Protein AF-0000000071257273 (afdb_homodimer)

Structure (mmCIF, N/CA/C/O backbone):
data_AF-0000000071257273-model_v1
#
loop_
_entity.id
_entity.type
_entity.pdbx_description
1 polymer 'Uncharacterized protein'
#
loop_
_atom_site.group_PDB
_atom_site.id
_atom_site.type_symbol
_atom_site.label_atom_id
_atom_site.label_alt_id
_atom_site.label_comp_id
_atom_site.label_asym_id
_atom_site.label_entity_id
_atom_site.label_seq_id
_atom_site.pdbx_PDB_ins_code
_atom_site.Cartn_x
_atom_site.Cartn_y
_atom_site.Cartn_z
_atom_site.occupancy
_atom_site.B_iso_or_equiv
_atom_site.auth_seq_id
_atom_site.auth_comp_id
_atom_site.auth_asym_id
_atom_site.auth_atom_id
_atom_site.pdbx_PDB_model_num
ATOM 1 N N . MET A 1 1 ? 16.219 -11.18 -21.641 1 92.69 1 MET A N 1
ATOM 2 C CA . MET A 1 1 ? 17.141 -11.719 -22.625 1 92.69 1 MET A CA 1
ATOM 3 C C . MET A 1 1 ? 18.25 -10.719 -22.938 1 92.69 1 MET A C 1
ATOM 5 O O . MET A 1 1 ? 17.984 -9.539 -23.188 1 92.69 1 MET A O 1
ATOM 9 N N . PRO A 1 2 ? 19.453 -11.195 -22.953 1 95.25 2 PRO A N 1
ATOM 10 C CA . PRO A 1 2 ? 20.562 -10.297 -23.312 1 95.25 2 PRO A CA 1
ATOM 11 C C . PRO A 1 2 ? 20.734 -10.148 -24.812 1 95.25 2 PRO A C 1
ATOM 13 O O . PRO A 1 2 ? 20.578 -11.117 -25.562 1 95.25 2 PRO A O 1
ATOM 16 N N . VAL A 1 3 ? 21 -8.945 -25.234 1 94.69 3 VAL A N 1
ATOM 17 C CA . VAL A 1 3 ? 21.297 -8.633 -26.625 1 94.69 3 VAL A CA 1
ATOM 18 C C . VAL A 1 3 ? 22.578 -7.812 -26.703 1 94.69 3 VAL A C 1
ATOM 20 O O . VAL A 1 3 ? 22.781 -6.883 -25.922 1 94.69 3 VAL A O 1
ATOM 23 N N . TYR A 1 4 ? 23.453 -8.141 -27.547 1 94 4 TYR A N 1
ATOM 24 C CA . TYR A 1 4 ? 24.719 -7.418 -27.656 1 94 4 TYR A CA 1
ATOM 25 C C . TYR A 1 4 ? 25.188 -7.344 -29.109 1 94 4 TYR A C 1
ATOM 27 O O . TYR A 1 4 ? 24.719 -8.109 -29.953 1 94 4 TYR A O 1
ATOM 35 N N . VAL A 1 5 ? 26.062 -6.387 -29.344 1 91.44 5 VAL A N 1
ATOM 36 C CA . VAL A 1 5 ? 26.578 -6.152 -30.688 1 91.44 5 VAL A CA 1
ATOM 37 C C . VAL A 1 5 ? 27.828 -7.004 -30.922 1 91.44 5 VAL A C 1
ATOM 39 O O . VAL A 1 5 ? 28.672 -7.129 -30.031 1 91.44 5 VAL A O 1
ATOM 42 N N . MET A 1 6 ? 27.797 -7.699 -32.031 1 88.5 6 MET A N 1
ATOM 43 C CA . MET A 1 6 ? 28.953 -8.492 -32.438 1 88.5 6 MET A CA 1
ATOM 44 C C . MET A 1 6 ? 29.516 -7.98 -33.75 1 88.5 6 MET A C 1
ATOM 46 O O . MET A 1 6 ? 28.766 -7.562 -34.625 1 88.5 6 MET A O 1
ATOM 50 N N . GLY A 1 7 ?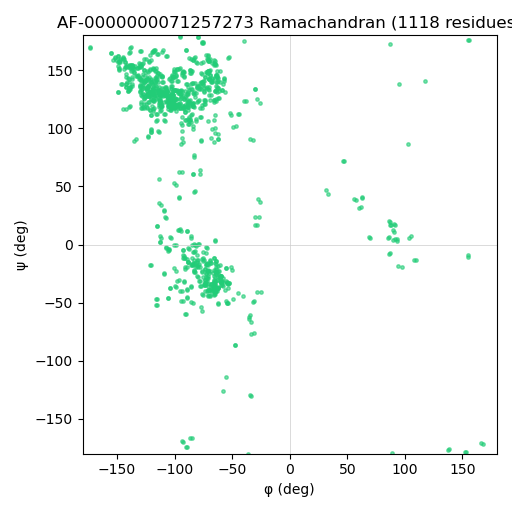 30.828 -7.977 -33.781 1 81.44 7 GLY A N 1
ATOM 51 C CA . GLY A 1 7 ? 31.453 -7.602 -35.062 1 81.44 7 GLY A CA 1
ATOM 52 C C . GLY A 1 7 ? 31.375 -8.695 -36.094 1 81.44 7 GLY A C 1
ATOM 53 O O . GLY A 1 7 ? 30.828 -9.766 -35.844 1 81.44 7 GLY A O 1
ATOM 54 N N . SER A 1 8 ? 31.812 -8.375 -37.281 1 76.31 8 SER A N 1
ATOM 55 C CA . SER A 1 8 ? 31.734 -9.289 -38.438 1 76.31 8 SER A CA 1
ATOM 56 C C . SER A 1 8 ? 32.594 -10.523 -38.219 1 76.31 8 SER A C 1
ATOM 58 O O . SER A 1 8 ? 32.281 -11.609 -38.688 1 76.31 8 SER A O 1
ATOM 60 N N . ASP A 1 9 ? 33.719 -10.328 -37.469 1 71.94 9 ASP A N 1
ATOM 61 C CA . ASP A 1 9 ? 34.594 -11.461 -37.188 1 71.94 9 ASP A CA 1
ATOM 62 C C . ASP A 1 9 ? 34.406 -11.961 -35.75 1 71.94 9 ASP A C 1
ATOM 64 O O . ASP A 1 9 ? 34.031 -11.188 -34.875 1 71.94 9 ASP A O 1
ATOM 68 N N . SER A 1 10 ? 34.344 -13.25 -35.594 1 66.38 10 SER A N 1
ATOM 69 C CA . SER A 1 10 ? 34.125 -13.883 -34.281 1 66.38 10 SER A CA 1
ATOM 70 C C . SER A 1 10 ? 35.094 -13.32 -33.219 1 66.38 10 SER A C 1
ATOM 72 O O . SER A 1 10 ? 34.781 -13.367 -32.031 1 66.38 10 SER A O 1
ATOM 74 N N . SER A 1 11 ? 36.156 -12.773 -33.688 1 69.62 11 SER A N 1
ATOM 75 C CA . SER A 1 11 ? 37.125 -12.227 -32.75 1 69.62 11 SER A CA 1
ATOM 76 C C . SER A 1 11 ? 36.688 -10.875 -32.219 1 69.62 11 SER A C 1
ATOM 78 O O . SER A 1 11 ? 37.125 -10.438 -31.156 1 69.62 11 SER A O 1
ATOM 80 N N . GLN A 1 12 ? 35.75 -10.266 -32.906 1 77.12 12 GLN A N 1
ATOM 81 C CA . GLN A 1 12 ? 35.281 -8.961 -32.469 1 77.12 12 GLN A CA 1
ATOM 82 C C . GLN A 1 12 ? 34 -9.102 -31.625 1 77.12 12 GLN A C 1
ATOM 84 O O . GLN A 1 12 ? 32.938 -8.688 -32.062 1 77.12 12 GLN A O 1
ATOM 89 N N . ASN A 1 13 ? 34.219 -9.797 -30.516 1 82.81 13 ASN A N 1
ATOM 90 C CA . ASN A 1 13 ? 33.125 -9.938 -29.562 1 82.81 13 ASN A CA 1
ATOM 91 C C . ASN A 1 13 ? 33.125 -8.812 -28.516 1 82.81 13 ASN A C 1
ATOM 93 O O . ASN A 1 13 ? 34.031 -7.98 -28.516 1 82.81 13 ASN A O 1
ATOM 97 N N . PRO A 1 14 ? 32.156 -8.664 -27.797 1 86.62 14 PRO A N 1
ATOM 98 C CA . PRO A 1 14 ? 32.062 -7.535 -26.875 1 86.62 14 PRO A CA 1
ATOM 99 C C . PRO A 1 14 ? 33.25 -7.445 -25.922 1 86.62 14 PRO A C 1
ATOM 101 O O . PRO A 1 14 ? 33.562 -6.367 -25.422 1 86.62 14 PRO A O 1
ATOM 104 N N . LEU A 1 15 ? 33.969 -8.523 -25.734 1 87.25 15 LEU A N 1
ATOM 105 C CA . LEU A 1 15 ? 35.188 -8.438 -24.922 1 87.25 15 LEU A CA 1
ATOM 106 C C . LEU A 1 15 ? 36.188 -7.5 -25.562 1 87.25 15 LEU A C 1
ATOM 108 O O . LEU A 1 15 ? 36.875 -6.734 -24.859 1 87.25 15 LEU A O 1
ATOM 112 N N . SER A 1 16 ? 36.219 -7.562 -26.828 1 82.56 16 SER A N 1
ATOM 113 C CA . SER A 1 16 ? 37.156 -6.727 -27.562 1 82.56 16 SER A CA 1
ATOM 114 C C . SER A 1 16 ? 36.656 -5.289 -27.656 1 82.56 16 SER A C 1
ATOM 116 O O . SER A 1 16 ? 37.438 -4.348 -27.688 1 82.56 16 SER A O 1
ATOM 118 N N . LEU A 1 17 ? 35.344 -5.109 -27.703 1 77.69 17 LEU A N 1
ATOM 119 C CA . LEU A 1 17 ? 34.781 -3.775 -27.797 1 77.69 17 LEU A CA 1
ATOM 120 C C . LEU A 1 17 ? 35 -2.986 -26.516 1 77.69 17 LEU A C 1
ATOM 122 O O . LEU A 1 17 ? 35.094 -1.756 -26.547 1 77.69 17 LEU A O 1
ATOM 126 N N . GLY A 1 18 ? 34.969 -3.695 -25.453 1 72.19 18 GLY A N 1
ATOM 127 C CA . GLY A 1 18 ? 35.219 -3.035 -24.172 1 72.19 18 GLY A CA 1
ATOM 128 C C . GLY A 1 18 ? 36.594 -2.406 -24.078 1 72.19 18 GLY A C 1
ATOM 129 O O . GLY A 1 18 ? 36.812 -1.516 -23.266 1 72.19 18 GLY A O 1
ATOM 130 N N . SER A 1 19 ? 37.5 -2.988 -24.859 1 68.19 19 SER A N 1
ATOM 131 C CA . SER A 1 19 ? 38.844 -2.479 -24.812 1 68.19 19 SER A CA 1
ATOM 132 C C . SER A 1 19 ? 39.031 -1.273 -25.719 1 68.19 19 SER A C 1
ATOM 134 O O . SER A 1 19 ? 40.062 -0.612 -25.688 1 68.19 19 SER A O 1
ATOM 136 N N . VAL A 1 20 ? 38.031 -1.205 -26.625 1 63.47 20 VAL A N 1
ATOM 137 C CA . VAL A 1 20 ? 38.156 -0.096 -27.562 1 63.47 20 VAL A CA 1
ATOM 138 C C . VAL A 1 20 ? 37.75 1.209 -26.891 1 63.47 20 VAL A C 1
ATOM 140 O O . VAL A 1 20 ? 36.688 1.297 -26.297 1 63.47 20 VAL A O 1
ATOM 143 N N . GLU A 1 21 ? 38.75 1.672 -26.375 1 58.28 21 GLU A N 1
ATOM 144 C CA . GLU A 1 21 ? 38.562 2.93 -25.656 1 58.28 21 GLU A CA 1
ATOM 145 C C . GLU A 1 21 ? 37.5 3.803 -26.344 1 58.28 21 GLU A C 1
ATOM 147 O O . GLU A 1 21 ? 36.969 3.428 -27.375 1 58.28 21 GLU A O 1
ATOM 152 N N . SER A 1 22 ? 37.625 5.16 -26.703 1 57.84 22 SER A N 1
ATOM 153 C CA . SER A 1 22 ? 36.969 6.441 -26.922 1 57.84 22 SER A CA 1
ATOM 154 C C . SER A 1 22 ? 36.469 6.566 -28.359 1 57.84 22 SER A C 1
ATOM 156 O O . SER A 1 22 ? 37.062 5.984 -29.281 1 57.84 22 SER A O 1
ATOM 158 N N . GLY A 1 23 ? 35.125 6.402 -28.578 1 73.56 23 GLY A N 1
ATOM 159 C CA . GLY A 1 23 ? 34.625 7.055 -29.781 1 73.56 23 GLY A CA 1
ATOM 160 C C . GLY A 1 23 ? 33.375 6.422 -30.344 1 73.56 23 GLY A C 1
ATOM 161 O O . GLY A 1 23 ? 32.844 6.859 -31.359 1 73.56 23 GLY A O 1
ATOM 162 N N . LEU A 1 24 ? 33 5.145 -29.719 1 83.19 24 LEU A N 1
ATOM 163 C CA . LEU A 1 24 ? 31.75 4.602 -30.25 1 83.19 24 LEU A CA 1
ATOM 164 C C . LEU A 1 24 ? 30.594 4.828 -29.266 1 83.19 24 LEU A C 1
ATOM 166 O O . LEU A 1 24 ? 30.797 4.781 -28.047 1 83.19 24 LEU A O 1
ATOM 170 N N . SER A 1 25 ? 29.531 5.137 -29.766 1 89.5 25 SER A N 1
ATOM 171 C CA . SER A 1 25 ? 28.312 5.238 -28.969 1 89.5 25 SER A CA 1
ATOM 172 C C . SER A 1 25 ? 27.203 4.344 -29.531 1 89.5 25 SER A C 1
ATOM 174 O O . SER A 1 25 ? 27.047 4.234 -30.75 1 89.5 25 SER A O 1
ATOM 176 N N . PHE A 1 26 ? 26.562 3.643 -28.703 1 91.94 26 PHE A N 1
ATOM 177 C CA . PHE A 1 26 ? 25.531 2.689 -29.109 1 91.94 26 PHE A CA 1
ATOM 178 C C . PHE A 1 26 ? 24.156 3.197 -28.719 1 91.94 26 PHE A C 1
ATOM 180 O O . PHE A 1 26 ? 23.922 3.549 -27.562 1 91.94 26 PHE A O 1
ATOM 187 N N . HIS A 1 27 ? 23.266 3.195 -29.656 1 94.12 27 HIS A N 1
ATOM 188 C CA . HIS A 1 27 ? 21.891 3.646 -29.422 1 94.12 27 HIS A CA 1
ATOM 189 C C . HIS A 1 27 ? 20.891 2.6 -29.875 1 94.12 27 HIS A C 1
ATOM 191 O O . HIS A 1 27 ? 20.859 2.23 -31.047 1 94.12 27 HIS A O 1
ATOM 197 N N . TRP A 1 28 ? 20.141 2.156 -28.906 1 95.19 28 TRP A N 1
ATOM 198 C CA . TRP A 1 28 ? 19.156 1.114 -29.172 1 95.19 28 TRP A CA 1
ATOM 199 C C . TRP A 1 28 ? 17.75 1.71 -29.297 1 95.19 28 TRP A C 1
ATOM 201 O O . TRP A 1 28 ? 17.406 2.656 -28.594 1 95.19 28 TRP A O 1
ATOM 211 N N . SER A 1 29 ? 16.938 1.16 -30.188 1 94.94 29 SER A N 1
ATOM 212 C CA . SER A 1 29 ? 15.562 1.611 -30.375 1 94.94 29 SER A CA 1
ATOM 213 C C . SER A 1 29 ? 14.656 0.461 -30.797 1 94.94 29 SER A C 1
ATOM 215 O O . SER A 1 29 ? 15.141 -0.591 -31.234 1 94.94 29 SER A O 1
ATOM 217 N N . LEU A 1 30 ? 13.375 0.618 -30.562 1 94.62 30 LEU A N 1
ATOM 218 C CA . LEU A 1 30 ? 12.359 -0.362 -30.938 1 94.62 30 LEU A CA 1
ATOM 219 C C . LEU A 1 30 ? 11.398 0.222 -31.953 1 94.62 30 LEU A C 1
ATOM 221 O O . LEU A 1 30 ? 11.078 1.413 -31.922 1 94.62 30 LEU A O 1
ATOM 225 N N . SER A 1 31 ? 10.977 -0.575 -32.875 1 92.38 31 SER A N 1
ATOM 226 C CA . SER A 1 31 ? 9.969 -0.134 -33.844 1 92.38 31 SER A CA 1
ATOM 227 C C . SER A 1 31 ? 8.609 0.048 -33.156 1 92.38 31 SER A C 1
ATOM 229 O O . SER A 1 31 ? 7.926 1.042 -33.406 1 92.38 31 SER A O 1
ATOM 231 N N . LYS A 1 32 ? 8.281 -0.934 -32.312 1 89.94 32 LYS A N 1
ATOM 232 C CA . LYS A 1 32 ? 7.047 -0.851 -31.547 1 89.94 32 LYS A CA 1
ATOM 233 C C . LYS A 1 32 ? 7.344 -0.873 -30.047 1 89.94 32 LYS A C 1
ATOM 235 O O . LYS A 1 32 ? 7.691 -1.917 -29.484 1 89.94 32 LYS A O 1
ATOM 240 N N . ALA A 1 33 ? 7.16 0.162 -29.266 1 83.94 33 ALA A N 1
ATOM 241 C CA . ALA A 1 33 ? 7.574 0.331 -27.875 1 83.94 33 ALA A CA 1
ATOM 242 C C . ALA A 1 33 ? 6.668 -0.456 -26.922 1 83.94 33 ALA A C 1
ATOM 244 O O . ALA A 1 33 ? 7.078 -0.821 -25.828 1 83.94 33 ALA A O 1
ATOM 245 N N . GLY A 1 34 ? 5.609 -0.937 -27.312 1 89 34 GLY A N 1
ATOM 246 C CA . GLY A 1 34 ? 4.684 -1.604 -26.406 1 89 34 GLY A CA 1
ATOM 247 C C . GLY A 1 34 ? 4.93 -3.098 -26.297 1 89 34 GLY A C 1
ATOM 248 O O . GLY A 1 34 ? 4.484 -3.738 -25.344 1 89 34 GLY A O 1
ATOM 249 N N . VAL A 1 35 ? 5.715 -3.662 -27.109 1 91.88 35 VAL A N 1
ATOM 250 C CA . VAL A 1 35 ? 5.898 -5.109 -27.172 1 91.88 35 VAL A CA 1
ATOM 251 C C . VAL A 1 35 ? 7.109 -5.512 -26.328 1 91.88 35 VAL A C 1
ATOM 253 O O . VAL A 1 35 ? 7.062 -6.508 -25.609 1 91.88 35 VAL A O 1
ATOM 256 N N . LEU A 1 36 ? 8.156 -4.68 -26.422 1 93.69 36 LEU A N 1
ATOM 257 C CA . LEU A 1 36 ? 9.391 -4.957 -25.703 1 93.69 36 LEU A CA 1
ATOM 258 C C . LEU A 1 36 ? 9.852 -3.732 -24.922 1 93.69 36 LEU A C 1
ATOM 260 O O . LEU A 1 36 ? 9.453 -2.607 -25.234 1 93.69 36 LEU A O 1
ATOM 264 N N . GLU A 1 37 ? 10.562 -4.055 -23.953 1 94.19 37 GLU A N 1
ATOM 265 C CA . GLU A 1 37 ? 11.219 -3.01 -23.172 1 94.19 37 GLU A CA 1
ATOM 266 C C . GLU A 1 37 ? 12.734 -3.221 -23.125 1 94.19 37 GLU A C 1
ATOM 268 O O . GLU A 1 37 ? 13.203 -4.324 -22.859 1 94.19 37 GLU A O 1
ATOM 273 N N . ILE A 1 38 ? 13.43 -2.139 -23.484 1 95.38 38 ILE A N 1
ATOM 274 C CA . ILE A 1 38 ? 14.883 -2.203 -23.406 1 95.38 38 ILE A CA 1
ATOM 275 C C . ILE A 1 38 ? 15.352 -1.748 -22.016 1 95.38 38 ILE A C 1
ATOM 277 O O . ILE A 1 38 ? 14.969 -0.669 -21.562 1 95.38 38 ILE A O 1
ATOM 281 N N . LYS A 1 39 ? 16.125 -2.602 -21.406 1 93.94 39 LYS A N 1
ATOM 282 C CA . LYS A 1 39 ? 16.672 -2.273 -20.109 1 93.94 39 LYS A CA 1
ATOM 283 C C . LYS A 1 39 ? 18.188 -2.229 -20.141 1 93.94 39 LYS A C 1
ATOM 285 O O . LYS A 1 39 ? 18.844 -3.205 -20.531 1 93.94 39 LYS A O 1
ATOM 290 N N . PRO A 1 40 ? 18.703 -1.068 -19.734 1 93.62 40 PRO A N 1
ATOM 291 C CA . PRO A 1 40 ? 20.172 -1.021 -19.641 1 93.62 40 PRO A CA 1
ATOM 292 C C . PRO A 1 40 ? 20.719 -1.982 -18.594 1 93.62 40 PRO A C 1
ATOM 294 O O . PRO A 1 40 ? 20.016 -2.381 -17.672 1 93.62 40 PRO A O 1
ATOM 297 N N . ARG A 1 41 ? 21.953 -2.354 -18.828 1 94.5 41 ARG A N 1
ATOM 298 C CA . ARG A 1 41 ? 22.609 -3.236 -17.859 1 94.5 41 ARG A CA 1
ATOM 299 C C . ARG A 1 41 ? 22.734 -2.566 -16.5 1 94.5 41 ARG A C 1
ATOM 301 O O . ARG A 1 41 ? 22.906 -1.35 -16.406 1 94.5 41 ARG A O 1
ATOM 308 N N . HIS A 1 42 ? 22.594 -3.291 -15.43 1 92 42 HIS A N 1
ATOM 309 C CA . HIS A 1 42 ? 22.812 -2.898 -14.047 1 92 42 HIS A CA 1
ATOM 310 C C . HIS A 1 42 ? 21.734 -1.916 -13.578 1 92 42 HIS A C 1
ATOM 312 O O . HIS A 1 42 ? 21.875 -1.304 -12.516 1 92 42 HIS A O 1
ATOM 318 N N . ALA A 1 43 ? 20.797 -1.688 -14.383 1 87 43 ALA A N 1
ATOM 319 C CA . ALA A 1 43 ? 19.734 -0.782 -13.961 1 87 43 ALA A CA 1
ATOM 320 C C . ALA A 1 43 ? 19.109 -1.23 -12.641 1 87 43 ALA A C 1
ATOM 322 O O . ALA A 1 43 ? 18.766 -0.401 -11.797 1 87 43 ALA A O 1
ATOM 323 N N . GLN A 1 44 ? 19.078 -2.475 -12.469 1 86.31 44 GLN A N 1
ATOM 324 C CA . GLN A 1 44 ? 18.438 -3.035 -11.281 1 86.31 44 GLN A CA 1
ATOM 325 C C . GLN A 1 44 ? 19.266 -2.76 -10.023 1 86.31 44 GLN A C 1
ATOM 327 O O . GLN A 1 44 ? 18.719 -2.744 -8.914 1 86.31 44 GLN A O 1
ATOM 332 N N . VAL A 1 45 ? 20.531 -2.527 -10.195 1 87.69 45 VAL A N 1
ATOM 333 C CA . VAL A 1 45 ? 21.391 -2.305 -9.039 1 87.69 45 VAL A CA 1
ATOM 334 C C . VAL A 1 45 ? 21.703 -0.815 -8.898 1 87.69 45 VAL A C 1
ATOM 336 O O . VAL A 1 45 ? 22.609 -0.429 -8.156 1 87.69 45 VAL A O 1
ATOM 339 N N . GLY A 1 46 ? 21.094 0.008 -9.688 1 86.56 46 GLY A N 1
ATOM 340 C CA . GLY A 1 46 ? 21.203 1.449 -9.531 1 86.56 46 GLY A CA 1
ATOM 341 C C . GLY A 1 46 ? 22.406 2.039 -10.234 1 86.56 46 GLY A C 1
ATOM 342 O O . GLY A 1 46 ? 22.938 3.072 -9.82 1 86.56 46 GLY A O 1
ATOM 343 N N . VAL A 1 47 ? 22.953 1.454 -11.125 1 90.69 47 VAL A N 1
ATOM 344 C CA . VAL A 1 47 ? 24.094 1.963 -11.891 1 90.69 47 VAL A CA 1
ATOM 345 C C . VAL A 1 47 ? 23.672 2.168 -13.352 1 90.69 47 VAL A C 1
ATOM 347 O O . VAL A 1 47 ? 23.016 1.302 -13.945 1 90.69 47 VAL A O 1
ATOM 350 N N . SER A 1 48 ? 24.031 3.314 -13.797 1 90.38 48 SER A N 1
ATOM 351 C CA . SER A 1 48 ? 23.703 3.611 -15.188 1 90.38 48 SER A CA 1
ATOM 352 C C . SER A 1 48 ? 24.891 3.312 -16.109 1 90.38 48 SER A C 1
ATOM 354 O O . SER A 1 48 ? 26.047 3.387 -15.68 1 90.38 48 SER A O 1
ATOM 356 N N . VAL A 1 49 ? 24.5 2.992 -17.281 1 90.38 49 VAL A N 1
ATOM 357 C CA . VAL A 1 49 ? 25.531 2.703 -18.266 1 90.38 49 VAL A CA 1
ATOM 358 C C . VAL A 1 49 ? 25.516 3.779 -19.359 1 90.38 49 VAL A C 1
ATOM 360 O O . VAL A 1 49 ? 24.453 4.094 -19.922 1 90.38 49 VAL A O 1
ATOM 363 N N . SER A 1 50 ? 26.672 4.328 -19.609 1 89.75 50 SER A N 1
ATOM 364 C CA . SER A 1 50 ? 26.812 5.348 -20.641 1 89.75 50 SER A CA 1
ATOM 365 C C . SER A 1 50 ? 26.547 4.766 -22.031 1 89.75 50 SER A C 1
ATOM 367 O O . SER A 1 50 ? 26.75 3.57 -22.25 1 89.75 50 SER A O 1
ATOM 369 N N . PRO A 1 51 ? 26.172 5.605 -22.969 1 90.06 51 PRO A N 1
ATOM 370 C CA . PRO A 1 51 ? 25.938 5.125 -24.328 1 90.06 51 PRO A CA 1
ATOM 371 C C . PRO A 1 51 ? 27.188 4.5 -24.953 1 90.06 51 PRO A C 1
ATOM 373 O O . PRO A 1 51 ? 27.062 3.607 -25.797 1 90.06 51 PRO A O 1
ATOM 376 N N . SER A 1 52 ? 28.297 4.945 -24.5 1 88.81 52 SER A N 1
ATOM 377 C CA . SER A 1 52 ? 29.547 4.398 -25.047 1 88.81 52 SER A CA 1
ATOM 378 C C . SER A 1 52 ? 29.781 2.973 -24.547 1 88.81 52 SER A C 1
ATOM 380 O O . SER A 1 52 ? 30.547 2.223 -25.156 1 88.81 52 SER A O 1
ATOM 382 N N . HIS A 1 53 ? 29.109 2.602 -23.531 1 89.06 53 HIS A N 1
ATOM 383 C CA . HIS A 1 53 ? 29.297 1.264 -22.984 1 89.06 53 HIS A CA 1
ATOM 384 C C . HIS A 1 53 ? 28.031 0.425 -23.125 1 89.06 53 HIS A C 1
ATOM 386 O O . HIS A 1 53 ? 27.922 -0.647 -22.531 1 89.06 53 HIS A O 1
ATOM 392 N N . SER A 1 54 ? 27.188 0.907 -23.953 1 91.38 54 SER A N 1
ATOM 393 C CA . SER A 1 54 ? 25.891 0.238 -24.094 1 91.38 54 SER A CA 1
ATOM 394 C C . SER A 1 54 ? 25.891 -0.729 -25.281 1 91.38 54 SER A C 1
ATOM 396 O O . SER A 1 54 ? 24.953 -0.748 -26.062 1 91.38 54 SER A O 1
ATOM 398 N N . PHE A 1 55 ? 26.969 -1.45 -25.453 1 91.94 55 PHE A N 1
ATOM 399 C CA . PHE A 1 55 ? 27.031 -2.445 -26.516 1 91.94 55 PHE A CA 1
ATOM 400 C C . PHE A 1 55 ? 26.234 -3.686 -26.156 1 91.94 55 PHE A C 1
ATOM 402 O O . PHE A 1 55 ? 26.047 -4.578 -26.984 1 91.94 55 PHE A O 1
ATOM 409 N N . SER A 1 56 ? 25.828 -3.811 -24.922 1 93.75 56 SER A N 1
ATOM 410 C CA . SER A 1 56 ? 25 -4.898 -24.406 1 93.75 56 SER A CA 1
ATOM 411 C C . SER A 1 56 ? 23.812 -4.359 -23.609 1 93.75 56 SER A C 1
ATOM 413 O O . SER A 1 56 ? 23.984 -3.498 -22.75 1 93.75 56 SER A O 1
ATOM 415 N N . VAL A 1 57 ? 22.641 -4.859 -23.906 1 95.25 57 VAL A N 1
ATOM 416 C CA . VAL A 1 57 ? 21.438 -4.434 -23.188 1 95.25 57 VAL A CA 1
ATOM 417 C C . VAL A 1 57 ? 20.562 -5.648 -22.891 1 95.25 57 VAL A C 1
ATOM 419 O O . VAL A 1 57 ? 20.844 -6.758 -23.359 1 95.25 57 VAL A O 1
ATOM 422 N N . LEU A 1 58 ? 19.594 -5.418 -22.094 1 95.44 58 LEU A N 1
ATOM 423 C CA . LEU A 1 58 ? 18.594 -6.438 -21.797 1 95.44 58 LEU A CA 1
ATOM 424 C C . LEU A 1 58 ? 17.25 -6.059 -22.391 1 95.44 58 LEU A C 1
ATOM 426 O O . LEU A 1 58 ? 16.891 -4.879 -22.438 1 95.44 58 LEU A O 1
ATOM 430 N N . VAL A 1 59 ? 16.578 -7.09 -22.828 1 94.31 59 VAL A N 1
ATOM 431 C CA . VAL A 1 59 ? 15.234 -6.855 -23.359 1 94.31 59 VAL A CA 1
ATOM 432 C C . VAL A 1 59 ? 14.219 -7.691 -22.594 1 94.31 59 VAL A C 1
ATOM 434 O O . VAL A 1 59 ? 14.461 -8.859 -22.297 1 94.31 59 VAL A O 1
ATOM 437 N N . ARG A 1 60 ? 13.141 -7.09 -22.281 1 92.88 60 ARG A N 1
ATOM 438 C CA . ARG A 1 60 ? 12.07 -7.75 -21.531 1 92.88 60 ARG A CA 1
ATOM 439 C C . ARG A 1 60 ? 10.758 -7.703 -22.312 1 92.88 60 ARG A C 1
ATOM 441 O O . ARG A 1 60 ? 10.383 -6.652 -22.844 1 92.88 60 ARG A O 1
ATOM 448 N N . ALA A 1 61 ? 10.133 -8.852 -22.266 1 91.94 61 ALA A N 1
ATOM 449 C CA . ALA A 1 61 ? 8.836 -8.93 -22.938 1 91.94 61 ALA A CA 1
ATOM 450 C C . ALA A 1 61 ? 7.746 -8.273 -22.094 1 91.94 61 ALA A C 1
ATOM 452 O O . ALA A 1 61 ? 7.645 -8.531 -20.891 1 91.94 61 ALA A O 1
ATOM 453 N N . ARG A 1 62 ? 6.926 -7.453 -22.797 1 91.06 62 ARG A N 1
ATOM 454 C CA . ARG A 1 62 ? 5.844 -6.773 -22.078 1 91.06 62 ARG A CA 1
ATOM 455 C C . ARG A 1 62 ? 4.484 -7.234 -22.594 1 91.06 62 ARG A C 1
ATOM 457 O O . ARG A 1 62 ? 3.621 -7.637 -21.812 1 91.06 62 ARG A O 1
ATOM 464 N N . ALA A 1 63 ? 4.285 -7.172 -23.891 1 90.38 63 ALA A N 1
ATOM 465 C CA . ALA A 1 63 ? 3.021 -7.547 -24.516 1 90.38 63 ALA A CA 1
ATOM 466 C C . ALA A 1 63 ? 3.258 -8.359 -25.781 1 90.38 63 ALA A C 1
ATOM 468 O O . ALA A 1 63 ? 4.301 -8.234 -26.422 1 90.38 63 ALA A O 1
ATOM 469 N N . PRO A 1 64 ? 2.242 -9.156 -26.078 1 86.75 64 PRO A N 1
ATOM 470 C CA . PRO A 1 64 ? 2.41 -9.961 -27.297 1 86.75 64 PRO A CA 1
ATOM 471 C C . PRO A 1 64 ? 2.432 -9.125 -28.562 1 86.75 64 PRO A C 1
ATOM 473 O O . PRO A 1 64 ? 1.722 -8.117 -28.656 1 86.75 64 PRO A O 1
ATOM 476 N N . GLY A 1 65 ? 3.338 -9.5 -29.516 1 88 65 GLY A N 1
ATOM 477 C CA . GLY A 1 65 ? 3.475 -8.797 -30.781 1 88 65 GLY A CA 1
ATOM 478 C C . GLY A 1 65 ? 4.844 -8.969 -31.406 1 88 65 GLY A C 1
ATOM 479 O O . GLY A 1 65 ? 5.68 -9.719 -30.906 1 88 65 GLY A O 1
ATOM 480 N N . ARG A 1 66 ? 4.926 -8.398 -32.594 1 89.75 66 ARG A N 1
ATOM 481 C CA . ARG A 1 66 ? 6.195 -8.422 -33.312 1 89.75 66 ARG A CA 1
ATOM 482 C C . ARG A 1 66 ? 6.848 -7.047 -33.312 1 89.75 66 ARG A C 1
ATOM 484 O O . ARG A 1 66 ? 6.168 -6.031 -33.469 1 89.75 66 ARG A O 1
ATOM 491 N N . THR A 1 67 ? 8.102 -7.062 -32.969 1 93.25 67 THR A N 1
ATOM 492 C CA . THR A 1 67 ? 8.82 -5.793 -33 1 93.25 67 THR A CA 1
ATOM 493 C C . THR A 1 67 ? 10.25 -5.992 -33.469 1 93.25 67 THR A C 1
ATOM 495 O O . THR A 1 67 ? 10.734 -7.125 -33.562 1 93.25 67 THR A O 1
ATOM 498 N N . SER A 1 68 ? 10.805 -4.918 -33.969 1 95.31 68 SER A N 1
ATOM 499 C CA . SER A 1 68 ? 12.195 -4.945 -34.406 1 95.31 68 SER A CA 1
ATOM 500 C C . SER A 1 68 ? 13.094 -4.152 -33.469 1 95.31 68 SER A C 1
ATOM 502 O O . SER A 1 68 ? 12.742 -3.043 -33.031 1 95.31 68 SER A O 1
ATOM 504 N N . LEU A 1 69 ? 14.141 -4.781 -33.062 1 95.5 69 LEU A N 1
ATOM 505 C CA . LEU A 1 69 ? 15.156 -4.121 -32.25 1 95.5 69 LEU A CA 1
ATOM 506 C C . LEU A 1 69 ? 16.312 -3.617 -33.125 1 95.5 69 LEU A C 1
ATOM 508 O O . LEU A 1 69 ? 16.953 -4.402 -33.812 1 95.5 69 LEU A O 1
ATOM 512 N N . LYS A 1 70 ? 16.5 -2.303 -33.062 1 95.69 70 LYS A N 1
ATOM 513 C CA . LYS A 1 70 ? 17.516 -1.659 -33.875 1 95.69 70 LYS A CA 1
ATOM 514 C C . LYS A 1 70 ? 18.625 -1.057 -33.031 1 95.69 70 LYS A C 1
ATOM 516 O O . LYS A 1 70 ? 18.375 -0.559 -31.922 1 95.69 70 LYS A O 1
ATOM 521 N N . VAL A 1 71 ? 19.906 -1.211 -33.531 1 94.38 71 VAL A N 1
ATOM 522 C CA . VAL A 1 71 ? 21.047 -0.57 -32.906 1 94.38 71 VAL A CA 1
ATOM 523 C C . VAL A 1 71 ? 21.781 0.324 -33.875 1 94.38 71 VAL A C 1
ATOM 525 O O . VAL A 1 71 ? 21.969 -0.054 -35.031 1 94.38 71 VAL A O 1
ATOM 528 N N . CYS A 1 72 ? 21.984 1.545 -33.469 1 93.5 72 CYS A N 1
ATOM 529 C CA . CYS A 1 72 ? 22.766 2.5 -34.25 1 93.5 72 CYS A CA 1
ATOM 530 C C . CYS A 1 72 ? 24.078 2.814 -33.531 1 93.5 72 CYS A C 1
ATOM 532 O O . CYS A 1 72 ? 24.094 3.24 -32.375 1 93.5 72 CYS A O 1
ATOM 534 N N . VAL A 1 73 ? 25.172 2.486 -34.219 1 90 73 VAL A N 1
ATOM 535 C CA . VAL A 1 73 ? 26.5 2.762 -33.688 1 90 73 VAL A CA 1
ATOM 536 C C . VAL A 1 73 ? 27.062 4.023 -34.312 1 90 73 VAL A C 1
ATOM 538 O O . VAL A 1 73 ? 27.203 4.102 -35.562 1 90 73 VAL A O 1
ATOM 541 N N . GLN A 1 74 ? 27.312 5.016 -33.438 1 87.38 74 GLN A N 1
ATOM 542 C CA . GLN A 1 74 ? 27.844 6.289 -33.938 1 87.38 74 GLN A CA 1
ATOM 543 C C . GLN A 1 74 ? 29.312 6.449 -33.531 1 87.38 74 GLN A C 1
ATOM 545 O O . GLN A 1 74 ? 29.703 6.07 -32.406 1 87.38 74 GLN A O 1
ATOM 550 N N . LEU A 1 75 ? 30.109 6.867 -34.406 1 79.5 75 LEU A N 1
ATOM 551 C CA . LEU A 1 75 ? 31.516 7.172 -34.094 1 79.5 75 LEU A CA 1
ATOM 552 C C . LEU A 1 75 ? 31.656 8.578 -33.531 1 79.5 75 LEU A C 1
ATOM 554 O O . LEU A 1 75 ? 31.125 9.539 -34.094 1 79.5 75 LEU A O 1
ATOM 558 N N . GLN A 1 76 ? 31.797 8.672 -32.219 1 67.62 76 GLN A N 1
ATOM 559 C CA . GLN A 1 76 ? 31.984 10 -31.641 1 67.62 76 GLN A CA 1
ATOM 560 C C . GLN A 1 76 ? 33.281 10.648 -32.156 1 67.62 76 GLN A C 1
ATOM 562 O O . GLN A 1 76 ? 34.344 10.031 -32.156 1 67.62 76 GLN A O 1
ATOM 567 N N . GLN A 1 77 ? 33.25 11.414 -33.25 1 54.41 77 GLN A N 1
ATOM 568 C CA . GLN A 1 77 ? 34.375 12.102 -33.875 1 54.41 77 GLN A CA 1
ATOM 569 C C . GLN A 1 77 ? 35.219 12.844 -32.844 1 54.41 77 GLN A C 1
ATOM 571 O O . GLN A 1 77 ? 34.719 13.656 -32.094 1 54.41 77 GLN A O 1
ATOM 576 N N . ILE A 1 78 ? 36.344 12.5 -32.344 1 51.41 78 ILE A N 1
ATOM 577 C CA . ILE A 1 78 ? 37.312 13.461 -31.875 1 51.41 78 ILE A CA 1
ATOM 578 C C . ILE A 1 78 ? 37.375 14.672 -32.812 1 51.41 78 ILE A C 1
ATOM 580 O O . ILE A 1 78 ? 36.969 14.578 -33.969 1 51.41 78 ILE A O 1
ATOM 584 N N . ASP A 1 79 ? 38.188 15.852 -32.531 1 45.66 79 ASP A N 1
ATOM 585 C CA . ASP A 1 79 ? 38.375 17.172 -33.156 1 45.66 79 ASP A CA 1
ATOM 586 C C . ASP A 1 79 ? 38.406 17.062 -34.656 1 45.66 79 ASP A C 1
ATOM 588 O O . ASP A 1 79 ? 38.688 18.047 -35.344 1 45.66 79 ASP A O 1
ATOM 592 N N . THR A 1 80 ? 39.125 16.078 -35.219 1 45.34 80 THR A N 1
ATOM 593 C CA . THR A 1 80 ? 39.594 16.516 -36.531 1 45.34 80 THR A CA 1
ATOM 594 C C . THR A 1 80 ? 38.406 16.781 -37.469 1 45.34 80 THR A C 1
ATOM 596 O O . THR A 1 80 ? 37.344 16.203 -37.312 1 45.34 80 THR A O 1
ATOM 599 N N . SER A 1 81 ? 38.531 17.844 -38.438 1 45.97 81 SER A N 1
ATOM 600 C CA . SER A 1 81 ? 37.781 18.547 -39.5 1 45.97 81 SER A CA 1
ATOM 601 C C . SER A 1 81 ? 36.844 17.609 -40.219 1 45.97 81 SER A C 1
ATOM 603 O O . SER A 1 81 ? 35.75 18.016 -40.594 1 45.97 81 SER A O 1
ATOM 605 N N . ASN A 1 82 ? 37.344 16.75 -41.125 1 41.44 82 ASN A N 1
ATOM 606 C CA . ASN A 1 82 ? 36.688 16.156 -42.281 1 41.44 82 ASN A CA 1
ATOM 607 C C . ASN A 1 82 ? 35.812 14.969 -41.875 1 41.44 82 ASN A C 1
ATOM 609 O O . ASN A 1 82 ? 35.688 14.008 -42.625 1 41.44 82 ASN A O 1
ATOM 613 N N . THR A 1 83 ? 35.75 14.641 -40.594 1 43.81 83 THR A N 1
ATOM 614 C CA . THR A 1 83 ? 35.125 13.32 -40.469 1 43.81 83 THR A CA 1
ATOM 615 C C . THR A 1 83 ? 33.688 13.344 -40.906 1 43.81 83 THR A C 1
ATOM 617 O O . THR A 1 83 ? 32.844 14.047 -40.312 1 43.81 83 THR A O 1
ATOM 620 N N . SER A 1 84 ? 33.344 13.141 -42.188 1 44.44 84 SER A N 1
ATOM 621 C CA . SER A 1 84 ? 32.062 12.82 -42.812 1 44.44 84 SER A CA 1
ATOM 622 C C . SER A 1 84 ? 31.125 12.109 -41.844 1 44.44 84 SER A C 1
ATOM 624 O O . SER A 1 84 ? 31.578 11.32 -41 1 44.44 84 SER A O 1
ATOM 626 N N . LEU A 1 85 ? 29.953 12.664 -41.594 1 46.16 85 LEU A N 1
ATOM 627 C CA . LEU A 1 85 ? 28.688 12.25 -40.969 1 46.16 85 LEU A CA 1
ATOM 628 C C . LEU A 1 85 ? 28.516 10.742 -41.062 1 46.16 85 LEU A C 1
ATOM 630 O O . LEU A 1 85 ? 27.547 10.195 -40.5 1 46.16 85 LEU A O 1
ATOM 634 N N . SER A 1 86 ? 28.875 10.133 -42.219 1 50.38 86 SER A N 1
ATOM 635 C CA . SER A 1 86 ? 28.328 8.961 -42.906 1 50.38 86 SER A CA 1
ATOM 636 C C . SER A 1 86 ? 28.484 7.699 -42.062 1 50.38 86 SER A C 1
ATOM 638 O O . SER A 1 86 ? 27.906 6.66 -42.375 1 50.38 86 SER A O 1
ATOM 640 N N . ASP A 1 87 ? 29.406 7.535 -41.094 1 62.31 87 ASP A N 1
ATOM 641 C CA . ASP A 1 87 ? 29.75 6.125 -40.906 1 62.31 87 ASP A CA 1
ATOM 642 C C . ASP A 1 87 ? 29 5.543 -39.719 1 62.31 87 ASP A C 1
ATOM 644 O O . ASP A 1 87 ? 29.578 5.402 -38.625 1 62.31 87 ASP A O 1
ATOM 648 N N . HIS A 1 88 ? 27.703 5.762 -39.75 1 80.5 88 HIS A N 1
ATOM 649 C CA . HIS A 1 88 ? 26.922 5.016 -38.75 1 80.5 88 HIS A CA 1
ATOM 650 C C . HIS A 1 88 ? 26.688 3.582 -39.219 1 80.5 88 HIS A C 1
ATOM 652 O O . HIS A 1 88 ? 26.562 3.328 -40.438 1 80.5 88 HIS A O 1
ATOM 658 N N . LEU A 1 89 ? 26.906 2.686 -38.281 1 87.81 89 LEU A N 1
ATOM 659 C CA . LEU A 1 89 ? 26.562 1.289 -38.531 1 87.81 89 LEU A CA 1
ATOM 660 C C . LEU A 1 89 ? 25.25 0.919 -37.844 1 87.81 89 LEU A C 1
ATOM 662 O O . LEU A 1 89 ? 24.984 1.327 -36.719 1 87.81 89 LEU A O 1
ATOM 666 N N . THR A 1 90 ? 24.391 0.39 -38.625 1 91.44 90 THR A N 1
ATOM 667 C CA . THR A 1 90 ? 23.109 0.004 -38.062 1 91.44 90 THR A CA 1
ATOM 668 C C . THR A 1 90 ? 22.828 -1.479 -38.312 1 91.44 90 THR A C 1
ATOM 670 O O . THR A 1 90 ? 23.359 -2.068 -39.25 1 91.44 90 THR A O 1
ATOM 673 N N . ASP A 1 91 ? 22.219 -2.123 -37.375 1 93.12 91 ASP A N 1
ATOM 674 C CA . ASP A 1 91 ? 21.734 -3.494 -37.5 1 93.12 91 ASP A CA 1
ATOM 675 C C . ASP A 1 91 ? 20.391 -3.656 -36.781 1 93.12 91 ASP A C 1
ATOM 677 O O . ASP A 1 91 ? 20.047 -2.85 -35.938 1 93.12 91 ASP A O 1
ATOM 681 N N . GLU A 1 92 ? 19.625 -4.672 -37.312 1 94.19 92 GLU A N 1
ATOM 682 C CA . GLU A 1 92 ? 18.297 -4.852 -36.719 1 94.19 92 GLU A CA 1
ATOM 683 C C . GLU A 1 92 ? 17.938 -6.328 -36.625 1 94.19 92 GLU A C 1
ATOM 685 O O . GLU A 1 92 ? 18.375 -7.137 -37.438 1 94.19 92 GLU A O 1
ATOM 690 N N . ILE A 1 93 ? 17.203 -6.707 -35.594 1 94.19 93 ILE A N 1
ATOM 691 C CA . ILE A 1 93 ? 16.688 -8.062 -35.406 1 94.19 93 ILE A CA 1
ATOM 692 C C . ILE A 1 93 ? 15.195 -8 -35.094 1 94.19 93 ILE A C 1
ATOM 694 O O . ILE A 1 93 ? 14.734 -7.105 -34.375 1 94.19 93 ILE A O 1
ATOM 698 N N . GLN A 1 94 ? 14.5 -8.953 -35.625 1 92.62 94 GLN A N 1
ATOM 699 C CA . GLN A 1 94 ? 13.07 -9.062 -35.344 1 92.62 94 GLN A CA 1
ATOM 700 C C . GLN A 1 94 ? 12.805 -10.023 -34.188 1 92.62 94 GLN A C 1
ATOM 702 O O . GLN A 1 94 ? 13.367 -11.125 -34.156 1 92.62 94 GLN A O 1
ATOM 707 N N . ILE A 1 95 ? 11.992 -9.594 -33.281 1 89.94 95 ILE A N 1
ATOM 708 C CA . ILE A 1 95 ? 11.68 -10.414 -32.125 1 89.94 95 ILE A CA 1
ATOM 709 C C . ILE A 1 95 ? 10.164 -10.609 -32.031 1 89.94 95 ILE A C 1
ATOM 711 O O . ILE A 1 95 ? 9.398 -9.656 -32.156 1 89.94 95 ILE A O 1
ATOM 715 N N . LEU A 1 96 ? 9.742 -11.805 -31.828 1 87.81 96 LEU A N 1
ATOM 716 C CA . LEU A 1 96 ? 8.344 -12.156 -31.625 1 87.81 96 LEU A CA 1
ATOM 717 C C . LEU A 1 96 ? 8.078 -12.461 -30.156 1 87.81 96 LEU A C 1
ATOM 719 O O . LEU A 1 96 ? 8.75 -13.32 -29.562 1 87.81 96 LEU A O 1
ATOM 723 N N . VAL A 1 97 ? 7.195 -11.703 -29.594 1 87.88 97 VAL A N 1
ATOM 724 C CA . VAL A 1 97 ? 6.773 -11.945 -28.219 1 87.88 97 VAL A CA 1
ATOM 725 C C . VAL A 1 97 ? 5.395 -12.602 -28.203 1 87.88 97 VAL A C 1
ATOM 727 O O . VAL A 1 97 ? 4.477 -12.141 -28.891 1 87.88 97 VAL A O 1
ATOM 730 N N . PHE A 1 98 ? 5.25 -13.688 -27.5 1 84.06 98 PHE A N 1
ATOM 731 C CA . PHE A 1 98 ? 3.965 -14.359 -27.391 1 84.06 98 PHE A CA 1
ATOM 732 C C . PHE A 1 98 ? 3.592 -14.586 -25.938 1 84.06 98 PHE A C 1
ATOM 734 O O . PHE A 1 98 ? 4.465 -14.625 -25.062 1 84.06 98 PHE A O 1
ATOM 741 N N . GLU A 1 99 ? 2.314 -14.719 -25.688 1 81.25 99 GLU A N 1
ATOM 742 C CA . GLU A 1 99 ? 1.821 -14.953 -24.344 1 81.25 99 GLU A CA 1
ATOM 743 C C . GLU A 1 99 ? 1.841 -16.438 -23.984 1 81.25 99 GLU A C 1
ATOM 745 O O . GLU A 1 99 ? 1.498 -17.281 -24.828 1 81.25 99 GLU A O 1
ATOM 750 N N . GLU A 1 100 ? 2.248 -16.641 -22.812 1 81.5 100 GLU A N 1
ATOM 751 C CA . GLU A 1 100 ? 2.195 -18.031 -22.328 1 81.5 100 GLU A CA 1
ATOM 752 C C . GLU A 1 100 ? 0.753 -18.5 -22.172 1 81.5 100 GLU A C 1
ATOM 754 O O . GLU A 1 100 ? -0.118 -17.734 -21.766 1 81.5 100 GLU A O 1
ATOM 759 N N . MET A 1 101 ? 0.501 -19.688 -22.516 1 81.94 101 MET A N 1
ATOM 760 C CA . MET A 1 101 ? -0.841 -20.25 -22.422 1 81.94 101 MET A CA 1
ATOM 761 C C . MET A 1 101 ? -1.286 -20.359 -20.969 1 81.94 101 MET A C 1
ATOM 763 O O . MET A 1 101 ? -0.54 -20.859 -20.125 1 81.94 101 MET A O 1
ATOM 767 N N . GLN A 1 102 ? -2.443 -19.734 -20.703 1 82.12 102 GLN A N 1
ATOM 768 C CA . GLN A 1 102 ? -3.049 -19.812 -19.375 1 82.12 102 GLN A CA 1
ATOM 769 C C . GLN A 1 102 ? -4.555 -20.031 -19.469 1 82.12 102 GLN A C 1
ATOM 771 O O . GLN A 1 102 ? -5.184 -19.672 -20.469 1 82.12 102 GLN A O 1
ATOM 776 N N . LEU A 1 103 ? -5.078 -20.641 -18.422 1 77.12 103 LEU A N 1
ATOM 777 C CA . LEU A 1 103 ? -6.523 -20.812 -18.359 1 77.12 103 LEU A CA 1
ATOM 778 C C . LEU A 1 103 ? -7.199 -19.562 -17.812 1 77.12 103 LEU A C 1
ATOM 780 O O . LEU A 1 103 ? -6.637 -18.859 -16.969 1 77.12 103 LEU A O 1
ATOM 784 N N . THR A 1 104 ? -8.141 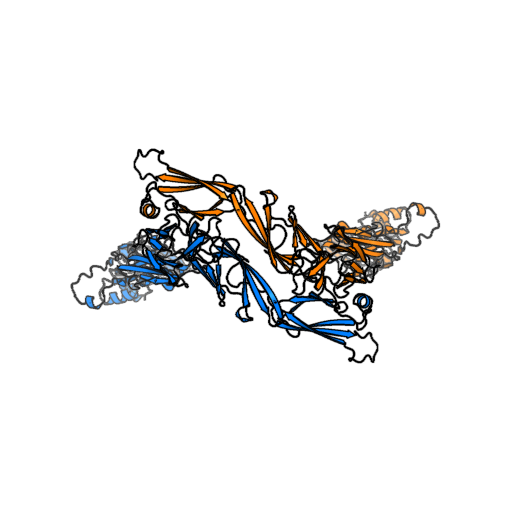-18.844 -18.625 1 67.62 104 THR A N 1
ATOM 785 C CA . THR A 1 104 ? -8.797 -17.609 -18.203 1 67.62 104 THR A CA 1
ATOM 786 C C . THR A 1 104 ? -9.352 -17.75 -16.781 1 67.62 104 THR A C 1
ATOM 788 O O . THR A 1 104 ? -9.219 -16.828 -15.969 1 67.62 104 THR A O 1
ATOM 791 N N . ALA A 1 105 ? -10.539 -18.266 -16.938 1 55.03 105 ALA A N 1
ATOM 792 C CA . ALA A 1 105 ? -11.336 -18.312 -15.711 1 55.03 105 ALA A CA 1
ATOM 793 C C . ALA A 1 105 ? -10.719 -19.266 -14.688 1 55.03 105 ALA A C 1
ATOM 795 O O . ALA A 1 105 ? -10.469 -20.422 -15 1 55.03 105 ALA A O 1
ATOM 796 N N . GLY A 1 106 ? -10.391 -18.594 -13.352 1 50.69 106 GLY A N 1
ATOM 797 C CA . GLY A 1 106 ? -9.938 -19.281 -12.148 1 50.69 106 GLY A CA 1
ATOM 798 C C . GLY A 1 106 ? -8.438 -19.469 -12.102 1 50.69 106 GLY A C 1
ATOM 799 O O . GLY A 1 106 ? -7.742 -19.234 -13.086 1 50.69 106 GLY A O 1
ATOM 800 N N . SER A 1 107 ? -7.992 -19.906 -11.07 1 52.53 107 SER A N 1
ATOM 801 C CA . SER A 1 107 ? -6.684 -20.062 -10.453 1 52.53 107 SER A CA 1
ATOM 802 C C . SER A 1 107 ? -5.738 -20.844 -11.359 1 52.53 107 SER A C 1
ATOM 804 O O . SER A 1 107 ? -6.133 -21.297 -12.438 1 52.53 107 SER A O 1
ATOM 806 N N . SER A 1 108 ? -5.449 -22 -10.773 1 57.97 108 SER A N 1
ATOM 807 C CA . SER A 1 108 ? -4.359 -22.938 -10.508 1 57.97 108 SER A CA 1
ATOM 808 C C . SER A 1 108 ? -4.391 -24.109 -11.484 1 57.97 108 SER A C 1
ATOM 810 O O . SER A 1 108 ? -5.398 -24.344 -12.148 1 57.97 108 SER A O 1
ATOM 812 N N . GLU A 1 109 ? -3.512 -24.5 -12.031 1 72.5 109 GLU A N 1
ATOM 813 C CA . GLU A 1 109 ? -3.211 -25.719 -12.766 1 72.5 109 GLU A CA 1
ATOM 814 C C . GLU A 1 109 ? -3.994 -26.906 -12.211 1 72.5 109 GLU A C 1
ATOM 816 O O . GLU A 1 109 ? -3.646 -28.062 -12.469 1 72.5 109 GLU A O 1
ATOM 821 N N . SER A 1 110 ? -5.25 -26.516 -11.477 1 81.94 110 SER A N 1
ATOM 822 C CA . SER A 1 110 ? -6.059 -27.609 -10.953 1 81.94 110 SER A CA 1
ATOM 823 C C . SER A 1 110 ? -7.539 -27.25 -10.93 1 81.94 110 SER A C 1
ATOM 825 O O . SER A 1 110 ? -7.902 -26.125 -10.57 1 81.94 110 SER A O 1
ATOM 827 N N . ILE A 1 111 ? -8.453 -28.219 -11.484 1 87.25 111 ILE A N 1
ATOM 828 C CA . ILE A 1 111 ? -9.898 -28.031 -11.523 1 87.25 111 ILE A CA 1
ATOM 829 C C . ILE A 1 111 ? -10.578 -29.109 -10.68 1 87.25 111 ILE A C 1
ATOM 831 O O . ILE A 1 111 ? -10.32 -30.297 -10.867 1 87.25 111 ILE A O 1
ATOM 835 N N . LEU A 1 112 ? -11.375 -28.688 -9.781 1 91.31 112 LEU A N 1
ATOM 836 C CA . LEU A 1 112 ? -12.156 -29.609 -8.961 1 91.31 112 LEU A CA 1
ATOM 837 C C . LEU A 1 112 ? -13.617 -29.625 -9.414 1 91.31 112 LEU A C 1
ATOM 839 O O . LEU A 1 112 ? -14.273 -28.578 -9.438 1 91.31 112 LEU A O 1
ATOM 843 N N . MET A 1 113 ? -14.094 -30.812 -9.805 1 93 113 MET A N 1
ATOM 844 C CA . MET A 1 113 ? -15.453 -30.969 -10.297 1 93 113 MET A CA 1
ATOM 845 C C . MET A 1 113 ? -16.188 -32.062 -9.539 1 93 113 MET A C 1
ATOM 847 O O . MET A 1 113 ? -15.57 -33 -9.023 1 93 113 MET A O 1
ATOM 851 N N . SER A 1 114 ? -17.516 -31.906 -9.438 1 93.56 114 SER A N 1
ATOM 852 C CA . SER A 1 114 ? -18.359 -32.969 -8.891 1 93.56 114 SER A CA 1
ATOM 853 C C . SER A 1 114 ? -18.734 -34 -9.969 1 93.56 114 SER A C 1
ATOM 855 O O . SER A 1 114 ? -18.625 -33.688 -11.156 1 93.56 114 SER A O 1
ATOM 857 N N . PRO A 1 115 ? -19.109 -35.188 -9.562 1 92.88 115 PRO A N 1
ATOM 858 C CA . PRO A 1 115 ? -19.562 -36.156 -10.57 1 92.88 115 PRO A CA 1
ATOM 859 C C . PRO A 1 115 ? -20.734 -35.625 -11.398 1 92.88 115 PRO A C 1
ATOM 861 O O . PRO A 1 115 ? -21.578 -34.906 -10.883 1 92.88 115 PRO A O 1
ATOM 864 N N . LEU A 1 116 ? -20.734 -35.938 -12.594 1 92.56 116 LEU A N 1
ATOM 865 C CA . LEU A 1 116 ? -21.797 -35.625 -13.539 1 92.56 116 LEU A CA 1
ATOM 866 C C . LEU A 1 116 ? -21.953 -34.094 -13.703 1 92.56 116 LEU A C 1
ATOM 868 O O . LEU A 1 116 ? -23.078 -33.594 -13.672 1 92.56 116 LEU A O 1
ATOM 872 N N . SER A 1 117 ? -20.891 -33.438 -13.75 1 93.31 117 SER A N 1
ATOM 873 C CA . SER A 1 117 ? -20.906 -31.984 -13.961 1 93.31 117 SER A CA 1
ATOM 874 C C . SER A 1 117 ? -20.188 -31.609 -15.25 1 93.31 117 SER A C 1
ATOM 876 O O . SER A 1 117 ? -19.578 -32.469 -15.906 1 93.31 117 SER A O 1
ATOM 878 N N . GLN A 1 118 ? -20.391 -30.391 -15.609 1 92.5 118 GLN A N 1
ATOM 879 C CA . GLN A 1 118 ? -19.766 -29.875 -16.828 1 92.5 118 GLN A CA 1
ATOM 880 C C . GLN A 1 118 ? -19.047 -28.562 -16.562 1 92.5 118 GLN A C 1
ATOM 882 O O . GLN A 1 118 ? -19.5 -27.75 -15.734 1 92.5 118 GLN A O 1
ATOM 887 N N . TYR A 1 119 ? -17.984 -28.516 -17.188 1 90.19 119 TYR A N 1
ATOM 888 C CA . TYR A 1 119 ? -17.172 -27.297 -17.031 1 90.19 119 TYR A CA 1
ATOM 889 C C . TYR A 1 119 ? -16.562 -26.891 -18.375 1 90.19 119 TYR A C 1
ATOM 891 O O . TYR A 1 119 ? -15.953 -27.719 -19.062 1 90.19 119 TYR A O 1
ATOM 899 N N . LEU A 1 120 ? -16.719 -25.609 -18.672 1 88.5 120 LEU A N 1
ATOM 900 C CA . LEU A 1 120 ? -16.141 -25.094 -19.922 1 88.5 120 LEU A CA 1
ATOM 901 C C . LEU A 1 120 ? -14.734 -24.562 -19.688 1 88.5 120 LEU A C 1
ATOM 903 O O . LEU A 1 120 ? -14.539 -23.609 -18.938 1 88.5 120 LEU A O 1
ATOM 907 N N . LEU A 1 121 ? -13.773 -25.203 -20.328 1 86.06 121 LEU A N 1
ATOM 908 C CA . LEU A 1 121 ? -12.391 -24.75 -20.25 1 86.06 121 LEU A CA 1
ATOM 909 C C . LEU A 1 121 ? -12.133 -23.594 -21.219 1 86.06 121 LEU A C 1
ATOM 911 O O . LEU A 1 121 ? -12.562 -23.641 -22.375 1 86.06 121 LEU A O 1
ATOM 915 N N . ARG A 1 122 ? -11.516 -22.5 -20.703 1 82.12 122 ARG A N 1
ATOM 916 C CA . ARG A 1 122 ? -11.156 -21.359 -21.547 1 82.12 122 ARG A CA 1
ATOM 917 C C . ARG A 1 122 ? -9.688 -20.984 -21.344 1 82.12 122 ARG A C 1
ATOM 919 O O . ARG A 1 122 ? -9.18 -21 -20.219 1 82.12 122 ARG A O 1
ATOM 926 N N . SER A 1 123 ? -9.047 -20.891 -22.344 1 81.56 123 SER A N 1
ATOM 927 C CA . SER A 1 123 ? -7.66 -20.438 -22.312 1 81.56 123 SER A CA 1
ATOM 928 C C . SER A 1 123 ? -7.504 -19.094 -23.031 1 81.56 123 SER A C 1
ATOM 930 O O . SER A 1 123 ? -8.383 -18.688 -23.797 1 81.56 123 SER A O 1
ATOM 932 N N . ASN A 1 124 ? -6.426 -18.422 -22.812 1 81.44 124 ASN A N 1
ATOM 933 C CA . ASN A 1 124 ? -6.148 -17.156 -23.484 1 81.44 124 ASN A CA 1
ATOM 934 C C . ASN A 1 124 ? -5.793 -17.359 -24.953 1 81.44 124 ASN A C 1
ATOM 936 O O . ASN A 1 124 ? -5.703 -16.391 -25.719 1 81.44 124 ASN A O 1
ATOM 940 N N . LYS A 1 125 ? -5.746 -18.609 -25.359 1 83.19 125 LYS A N 1
ATOM 941 C CA . LYS A 1 125 ? -5.34 -18.891 -26.734 1 83.19 125 LYS A CA 1
ATOM 942 C C . LYS A 1 125 ? -6.539 -19.266 -27.594 1 83.19 125 LYS A C 1
ATOM 944 O O . LYS A 1 125 ? -6.418 -19.406 -28.812 1 83.19 125 LYS A O 1
ATOM 949 N N . ASP A 1 126 ? -7.664 -19.359 -26.953 1 81.25 126 ASP A N 1
ATOM 950 C CA . ASP A 1 126 ? -8.852 -19.844 -27.656 1 81.25 126 ASP A CA 1
ATOM 951 C C . ASP A 1 126 ? -9.18 -18.938 -28.844 1 81.25 126 ASP A C 1
ATOM 953 O O . ASP A 1 126 ? -9.633 -19.422 -29.891 1 81.25 126 ASP A O 1
ATOM 957 N N . SER A 1 127 ? -8.883 -17.656 -28.719 1 78.19 127 SER A N 1
ATOM 958 C CA . SER A 1 127 ? -9.227 -16.734 -29.781 1 78.19 127 SER A CA 1
ATOM 959 C C . SER A 1 127 ? -8.07 -16.562 -30.766 1 78.19 127 SER A C 1
ATOM 961 O O . SER A 1 127 ? -8.25 -15.992 -31.844 1 78.19 127 SER A O 1
ATOM 963 N N . VAL A 1 128 ? -6.934 -17.094 -30.422 1 78.75 128 VAL A N 1
ATOM 964 C CA . VAL A 1 128 ? -5.738 -16.781 -31.203 1 78.75 128 VAL A CA 1
ATOM 965 C C . VAL A 1 128 ? -5.355 -17.984 -32.062 1 78.75 128 VAL A C 1
ATOM 967 O O . VAL A 1 128 ? -5.02 -17.844 -33.219 1 78.75 128 VAL A O 1
ATOM 970 N N . CYS A 1 129 ? -5.359 -19.172 -31.484 1 82.19 129 CYS A N 1
ATOM 971 C CA . CYS A 1 129 ? -4.949 -20.375 -32.188 1 82.19 129 CYS A CA 1
ATOM 972 C C . CYS A 1 129 ? -5.773 -21.578 -31.766 1 82.19 129 CYS A C 1
ATOM 974 O O . CYS A 1 129 ? -6.473 -21.531 -30.75 1 82.19 129 CYS A O 1
ATOM 976 N N . PRO A 1 130 ? -5.754 -22.578 -32.625 1 83.12 130 PRO A N 1
ATOM 977 C CA . PRO A 1 130 ? -6.484 -23.797 -32.25 1 83.12 130 PRO A CA 1
ATOM 978 C C . PRO A 1 130 ? -5.895 -24.484 -31.031 1 83.12 130 PRO A C 1
ATOM 980 O O . PRO A 1 130 ? -4.672 -24.609 -30.906 1 83.12 130 PRO A O 1
ATOM 983 N N . VAL A 1 131 ? -6.766 -24.781 -30.188 1 85.56 131 VAL A N 1
ATOM 984 C CA . VAL A 1 131 ? -6.375 -25.453 -28.953 1 85.56 131 VAL A CA 1
ATOM 985 C C . VAL A 1 131 ? -6.863 -26.906 -28.984 1 85.56 131 VAL A C 1
ATOM 987 O O . VAL A 1 131 ? -7.992 -27.172 -29.406 1 85.56 131 VAL A O 1
ATOM 990 N N . HIS A 1 132 ? -5.934 -27.812 -28.703 1 85.62 132 HIS A N 1
ATOM 991 C CA . HIS A 1 132 ? -6.262 -29.234 -28.672 1 85.62 132 HIS A CA 1
ATOM 992 C C . HIS A 1 132 ? -6.16 -29.781 -27.25 1 85.62 132 HIS A C 1
ATOM 994 O O . HIS A 1 132 ? -5.312 -29.344 -26.469 1 85.62 132 HIS A O 1
ATOM 1000 N N . TYR A 1 133 ? -7.07 -30.703 -27.016 1 84.19 133 TYR A N 1
ATOM 1001 C CA . TYR A 1 133 ? -7.121 -31.312 -25.703 1 84.19 133 TYR A CA 1
ATOM 1002 C C . TYR A 1 133 ? -6.859 -32.812 -25.766 1 84.19 133 TYR A C 1
ATOM 1004 O O . TYR A 1 133 ? -7.367 -33.5 -26.672 1 84.19 133 TYR A O 1
ATOM 1012 N N . THR A 1 134 ? -5.949 -33.25 -24.922 1 79.62 134 THR A N 1
ATOM 1013 C CA . THR A 1 134 ? -5.699 -34.688 -24.828 1 79.62 134 THR A CA 1
ATOM 1014 C C . THR A 1 134 ? -5.52 -35.094 -23.375 1 79.62 134 THR A C 1
ATOM 1016 O O . THR A 1 134 ? -4.93 -34.375 -22.562 1 79.62 134 THR A O 1
ATOM 1019 N N . PHE A 1 135 ? -6.234 -36.281 -23.047 1 76.69 135 PHE A N 1
ATOM 1020 C CA . PHE A 1 135 ? -6.027 -36.812 -21.688 1 76.69 135 PHE A CA 1
ATOM 1021 C C . PHE A 1 135 ? -4.781 -37.688 -21.641 1 76.69 135 PHE A C 1
ATOM 1023 O O . PHE A 1 135 ? -4.543 -38.5 -22.516 1 76.69 135 PHE A O 1
ATOM 1030 N N . SER A 1 136 ? -3.83 -37.312 -20.797 1 64.25 136 SER A N 1
ATOM 1031 C CA . SER A 1 136 ? -2.637 -38.125 -20.641 1 64.25 136 SER A CA 1
ATOM 1032 C C . SER A 1 136 ? -2.918 -39.375 -19.781 1 64.25 136 SER A C 1
ATOM 1034 O O . SER A 1 136 ? -2.471 -40.469 -20.109 1 64.25 136 SER A O 1
ATOM 1036 N N . ARG A 1 137 ? -3.4 -39.281 -18.547 1 62.38 137 ARG A N 1
ATOM 1037 C CA . ARG A 1 137 ? -3.68 -40.375 -17.641 1 62.38 137 ARG A CA 1
ATOM 1038 C C . ARG A 1 137 ? -4.945 -40.125 -16.828 1 62.38 137 ARG A C 1
ATOM 1040 O O . ARG A 1 137 ? -5.223 -38.969 -16.453 1 62.38 137 ARG A O 1
ATOM 1047 N N . CYS A 1 138 ? -5.875 -41.062 -17.141 1 58.31 138 CYS A N 1
ATOM 1048 C CA . CYS A 1 138 ? -6.977 -41.062 -16.188 1 58.31 138 CYS A CA 1
ATOM 1049 C C . CYS A 1 138 ? -6.742 -42.094 -15.086 1 58.31 138 CYS A C 1
ATOM 1051 O O . CYS A 1 138 ? -6.578 -43.281 -15.367 1 58.31 138 CYS A O 1
ATOM 1053 N N . VAL A 1 139 ? -6 -41.719 -13.961 1 56.31 139 VAL A N 1
ATOM 1054 C CA . VAL A 1 139 ? -5.629 -42.656 -12.906 1 56.31 139 VAL A CA 1
ATOM 1055 C C . VAL A 1 139 ? -6.852 -43.438 -12.477 1 56.31 139 VAL A C 1
ATOM 1057 O O . VAL A 1 139 ? -6.742 -44.656 -12.188 1 56.31 139 VAL A O 1
ATOM 1060 N N . SER A 1 140 ? -8.039 -42.906 -12.211 1 54.5 140 SER A N 1
ATOM 1061 C CA . SER A 1 140 ? -9.078 -43.688 -11.539 1 54.5 140 SER A CA 1
ATOM 1062 C C . SER A 1 140 ? -10.258 -43.938 -12.469 1 54.5 140 SER A C 1
ATOM 1064 O O . SER A 1 140 ? -11.414 -43.844 -12.062 1 54.5 140 SER A O 1
ATOM 1066 N N . GLY A 1 141 ? -10.031 -44.562 -13.695 1 53.91 141 GLY A N 1
ATOM 1067 C CA . GLY A 1 141 ? -11.07 -45.312 -14.391 1 53.91 141 GLY A CA 1
ATOM 1068 C C . GLY A 1 141 ? -11.43 -44.719 -15.734 1 53.91 141 GLY A C 1
ATOM 1069 O O . GLY A 1 141 ? -11.188 -43.531 -15.977 1 53.91 141 GLY A O 1
ATOM 1070 N N . ALA A 1 142 ? -11.648 -45.562 -16.656 1 57.94 142 ALA A N 1
ATOM 1071 C CA . ALA A 1 142 ? -12.188 -45.25 -17.984 1 57.94 142 ALA A CA 1
ATOM 1072 C C . ALA A 1 142 ? -13.477 -44.438 -17.875 1 57.94 142 ALA A C 1
ATOM 1074 O O . ALA A 1 142 ? -14.367 -44.781 -17.094 1 57.94 142 ALA A O 1
ATOM 1075 N N . GLY A 1 143 ? -13.531 -43.188 -18.281 1 72.81 143 GLY A N 1
ATOM 1076 C CA . GLY A 1 143 ? -14.742 -42.375 -18.344 1 72.81 143 GLY A CA 1
ATOM 1077 C C . GLY A 1 143 ? -14.852 -41.375 -17.234 1 72.81 143 GLY A C 1
ATOM 1078 O O . GLY A 1 143 ? -15.938 -40.844 -16.953 1 72.81 143 GLY A O 1
ATOM 1079 N N . LEU A 1 144 ? -13.852 -41.25 -16.422 1 85.62 144 LEU A N 1
ATOM 1080 C CA . LEU A 1 144 ? -13.859 -40.281 -15.328 1 85.62 144 LEU A CA 1
ATOM 1081 C C . LEU A 1 144 ? -14.148 -38.875 -15.859 1 85.62 144 LEU A C 1
ATOM 1083 O O . LEU A 1 144 ? -15.039 -38.188 -15.359 1 85.62 144 LEU A O 1
ATOM 1087 N N . VAL A 1 145 ? -13.383 -38.531 -16.875 1 89.12 145 VAL A N 1
ATOM 1088 C CA . VAL A 1 145 ? -13.547 -37.188 -17.438 1 89.12 145 VAL A CA 1
ATOM 1089 C C . VAL A 1 145 ? -13.461 -37.281 -18.953 1 89.12 145 VAL A C 1
ATOM 1091 O O . VAL A 1 145 ? -12.641 -38 -19.5 1 89.12 145 VAL A O 1
ATOM 1094 N N . THR A 1 146 ? -14.305 -36.656 -19.656 1 89.12 146 THR A N 1
ATOM 1095 C CA . THR A 1 146 ? -14.258 -36.531 -21.109 1 89.12 146 THR A CA 1
ATOM 1096 C C . THR A 1 146 ? -14.25 -35.062 -21.531 1 89.12 146 THR A C 1
ATOM 1098 O O . THR A 1 146 ? -14.656 -34.188 -20.75 1 89.12 146 THR A O 1
ATOM 1101 N N . ILE A 1 147 ? -13.633 -34.844 -22.578 1 88.38 147 ILE A N 1
ATOM 1102 C CA . ILE A 1 147 ? -13.594 -33.469 -23.078 1 88.38 147 ILE A CA 1
ATOM 1103 C C . ILE A 1 147 ? -13.992 -33.438 -24.562 1 88.38 147 ILE A C 1
ATOM 1105 O O . ILE A 1 147 ? -13.625 -34.344 -25.328 1 88.38 147 ILE A O 1
ATOM 1109 N N . ASP A 1 148 ? -14.797 -32.469 -24.906 1 86 148 ASP A N 1
ATOM 1110 C CA . ASP A 1 148 ? -15.172 -32.312 -26.312 1 86 148 ASP A CA 1
ATOM 1111 C C . ASP A 1 148 ? -14.281 -31.297 -27.016 1 86 148 ASP A C 1
ATOM 1113 O O . ASP A 1 148 ? -13.383 -30.703 -26.391 1 86 148 ASP A O 1
ATOM 1117 N N . ASN A 1 149 ? -14.5 -31.109 -28.266 1 82.62 149 ASN A N 1
ATOM 1118 C CA . ASN A 1 149 ? -13.648 -30.234 -29.062 1 82.62 149 ASN A CA 1
ATOM 1119 C C . ASN A 1 149 ? -13.859 -28.766 -28.719 1 82.62 149 ASN A C 1
ATOM 1121 O O . ASN A 1 149 ? -13.016 -27.922 -29.031 1 82.62 149 ASN A O 1
ATOM 1125 N N . GLU A 1 150 ? -15.008 -28.547 -28.047 1 82.69 150 GLU A N 1
ATOM 1126 C CA . GLU A 1 150 ? -15.273 -27.156 -27.656 1 82.69 150 GLU A CA 1
ATOM 1127 C C . GLU A 1 150 ? -14.656 -26.828 -26.312 1 82.69 150 GLU A C 1
ATOM 1129 O O . GLU A 1 150 ? -14.695 -25.688 -25.859 1 82.69 150 GLU A O 1
ATOM 1134 N N . GLY A 1 151 ? -14.07 -27.828 -25.703 1 85.88 151 GLY A N 1
ATOM 1135 C CA . GLY A 1 151 ? -13.398 -27.609 -24.438 1 85.88 151 GLY A CA 1
ATOM 1136 C C . GLY A 1 151 ? -14.297 -27.828 -23.234 1 85.88 151 GLY A C 1
ATOM 1137 O O . GLY A 1 151 ? -14.023 -27.312 -22.141 1 85.88 151 GLY A O 1
ATOM 1138 N N . VAL A 1 152 ? -15.391 -28.484 -23.438 1 90.19 152 VAL A N 1
ATOM 1139 C CA . VAL A 1 152 ? -16.297 -28.75 -22.328 1 90.19 152 VAL A CA 1
ATOM 1140 C C . VAL A 1 152 ? -15.906 -30.047 -21.641 1 90.19 152 VAL A C 1
ATOM 1142 O O . VAL A 1 152 ? -15.938 -31.125 -22.25 1 90.19 152 VAL A O 1
ATOM 1145 N N . LEU A 1 153 ? -15.578 -29.891 -20.438 1 90.75 153 LEU A N 1
ATOM 1146 C CA . LEU A 1 153 ? -15.258 -31.047 -19.609 1 90.75 153 LEU A CA 1
ATOM 1147 C C . LEU A 1 153 ? -16.531 -31.672 -19.031 1 90.75 153 LEU A C 1
ATOM 1149 O O . LEU A 1 153 ? -17.391 -30.969 -18.531 1 90.75 153 LEU A O 1
ATOM 1153 N N . LYS A 1 154 ? -16.641 -32.938 -19.172 1 91.81 154 LYS A N 1
ATOM 1154 C CA . LYS A 1 154 ? -17.75 -33.688 -18.594 1 91.81 154 LYS A CA 1
ATOM 1155 C C . LYS A 1 154 ? -17.25 -34.812 -17.703 1 91.81 154 LYS A C 1
ATOM 1157 O O . LYS A 1 154 ? -16.375 -35.594 -18.109 1 91.81 154 LYS A O 1
ATOM 1162 N N . THR A 1 155 ? -17.766 -34.812 -16.547 1 92.38 155 THR A N 1
ATOM 1163 C CA . THR A 1 155 ? -17.328 -35.844 -15.625 1 92.38 155 THR A CA 1
ATOM 1164 C C . THR A 1 155 ? -18.359 -36.969 -15.555 1 92.38 155 THR A C 1
ATOM 1166 O O . THR A 1 155 ? -19.547 -36.719 -15.742 1 92.38 155 THR A O 1
ATOM 1169 N N . GLY A 1 156 ? -17.844 -38.156 -15.305 1 90.12 156 GLY A N 1
ATOM 1170 C CA . GLY A 1 156 ? -18.703 -39.281 -15.039 1 90.12 156 GLY A CA 1
ATOM 1171 C C . GLY A 1 156 ? -19.109 -39.406 -13.578 1 90.12 156 GLY A C 1
ATOM 1172 O O . GLY A 1 156 ? -18.906 -38.469 -12.797 1 90.12 156 GLY A O 1
ATOM 1173 N N . PRO A 1 157 ? -19.672 -40.5 -13.109 1 89.5 157 PRO A N 1
ATOM 1174 C CA . PRO A 1 157 ? -20.141 -40.688 -11.734 1 89.5 157 PRO A CA 1
ATOM 1175 C C . PRO A 1 157 ? -19.016 -41.031 -10.766 1 89.5 157 PRO A C 1
ATOM 1177 O O . PRO A 1 157 ? -19.172 -40.875 -9.555 1 89.5 157 PRO A O 1
ATOM 1180 N N . ASP A 1 158 ? -17.906 -41.469 -11.359 1 89.19 158 ASP A N 1
ATOM 1181 C CA . ASP A 1 158 ? -16.828 -41.938 -10.492 1 89.19 158 ASP A CA 1
ATOM 1182 C C . ASP A 1 158 ? -15.922 -40.781 -10.062 1 89.19 158 ASP A C 1
ATOM 1184 O O . ASP A 1 158 ? -15.867 -39.75 -10.727 1 89.19 158 ASP A O 1
ATOM 1188 N N . THR A 1 159 ? -15.336 -40.938 -8.852 1 89.31 159 THR A N 1
ATOM 1189 C CA . THR A 1 159 ? -14.359 -39.969 -8.367 1 89.31 159 THR A CA 1
ATOM 1190 C C . THR A 1 159 ? -12.945 -40.406 -8.742 1 89.31 159 THR A C 1
ATOM 1192 O O . THR A 1 159 ? -12.688 -41.562 -9.008 1 89.31 159 THR A O 1
ATOM 1195 N N . GLY A 1 160 ? -12.086 -39.375 -8.969 1 85.06 160 GLY A N 1
ATOM 1196 C CA . GLY A 1 160 ? -10.711 -39.656 -9.344 1 85.06 160 GLY A CA 1
ATOM 1197 C C . GLY A 1 160 ? -9.969 -38.438 -9.852 1 85.06 160 GLY A C 1
ATOM 1198 O O . GLY A 1 160 ? -10.383 -37.312 -9.602 1 85.06 160 GLY A O 1
ATOM 1199 N N . LEU A 1 161 ? -8.805 -38.781 -10.336 1 82.44 161 LEU A N 1
ATOM 1200 C CA . LEU A 1 161 ? -7.934 -37.75 -10.836 1 82.44 161 LEU A CA 1
ATOM 1201 C C . LEU A 1 161 ? -7.57 -37.969 -12.297 1 82.44 161 LEU A C 1
ATOM 1203 O O . LEU A 1 161 ? -7.293 -39.094 -12.695 1 82.44 161 LEU A O 1
ATOM 1207 N N . ALA A 1 162 ? -7.711 -36.906 -13.109 1 83.25 162 ALA A N 1
ATOM 1208 C CA . ALA A 1 162 ? -7.305 -36.969 -14.508 1 83.25 162 ALA A CA 1
ATOM 1209 C C . ALA A 1 162 ? -6.363 -35.812 -14.844 1 83.25 162 ALA A C 1
ATOM 1211 O O . ALA A 1 162 ? -6.434 -34.75 -14.227 1 83.25 162 ALA A O 1
ATOM 1212 N N . VAL A 1 163 ? -5.484 -36.125 -15.719 1 81.31 163 VAL A N 1
ATOM 1213 C CA . VAL A 1 163 ? -4.551 -35.125 -16.172 1 81.31 163 VAL A CA 1
ATOM 1214 C C . VAL A 1 163 ? -4.832 -34.781 -17.641 1 81.31 163 VAL A C 1
ATOM 1216 O O . VAL A 1 163 ? -4.789 -35.625 -18.5 1 81.31 163 VAL A O 1
ATOM 1219 N N . LEU A 1 164 ? -5.148 -33.531 -17.766 1 82.88 164 LEU A N 1
ATOM 1220 C CA . LEU A 1 164 ? -5.453 -33.031 -19.109 1 82.88 164 LEU A CA 1
ATOM 1221 C C . LEU A 1 164 ? -4.273 -32.25 -19.688 1 82.88 164 LEU A C 1
ATOM 1223 O O . LEU A 1 164 ? -3.658 -31.438 -19 1 82.88 164 LEU A O 1
ATOM 1227 N N . GLU A 1 165 ? -3.916 -32.625 -20.906 1 81.38 165 GLU A N 1
ATOM 1228 C CA . GLU A 1 165 ? -2.891 -31.906 -21.641 1 81.38 165 GLU A CA 1
ATOM 1229 C C . GLU A 1 165 ? -3.514 -30.984 -22.688 1 81.38 165 GLU A C 1
ATOM 1231 O O . GLU A 1 165 ? -4.254 -31.438 -23.562 1 81.38 165 GLU A O 1
ATOM 1236 N N . VAL A 1 166 ? -3.262 -29.781 -22.531 1 83.25 166 VAL A N 1
ATOM 1237 C CA . VAL A 1 166 ? -3.754 -28.797 -23.484 1 83.25 166 VAL A CA 1
ATOM 1238 C C . VAL A 1 166 ? -2.607 -28.328 -24.391 1 83.25 166 VAL A C 1
ATOM 1240 O O . VAL A 1 166 ? -1.568 -27.875 -23.891 1 83.25 166 VAL A O 1
ATOM 1243 N N . TYR A 1 167 ? -2.781 -28.547 -25.703 1 83.25 167 TYR A N 1
ATOM 1244 C CA . TYR A 1 167 ? -1.772 -28.188 -26.688 1 83.25 167 TYR A CA 1
ATOM 1245 C C . TYR A 1 167 ? -2.266 -27.047 -27.578 1 83.25 167 TYR A C 1
ATOM 1247 O O . TYR A 1 167 ? -3.404 -27.062 -28.047 1 83.25 167 TYR A O 1
ATOM 1255 N N . ALA A 1 168 ? -1.482 -25.969 -27.578 1 85.06 168 ALA A N 1
ATOM 1256 C CA . ALA A 1 168 ? -1.787 -24.875 -28.5 1 85.06 168 ALA A CA 1
ATOM 1257 C C . ALA A 1 168 ? -0.629 -24.609 -29.453 1 85.06 168 ALA A C 1
ATOM 1259 O O . ALA A 1 168 ? 0.534 -24.594 -29.047 1 85.06 168 ALA A O 1
ATOM 1260 N N . MET A 1 169 ? -0.918 -24.641 -30.688 1 80 169 MET A N 1
ATOM 1261 C CA . MET A 1 169 ? 0.091 -24.312 -31.703 1 80 169 MET A CA 1
ATOM 1262 C C . MET A 1 169 ? 0.035 -22.844 -32.094 1 80 169 MET A C 1
ATOM 1264 O O . MET A 1 169 ? -0.925 -22.391 -32.719 1 80 169 MET A O 1
ATOM 1268 N N . ASP A 1 170 ? 0.924 -22.141 -31.594 1 73.19 170 ASP A N 1
ATOM 1269 C CA . ASP A 1 170 ? 0.936 -20.703 -31.859 1 73.19 170 ASP A CA 1
ATOM 1270 C C . ASP A 1 170 ? 1.297 -20.422 -33.312 1 73.19 170 ASP A C 1
ATOM 1272 O O . ASP A 1 170 ? 1.803 -21.297 -34 1 73.19 170 ASP A O 1
ATOM 1276 N N . ILE A 1 171 ? 0.979 -19.281 -33.812 1 66.19 171 ILE A N 1
ATOM 1277 C CA . ILE A 1 171 ? 1.205 -18.828 -35.188 1 66.19 171 ILE A CA 1
ATOM 1278 C C . ILE A 1 171 ? 2.688 -18.953 -35.531 1 66.19 171 ILE A C 1
ATOM 1280 O O . ILE A 1 171 ? 3.041 -19.203 -36.688 1 66.19 171 ILE A O 1
ATOM 1284 N N . CYS A 1 172 ? 3.521 -18.781 -34.531 1 67.56 172 CYS A N 1
ATOM 1285 C CA . CYS A 1 172 ? 4.953 -18.781 -34.812 1 67.56 172 CYS A CA 1
ATOM 1286 C C . CYS A 1 172 ? 5.52 -20.188 -34.812 1 67.56 172 CYS A C 1
ATOM 1288 O O . CYS A 1 172 ? 6.719 -20.375 -35.031 1 67.56 172 CYS A O 1
ATOM 1290 N N . GLY A 1 173 ? 4.664 -21.156 -34.688 1 72.25 173 GLY A N 1
ATOM 1291 C CA . GLY A 1 173 ? 5.098 -22.547 -34.719 1 72.25 173 GLY A CA 1
ATOM 1292 C C . GLY A 1 173 ? 5.535 -23.078 -33.375 1 72.25 173 GLY A C 1
ATOM 1293 O O . GLY A 1 173 ? 6.16 -24.141 -33.281 1 72.25 173 GLY A O 1
ATOM 1294 N N . ILE A 1 174 ? 5.328 -22.25 -32.406 1 74.44 174 ILE A N 1
ATOM 1295 C CA . ILE A 1 174 ? 5.727 -22.703 -31.078 1 74.44 174 ILE A CA 1
ATOM 1296 C C . ILE A 1 174 ? 4.578 -23.469 -30.438 1 74.44 174 ILE A C 1
ATOM 1298 O O . ILE A 1 174 ? 3.434 -23.016 -30.438 1 74.44 174 ILE A O 1
ATOM 1302 N N . ASN A 1 175 ? 4.91 -24.688 -30.078 1 78.5 175 ASN A N 1
ATOM 1303 C CA . ASN A 1 175 ? 3.938 -25.516 -29.391 1 78.5 175 ASN A CA 1
ATOM 1304 C C . ASN A 1 175 ? 3.994 -25.312 -27.875 1 78.5 175 ASN A C 1
ATOM 1306 O O . ASN A 1 175 ? 5.066 -25.406 -27.266 1 78.5 175 ASN A O 1
ATOM 1310 N N . GLN A 1 176 ? 2.848 -24.891 -27.438 1 81.38 176 GLN A N 1
ATOM 1311 C CA . GLN A 1 176 ? 2.764 -24.734 -25.984 1 81.38 176 GLN A CA 1
ATOM 1312 C C . GLN A 1 176 ? 1.881 -25.812 -25.359 1 81.38 176 GLN A C 1
ATOM 1314 O O . GLN A 1 176 ? 0.834 -26.156 -25.922 1 81.38 176 GLN A O 1
ATOM 1319 N N . THR A 1 177 ? 2.426 -26.422 -24.359 1 79 177 THR A N 1
ATOM 1320 C CA . THR A 1 177 ? 1.673 -27.469 -23.688 1 79 177 THR A CA 1
ATOM 1321 C C . THR A 1 177 ? 1.376 -27.078 -22.234 1 79 177 THR A C 1
ATOM 1323 O O . THR A 1 177 ? 2.26 -26.594 -21.531 1 79 177 THR A O 1
ATOM 1326 N N . LEU A 1 178 ? 0.108 -27.203 -21.922 1 79.94 178 LEU A N 1
ATOM 1327 C CA . LEU A 1 178 ? -0.327 -26.938 -20.547 1 79.94 178 LEU A CA 1
ATOM 1328 C C . LEU A 1 178 ? -0.935 -28.203 -19.922 1 79.94 178 LEU A C 1
ATOM 1330 O O . LEU A 1 178 ? -1.739 -28.875 -20.562 1 79.94 178 LEU A O 1
ATOM 1334 N N . LEU A 1 179 ? -0.404 -28.547 -18.734 1 78.81 179 LEU A N 1
ATOM 1335 C CA . LEU A 1 179 ? -0.964 -29.672 -18.016 1 78.81 179 LEU A CA 1
ATOM 1336 C C . LEU A 1 179 ? -1.944 -29.219 -16.938 1 78.81 179 LEU A C 1
ATOM 1338 O O . LEU A 1 179 ? -1.611 -28.359 -16.125 1 78.81 179 LEU A O 1
ATOM 1342 N N . ILE A 1 180 ? -3.156 -29.75 -17 1 80.94 180 ILE A N 1
ATOM 1343 C CA . ILE A 1 180 ? -4.195 -29.391 -16.047 1 80.94 180 ILE A CA 1
ATOM 1344 C C . ILE A 1 180 ? -4.664 -30.641 -15.297 1 80.94 180 ILE A C 1
ATOM 1346 O O . ILE A 1 180 ? -4.922 -31.688 -15.914 1 80.94 180 ILE A O 1
ATOM 1350 N N . SER A 1 181 ? -4.688 -30.562 -13.984 1 82.19 181 SER A N 1
ATOM 1351 C CA . SER A 1 181 ? -5.242 -31.641 -13.188 1 82.19 181 SER A CA 1
ATOM 1352 C C . SER A 1 181 ? -6.738 -31.469 -12.969 1 82.19 181 SER A C 1
ATOM 1354 O O . SER A 1 181 ? -7.188 -30.391 -12.539 1 82.19 181 SER A O 1
ATOM 1356 N N . VAL A 1 182 ? -7.477 -32.469 -13.375 1 85.81 182 VAL A N 1
ATOM 1357 C CA . VAL A 1 182 ? -8.922 -32.469 -13.156 1 85.81 182 VAL A CA 1
ATOM 1358 C C . VAL A 1 182 ? -9.281 -33.5 -12.094 1 85.81 182 VAL A C 1
ATOM 1360 O O . VAL A 1 182 ? -9.141 -34.688 -12.32 1 85.81 182 VAL A O 1
ATOM 1363 N N . GLU A 1 183 ? -9.711 -33.031 -11.008 1 87.06 183 GLU A N 1
ATOM 1364 C CA . GLU A 1 183 ? -10.094 -33.906 -9.914 1 87.06 183 GLU A CA 1
ATOM 1365 C C . GLU A 1 183 ? -11.617 -33.969 -9.766 1 87.06 183 GLU A C 1
ATOM 1367 O O . GLU A 1 183 ? -12.289 -32.938 -9.766 1 87.06 183 GLU A O 1
ATOM 1372 N N . VAL A 1 184 ? -12.125 -35.188 -9.773 1 90.75 184 VAL A N 1
ATOM 1373 C CA . VAL A 1 184 ? -13.547 -35.406 -9.539 1 90.75 184 VAL A CA 1
ATOM 1374 C C . VAL A 1 184 ? -13.766 -35.906 -8.109 1 90.75 184 VAL A C 1
ATOM 1376 O O . VAL A 1 184 ? -13.234 -36.938 -7.727 1 90.75 184 VAL A O 1
ATOM 1379 N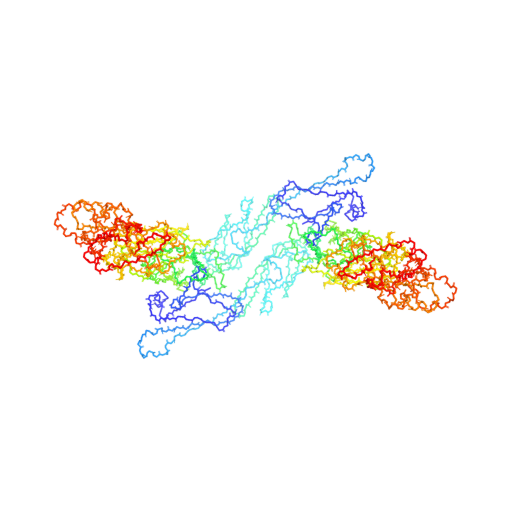 N . SER A 1 185 ? -14.484 -35.156 -7.348 1 91.38 185 SER A N 1
ATOM 1380 C CA . SER A 1 185 ? -14.742 -35.469 -5.953 1 91.38 185 SER A CA 1
ATOM 1381 C C . SER A 1 185 ? -16.188 -35.156 -5.566 1 91.38 185 SER A C 1
ATOM 1383 O O . SER A 1 185 ? -16.906 -34.5 -6.324 1 91.38 185 SER A O 1
ATOM 1385 N N . THR A 1 186 ? -16.578 -35.688 -4.457 1 92.19 186 THR A N 1
ATOM 1386 C CA . THR A 1 186 ? -17.922 -35.469 -3.969 1 92.19 186 THR A CA 1
ATOM 1387 C C . THR A 1 186 ? -17.953 -34.281 -3.012 1 92.19 186 THR A C 1
ATOM 1389 O O . THR A 1 186 ? -16.969 -34 -2.316 1 92.19 186 THR A O 1
ATOM 1392 N N . ALA A 1 187 ? -19.062 -33.594 -3.072 1 93.5 187 ALA A N 1
ATOM 1393 C CA . ALA A 1 187 ? -19.234 -32.438 -2.17 1 93.5 187 ALA A CA 1
ATOM 1394 C C . ALA A 1 187 ? -19.406 -32.906 -0.727 1 93.5 187 ALA A C 1
ATOM 1396 O O . ALA A 1 187 ? -20.125 -33.875 -0.464 1 93.5 187 ALA A O 1
ATOM 1397 N N . TRP A 1 188 ? -18.719 -32.312 0.175 1 91.81 188 TRP A N 1
ATOM 1398 C CA . TRP A 1 188 ? -18.766 -32.688 1.587 1 91.81 188 TRP A CA 1
ATOM 1399 C C . TRP A 1 188 ? -19.594 -31.672 2.385 1 91.81 188 TRP A C 1
ATOM 1401 O O . TRP A 1 188 ? -20.328 -32.062 3.297 1 91.81 188 TRP A O 1
ATOM 1411 N N . PHE A 1 189 ? -19.484 -30.453 2.045 1 93.94 189 PHE A N 1
ATOM 1412 C CA . PHE A 1 189 ? -20.312 -29.453 2.719 1 93.94 189 PHE A CA 1
ATOM 1413 C C . PHE A 1 189 ? -20.594 -28.266 1.806 1 93.94 189 PHE A C 1
ATOM 1415 O O . PHE A 1 189 ? -19.953 -28.109 0.765 1 93.94 189 PHE A O 1
ATOM 1422 N N . VAL A 1 190 ? -21.609 -27.531 2.162 1 94.62 190 VAL A N 1
ATOM 1423 C CA . VAL A 1 190 ? -22.031 -26.328 1.441 1 94.62 190 VAL A CA 1
ATOM 1424 C C . VAL A 1 190 ? -21.969 -25.125 2.377 1 94.62 190 VAL A C 1
ATOM 1426 O O . VAL A 1 190 ? -22.234 -25.25 3.574 1 94.62 190 VAL A O 1
ATOM 1429 N N . ARG A 1 191 ? -21.562 -24.031 1.831 1 94.69 191 ARG A N 1
ATOM 1430 C CA . ARG A 1 191 ? -21.469 -22.797 2.6 1 94.69 191 ARG A CA 1
ATOM 1431 C C . ARG A 1 191 ? -22.25 -21.672 1.92 1 94.69 191 ARG A C 1
ATOM 1433 O O . ARG A 1 191 ? -22.141 -21.484 0.707 1 94.69 191 ARG A O 1
ATOM 1440 N N . ILE A 1 192 ? -22.969 -21.016 2.766 1 94.44 192 ILE A N 1
ATOM 1441 C CA . ILE A 1 192 ? -23.688 -19.844 2.27 1 94.44 192 ILE A CA 1
ATOM 1442 C C . ILE A 1 192 ? -22.766 -18.641 2.275 1 94.44 192 ILE A C 1
ATOM 1444 O O . ILE A 1 192 ? -22.188 -18.297 3.311 1 94.44 192 ILE A O 1
ATOM 1448 N N . LEU A 1 193 ? -22.609 -18.094 1.143 1 93.19 193 LEU A N 1
ATOM 1449 C CA . LEU A 1 193 ? -21.891 -16.844 1.029 1 93.19 193 LEU A CA 1
ATOM 1450 C C . LEU A 1 193 ? -22.844 -15.672 0.829 1 93.19 193 LEU A C 1
ATOM 1452 O O . LEU A 1 193 ? -23.625 -15.664 -0.122 1 93.19 193 LEU A O 1
ATOM 1456 N N . THR A 1 194 ? -22.766 -14.75 1.765 1 91.88 194 THR A N 1
ATOM 1457 C CA . THR A 1 194 ? -23.594 -13.555 1.668 1 91.88 194 THR A CA 1
ATOM 1458 C C . THR A 1 194 ? -22.828 -12.406 1.024 1 91.88 194 THR A C 1
ATOM 1460 O O . THR A 1 194 ? -21.703 -12.102 1.438 1 91.88 194 THR A O 1
ATOM 1463 N N . VAL A 1 195 ? -23.469 -11.914 -0.01 1 88.25 195 VAL A N 1
ATOM 1464 C CA . VAL A 1 195 ? -22.891 -10.758 -0.684 1 88.25 195 VAL A CA 1
ATOM 1465 C C . VAL A 1 195 ? -23.812 -9.555 -0.528 1 88.25 195 VAL A C 1
ATOM 1467 O O . VAL A 1 195 ? -24.969 -9.586 -0.954 1 88.25 195 VAL A O 1
ATOM 1470 N N . SER A 1 196 ? -23.297 -8.633 0.209 1 81.62 196 SER A N 1
ATOM 1471 C CA . SER A 1 196 ? -24.109 -7.438 0.4 1 81.62 196 SER A CA 1
ATOM 1472 C C . SER A 1 196 ? -23.266 -6.172 0.333 1 81.62 196 SER A C 1
ATOM 1474 O O . SER A 1 196 ? -22.062 -6.207 0.599 1 81.62 196 SER A O 1
ATOM 1476 N N . SER A 1 197 ? -23.938 -5.145 -0.081 1 76.94 197 SER A N 1
ATOM 1477 C CA . SER A 1 197 ? -23.266 -3.85 -0.229 1 76.94 197 SER A CA 1
ATOM 1478 C C . SER A 1 197 ? -23.453 -2.99 1.018 1 76.94 197 SER A C 1
ATOM 1480 O O . SER A 1 197 ? -23.172 -1.791 0.999 1 76.94 197 SER A O 1
ATOM 1482 N N . VAL A 1 198 ? -23.906 -3.613 2.082 1 76.81 198 VAL A N 1
ATOM 1483 C CA . VAL A 1 198 ? -24.203 -2.814 3.266 1 76.81 198 VAL A CA 1
ATOM 1484 C C . VAL A 1 198 ? -22.906 -2.295 3.885 1 76.81 198 VAL A C 1
ATOM 1486 O O . VAL A 1 198 ? -21.938 -3.043 4.035 1 76.81 198 VAL A O 1
ATOM 1489 N N . ASN A 1 199 ? -22.891 -1.045 4.098 1 81.25 199 ASN A N 1
ATOM 1490 C CA . ASN A 1 199 ? -21.766 -0.411 4.766 1 81.25 199 ASN A CA 1
ATOM 1491 C C . ASN A 1 199 ? -22.219 0.623 5.789 1 81.25 199 ASN A C 1
ATOM 1493 O O . ASN A 1 199 ? -23.359 1.106 5.719 1 81.25 199 ASN A O 1
ATOM 1497 N N . SER A 1 200 ? -21.391 0.773 6.816 1 79.62 200 SER A N 1
ATOM 1498 C CA . SER A 1 200 ? -21.75 1.725 7.867 1 79.62 200 SER A CA 1
ATOM 1499 C C . SER A 1 200 ? -20.672 2.799 8.023 1 79.62 200 SER A C 1
ATOM 1501 O O . SER A 1 200 ? -19.516 2.594 7.637 1 79.62 200 SER A O 1
ATOM 1503 N N . ASP A 1 201 ? -21.094 3.912 8.414 1 73.31 201 ASP A N 1
ATOM 1504 C CA . ASP A 1 201 ? -20.219 5.055 8.633 1 73.31 201 ASP A CA 1
ATOM 1505 C C . ASP A 1 201 ? -19.219 4.766 9.766 1 73.31 201 ASP A C 1
ATOM 1507 O O . ASP A 1 201 ? -18.141 5.348 9.805 1 73.31 201 ASP A O 1
ATOM 1511 N N . SER A 1 202 ? -19.703 3.879 10.562 1 69.88 202 SER A N 1
ATOM 1512 C CA . SER A 1 202 ? -18.828 3.557 11.688 1 69.88 202 SER A CA 1
ATOM 1513 C C . SER A 1 202 ? -18.031 2.289 11.422 1 69.88 202 SER A C 1
ATOM 1515 O O . SER A 1 202 ? -18.344 1.533 10.5 1 69.88 202 SER A O 1
ATOM 1517 N N . ASP A 1 203 ? -16.859 2.32 12.07 1 73.75 203 ASP A N 1
ATOM 1518 C CA . ASP A 1 203 ? -16.031 1.128 11.984 1 73.75 203 ASP A CA 1
ATOM 1519 C C . ASP A 1 203 ? -16.703 -0.068 12.656 1 73.75 203 ASP A C 1
ATOM 1521 O O . ASP A 1 203 ? -16.203 -1.192 12.578 1 73.75 203 ASP A O 1
ATOM 1525 N N . ARG A 1 204 ? -17.875 0.238 13.062 1 80.31 204 ARG A N 1
ATOM 1526 C CA . ARG A 1 204 ? -18.578 -0.83 13.773 1 80.31 204 ARG A CA 1
ATOM 1527 C C . ARG A 1 204 ? -19.562 -1.549 12.852 1 80.31 204 ARG A C 1
ATOM 1529 O O . ARG A 1 204 ? -20.172 -0.927 11.984 1 80.31 204 ARG A O 1
ATOM 1536 N N . ALA A 1 205 ? -19.703 -2.801 13.086 1 87.56 205 ALA A N 1
ATOM 1537 C CA . ALA A 1 205 ? -20.641 -3.637 12.336 1 87.56 205 ALA A CA 1
ATOM 1538 C C . ALA A 1 205 ? -22.078 -3.297 12.68 1 87.56 205 ALA A C 1
ATOM 1540 O O . ALA A 1 205 ? -22.375 -2.908 13.812 1 87.56 205 ALA A O 1
ATOM 1541 N N . LEU A 1 206 ? -22.984 -3.318 11.734 1 90.25 206 LEU A N 1
ATOM 1542 C CA . LEU A 1 206 ? -24.406 -3.125 11.977 1 90.25 206 LEU A CA 1
ATOM 1543 C C . LEU A 1 206 ? -24.984 -4.293 12.758 1 90.25 206 LEU A C 1
ATOM 1545 O O . LEU A 1 206 ? -24.625 -5.449 12.531 1 90.25 206 LEU A O 1
ATOM 1549 N N . PRO A 1 207 ? -25.859 -4.016 13.609 1 89.75 207 PRO A N 1
ATOM 1550 C CA . PRO A 1 207 ? -26.438 -5.086 14.422 1 89.75 207 PRO A CA 1
ATOM 1551 C C . PRO A 1 207 ? -27.406 -5.961 13.641 1 89.75 207 PRO A C 1
ATOM 1553 O O . PRO A 1 207 ? -27.75 -7.062 14.078 1 89.75 207 PRO A O 1
ATOM 1556 N N . ALA A 1 208 ? -27.938 -5.457 12.547 1 92.06 208 ALA A N 1
ATOM 1557 C CA . ALA A 1 208 ? -28.891 -6.191 11.719 1 92.06 208 ALA A CA 1
ATOM 1558 C C . ALA A 1 208 ? -28.891 -5.68 10.281 1 92.06 208 ALA A C 1
ATOM 1560 O O . ALA A 1 208 ? -28.312 -4.621 10 1 92.06 208 ALA A O 1
ATOM 1561 N N . PHE A 1 209 ? -29.484 -6.531 9.484 1 92.88 209 PHE A N 1
ATOM 1562 C CA . PHE A 1 209 ? -29.688 -6.066 8.117 1 92.88 209 PHE A CA 1
ATOM 1563 C C . PHE A 1 209 ? -30.812 -5.043 8.055 1 92.88 209 PHE A C 1
ATOM 1565 O O . PHE A 1 209 ? -31.812 -5.172 8.758 1 92.88 209 PHE A O 1
ATOM 1572 N N . PRO A 1 210 ? -30.594 -4.023 7.223 1 92.75 210 PRO A N 1
ATOM 1573 C CA . PRO A 1 210 ? -31.641 -2.99 7.125 1 92.75 210 PRO A CA 1
ATOM 1574 C C . PRO A 1 210 ? -32.906 -3.494 6.457 1 92.75 210 PRO A C 1
ATOM 1576 O O . PRO A 1 210 ? -32.844 -4.309 5.535 1 92.75 210 PRO A O 1
ATOM 1579 N N . LEU A 1 211 ? -33.969 -2.957 6.957 1 94.06 211 LEU A N 1
ATOM 1580 C CA . LEU A 1 211 ? -35.25 -3.256 6.363 1 94.06 211 LEU A CA 1
ATOM 1581 C C . LEU A 1 211 ? -35.344 -2.738 4.93 1 94.06 211 LEU A C 1
ATOM 1583 O O . LEU A 1 211 ? -34.906 -1.61 4.652 1 94.06 211 LEU A O 1
ATOM 1587 N N . GLY A 1 212 ? -35.844 -3.627 4.027 1 91.06 212 GLY A N 1
ATOM 1588 C CA . GLY A 1 212 ? -36 -3.232 2.637 1 91.06 212 GLY A CA 1
ATOM 1589 C C . GLY A 1 212 ? -34.781 -3.508 1.779 1 91.06 212 GLY A C 1
ATOM 1590 O O . GLY A 1 212 ? -34.75 -3.174 0.593 1 91.06 212 GLY A O 1
ATOM 1591 N N . TRP A 1 213 ? -33.844 -4.105 2.348 1 89.88 213 TRP A N 1
ATOM 1592 C CA . TRP A 1 213 ? -32.594 -4.352 1.657 1 89.88 213 TRP A CA 1
ATOM 1593 C C . TRP A 1 213 ? -32.656 -5.633 0.833 1 89.88 213 TRP A C 1
ATOM 1595 O O . TRP A 1 213 ? -33.438 -6.543 1.155 1 89.88 213 TRP A O 1
ATOM 1605 N N . SER A 1 214 ? -31.859 -5.574 -0.281 1 90.75 214 SER A N 1
ATOM 1606 C CA . SER A 1 214 ? -31.672 -6.777 -1.087 1 90.75 214 SER A CA 1
ATOM 1607 C C . SER A 1 214 ? -30.312 -7.41 -0.842 1 90.75 214 SER A C 1
ATOM 1609 O O . SER A 1 214 ? -29.281 -6.758 -1.009 1 90.75 214 SER A O 1
ATOM 1611 N N . ILE A 1 215 ? -30.328 -8.664 -0.523 1 91 215 ILE A N 1
ATOM 1612 C CA . ILE A 1 215 ? -29.109 -9.398 -0.205 1 91 215 ILE A CA 1
ATOM 1613 C C . ILE A 1 215 ? -28.938 -10.562 -1.177 1 91 215 ILE A C 1
ATOM 1615 O O . ILE A 1 215 ? -29.891 -11.312 -1.422 1 91 215 ILE A O 1
ATOM 1619 N N . ARG A 1 216 ? -27.781 -10.664 -1.704 1 91.12 216 ARG A N 1
ATOM 1620 C CA . ARG A 1 216 ? -27.5 -11.805 -2.564 1 91.12 216 ARG A CA 1
ATOM 1621 C C . ARG A 1 216 ? -26.766 -12.906 -1.794 1 91.12 216 ARG A C 1
ATOM 1623 O O . ARG A 1 216 ? -25.828 -12.633 -1.053 1 91.12 216 ARG A O 1
ATOM 1630 N N . ILE A 1 217 ? -27.281 -14.117 -1.967 1 91.62 217 ILE A N 1
ATOM 1631 C CA . ILE A 1 217 ? -26.672 -15.266 -1.315 1 91.62 217 ILE A CA 1
ATOM 1632 C C . ILE A 1 217 ? -26.234 -16.281 -2.369 1 91.62 217 ILE A C 1
ATOM 1634 O O . ILE A 1 217 ? -26.922 -16.484 -3.369 1 91.62 217 ILE A O 1
ATOM 1638 N N . ARG A 1 218 ? -25.141 -16.828 -2.16 1 91.62 218 ARG A N 1
ATOM 1639 C CA . ARG A 1 218 ? -24.594 -17.875 -3.029 1 91.62 218 ARG A CA 1
ATOM 1640 C C . ARG A 1 218 ? -24.266 -19.141 -2.234 1 91.62 218 ARG A C 1
ATOM 1642 O O . ARG A 1 218 ? -23.844 -19.047 -1.081 1 91.62 218 ARG A O 1
ATOM 1649 N N . ALA A 1 219 ? -24.547 -20.234 -2.885 1 92.62 219 ALA A N 1
ATOM 1650 C CA . ALA A 1 219 ? -24.172 -21.516 -2.281 1 92.62 219 ALA A CA 1
ATOM 1651 C C . ALA A 1 219 ? -22.844 -22.016 -2.85 1 92.62 219 ALA A C 1
ATOM 1653 O O . ALA A 1 219 ? -22.734 -22.25 -4.055 1 92.62 219 ALA A O 1
ATOM 1654 N N . LEU A 1 220 ? -21.844 -22.219 -2.006 1 93.88 220 LEU A N 1
ATOM 1655 C CA . LEU A 1 220 ? -20.547 -22.734 -2.408 1 93.88 220 LEU A CA 1
ATOM 1656 C C . LEU A 1 220 ? -20.344 -24.156 -1.889 1 93.88 220 LEU A C 1
ATOM 1658 O O . LEU A 1 220 ? -20.578 -24.422 -0.71 1 93.88 220 LEU A O 1
ATOM 1662 N N . TYR A 1 221 ? -19.938 -25 -2.754 1 94.25 221 TYR A N 1
ATOM 1663 C CA . TYR A 1 221 ? -19.734 -26.391 -2.375 1 94.25 221 TYR A CA 1
ATOM 1664 C C . TYR A 1 221 ? -18.25 -26.719 -2.221 1 94.25 221 TYR A C 1
ATOM 1666 O O . TYR A 1 221 ? -17.422 -26.234 -3 1 94.25 221 TYR A O 1
ATOM 1674 N N . TYR A 1 222 ? -17.969 -27.547 -1.258 1 93.31 222 TYR A N 1
ATOM 1675 C CA . TYR A 1 222 ? -16.594 -27.891 -0.924 1 93.31 222 TYR A CA 1
ATOM 1676 C C . TYR A 1 222 ? -16.422 -29.391 -0.769 1 93.31 222 TYR A C 1
ATOM 1678 O O . TYR A 1 222 ? -17.391 -30.094 -0.445 1 93.31 222 TYR A O 1
ATOM 1686 N N . ASP A 1 223 ? -15.25 -29.812 -1.04 1 91.5 223 ASP A N 1
ATOM 1687 C CA . ASP A 1 223 ? -14.969 -31.219 -0.833 1 91.5 223 ASP A CA 1
ATOM 1688 C C . ASP A 1 223 ? -14.469 -31.484 0.588 1 91.5 223 ASP A C 1
ATOM 1690 O O . ASP A 1 223 ? -14.562 -30.609 1.453 1 91.5 223 ASP A O 1
ATOM 1694 N N . ASN A 1 224 ? -14.062 -32.719 0.88 1 85.56 224 ASN A N 1
ATOM 1695 C CA . ASN A 1 224 ? -13.688 -33.125 2.223 1 85.56 224 ASN A CA 1
ATOM 1696 C C . ASN A 1 224 ? -12.383 -32.469 2.676 1 85.56 224 ASN A C 1
ATOM 1698 O O . ASN A 1 224 ? -12.07 -32.469 3.867 1 85.56 224 ASN A O 1
ATOM 1702 N N . MET A 1 225 ? -11.695 -31.906 1.749 1 83.12 225 MET A N 1
ATOM 1703 C CA . MET A 1 225 ? -10.453 -31.219 2.104 1 83.12 225 MET A CA 1
ATOM 1704 C C . MET A 1 225 ? -10.664 -29.719 2.225 1 83.12 225 MET A C 1
ATOM 1706 O O . MET A 1 225 ? -9.719 -28.984 2.51 1 83.12 225 MET A O 1
ATOM 1710 N N . GLY A 1 226 ? -11.836 -29.281 1.999 1 87.19 226 GLY A N 1
ATOM 1711 C CA . GLY A 1 226 ? -12.141 -27.875 2.123 1 87.19 226 GLY A CA 1
ATOM 1712 C C . GLY A 1 226 ? -11.875 -27.094 0.848 1 87.19 226 GLY A C 1
ATOM 1713 O O . GLY A 1 226 ? -11.734 -25.859 0.879 1 87.19 226 GLY A O 1
ATOM 1714 N N . ARG A 1 227 ? -11.75 -27.938 -0.308 1 88.81 227 ARG A N 1
ATOM 1715 C CA . ARG A 1 227 ? -11.562 -27.266 -1.589 1 88.81 227 ARG A CA 1
ATOM 1716 C C . ARG A 1 227 ? -12.898 -26.953 -2.252 1 88.81 227 ARG A C 1
ATOM 1718 O O . ARG A 1 227 ? -13.812 -27.781 -2.234 1 88.81 227 ARG A O 1
ATOM 1725 N N . GLN A 1 228 ? -12.898 -25.688 -2.807 1 92.88 228 GLN A N 1
ATOM 1726 C CA . GLN A 1 228 ? -14.133 -25.234 -3.443 1 92.88 228 GLN A CA 1
ATOM 1727 C C . GLN A 1 228 ? -14.266 -25.797 -4.852 1 92.88 228 GLN A C 1
ATOM 1729 O O . GLN A 1 228 ? -13.297 -25.828 -5.613 1 92.88 228 GLN A O 1
ATOM 1734 N N . PHE A 1 229 ? -15.398 -26.266 -5.215 1 93 229 PHE A N 1
ATOM 1735 C CA . PHE A 1 229 ? -15.656 -26.797 -6.547 1 93 229 PHE A CA 1
ATOM 1736 C C . PHE A 1 229 ? -15.734 -25.672 -7.578 1 93 229 PHE A C 1
ATOM 1738 O O . PHE A 1 229 ? -16.359 -24.641 -7.324 1 93 229 PHE A O 1
ATOM 1745 N N . GLN A 1 230 ? -15.062 -25.938 -8.656 1 89.94 230 GLN A N 1
ATOM 1746 C CA . GLN A 1 230 ? -15.219 -25.031 -9.781 1 89.94 230 GLN A CA 1
ATOM 1747 C C . GLN A 1 230 ? -16.531 -25.281 -10.523 1 89.94 230 GLN A C 1
ATOM 1749 O O . GLN A 1 230 ? -17.125 -24.344 -11.07 1 89.94 230 GLN A O 1
ATOM 1754 N N . SER A 1 231 ? -16.859 -26.562 -10.562 1 90.38 231 SER A N 1
ATOM 1755 C CA . SER A 1 231 ? -18.125 -26.938 -11.188 1 90.38 231 SER A CA 1
ATOM 1756 C C . SER A 1 231 ? -18.797 -28.078 -10.453 1 90.38 231 SER A C 1
ATOM 1758 O O . SER A 1 231 ? -18.125 -29.016 -10 1 90.38 231 SER A O 1
ATOM 1760 N N . HIS A 1 232 ? -20.094 -27.953 -10.305 1 89.06 232 HIS A N 1
ATOM 1761 C CA . HIS A 1 232 ? -20.875 -29.031 -9.695 1 89.06 232 HIS A CA 1
ATOM 1762 C C . HIS A 1 232 ? -22.281 -29.078 -10.281 1 89.06 232 HIS A C 1
ATOM 1764 O O . HIS A 1 232 ? -22.734 -28.109 -10.891 1 89.06 232 HIS A O 1
ATOM 1770 N N . ASN A 1 233 ? -22.875 -30.219 -10.172 1 87.94 233 ASN A N 1
ATOM 1771 C CA . ASN A 1 233 ? -24.234 -30.438 -10.672 1 87.94 233 ASN A CA 1
ATOM 1772 C C . ASN A 1 233 ? -25.234 -30.594 -9.523 1 87.94 233 ASN A C 1
ATOM 1774 O O . ASN A 1 233 ? -26.234 -31.297 -9.656 1 87.94 233 ASN A O 1
ATOM 1778 N N . ILE A 1 234 ? -24.969 -29.984 -8.461 1 89 234 ILE A N 1
ATOM 1779 C CA . ILE A 1 234 ? -25.828 -30.141 -7.301 1 89 234 ILE A CA 1
ATOM 1780 C C . ILE A 1 234 ? -26.969 -29.109 -7.352 1 89 234 ILE A C 1
ATOM 1782 O O . ILE A 1 234 ? -26.719 -27.906 -7.484 1 89 234 ILE A O 1
ATOM 1786 N N . GLN A 1 235 ? -28.172 -29.609 -7.309 1 86.38 235 GLN A N 1
ATOM 1787 C CA . GLN A 1 235 ? -29.328 -28.719 -7.23 1 86.38 235 GLN A CA 1
ATOM 1788 C C . GLN A 1 235 ? -29.5 -28.156 -5.82 1 86.38 235 GLN A C 1
ATOM 1790 O O . GLN A 1 235 ? -29.672 -28.922 -4.863 1 86.38 235 GLN A O 1
ATOM 1795 N N . THR A 1 236 ? -29.375 -26.891 -5.789 1 89.75 236 THR A N 1
ATOM 1796 C CA . THR A 1 236 ? -29.406 -26.234 -4.484 1 89.75 236 THR A CA 1
ATOM 1797 C C . THR A 1 236 ? -30.812 -25.688 -4.188 1 89.75 236 THR A C 1
ATOM 1799 O O . THR A 1 236 ? -31.438 -25.062 -5.039 1 89.75 236 THR A O 1
ATOM 1802 N N . LEU A 1 237 ? -31.328 -25.984 -3.033 1 88.5 237 LEU A N 1
ATOM 1803 C CA . LEU A 1 237 ? -32.625 -25.469 -2.555 1 88.5 237 LEU A CA 1
ATOM 1804 C C . LEU A 1 237 ? -32.406 -24.484 -1.4 1 88.5 237 LEU A C 1
ATOM 1806 O O . LEU A 1 237 ? -31.594 -24.734 -0.507 1 88.5 237 LEU A O 1
ATOM 1810 N N . VAL A 1 238 ? -33.094 -23.422 -1.511 1 90.5 238 VAL A N 1
ATOM 1811 C CA . VAL A 1 238 ? -33.062 -22.438 -0.428 1 90.5 238 VAL A CA 1
ATOM 1812 C C . VAL A 1 238 ? -34.438 -22.359 0.25 1 90.5 238 VAL A C 1
ATOM 1814 O O . VAL A 1 238 ? -35.469 -22.25 -0.423 1 90.5 238 VAL A O 1
ATOM 1817 N N . THR A 1 239 ? -34.406 -22.453 1.559 1 90.44 239 THR A N 1
ATOM 1818 C CA . THR A 1 239 ? -35.625 -22.359 2.334 1 90.44 239 THR A CA 1
ATOM 1819 C C . THR A 1 239 ? -35.469 -21.391 3.496 1 90.44 239 THR A C 1
ATOM 1821 O O . THR A 1 239 ? -34.375 -21.188 4 1 90.44 239 THR A O 1
ATOM 1824 N N . ALA A 1 240 ? -36.562 -20.719 3.775 1 92.56 240 ALA A N 1
ATOM 1825 C CA . ALA A 1 240 ? -36.625 -19.844 4.941 1 92.56 240 ALA A CA 1
ATOM 1826 C C . ALA A 1 240 ? -37.656 -20.344 5.945 1 92.56 240 ALA A C 1
ATOM 1828 O O . ALA A 1 240 ? -38.719 -20.875 5.555 1 92.56 240 ALA A O 1
ATOM 1829 N N . ASN A 1 241 ? -37.375 -20.219 7.23 1 90.25 241 ASN A N 1
ATOM 1830 C CA . ASN A 1 241 ? -38.375 -20.641 8.227 1 90.25 241 ASN A CA 1
ATOM 1831 C C . ASN A 1 241 ? -39.531 -19.656 8.312 1 90.25 241 ASN A C 1
ATOM 1833 O O . ASN A 1 241 ? -40.656 -20.047 8.664 1 90.25 241 ASN A O 1
ATOM 1837 N N . ARG A 1 242 ? -39.219 -18.375 8.039 1 89.38 242 ARG A N 1
ATOM 1838 C CA . ARG A 1 242 ? -40.25 -17.328 8.023 1 89.38 242 ARG A CA 1
ATOM 1839 C C . ARG A 1 242 ? -40.312 -16.656 6.664 1 89.38 242 ARG A C 1
ATOM 1841 O O . ARG A 1 242 ? -39.594 -15.688 6.406 1 89.38 242 ARG A O 1
ATOM 1848 N N . ASP A 1 243 ? -41.25 -17.094 5.926 1 87.81 243 ASP A N 1
ATOM 1849 C CA . ASP A 1 243 ? -41.375 -16.578 4.566 1 87.81 243 ASP A CA 1
ATOM 1850 C C . ASP A 1 243 ? -42.156 -15.266 4.543 1 87.81 243 ASP A C 1
ATOM 1852 O O . ASP A 1 243 ? -42.25 -14.609 3.504 1 87.81 243 ASP A O 1
ATOM 1856 N N . ASP A 1 244 ? -42.656 -14.922 5.641 1 90.06 244 ASP A N 1
ATOM 1857 C CA . ASP A 1 244 ? -43.406 -13.672 5.738 1 90.06 244 ASP A CA 1
ATOM 1858 C C . ASP A 1 244 ? -42.469 -12.484 5.941 1 90.06 244 ASP A C 1
ATOM 1860 O O . ASP A 1 244 ? -42.844 -11.344 5.672 1 90.06 244 ASP A O 1
ATOM 1864 N N . LEU A 1 245 ? -41.312 -12.773 6.453 1 92 245 LEU A N 1
ATOM 1865 C CA . LEU A 1 245 ? -40.375 -11.688 6.781 1 92 245 LEU A CA 1
ATOM 1866 C C . LEU A 1 245 ? -39.438 -11.398 5.613 1 92 245 LEU A C 1
ATOM 1868 O O . LEU A 1 245 ? -38.969 -10.281 5.465 1 92 245 LEU A O 1
ATOM 1872 N N . VAL A 1 246 ? -39.156 -12.438 4.863 1 93 246 VAL A N 1
ATOM 1873 C CA . VAL A 1 246 ? -38.219 -12.25 3.75 1 93 246 VAL A CA 1
ATOM 1874 C C . VAL A 1 246 ? -38.812 -12.836 2.473 1 93 246 VAL A C 1
ATOM 1876 O O . VAL A 1 246 ? -39.656 -13.734 2.531 1 93 246 VAL A O 1
ATOM 1879 N N . GLN A 1 247 ? -38.375 -12.266 1.379 1 93 247 GLN A N 1
ATOM 1880 C CA . GLN A 1 247 ? -38.781 -12.781 0.07 1 93 247 GLN A CA 1
ATOM 1881 C C . GLN A 1 247 ? -37.562 -13.367 -0.667 1 93 247 GLN A C 1
ATOM 1883 O O . GLN A 1 247 ? -36.562 -12.68 -0.853 1 93 247 GLN A O 1
ATOM 1888 N N . LEU A 1 248 ? -37.781 -14.625 -1.022 1 91 248 LEU A N 1
ATOM 1889 C CA . LEU A 1 248 ? -36.688 -15.312 -1.736 1 91 248 LEU A CA 1
ATOM 1890 C C . LEU A 1 248 ? -36.969 -15.336 -3.236 1 91 248 LEU A C 1
ATOM 1892 O O . LEU A 1 248 ? -38.031 -15.75 -3.67 1 91 248 LEU A O 1
ATOM 1896 N N . ILE A 1 249 ? -36.031 -14.75 -3.945 1 87 249 ILE A N 1
ATOM 1897 C CA . ILE A 1 249 ? -36.125 -14.766 -5.398 1 87 249 ILE A CA 1
ATOM 1898 C C . ILE A 1 249 ? -35 -15.602 -5.98 1 87 249 ILE A C 1
ATOM 1900 O O . ILE A 1 249 ? -33.812 -15.344 -5.699 1 87 249 ILE A O 1
ATOM 1904 N N . VAL A 1 250 ? -35.312 -16.625 -6.691 1 81.62 250 VAL A N 1
ATOM 1905 C CA . VAL A 1 250 ? -34.312 -17.516 -7.281 1 81.62 250 VAL A CA 1
ATOM 1906 C C . VAL A 1 250 ? -33.844 -16.953 -8.617 1 81.62 250 VAL A C 1
ATOM 1908 O O . VAL A 1 250 ? -34.656 -16.562 -9.453 1 81.62 250 VAL A O 1
ATOM 1911 N N . ASP A 1 251 ? -32.531 -16.703 -8.602 1 74.38 251 ASP A N 1
ATOM 1912 C CA . ASP A 1 251 ? -31.938 -16.219 -9.844 1 74.38 251 ASP A CA 1
ATOM 1913 C C . ASP A 1 251 ? -31.875 -17.328 -10.891 1 74.38 251 ASP A C 1
ATOM 1915 O O . ASP A 1 251 ? -32.125 -18.5 -10.578 1 74.38 251 ASP A O 1
ATOM 1919 N N . LYS A 1 252 ? -31.688 -16.938 -12.117 1 66 252 LYS A N 1
ATOM 1920 C CA . LYS A 1 252 ? -31.641 -17.859 -13.25 1 66 252 LYS A CA 1
ATOM 1921 C C . LYS A 1 252 ? -30.547 -18.906 -13.07 1 66 252 LYS A C 1
ATOM 1923 O O . LYS A 1 252 ? -30.703 -20.062 -13.469 1 66 252 LYS A O 1
ATOM 1928 N N . ASP A 1 253 ? -29.469 -18.391 -12.367 1 65.38 253 ASP A N 1
ATOM 1929 C CA . ASP A 1 253 ? -28.375 -19.328 -12.188 1 65.38 253 ASP A CA 1
ATOM 1930 C C . ASP A 1 253 ? -28.5 -20.062 -10.859 1 65.38 253 ASP A C 1
ATOM 1932 O O . ASP A 1 253 ? -28.797 -19.469 -9.828 1 65.38 253 ASP A O 1
ATOM 1936 N N . SER A 1 254 ? -29.141 -21.219 -10.773 1 66.19 254 SER A N 1
ATOM 1937 C CA . SER A 1 254 ? -29.422 -22.094 -9.633 1 66.19 254 SER A CA 1
ATOM 1938 C C . SER A 1 254 ? -28.328 -22 -8.578 1 66.19 254 SER A C 1
ATOM 1940 O O . SER A 1 254 ? -28.219 -22.875 -7.715 1 66.19 254 SER A O 1
ATOM 1942 N N . ARG A 1 255 ? -27.484 -20.906 -8.648 1 72.75 255 ARG A N 1
ATOM 1943 C CA . ARG A 1 255 ? -26.438 -20.859 -7.641 1 72.75 255 ARG A CA 1
ATOM 1944 C C . ARG A 1 255 ? -26.547 -19.578 -6.809 1 72.75 255 ARG A C 1
ATOM 1946 O O . ARG A 1 255 ? -25.922 -19.469 -5.746 1 72.75 255 ARG A O 1
ATOM 1953 N N . SER A 1 256 ? -27.219 -18.719 -7.332 1 85.19 256 SER A N 1
ATOM 1954 C CA . SER A 1 256 ? -27.344 -17.453 -6.629 1 85.19 256 SER A CA 1
ATOM 1955 C C . SER A 1 256 ? -28.797 -17.109 -6.344 1 85.19 256 SER A C 1
ATOM 1957 O O . SER A 1 256 ? -29.688 -17.438 -7.137 1 85.19 256 SER A O 1
ATOM 1959 N N . PHE A 1 257 ? -29.047 -16.547 -5.156 1 90.12 257 PHE A N 1
ATOM 1960 C CA . PHE A 1 257 ? -30.391 -16.203 -4.699 1 90.12 257 PHE A CA 1
ATOM 1961 C C . PHE A 1 257 ? -30.453 -14.773 -4.18 1 90.12 257 PHE A C 1
ATOM 1963 O O . PHE A 1 257 ? -29.469 -14.281 -3.611 1 90.12 257 PHE A O 1
ATOM 1970 N N . LEU A 1 258 ? -31.594 -14.211 -4.504 1 91.81 258 LEU A N 1
ATOM 1971 C CA . LEU A 1 258 ? -31.812 -12.867 -3.992 1 91.81 258 LEU A CA 1
ATOM 1972 C C . LEU A 1 258 ? -32.812 -12.883 -2.828 1 91.81 258 LEU A C 1
ATOM 1974 O O . LEU A 1 258 ? -33.875 -13.469 -2.932 1 91.81 258 LEU A O 1
ATOM 1978 N N . VAL A 1 259 ? -32.406 -12.297 -1.732 1 92.31 259 VAL A N 1
ATOM 1979 C CA . VAL A 1 259 ? -33.25 -12.195 -0.545 1 92.31 259 VAL A CA 1
ATOM 1980 C C . VAL A 1 259 ? -33.625 -10.734 -0.306 1 92.31 259 VAL A C 1
ATOM 1982 O O . VAL A 1 259 ? -32.75 -9.875 -0.153 1 92.31 259 VAL A O 1
ATOM 1985 N N . GLN A 1 260 ? -34.844 -10.516 -0.269 1 93.12 260 GLN A N 1
ATOM 1986 C CA . GLN A 1 260 ? -35.344 -9.188 0.038 1 93.12 260 GLN A CA 1
ATOM 1987 C C . GLN A 1 260 ? -35.906 -9.117 1.46 1 93.12 260 GLN A C 1
ATOM 1989 O O . GLN A 1 260 ? -36.75 -9.922 1.839 1 93.12 260 GLN A O 1
ATOM 1994 N N . THR A 1 261 ? -35.406 -8.234 2.221 1 93.88 261 THR A N 1
ATOM 1995 C CA . THR A 1 261 ? -35.875 -8.07 3.594 1 93.88 261 THR A CA 1
ATOM 1996 C C . THR A 1 261 ? -37.156 -7.25 3.635 1 93.88 261 THR A C 1
ATOM 1998 O O . THR A 1 261 ? -37.125 -6.02 3.566 1 93.88 261 THR A O 1
ATOM 2001 N N . ALA A 1 262 ? -38.281 -7.848 3.906 1 93 262 ALA A N 1
ATOM 2002 C CA . ALA A 1 262 ? -39.594 -7.223 3.787 1 93 262 ALA A CA 1
ATOM 2003 C C . ALA A 1 262 ? -40.094 -6.746 5.145 1 93 262 ALA A C 1
ATOM 2005 O O . ALA A 1 262 ? -40.781 -5.723 5.238 1 93 262 ALA A O 1
ATOM 2006 N N . SER A 1 263 ? -39.812 -7.465 6.172 1 93.5 263 SER A N 1
ATOM 2007 C CA . SER A 1 263 ? -40.281 -7.125 7.508 1 93.5 263 SER A CA 1
ATOM 2008 C C . SER A 1 263 ? -39.219 -7.375 8.555 1 93.5 263 SER A C 1
ATOM 2010 O O . SER A 1 263 ? -38.312 -8.195 8.352 1 93.5 263 SER A O 1
ATOM 2012 N N . PRO A 1 264 ? -39.344 -6.625 9.633 1 92.25 264 PRO A N 1
ATOM 2013 C CA . PRO A 1 264 ? -38.344 -6.832 10.703 1 92.25 264 PRO A CA 1
ATOM 2014 C C . PRO A 1 264 ? -38.531 -8.172 11.414 1 92.25 264 PRO A C 1
ATOM 2016 O O . PRO A 1 264 ? -39.656 -8.688 11.508 1 92.25 264 PRO A O 1
ATOM 2019 N N . GLY A 1 265 ? -37.438 -8.695 11.875 1 90.75 265 GLY A N 1
ATOM 2020 C CA . GLY A 1 265 ? -37.438 -9.953 12.609 1 90.75 265 GLY A CA 1
ATOM 2021 C C . GLY A 1 265 ? -36.281 -10.867 12.227 1 90.75 265 GLY A C 1
ATOM 2022 O O . GLY A 1 265 ? -35.438 -10.492 11.438 1 90.75 265 GLY A O 1
ATOM 2023 N N . LEU A 1 266 ? -36.344 -12.055 12.852 1 91.88 266 LEU A N 1
ATOM 2024 C CA . LEU A 1 266 ? -35.281 -13.031 12.594 1 91.88 266 LEU A CA 1
ATOM 2025 C C . LEU A 1 266 ? -35.781 -14.102 11.625 1 91.88 266 LEU A C 1
ATOM 2027 O O . LEU A 1 266 ? -36.844 -14.703 11.836 1 91.88 266 LEU A O 1
ATOM 2031 N N . THR A 1 267 ? -35.094 -14.219 10.586 1 93 267 THR A N 1
ATOM 2032 C CA . THR A 1 267 ? -35.344 -15.305 9.648 1 93 267 THR A CA 1
ATOM 2033 C C . THR A 1 267 ? -34.094 -16.188 9.523 1 93 267 THR A C 1
ATOM 2035 O O . THR A 1 267 ? -32.969 -15.672 9.5 1 93 267 THR A O 1
ATOM 2038 N N . VAL A 1 268 ? -34.281 -17.484 9.555 1 93.88 268 VAL A N 1
ATOM 2039 C CA . VAL A 1 268 ? -33.188 -18.422 9.328 1 93.88 268 VAL A CA 1
ATOM 2040 C C . VAL A 1 268 ? -33.25 -18.984 7.914 1 93.88 268 VAL A C 1
ATOM 2042 O O . VAL A 1 268 ? -34.281 -19.5 7.504 1 93.88 268 VAL A O 1
ATOM 2045 N N . LEU A 1 269 ? -32.188 -18.797 7.242 1 93.25 269 LEU A N 1
ATOM 2046 C CA . LEU A 1 269 ? -32.125 -19.328 5.883 1 93.25 269 LEU A CA 1
ATOM 2047 C C . LEU A 1 269 ? -31.391 -20.672 5.867 1 93.25 269 LEU A C 1
ATOM 2049 O O . LEU A 1 269 ? -30.391 -20.859 6.562 1 93.25 269 LEU A O 1
ATOM 2053 N N . ARG A 1 270 ? -31.859 -21.578 5.086 1 92.5 270 ARG A N 1
ATOM 2054 C CA . ARG A 1 270 ? -31.234 -22.875 4.875 1 92.5 270 ARG A CA 1
ATOM 2055 C C . ARG A 1 270 ? -30.938 -23.109 3.398 1 92.5 270 ARG A C 1
ATOM 2057 O O . ARG A 1 270 ? -31.797 -22.875 2.545 1 92.5 270 ARG A O 1
ATOM 2064 N N . VAL A 1 271 ? -29.766 -23.438 3.15 1 92.38 271 VAL A N 1
ATOM 2065 C CA . VAL A 1 271 ? -29.391 -23.922 1.824 1 92.38 271 VAL A CA 1
ATOM 2066 C C . VAL A 1 271 ? -29.125 -25.422 1.873 1 92.38 271 VAL A C 1
ATOM 2068 O O . VAL A 1 271 ? -28.406 -25.906 2.748 1 92.38 271 VAL A O 1
ATOM 2071 N N . GLN A 1 272 ? -29.766 -26.125 0.961 1 91.5 272 GLN A N 1
ATOM 2072 C CA . GLN A 1 272 ? -29.625 -27.578 0.923 1 91.5 272 GLN A CA 1
ATOM 2073 C C . GLN A 1 272 ? -29.266 -28.062 -0.479 1 91.5 272 GLN A C 1
ATOM 2075 O O . GLN A 1 272 ? -29.906 -27.672 -1.458 1 91.5 272 GLN A O 1
ATOM 2080 N N . GLY A 1 273 ? -28.141 -28.75 -0.685 1 87.69 273 GLY A N 1
ATOM 2081 C CA . GLY A 1 273 ? -27.703 -29.25 -1.976 1 87.69 273 GLY A CA 1
ATOM 2082 C C . GLY A 1 273 ? -28.312 -30.578 -2.346 1 87.69 273 GLY A C 1
ATOM 2083 O O . GLY A 1 273 ? -28.516 -30.875 -3.527 1 87.69 273 GLY A O 1
ATOM 2084 N N . ASP A 1 274 ? -28.328 -31.609 -1.578 1 79.56 274 ASP A N 1
ATOM 2085 C CA . ASP A 1 274 ? -28.844 -32.938 -1.854 1 79.56 274 ASP A CA 1
ATOM 2086 C C . ASP A 1 274 ? -29.984 -33.312 -0.902 1 79.56 274 ASP A C 1
ATOM 2088 O O . ASP A 1 274 ? -29.797 -33.375 0.312 1 79.56 274 ASP A O 1
ATOM 2092 N N . THR A 1 275 ? -31.172 -33.469 -1.471 1 75 275 THR A N 1
ATOM 2093 C CA . THR A 1 275 ? -32.312 -33.781 -0.64 1 75 275 THR A CA 1
ATOM 2094 C C . THR A 1 275 ? -32.125 -35.094 0.111 1 75 275 THR A C 1
ATOM 2096 O O . THR A 1 275 ? -32.75 -35.312 1.15 1 75 275 THR A O 1
ATOM 2099 N N . THR A 1 276 ? -31.172 -35.844 -0.423 1 79.81 276 THR A N 1
ATOM 2100 C CA . THR A 1 276 ? -31 -37.156 0.195 1 79.81 276 THR A CA 1
ATOM 2101 C C . THR A 1 276 ? -29.969 -37.094 1.317 1 79.81 276 THR A C 1
ATOM 2103 O O . THR A 1 276 ? -29.938 -37.969 2.189 1 79.81 276 THR A O 1
ATOM 2106 N N . ASN A 1 277 ? -29.156 -36.125 1.283 1 82.81 277 ASN A N 1
ATOM 2107 C CA . ASN A 1 277 ? -28.156 -35.938 2.32 1 82.81 277 ASN A CA 1
ATOM 2108 C C . ASN A 1 277 ? -28.406 -34.688 3.143 1 82.81 277 ASN A C 1
ATOM 2110 O O . ASN A 1 277 ? -28 -33.594 2.746 1 82.81 277 ASN A O 1
ATOM 2114 N N . PRO A 1 278 ? -29.047 -34.844 4.277 1 80.19 278 PRO A N 1
ATOM 2115 C CA . PRO A 1 278 ? -29.391 -33.656 5.086 1 80.19 278 PRO A CA 1
ATOM 2116 C C . PRO A 1 278 ? -28.156 -32.906 5.598 1 80.19 278 PRO A C 1
ATOM 2118 O O . PRO A 1 278 ? -28.266 -31.766 6 1 80.19 278 PRO A O 1
ATOM 2121 N N . PHE A 1 279 ? -27.031 -33.562 5.504 1 84.81 279 PHE A N 1
ATOM 2122 C CA . PHE A 1 279 ? -25.844 -32.938 6.07 1 84.81 279 PHE A CA 1
ATOM 2123 C C . PHE A 1 279 ? -25.234 -31.938 5.09 1 84.81 279 PHE A C 1
ATOM 2125 O O . PHE A 1 279 ? -24.391 -31.125 5.469 1 84.81 279 PHE A O 1
ATOM 2132 N N . LEU A 1 280 ? -25.625 -32.062 3.871 1 92.81 280 LEU A N 1
ATOM 2133 C CA . LEU A 1 280 ? -25.156 -31.078 2.898 1 92.81 280 LEU A CA 1
ATOM 2134 C C . LEU A 1 280 ? -26.031 -29.828 2.932 1 92.81 280 LEU A C 1
ATOM 2136 O O . LEU A 1 280 ? -26.719 -29.516 1.959 1 92.81 280 LEU A O 1
ATOM 2140 N N . SER A 1 281 ? -26.047 -29.203 4.117 1 93.19 281 SER A N 1
ATOM 2141 C CA . SER A 1 281 ? -26.875 -28.016 4.359 1 93.19 281 SER A CA 1
ATOM 2142 C C . SER A 1 281 ? -26.109 -26.969 5.16 1 93.19 281 SER A C 1
ATOM 2144 O O . SER A 1 281 ? -25.109 -27.281 5.812 1 93.19 281 SER A O 1
ATOM 2146 N N . ASP A 1 282 ? -26.484 -25.875 4.977 1 94.69 282 ASP A N 1
ATOM 2147 C CA . ASP A 1 282 ? -25.984 -24.75 5.75 1 94.69 282 ASP A CA 1
ATOM 2148 C C . ASP A 1 282 ? -27.125 -23.828 6.191 1 94.69 282 ASP A C 1
ATOM 2150 O O . ASP A 1 282 ? -28.172 -23.781 5.555 1 94.69 282 ASP A O 1
ATOM 2154 N N . TYR A 1 283 ? -26.969 -23.203 7.355 1 94.31 283 TYR A N 1
ATOM 2155 C CA . TYR A 1 283 ? -27.969 -22.328 7.953 1 94.31 283 TYR A CA 1
ATOM 2156 C C . TYR A 1 283 ? -27.359 -20.969 8.312 1 94.31 283 TYR A C 1
ATOM 2158 O O . TYR A 1 283 ? -26.25 -20.906 8.828 1 94.31 283 TYR A O 1
ATOM 2166 N N . THR A 1 284 ? -28.047 -20 8.047 1 93.62 284 THR A N 1
ATOM 2167 C CA . THR A 1 284 ? -27.578 -18.672 8.422 1 93.62 284 THR A CA 1
ATOM 2168 C C . THR A 1 284 ? -28.734 -17.812 8.953 1 93.62 284 THR A C 1
ATOM 2170 O O . THR A 1 284 ? -29.828 -17.828 8.391 1 93.62 284 THR A O 1
ATOM 2173 N N . PRO A 1 285 ? -28.484 -17.156 10.086 1 93.5 285 PRO A N 1
ATOM 2174 C CA . PRO A 1 285 ? -29.5 -16.25 10.609 1 93.5 285 PRO A CA 1
ATOM 2175 C C . PRO A 1 285 ? -29.531 -14.906 9.891 1 93.5 285 PRO A C 1
ATOM 2177 O O . PRO A 1 285 ? -28.469 -14.344 9.602 1 93.5 285 PRO A O 1
ATOM 2180 N N . LEU A 1 286 ? -30.656 -14.453 9.609 1 92.44 286 LEU A N 1
ATOM 2181 C CA . LEU A 1 286 ? -30.875 -13.141 9.016 1 92.44 286 LEU A CA 1
ATOM 2182 C C . LEU A 1 286 ? -31.75 -12.273 9.898 1 92.44 286 LEU A C 1
ATOM 2184 O O . LEU A 1 286 ? -32.969 -12.367 9.844 1 92.44 286 LEU A O 1
ATOM 2188 N N . PHE A 1 287 ? -31.109 -11.484 10.648 1 92.44 287 PHE A N 1
ATOM 2189 C CA . PHE A 1 287 ? -31.828 -10.547 11.508 1 92.44 287 PHE A CA 1
ATOM 2190 C C . PHE A 1 287 ? -32.031 -9.211 10.797 1 92.44 287 PHE A C 1
ATOM 2192 O O . PHE A 1 287 ? -31.078 -8.602 10.32 1 92.44 287 PHE A O 1
ATOM 2199 N N . VAL A 1 288 ? -33.281 -8.844 10.758 1 93.38 288 VAL A N 1
ATOM 2200 C CA . VAL A 1 288 ? -33.625 -7.625 10.031 1 93.38 288 VAL A CA 1
ATOM 2201 C C . VAL A 1 288 ? -34.219 -6.602 10.992 1 93.38 288 VAL A C 1
ATOM 2203 O O . VAL A 1 288 ? -35.094 -6.938 11.812 1 93.38 288 VAL A O 1
ATOM 2206 N N . MET A 1 289 ? -33.75 -5.402 10.906 1 92.38 289 MET A N 1
ATOM 2207 C CA . MET A 1 289 ? -34.281 -4.277 11.68 1 92.38 289 MET A CA 1
ATOM 2208 C C . MET A 1 289 ? -34.312 -3.008 10.828 1 92.38 289 MET A C 1
ATOM 2210 O O . MET A 1 289 ? -33.531 -2.881 9.867 1 92.38 289 MET A O 1
ATOM 2214 N N . PRO A 1 290 ? -35.25 -2.113 11.25 1 92 290 PRO A N 1
ATOM 2215 C CA . PRO A 1 290 ? -35.188 -0.827 10.547 1 92 290 PRO A CA 1
ATOM 2216 C C . PRO A 1 290 ? -33.875 -0.08 10.797 1 92 290 PRO A C 1
ATOM 2218 O O . PRO A 1 290 ? -33.344 -0.119 11.914 1 92 290 PRO A O 1
ATOM 2221 N N . ALA A 1 291 ? -33.406 0.49 9.805 1 91.69 291 ALA A N 1
ATOM 2222 C CA . ALA A 1 291 ? -32.156 1.222 9.93 1 91.69 291 ALA A CA 1
ATOM 2223 C C . ALA A 1 291 ? -32.406 2.668 10.352 1 91.69 291 ALA A C 1
ATOM 2225 O O . ALA A 1 291 ? -31.453 3.4 10.656 1 91.69 291 ALA A O 1
ATOM 2226 N N . ILE A 1 292 ? -33.594 3.109 10.25 1 93.12 292 ILE A N 1
ATOM 2227 C CA . ILE A 1 292 ? -34 4.426 10.742 1 93.12 292 ILE A CA 1
ATOM 2228 C C . ILE A 1 292 ? -34.594 4.301 12.141 1 93.12 292 ILE A C 1
ATOM 2230 O O . ILE A 1 292 ? -35.594 3.629 12.336 1 93.12 292 ILE A O 1
ATOM 2234 N N . PRO A 1 293 ? -33.938 4.93 13.062 1 90.12 293 PRO A N 1
ATOM 2235 C CA . PRO A 1 293 ? -34.406 4.797 14.438 1 90.12 293 PRO A CA 1
ATOM 2236 C C . PRO A 1 293 ? -35.812 5.426 14.633 1 90.12 293 PRO A C 1
ATOM 2238 O O . PRO A 1 293 ? -36.188 6.297 13.852 1 90.12 293 PRO A O 1
ATOM 2241 N N . GLU A 1 294 ? -36.406 4.934 15.672 1 88.38 294 GLU A N 1
ATOM 2242 C CA . GLU A 1 294 ? -37.719 5.516 16.047 1 88.38 294 GLU A CA 1
ATOM 2243 C C . GLU A 1 294 ? -37.531 6.93 16.594 1 88.38 294 GLU A C 1
ATOM 2245 O O . GLU A 1 294 ? -36.531 7.219 17.281 1 88.38 294 GLU A O 1
ATOM 2250 N N . PRO A 1 295 ? -38.531 7.762 16.203 1 87.31 295 PRO A N 1
ATOM 2251 C CA . PRO A 1 295 ? -38.469 9.086 16.828 1 87.31 295 PRO A CA 1
ATOM 2252 C C . PRO A 1 295 ? -38.5 9.031 18.344 1 87.31 295 PRO A C 1
ATOM 2254 O O . PRO A 1 295 ? -39.188 8.188 18.938 1 87.31 295 PRO A O 1
ATOM 2257 N N . THR A 1 296 ? -37.75 9.781 19 1 83.94 296 THR A N 1
ATOM 2258 C CA . THR A 1 296 ? -37.594 9.781 20.438 1 83.94 296 THR A CA 1
ATOM 2259 C C . THR A 1 296 ? -38.875 10.289 21.125 1 83.94 296 THR A C 1
ATOM 2261 O O . THR A 1 296 ? -39.25 9.812 22.203 1 83.94 296 THR A O 1
ATOM 2264 N N . GLY A 1 297 ? -39.469 11.234 20.547 1 82.06 297 GLY A N 1
ATOM 2265 C CA . GLY A 1 297 ? -40.688 11.766 21.094 1 82.06 297 GLY A CA 1
ATOM 2266 C C . GLY A 1 297 ? -41.875 11.594 20.172 1 82.06 297 GLY A C 1
ATOM 2267 O O . GLY A 1 297 ? -41.75 11.148 19.031 1 82.06 297 GLY A O 1
ATOM 2268 N N . CYS A 1 298 ? -43.031 11.844 20.844 1 87.81 298 CYS A N 1
ATOM 2269 C CA . CYS A 1 298 ? -44.25 11.859 20.047 1 87.81 298 CYS A CA 1
ATOM 2270 C C . CYS A 1 298 ? -44.188 12.969 19 1 87.81 298 CYS A C 1
ATOM 2272 O O . CYS A 1 298 ? -43.719 14.07 19.281 1 87.81 298 CYS A O 1
ATOM 2274 N N . LEU A 1 299 ? -44.531 12.664 17.906 1 92.06 299 LEU A N 1
ATOM 2275 C CA . LEU A 1 299 ? -44.531 13.633 16.812 1 92.06 299 LEU A CA 1
ATOM 2276 C C . LEU A 1 299 ? -45.906 14.227 16.594 1 92.06 299 LEU A C 1
ATOM 2278 O O . LEU A 1 299 ? -46.875 13.5 16.312 1 92.06 299 LEU A O 1
ATOM 2282 N N . ARG A 1 300 ? -45.969 15.492 16.781 1 92.56 300 ARG A N 1
ATOM 2283 C CA . ARG A 1 300 ? -47.219 16.234 16.578 1 92.56 300 ARG A CA 1
ATOM 2284 C C . ARG A 1 300 ? -47.062 17.281 15.477 1 92.56 300 ARG A C 1
ATOM 2286 O O . ARG A 1 300 ? -45.938 17.656 15.117 1 92.56 300 ARG A O 1
ATOM 2293 N N . SER A 1 301 ? -48.25 17.75 15.055 1 92.06 301 SER A N 1
ATOM 2294 C CA . SER A 1 301 ? -48.188 18.812 14.062 1 92.06 301 SER A CA 1
ATOM 2295 C C . SER A 1 301 ? -47.469 20.047 14.609 1 92.06 301 SER A C 1
ATOM 2297 O O . SER A 1 301 ? -47.781 20.516 15.711 1 92.06 301 SER A O 1
ATOM 2299 N N . GLY A 1 302 ? -46.469 20.484 13.883 1 91.5 302 GLY A N 1
ATOM 2300 C CA . GLY A 1 302 ? -45.656 21.625 14.32 1 91.5 302 GLY A CA 1
ATOM 2301 C C . GLY A 1 302 ? -44.25 21.219 14.781 1 91.5 302 GLY A C 1
ATOM 2302 O O . GLY A 1 302 ? -43.375 22.062 14.922 1 91.5 302 GLY A O 1
ATOM 2303 N N . ASP A 1 303 ? -44.125 19.906 14.961 1 92.75 303 ASP A N 1
ATOM 2304 C CA . ASP A 1 303 ? -42.844 19.406 15.43 1 92.75 303 ASP A CA 1
ATOM 2305 C C . ASP A 1 303 ? -41.812 19.406 14.297 1 92.75 303 ASP A C 1
ATOM 2307 O O . ASP A 1 303 ? -42.156 19.25 13.125 1 92.75 303 ASP A O 1
ATOM 2311 N N . VAL A 1 304 ? -40.625 19.641 14.711 1 93.62 304 VAL A N 1
ATOM 2312 C CA . VAL A 1 304 ? -39.469 19.438 13.828 1 93.62 304 VAL A CA 1
ATOM 2313 C C . VAL A 1 304 ? -38.688 18.203 14.273 1 93.62 304 VAL A C 1
ATOM 2315 O O . VAL A 1 304 ? -38.5 17.984 15.477 1 93.62 304 VAL A O 1
ATOM 2318 N N . ILE A 1 305 ? -38.344 17.359 13.297 1 94.06 305 ILE A N 1
ATOM 2319 C CA . ILE A 1 305 ? -37.625 16.141 13.656 1 94.06 305 ILE A CA 1
ATOM 2320 C C . ILE A 1 305 ? -36.406 15.977 12.734 1 94.06 305 ILE A C 1
ATOM 2322 O O . ILE A 1 305 ? -36.469 16.328 11.555 1 94.06 305 ILE A O 1
ATOM 2326 N N . CYS A 1 306 ? -35.406 15.445 13.305 1 94.62 306 CYS A N 1
ATOM 2327 C CA . CYS A 1 306 ? -34.188 15.141 12.555 1 94.62 306 CYS A CA 1
ATOM 2328 C C . CYS A 1 306 ? -33.969 13.633 12.438 1 94.62 306 CYS A C 1
ATOM 2330 O O . CYS A 1 306 ? -33.688 12.969 13.422 1 94.62 306 CYS A O 1
ATOM 2332 N N . PHE A 1 307 ? -34.031 13.102 11.211 1 94.62 307 PHE A N 1
ATOM 2333 C CA . PHE A 1 307 ? -33.812 11.688 10.961 1 94.62 307 PHE A CA 1
ATOM 2334 C C . PHE A 1 307 ? -32.344 11.422 10.648 1 94.62 307 PHE A C 1
ATOM 2336 O O . PHE A 1 307 ? -31.656 12.289 10.102 1 94.62 307 PHE A O 1
ATOM 2343 N N . SER A 1 308 ? -31.953 10.266 11.039 1 92.06 308 SER A N 1
ATOM 2344 C CA . SER A 1 308 ? -30.578 9.852 10.75 1 92.06 308 SER A CA 1
ATOM 2345 C C . SER A 1 308 ? -30.484 8.344 10.547 1 92.06 308 SER A C 1
ATOM 2347 O O . SER A 1 308 ? -31.344 7.594 11.031 1 92.06 308 SER A O 1
ATOM 2349 N N . SER A 1 309 ? -29.562 7.957 9.766 1 91.88 309 SER A N 1
ATOM 2350 C CA . SER A 1 309 ? -29.297 6.543 9.531 1 91.88 309 SER A CA 1
ATOM 2351 C C . SER A 1 309 ? -27.797 6.281 9.438 1 91.88 309 SER A C 1
ATOM 2353 O O . SER A 1 309 ? -27.062 7.066 8.836 1 91.88 309 SER A O 1
ATOM 2355 N N . PRO A 1 310 ? -27.328 5.227 9.984 1 89.75 310 PRO A N 1
ATOM 2356 C CA . PRO A 1 310 ? -25.906 4.922 9.953 1 89.75 310 PRO A CA 1
ATOM 2357 C C . PRO A 1 310 ? -25.469 4.27 8.648 1 89.75 310 PRO A C 1
ATOM 2359 O O . PRO A 1 310 ? -24.266 4.074 8.422 1 89.75 310 PRO A O 1
ATOM 2362 N N . ILE A 1 311 ? -26.281 4.035 7.754 1 89.81 311 ILE A N 1
ATOM 2363 C CA . ILE A 1 311 ? -25.984 3.254 6.559 1 89.81 311 ILE A CA 1
ATOM 2364 C C . ILE A 1 311 ? -25.375 4.156 5.492 1 89.81 311 ILE A C 1
ATOM 2366 O O . ILE A 1 311 ? -25.844 5.27 5.262 1 89.81 311 ILE A O 1
ATOM 2370 N N . THR A 1 312 ? -24.281 3.662 4.891 1 89.12 312 THR A N 1
ATOM 2371 C CA . THR A 1 312 ? -23.641 4.34 3.771 1 89.12 312 THR A CA 1
ATOM 2372 C C . THR A 1 312 ? -23.422 3.379 2.605 1 89.12 312 THR A C 1
ATOM 2374 O O . THR A 1 312 ? -23.656 2.174 2.74 1 89.12 312 THR A O 1
ATOM 2377 N N . ASP A 1 313 ? -23.125 3.934 1.548 1 83.94 313 ASP A N 1
ATOM 2378 C CA . ASP A 1 313 ? -22.812 3.076 0.412 1 83.94 313 ASP A CA 1
ATOM 2379 C C . ASP A 1 313 ? -21.375 2.545 0.509 1 83.94 313 ASP A C 1
ATOM 2381 O O . ASP A 1 313 ? -20.688 2.779 1.505 1 83.94 313 ASP A O 1
ATOM 2385 N N . GLN A 1 314 ? -21 1.763 -0.421 1 81.12 314 GLN A N 1
ATOM 2386 C CA . GLN A 1 314 ? -19.703 1.111 -0.403 1 81.12 314 GLN A CA 1
ATOM 2387 C C . GLN A 1 314 ? -18.562 2.139 -0.437 1 81.12 314 GLN A C 1
ATOM 2389 O O . GLN A 1 314 ? -17.469 1.879 0.057 1 81.12 314 GLN A O 1
ATOM 2394 N N . GLN A 1 315 ? -18.859 3.299 -0.924 1 82.62 315 GLN A N 1
ATOM 2395 C CA . GLN A 1 315 ? -17.859 4.363 -1 1 82.62 315 GLN A CA 1
ATOM 2396 C C . GLN A 1 315 ? -17.906 5.262 0.232 1 82.62 315 GLN A C 1
ATOM 2398 O O . GLN A 1 315 ? -17.156 6.223 0.343 1 82.62 315 GLN A O 1
ATOM 2403 N N . GLY A 1 316 ? -18.891 4.953 1.037 1 84.19 316 GLY A N 1
ATOM 2404 C CA . GLY A 1 316 ? -19.016 5.719 2.268 1 84.19 316 GLY A CA 1
ATOM 2405 C C . GLY A 1 316 ? -19.906 6.941 2.119 1 84.19 316 GLY A C 1
ATOM 2406 O O . GLY A 1 316 ? -19.922 7.805 2.998 1 84.19 316 GLY A O 1
ATOM 2407 N N . GLN A 1 317 ? -20.531 7.047 1.149 1 87.06 317 GLN A N 1
ATOM 2408 C CA . GLN A 1 317 ? -21.406 8.195 0.906 1 87.06 317 GLN A CA 1
ATOM 2409 C C . GLN A 1 317 ? -22.781 7.98 1.527 1 87.06 317 GLN A C 1
ATOM 2411 O O . GLN A 1 317 ? -23.312 6.863 1.519 1 87.06 317 GLN A O 1
ATOM 2416 N N . ARG A 1 318 ? -23.344 9.102 1.954 1 90.12 318 ARG A N 1
ATOM 2417 C CA . ARG A 1 318 ? -24.656 9.047 2.564 1 90.12 318 ARG A CA 1
ATOM 2418 C C . ARG A 1 318 ? -25.75 9.031 1.501 1 90.12 318 ARG A C 1
ATOM 2420 O O . ARG A 1 318 ? -25.516 9.383 0.346 1 90.12 318 ARG A O 1
ATOM 2427 N N . GLY A 1 319 ? -26.906 8.578 1.984 1 92.5 319 GLY A N 1
ATOM 2428 C CA . GLY A 1 319 ? -28.031 8.492 1.061 1 92.5 319 GLY A CA 1
ATOM 2429 C C . GLY A 1 319 ? -28.906 9.734 1.062 1 92.5 319 GLY A C 1
ATOM 2430 O O . GLY A 1 319 ? -28.5 10.773 1.588 1 92.5 319 GLY A O 1
ATOM 2431 N N . ARG A 1 320 ? -30.094 9.609 0.361 1 95.19 320 ARG A N 1
ATOM 2432 C CA . ARG A 1 320 ? -31.062 10.688 0.27 1 95.19 320 ARG A CA 1
ATOM 2433 C C . ARG A 1 320 ? -32.375 10.297 0.938 1 95.19 320 ARG A C 1
ATOM 2435 O O . ARG A 1 320 ? -32.75 9.117 0.951 1 95.19 320 ARG A O 1
ATOM 2442 N N . TRP A 1 321 ? -33.031 11.32 1.467 1 95.94 321 TRP A N 1
ATOM 2443 C CA . TRP A 1 321 ? -34.281 11.094 2.193 1 95.94 321 TRP A CA 1
ATOM 2444 C C . TRP A 1 321 ? -35.469 11.43 1.326 1 95.94 321 TRP A C 1
ATOM 2446 O O . TRP A 1 321 ? -35.406 12.32 0.472 1 95.94 321 TRP A O 1
ATOM 2456 N N . ASP A 1 322 ? -36.5 10.641 1.525 1 95.06 322 ASP A N 1
ATOM 2457 C CA . ASP A 1 322 ? -37.781 10.875 0.844 1 95.06 322 ASP A CA 1
ATOM 2458 C C . ASP A 1 322 ? -38.969 10.453 1.72 1 95.06 322 ASP A C 1
ATOM 2460 O O . ASP A 1 322 ? -38.781 9.742 2.713 1 95.06 322 ASP A O 1
ATOM 2464 N N . VAL A 1 323 ? -40.094 11 1.399 1 96.19 323 VAL A N 1
ATOM 2465 C CA . VAL A 1 323 ? -41.312 10.648 2.15 1 96.19 323 VAL A CA 1
ATOM 2466 C C . VAL A 1 323 ? -42.438 10.258 1.187 1 96.19 323 VAL A C 1
ATOM 2468 O O . VAL A 1 323 ? -42.406 10.672 0.023 1 96.19 323 VAL A O 1
ATOM 2471 N N . SER A 1 324 ? -43.344 9.422 1.681 1 95.44 324 SER A N 1
ATOM 2472 C CA . SER A 1 324 ? -44.469 8.984 0.861 1 95.44 324 SER A CA 1
ATOM 2473 C C . SER A 1 324 ? -45.438 10.117 0.635 1 95.44 324 SER A C 1
ATOM 2475 O O . SER A 1 324 ? -46.125 10.172 -0.404 1 95.44 324 SER A O 1
ATOM 2477 N N . SER A 1 325 ? -45.594 11.039 1.671 1 95.44 325 SER A N 1
ATOM 2478 C CA . SER A 1 325 ? -46.5 12.18 1.56 1 95.44 325 SER A CA 1
ATOM 2479 C C . SER A 1 325 ? -45.875 13.438 2.141 1 95.44 325 SER A C 1
ATOM 2481 O O . SER A 1 325 ? -45.688 13.539 3.355 1 95.44 325 SER A O 1
ATOM 2483 N N . SER A 1 326 ? -45.719 14.438 1.282 1 93.81 326 SER A N 1
ATOM 2484 C CA . SER A 1 326 ? -45.125 15.695 1.725 1 93.81 326 SER A CA 1
ATOM 2485 C C . SER A 1 326 ? -46.156 16.562 2.443 1 93.81 326 SER A C 1
ATOM 2487 O O . SER A 1 326 ? -45.781 17.531 3.113 1 93.81 326 SER A O 1
ATOM 2489 N N . GLU A 1 327 ? -47.438 16.219 2.328 1 92.5 327 GLU A N 1
ATOM 2490 C CA . GLU A 1 327 ? -48.469 16.953 3.014 1 92.5 327 GLU A CA 1
ATOM 2491 C C . GLU A 1 327 ? -48.469 16.688 4.516 1 92.5 327 GLU A C 1
ATOM 2493 O O . GLU A 1 327 ? -48.844 17.547 5.312 1 92.5 327 GLU A O 1
ATOM 2498 N N . ILE A 1 328 ? -47.938 15.547 4.805 1 94.31 328 ILE A N 1
ATOM 2499 C CA . ILE A 1 328 ? -47.875 15.164 6.211 1 94.31 328 ILE A CA 1
ATOM 2500 C C . ILE A 1 328 ? -46.531 15.555 6.801 1 94.31 328 ILE A C 1
ATOM 2502 O O . ILE A 1 328 ? -46.469 16.188 7.859 1 94.31 328 ILE A O 1
ATOM 2506 N N . LEU A 1 329 ? -45.531 15.227 6.141 1 94.25 329 LEU A N 1
ATOM 2507 C CA . LEU A 1 329 ? -44.188 15.508 6.582 1 94.25 329 LEU A CA 1
ATOM 2508 C C . LEU A 1 329 ? -43.375 16.188 5.477 1 94.25 329 LEU A C 1
ATOM 2510 O O . LEU A 1 329 ? -43.219 15.625 4.395 1 94.25 329 LEU A O 1
ATOM 2514 N N . GLN A 1 330 ? -42.969 17.359 5.754 1 94.06 330 GLN A N 1
ATOM 2515 C CA . GLN A 1 330 ? -42.094 18.062 4.828 1 94.06 330 GLN A CA 1
ATOM 2516 C C . GLN A 1 330 ? -40.625 17.812 5.168 1 94.06 330 GLN A C 1
ATOM 2518 O O . GLN A 1 330 ? -40.156 18.172 6.246 1 94.06 330 GLN A O 1
ATOM 2523 N N . MET A 1 331 ? -39.906 17.203 4.215 1 94.81 331 MET A N 1
ATOM 2524 C CA . MET A 1 331 ? -38.594 16.719 4.547 1 94.81 331 MET A CA 1
ATOM 2525 C C . MET A 1 331 ? -37.562 17.281 3.578 1 94.81 331 MET A C 1
ATOM 2527 O O . MET A 1 331 ? -37.812 17.422 2.385 1 94.81 331 MET A O 1
ATOM 2531 N N . ASN A 1 332 ? -36.438 17.625 4.168 1 95.56 332 ASN A N 1
ATOM 2532 C CA . ASN A 1 332 ? -35.25 17.922 3.357 1 95.56 332 ASN A CA 1
ATOM 2533 C C . ASN A 1 332 ? -34.562 16.641 2.914 1 95.56 332 ASN A C 1
ATOM 2535 O O . ASN A 1 332 ? -34.062 15.867 3.748 1 95.56 332 ASN A O 1
ATOM 2539 N N . SER A 1 333 ? -34.406 16.484 1.657 1 95.12 333 SER A N 1
ATOM 2540 C CA . SER A 1 333 ? -33.938 15.219 1.092 1 95.12 333 SER A CA 1
ATOM 2541 C C . SER A 1 333 ? -32.438 14.992 1.404 1 95.12 333 SER A C 1
ATOM 2543 O O . SER A 1 333 ? -31.984 13.852 1.459 1 95.12 333 SER A O 1
ATOM 2545 N N . GLU A 1 334 ? -31.719 16 1.667 1 93.81 334 GLU A N 1
ATOM 2546 C CA . GLU A 1 334 ? -30.266 15.867 1.852 1 93.81 334 GLU A CA 1
ATOM 2547 C C . GLU A 1 334 ? -29.922 15.57 3.309 1 93.81 334 GLU A C 1
ATOM 2549 O O . GLU A 1 334 ? -29.062 14.734 3.588 1 93.81 334 GLU A O 1
ATOM 2554 N N . THR A 1 335 ? -30.609 16.156 4.262 1 93.88 335 THR A N 1
ATOM 2555 C CA . THR A 1 335 ? -30.188 16.094 5.656 1 93.88 335 THR A CA 1
ATOM 2556 C C . THR A 1 335 ? -31.125 15.211 6.469 1 93.88 335 THR A C 1
ATOM 2558 O O . THR A 1 335 ? -30.781 14.758 7.562 1 93.88 335 THR A O 1
ATOM 2561 N N . GLY A 1 336 ? -32.375 15.07 6.023 1 95.31 336 GLY A N 1
ATOM 2562 C CA . GLY A 1 336 ? -33.312 14.242 6.738 1 95.31 336 GLY A CA 1
ATOM 2563 C C . GLY A 1 336 ? -34.156 15.008 7.758 1 95.31 336 GLY A C 1
ATOM 2564 O O . GLY A 1 336 ? -34.875 14.414 8.547 1 95.31 336 GLY A O 1
ATOM 2565 N N . VAL A 1 337 ? -33.938 16.344 7.785 1 95.19 337 VAL A N 1
ATOM 2566 C CA . VAL A 1 337 ? -34.781 17.172 8.648 1 95.19 337 VAL A CA 1
ATOM 2567 C C . VAL A 1 337 ? -36.188 17.25 8.102 1 95.19 337 VAL A C 1
ATOM 2569 O O . VAL A 1 337 ? -36.406 17.375 6.891 1 95.19 337 VAL A O 1
ATOM 2572 N N . ALA A 1 338 ? -37.125 17.094 9.07 1 95.38 338 ALA A N 1
ATOM 2573 C CA . ALA A 1 338 ? -38.531 17.094 8.617 1 95.38 338 ALA A CA 1
ATOM 2574 C C . ALA A 1 338 ? -39.406 17.922 9.555 1 95.38 338 ALA A C 1
ATOM 2576 O O . ALA A 1 338 ? -39.094 18.047 10.742 1 95.38 338 ALA A O 1
ATOM 2577 N N . PHE A 1 339 ? -40.375 18.625 8.938 1 94.31 339 PHE A N 1
ATOM 2578 C CA . PHE A 1 339 ? -41.406 19.375 9.648 1 94.31 339 PHE A CA 1
ATOM 2579 C C . PHE A 1 339 ? -42.75 18.672 9.562 1 94.31 339 PHE A C 1
ATOM 2581 O O . PHE A 1 339 ? -43.219 18.344 8.469 1 94.31 339 PHE A O 1
ATOM 2588 N N . ALA A 1 340 ? -43.312 18.375 10.719 1 94.62 340 ALA A N 1
ATOM 2589 C CA . ALA A 1 340 ? -44.625 17.719 10.75 1 94.62 340 ALA A CA 1
ATOM 2590 C C . ALA A 1 340 ? -45.719 18.719 10.461 1 94.62 340 ALA A C 1
ATOM 2592 O O . ALA A 1 340 ? -46.094 19.516 11.328 1 94.62 340 ALA A O 1
ATOM 2593 N N . LYS A 1 341 ? -46.344 18.656 9.352 1 91.12 341 LYS A N 1
ATOM 2594 C CA . LYS A 1 341 ? -47.344 19.609 8.914 1 91.12 341 LYS A CA 1
ATOM 2595 C C . LYS A 1 341 ? -48.75 19.172 9.344 1 91.12 341 LYS A C 1
ATOM 2597 O O . LYS A 1 341 ? -49.438 19.906 10.047 1 91.12 341 LYS A O 1
ATOM 2602 N N . ASN A 1 342 ? -49.094 17.969 8.844 1 91.75 342 ASN A N 1
ATOM 2603 C CA . ASN A 1 342 ? -50.438 17.453 9.125 1 91.75 342 ASN A CA 1
ATOM 2604 C C . ASN A 1 342 ? -50.375 16.094 9.828 1 91.75 342 ASN A C 1
ATOM 2606 O O . ASN A 1 342 ? -49.344 15.406 9.773 1 91.75 342 ASN A O 1
ATOM 2610 N N . SER A 1 343 ? -51.531 15.828 10.516 1 93.12 343 SER A N 1
ATOM 2611 C CA . SER A 1 343 ? -51.625 14.531 11.188 1 93.12 343 SER A CA 1
ATOM 2612 C C . SER A 1 343 ? -51.844 13.406 10.188 1 93.12 343 SER A C 1
ATOM 2614 O O . SER A 1 343 ? -52.469 13.609 9.141 1 93.12 343 SER A O 1
ATOM 2616 N N . GLY A 1 344 ? -51.219 12.234 10.492 1 94.12 344 GLY A N 1
ATOM 2617 C CA . GLY A 1 344 ? -51.344 11.055 9.641 1 94.12 344 GLY A CA 1
ATOM 2618 C C . GLY A 1 344 ? -50.125 10.133 9.734 1 94.12 344 GLY A C 1
ATOM 2619 O O . GLY A 1 344 ? -49.25 10.336 10.562 1 94.12 344 GLY A O 1
ATOM 2620 N N . THR A 1 345 ? -50.25 9.086 8.922 1 95 345 THR A N 1
ATOM 2621 C CA . THR A 1 345 ? -49.156 8.125 8.867 1 95 345 THR A CA 1
ATOM 2622 C C . THR A 1 345 ? -48.375 8.266 7.566 1 95 345 THR A C 1
ATOM 2624 O O . THR A 1 345 ? -48.969 8.438 6.5 1 95 345 THR A O 1
ATOM 2627 N N . VAL A 1 346 ? -47.094 8.32 7.656 1 94.69 346 VAL A N 1
ATOM 2628 C CA . VAL A 1 346 ? -46.219 8.508 6.488 1 94.69 346 VAL A CA 1
ATOM 2629 C C . VAL A 1 346 ? -45.031 7.551 6.547 1 94.69 346 VAL A C 1
ATOM 2631 O O . VAL A 1 346 ? -44.656 7.113 7.633 1 94.69 346 VAL A O 1
ATOM 2634 N N . VAL A 1 347 ? -44.531 7.191 5.34 1 95.19 347 VAL A N 1
ATOM 2635 C CA . VAL A 1 347 ? -43.344 6.344 5.262 1 95.19 347 VAL A CA 1
ATOM 2636 C C . VAL A 1 347 ? -42.125 7.188 4.871 1 95.19 347 VAL A C 1
ATOM 2638 O O . VAL A 1 347 ? -42.188 7.926 3.885 1 95.19 347 VAL A O 1
ATOM 2641 N N . VAL A 1 348 ? -41.125 7.102 5.695 1 95.88 348 VAL A N 1
ATOM 2642 C CA . VAL A 1 348 ? -39.875 7.785 5.406 1 95.88 348 VAL A CA 1
ATOM 2643 C C . VAL A 1 348 ? -38.906 6.828 4.707 1 95.88 348 VAL A C 1
ATOM 2645 O O . VAL A 1 348 ? -38.688 5.715 5.18 1 95.88 348 VAL A O 1
ATOM 2648 N N . TYR A 1 349 ? -38.375 7.273 3.576 1 95.31 349 TYR A N 1
ATOM 2649 C CA . TYR A 1 349 ? -37.469 6.453 2.793 1 95.31 349 TYR A CA 1
ATOM 2650 C C . TYR A 1 349 ? -36.031 7.008 2.863 1 95.31 349 TYR A C 1
ATOM 2652 O O . TYR A 1 349 ? -35.844 8.227 2.867 1 95.31 349 TYR A O 1
ATOM 2660 N N . TYR A 1 350 ? -35.125 6.137 2.957 1 95.06 350 TYR A N 1
ATOM 2661 C CA . TYR A 1 350 ? -33.688 6.434 2.814 1 95.06 350 TYR A CA 1
ATOM 2662 C C . TYR A 1 350 ? -33.094 5.621 1.679 1 95.06 350 TYR A C 1
ATOM 2664 O O . TYR A 1 350 ? -33 4.395 1.759 1 95.06 350 TYR A O 1
ATOM 2672 N N . ARG A 1 351 ? -32.625 6.363 0.638 1 93.62 351 ARG A N 1
ATOM 2673 C CA . ARG A 1 351 ? -32.188 5.711 -0.591 1 93.62 351 ARG A CA 1
ATOM 2674 C C . ARG A 1 351 ? -30.688 5.941 -0.837 1 93.62 351 ARG A C 1
ATOM 2676 O O . ARG A 1 351 ? -30.203 7.07 -0.715 1 93.62 351 ARG A O 1
ATOM 2683 N N . LEU A 1 352 ? -30.062 4.887 -1.226 1 90.31 352 LEU A N 1
ATOM 2684 C CA . LEU A 1 352 ? -28.656 4.984 -1.568 1 90.31 352 LEU A CA 1
ATOM 2685 C C . LEU A 1 352 ? -28.453 4.906 -3.078 1 90.31 352 LEU A C 1
ATOM 2687 O O . LEU A 1 352 ? -29.359 4.512 -3.811 1 90.31 352 LEU A O 1
ATOM 2691 N N . GLU A 1 353 ? -27.297 5.324 -3.715 1 82.5 353 GLU A N 1
ATOM 2692 C CA . GLU A 1 353 ? -27 5.379 -5.145 1 82.5 353 GLU A CA 1
ATOM 2693 C C . GLU A 1 353 ? -27 3.984 -5.762 1 82.5 353 GLU A C 1
ATOM 2695 O O . GLU A 1 353 ? -27.328 3.818 -6.938 1 82.5 353 GLU A O 1
ATOM 2700 N N . GLY A 1 354 ? -26.844 2.859 -5.156 1 77.5 354 GLY A N 1
ATOM 2701 C CA . GLY A 1 354 ? -26.812 1.498 -5.668 1 77.5 354 GLY A CA 1
ATOM 2702 C C . GLY A 1 354 ? -28.172 0.854 -5.73 1 77.5 354 GLY A C 1
ATOM 2703 O O . GLY A 1 354 ? -28.297 -0.317 -6.098 1 77.5 354 GLY A O 1
ATOM 2704 N N . GLY A 1 355 ? -29.219 1.606 -5.559 1 83.69 355 GLY A N 1
ATOM 2705 C CA . GLY A 1 355 ? -30.594 1.11 -5.648 1 83.69 355 GLY A CA 1
ATOM 2706 C C . GLY A 1 355 ? -31.109 0.557 -4.336 1 83.69 355 GLY A C 1
ATOM 2707 O O . GLY A 1 355 ? -32.281 0.241 -4.219 1 83.69 355 GLY A O 1
ATOM 2708 N N . GLN A 1 356 ? -30.281 0.465 -3.447 1 90 356 GLN A N 1
ATOM 2709 C CA . GLN A 1 356 ? -30.719 -0.035 -2.146 1 90 356 GLN A CA 1
ATOM 2710 C C . GLN A 1 356 ? -31.453 1.043 -1.362 1 90 356 GLN A C 1
ATOM 2712 O O . GLN A 1 356 ? -31.125 2.225 -1.447 1 90 356 GLN A O 1
ATOM 2717 N N . GLN A 1 357 ? -32.562 0.652 -0.673 1 91.25 357 GLN A N 1
ATOM 2718 C CA . GLN A 1 357 ? -33.312 1.617 0.124 1 91.25 357 GLN A CA 1
ATOM 2719 C C . GLN A 1 357 ? -33.812 0.982 1.411 1 91.25 357 GLN A C 1
ATOM 2721 O O . GLN A 1 357 ? -34.031 -0.232 1.472 1 91.25 357 GLN A O 1
ATOM 2726 N N . THR A 1 358 ? -34 1.744 2.43 1 93.06 358 THR A N 1
ATOM 2727 C CA . THR A 1 358 ? -34.656 1.361 3.674 1 93.06 358 THR A CA 1
ATOM 2728 C C . THR A 1 358 ? -35.781 2.332 4.008 1 93.06 358 THR A C 1
ATOM 2730 O O . THR A 1 358 ? -35.875 3.4 3.4 1 93.06 358 THR A O 1
ATOM 2733 N N . PHE A 1 359 ? -36.688 1.925 4.812 1 94 359 PHE A N 1
ATOM 2734 C CA . PHE A 1 359 ? -37.812 2.787 5.102 1 94 359 PHE A CA 1
ATOM 2735 C C . PHE A 1 359 ? -38.344 2.564 6.523 1 94 359 PHE A C 1
ATOM 2737 O O . PHE A 1 359 ? -37.969 1.578 7.168 1 94 359 PHE A O 1
ATOM 2744 N N . LYS A 1 360 ? -39.062 3.473 6.984 1 93.25 360 LYS A N 1
ATOM 2745 C CA . LYS A 1 360 ? -39.719 3.426 8.289 1 93.25 360 LYS A CA 1
ATOM 2746 C C . LYS A 1 360 ? -41.094 4.145 8.25 1 93.25 360 LYS A C 1
ATOM 2748 O O . LYS A 1 360 ? -41.219 5.199 7.625 1 93.25 360 LYS A O 1
ATOM 2753 N N . GLU A 1 361 ? -42 3.535 8.875 1 92.94 361 GLU A N 1
ATOM 2754 C CA . GLU A 1 361 ? -43.281 4.172 9.008 1 92.94 361 GLU A CA 1
ATOM 2755 C C . GLU A 1 361 ? -43.344 5.059 10.25 1 92.94 361 GLU A C 1
ATOM 2757 O O . GLU A 1 361 ? -42.969 4.637 11.336 1 92.94 361 GLU A O 1
ATOM 2762 N N . VAL A 1 362 ? -43.812 6.309 10.086 1 93.56 362 VAL A N 1
ATOM 2763 C CA . VAL A 1 362 ? -43.906 7.266 11.18 1 93.56 362 VAL A CA 1
ATOM 2764 C C . VAL A 1 362 ? -45.344 7.836 11.234 1 93.56 362 VAL A C 1
ATOM 2766 O O . VAL A 1 362 ? -45.938 8.094 10.203 1 93.56 362 VAL A O 1
ATOM 2769 N N . THR A 1 363 ? -45.812 7.996 12.477 1 94.88 363 THR A N 1
ATOM 2770 C CA . THR A 1 363 ? -47.125 8.555 12.672 1 94.88 363 THR A CA 1
ATOM 2771 C C . THR A 1 363 ? -47.062 9.938 13.312 1 94.88 363 THR A C 1
ATOM 2773 O O . THR A 1 363 ? -46.344 10.125 14.32 1 94.88 363 THR A O 1
ATOM 2776 N N . VAL A 1 364 ? -47.75 10.945 12.711 1 94.38 364 VAL A N 1
ATOM 2777 C CA . VAL A 1 364 ? -47.844 12.305 13.234 1 94.38 364 VAL A CA 1
ATOM 2778 C C . VAL A 1 364 ? -49.219 12.508 13.898 1 94.38 364 VAL A C 1
ATOM 2780 O O . VAL A 1 364 ? -50.25 12.359 13.258 1 94.38 364 VAL A O 1
ATOM 2783 N N . GLU A 1 365 ? -49.188 12.875 15.156 1 93 365 GLU A N 1
ATOM 2784 C CA . GLU A 1 365 ? -50.406 13.141 15.906 1 93 365 GLU A CA 1
ATOM 2785 C C . GLU A 1 365 ? -50.938 14.539 15.609 1 93 365 GLU A C 1
ATOM 2787 O O . GLU A 1 365 ? -50.188 15.422 15.18 1 93 365 GLU A O 1
ATOM 2792 N N . PRO A 1 366 ? -52.219 14.758 15.805 1 89.75 366 PRO A N 1
ATOM 2793 C CA . PRO A 1 366 ? -52.781 16.078 15.57 1 89.75 366 PRO A CA 1
ATOM 2794 C C . PRO A 1 366 ? -52.25 17.141 16.531 1 89.75 366 PRO A C 1
ATOM 2796 O O . PRO A 1 366 ? -51.812 16.812 17.625 1 89.75 366 PRO A O 1
ATOM 2799 N N . ALA A 1 367 ? -52.312 18.344 16.047 1 85.88 367 ALA A N 1
ATOM 2800 C CA . ALA A 1 367 ? -51.812 19.469 16.812 1 85.88 367 ALA A CA 1
ATOM 2801 C C . ALA A 1 367 ? -52.625 19.672 18.094 1 85.88 367 ALA A C 1
ATOM 2803 O O . ALA A 1 367 ? -53.812 19.406 18.125 1 85.88 367 ALA A O 1
ATOM 2804 N N . SER A 1 368 ? -51.969 20.078 19.125 1 82.81 368 SER A N 1
ATOM 2805 C CA . SER A 1 368 ? -52.625 20.438 20.375 1 82.81 368 SER A CA 1
ATOM 2806 C C . SER A 1 368 ? -53.125 21.875 20.359 1 82.81 368 SER A C 1
ATOM 2808 O O . SER A 1 368 ? -52.688 22.672 19.531 1 82.81 368 SER A O 1
ATOM 2810 N N . ILE A 1 369 ? -54.094 22.172 21.219 1 84.75 369 ILE A N 1
ATOM 2811 C CA . ILE A 1 369 ? -54.562 23.562 21.391 1 84.75 369 ILE A CA 1
ATOM 2812 C C . ILE A 1 369 ? -53.438 24.406 21.953 1 84.75 369 ILE A C 1
ATOM 2814 O O . ILE A 1 369 ? -52.812 24.047 22.953 1 84.75 369 ILE A O 1
ATOM 2818 N N . PRO A 1 370 ? -53.125 25.453 21.219 1 89.88 370 PRO A N 1
ATOM 2819 C CA . PRO A 1 370 ? -52.031 26.281 21.672 1 89.88 370 PRO A CA 1
ATOM 2820 C C . PRO A 1 370 ? -52.25 26.875 23.062 1 89.88 370 PRO A C 1
ATOM 2822 O O . PRO A 1 370 ? -53.375 27.328 23.359 1 89.88 370 PRO A O 1
ATOM 2825 N N . VAL A 1 371 ? -51.312 26.797 23.906 1 91.19 371 VAL A N 1
ATOM 2826 C CA . VAL A 1 371 ? -51.312 27.422 25.219 1 91.19 371 VAL A CA 1
ATOM 2827 C C . VAL A 1 371 ? -50.375 28.625 25.219 1 91.19 371 VAL A C 1
ATOM 2829 O O . VAL A 1 371 ? -49.188 28.5 24.844 1 91.19 371 VAL A O 1
ATOM 2832 N N . PHE A 1 372 ? -50.938 29.781 25.656 1 93.38 372 PHE A N 1
ATOM 2833 C CA . PHE A 1 372 ? -50.156 31 25.656 1 93.38 372 PHE A CA 1
ATOM 2834 C C . PHE A 1 372 ? -49.531 31.234 27.016 1 93.38 372 PHE A C 1
ATOM 2836 O O . PHE A 1 372 ? -50.188 31.109 28.047 1 93.38 372 PHE A O 1
ATOM 2843 N N . ILE A 1 373 ? -48.281 31.531 27 1 92.94 373 ILE A N 1
ATOM 2844 C CA . ILE A 1 373 ? -47.531 31.828 28.234 1 92.94 373 ILE A CA 1
ATOM 2845 C C . ILE A 1 373 ? -46.906 33.219 28.125 1 92.94 373 ILE A C 1
ATOM 2847 O O . ILE A 1 373 ? -45.812 33.375 27.562 1 92.94 373 ILE A O 1
ATOM 2851 N N . PRO A 1 374 ? -47.625 34.25 28.625 1 91.88 374 PRO A N 1
ATOM 2852 C CA . PRO A 1 374 ? -47.062 35.594 28.609 1 91.88 374 PRO A CA 1
ATOM 2853 C C . PRO A 1 374 ? -45.906 35.781 29.578 1 91.88 374 PRO A C 1
ATOM 2855 O O . PRO A 1 374 ? -45.719 34.969 30.484 1 91.88 374 PRO A O 1
ATOM 2858 N N . PRO A 1 375 ? -45.062 36.781 29.328 1 90.19 375 PRO A N 1
ATOM 2859 C CA . PRO A 1 375 ? -44 37.031 30.281 1 90.19 375 PRO A CA 1
ATOM 2860 C C . PRO A 1 375 ? -44.5 37.438 31.656 1 90.19 375 PRO A C 1
ATOM 2862 O O . PRO A 1 375 ? -45.531 38.125 31.766 1 90.19 375 PRO A O 1
ATOM 2865 N N . ALA A 1 376 ? -44.031 36.969 32.75 1 85.75 376 ALA A N 1
ATOM 2866 C CA . ALA A 1 376 ? -44.5 37.156 34.094 1 85.75 376 ALA A CA 1
ATOM 2867 C C . ALA A 1 376 ? -44.438 38.625 34.531 1 85.75 376 ALA A C 1
ATOM 2869 O O . ALA A 1 376 ? -45.375 39.156 35.125 1 85.75 376 ALA A O 1
ATOM 2870 N N . ASP A 1 377 ? -43.375 39.25 34.375 1 81.12 377 ASP A N 1
ATOM 2871 C CA . ASP A 1 377 ? -43.188 40.531 35.031 1 81.12 377 ASP A CA 1
ATOM 2872 C C . ASP A 1 377 ? -43.156 41.656 34.031 1 81.12 377 ASP A C 1
ATOM 2874 O O . ASP A 1 377 ? -42.469 42.688 34.25 1 81.12 377 ASP A O 1
ATOM 2878 N N . ARG A 1 378 ? -43.969 41.5 32.938 1 85 378 ARG A N 1
ATOM 2879 C CA . ARG A 1 378 ? -43.906 42.594 31.969 1 85 378 ARG A CA 1
ATOM 2880 C C . ARG A 1 378 ? -45.281 42.875 31.391 1 85 378 ARG A C 1
ATOM 2882 O O . ARG A 1 378 ? -46.125 41.969 31.25 1 85 378 ARG A O 1
ATOM 2889 N N . LEU A 1 379 ? -45.594 44.188 31.312 1 86.88 379 LEU A N 1
ATOM 2890 C CA . LEU A 1 379 ? -46.812 44.625 30.688 1 86.88 379 LEU A CA 1
ATOM 2891 C C . LEU A 1 379 ? -46.562 45.156 29.281 1 86.88 379 LEU A C 1
ATOM 2893 O O . LEU A 1 379 ? -45.438 45.625 28.984 1 86.88 379 LEU A O 1
ATOM 2897 N N . LEU A 1 380 ? -47.5 44.938 28.438 1 90.69 380 LEU A N 1
ATOM 2898 C CA . LEU A 1 380 ? -47.406 45.469 27.094 1 90.69 380 LEU A CA 1
ATOM 2899 C C . LEU A 1 380 ? -47.656 46.969 27.094 1 90.69 380 LEU A C 1
ATOM 2901 O O . LEU A 1 380 ? -48.625 47.438 27.688 1 90.69 380 LEU A O 1
ATOM 2905 N N . ILE A 1 381 ? -46.688 47.75 26.625 1 87.56 381 ILE A N 1
ATOM 2906 C CA . ILE A 1 381 ? -46.812 49.188 26.547 1 87.56 381 ILE A CA 1
ATOM 2907 C C . ILE A 1 381 ? -46.562 49.656 25.109 1 87.56 381 ILE A C 1
ATOM 2909 O O . ILE A 1 381 ? -45.812 49 24.359 1 87.56 381 ILE A O 1
ATOM 2913 N N . ASN A 1 382 ? -47.344 50.688 24.703 1 86.25 382 ASN A N 1
ATOM 2914 C CA . ASN A 1 382 ? -47.125 51.219 23.359 1 86.25 382 ASN A CA 1
ATOM 2915 C C . ASN A 1 382 ? -45.969 52.219 23.344 1 86.25 382 ASN A C 1
ATOM 2917 O O . ASN A 1 382 ? -46.094 53.312 22.828 1 86.25 382 ASN A O 1
ATOM 2921 N N . TRP A 1 383 ? -44.812 51.844 24.031 1 81.25 383 TRP A N 1
ATOM 2922 C CA . TRP A 1 383 ? -43.594 52.625 24.016 1 81.25 383 TRP A CA 1
ATOM 2923 C C . TRP A 1 383 ? -42.594 52.031 23.031 1 81.25 383 TRP A C 1
ATOM 2925 O O . TRP A 1 383 ? -42.219 50.844 23.125 1 81.25 383 TRP A O 1
ATOM 2935 N N . PRO A 1 384 ? -42.219 52.781 21.984 1 78.5 384 PRO A N 1
ATOM 2936 C CA . PRO A 1 384 ? -41.406 52.219 20.922 1 78.5 384 PRO A CA 1
ATOM 2937 C C . PRO A 1 384 ? -40.062 51.688 21.438 1 78.5 384 PRO A C 1
ATOM 2939 O O . PRO A 1 384 ? -39.5 50.75 20.875 1 78.5 384 PRO A O 1
ATOM 2942 N N . GLU A 1 385 ? -39.469 52.344 22.438 1 79.5 385 GLU A N 1
ATOM 2943 C CA . GLU A 1 385 ? -38.156 51.906 22.906 1 79.5 385 GLU A CA 1
ATOM 2944 C C . GLU A 1 385 ? -38.25 50.75 23.906 1 79.5 385 GLU A C 1
ATOM 2946 O O . GLU A 1 385 ? -37.25 50.281 24.422 1 79.5 385 GLU A O 1
ATOM 2951 N N . ALA A 1 386 ? -39.5 50.406 24.109 1 79.12 386 ALA A N 1
ATOM 2952 C CA . ALA A 1 386 ? -39.656 49.312 25.047 1 79.12 386 ALA A CA 1
ATOM 2953 C C . ALA A 1 386 ? -39.188 48 24.438 1 79.12 386 ALA A C 1
ATOM 2955 O O . ALA A 1 386 ? -39.156 47.844 23.203 1 79.12 386 ALA A O 1
ATOM 2956 N N . SER A 1 387 ? -38.688 47.094 25.281 1 82.62 387 SER A N 1
ATOM 2957 C CA . SER A 1 387 ? -38.219 45.781 24.828 1 82.62 387 SER A CA 1
ATOM 2958 C C . SER A 1 387 ? -39.375 44.969 24.234 1 82.62 387 SER A C 1
ATOM 2960 O O . SER A 1 387 ? -40.531 45.188 24.578 1 82.62 387 SER A O 1
ATOM 2962 N N . GLU A 1 388 ? -39.062 44.188 23.344 1 85.94 388 GLU A N 1
ATOM 2963 C CA . GLU A 1 388 ? -40.031 43.344 22.656 1 85.94 388 GLU A CA 1
ATOM 2964 C C . GLU A 1 388 ? -40.812 42.469 23.656 1 85.94 388 GLU A C 1
ATOM 2966 O O . GLU A 1 388 ? -40.219 41.938 24.609 1 85.94 388 GLU A O 1
ATOM 2971 N N . TYR A 1 389 ? -42.188 42.469 23.5 1 91.88 389 TYR A N 1
ATOM 2972 C CA . TYR A 1 389 ? -43.062 41.625 24.328 1 91.88 389 TYR A CA 1
ATOM 2973 C C . TYR A 1 389 ? -43.25 40.25 23.688 1 91.88 389 TYR A C 1
ATOM 2975 O O . TYR A 1 389 ? -43.938 40.125 22.656 1 91.88 389 TYR A O 1
ATOM 2983 N N . THR A 1 390 ? -42.625 39.219 24.281 1 93.19 390 THR A N 1
ATOM 2984 C CA . THR A 1 390 ? -42.625 37.875 23.703 1 93.19 390 THR A CA 1
ATOM 2985 C C . THR A 1 390 ? -43.562 36.938 24.484 1 93.19 390 THR A C 1
ATOM 2987 O O . THR A 1 390 ? -43.438 36.812 25.703 1 93.19 390 THR A O 1
ATOM 2990 N N . VAL A 1 391 ? -44.594 36.406 23.734 1 94.31 391 VAL A N 1
ATOM 2991 C CA . VAL A 1 391 ? -45.5 35.438 24.297 1 94.31 391 VAL A CA 1
ATOM 2992 C C . VAL A 1 391 ? -45.188 34.031 23.781 1 94.31 391 VAL A C 1
ATOM 2994 O O . VAL A 1 391 ? -45.25 33.781 22.562 1 94.31 391 VAL A O 1
ATOM 2997 N N . ARG A 1 392 ? -44.875 33.125 24.656 1 93.94 392 ARG A N 1
ATOM 2998 C CA . ARG A 1 392 ? -44.594 31.75 24.266 1 93.94 392 ARG A CA 1
ATOM 2999 C C . ARG A 1 392 ? -45.875 31.016 23.906 1 93.94 392 ARG A C 1
ATOM 3001 O O . ARG A 1 392 ? -46.906 31.172 24.594 1 93.94 392 ARG A O 1
ATOM 3008 N N . VAL A 1 393 ? -45.781 30.359 22.781 1 92.5 393 VAL A N 1
ATOM 3009 C CA . VAL A 1 393 ? -46.906 29.547 22.328 1 92.5 393 VAL A CA 1
ATOM 3010 C C . VAL A 1 393 ? -46.562 28.062 22.438 1 92.5 393 VAL A C 1
ATOM 3012 O O . VAL A 1 393 ? -45.75 27.547 21.672 1 92.5 393 VAL A O 1
ATOM 3015 N N . ASP A 1 394 ? -47.156 27.391 23.406 1 91 394 ASP A N 1
ATOM 3016 C CA . ASP A 1 394 ? -46.906 25.969 23.625 1 91 394 ASP A CA 1
ATOM 3017 C C . ASP A 1 394 ? -47.844 25.109 22.766 1 91 394 ASP A C 1
ATOM 3019 O O . ASP A 1 394 ? -49.031 25.031 23.031 1 91 394 ASP A O 1
ATOM 3023 N N . LEU A 1 395 ? -47.281 24.547 21.781 1 88.81 395 LEU A N 1
ATOM 3024 C CA . LEU A 1 395 ? -48.031 23.641 20.922 1 88.81 395 LEU A CA 1
ATOM 3025 C C . LEU A 1 395 ? -47.812 22.188 21.344 1 88.81 395 LEU A C 1
ATOM 3027 O O . LEU A 1 395 ? -48.219 21.266 20.641 1 88.81 395 LEU A O 1
ATOM 3031 N N . ASN A 1 396 ? -47.25 21.922 22.469 1 88.25 396 ASN A N 1
ATOM 3032 C CA . ASN A 1 396 ? -46.906 20.594 22.984 1 88.25 396 ASN A CA 1
ATOM 3033 C C . ASN A 1 396 ? -45.938 19.875 22.062 1 88.25 396 ASN A C 1
ATOM 3035 O O . ASN A 1 396 ? -46.062 18.672 21.828 1 88.25 396 ASN A O 1
ATOM 3039 N N . THR A 1 397 ? -45.125 20.672 21.422 1 86.12 397 THR A N 1
ATOM 3040 C CA . THR A 1 397 ? -44.062 20.094 20.609 1 86.12 397 THR A CA 1
ATOM 3041 C C . THR A 1 397 ? -43 19.453 21.484 1 86.12 397 THR A C 1
ATOM 3043 O O . THR A 1 397 ? -42.812 19.828 22.656 1 86.12 397 THR A O 1
ATOM 3046 N N . SER A 1 398 ? -42.375 18.422 20.984 1 86 398 SER A N 1
ATOM 3047 C CA . SER A 1 398 ? -41.375 17.672 21.766 1 86 398 SER A CA 1
ATOM 3048 C C . SER A 1 398 ? -39.969 18.078 21.391 1 86 398 SER A C 1
ATOM 3050 O O . SER A 1 398 ? -39.531 17.875 20.266 1 86 398 SER A O 1
ATOM 3052 N N . ALA A 1 399 ? -39.281 18.562 22.359 1 87.44 399 ALA A N 1
ATOM 3053 C CA . ALA A 1 399 ? -37.875 18.938 22.172 1 87.44 399 ALA A CA 1
ATOM 3054 C C . ALA A 1 399 ? -37 17.703 21.938 1 87.44 399 ALA A C 1
ATOM 3056 O O . ALA A 1 399 ? -35.875 17.812 21.422 1 87.44 399 ALA A O 1
ATOM 3057 N N . ALA A 1 400 ? -37.531 16.594 22.25 1 87.5 400 ALA A N 1
ATOM 3058 C CA . ALA A 1 400 ? -36.781 15.344 22.109 1 87.5 400 ALA A CA 1
ATOM 3059 C C . ALA A 1 400 ? -36.5 15.039 20.641 1 87.5 400 ALA A C 1
ATOM 3061 O O . ALA A 1 400 ? -35.531 14.383 20.312 1 87.5 400 ALA A O 1
ATOM 3062 N N . ASN A 1 401 ? -37.312 15.57 19.734 1 89.5 401 ASN A N 1
ATOM 3063 C CA . ASN A 1 401 ? -37.219 15.273 18.312 1 89.5 401 ASN A CA 1
ATOM 3064 C C . ASN A 1 401 ? -36.062 16.047 17.656 1 89.5 401 ASN A C 1
ATOM 3066 O O . ASN A 1 401 ? -35.594 15.672 16.594 1 89.5 401 ASN A O 1
ATOM 3070 N N . THR A 1 402 ? -35.625 17.094 18.328 1 88.94 402 THR A N 1
ATOM 3071 C CA . THR A 1 402 ? -34.562 17.891 17.766 1 88.94 402 THR A CA 1
ATOM 3072 C C . THR A 1 402 ? -33.281 17.766 18.609 1 88.94 402 THR A C 1
ATOM 3074 O O . THR A 1 402 ? -32.25 18.375 18.297 1 88.94 402 THR A O 1
ATOM 3077 N N . ALA A 1 403 ? -33.375 16.953 19.625 1 86 403 ALA A N 1
ATOM 3078 C CA . ALA A 1 403 ? -32.25 16.844 20.562 1 86 403 ALA A CA 1
ATOM 3079 C C . ALA A 1 403 ? -31.031 16.234 19.891 1 86 403 ALA A C 1
ATOM 3081 O O . ALA A 1 403 ? -29.891 16.578 20.219 1 86 403 ALA A O 1
ATOM 3082 N N . GLN A 1 404 ? -31.266 15.422 18.969 1 85.88 404 GLN A N 1
ATOM 3083 C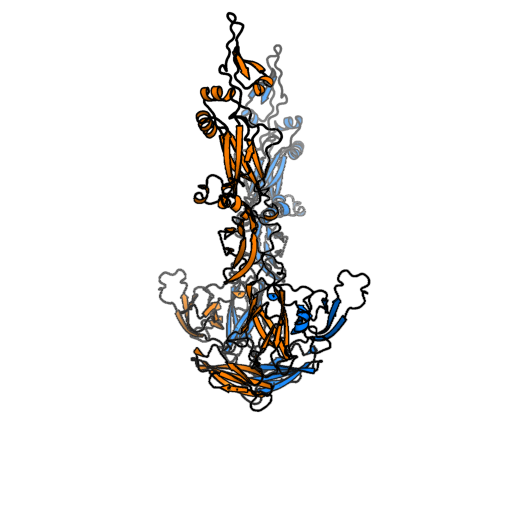 CA . GLN A 1 404 ? -30.141 14.695 18.391 1 85.88 404 GLN A CA 1
ATOM 3084 C C . GLN A 1 404 ? -29.828 15.195 16.984 1 85.88 404 GLN A C 1
ATOM 3086 O O . GLN A 1 404 ? -29.188 14.492 16.203 1 85.88 404 GLN A O 1
ATOM 3091 N N . CYS A 1 405 ? -30.219 16.422 16.719 1 91.44 405 CYS A N 1
ATOM 3092 C CA . CYS A 1 405 ? -29.969 16.969 15.391 1 91.44 405 CYS A CA 1
ATOM 3093 C C . CYS A 1 405 ? -28.5 17.344 15.234 1 91.44 405 CYS A C 1
ATOM 3095 O O . CYS A 1 405 ? -27.875 17.844 16.172 1 91.44 405 CYS A O 1
ATOM 3097 N N . SER A 1 406 ? -27.953 17.062 14.148 1 91.19 406 SER A N 1
ATOM 3098 C CA . SER A 1 406 ? -26.578 17.438 13.844 1 91.19 406 SER A CA 1
ATOM 3099 C C . SER A 1 406 ? -26.453 18.906 13.492 1 91.19 406 SER A C 1
ATOM 3101 O O . SER A 1 406 ? -27.469 19.594 13.32 1 91.19 406 SER A O 1
ATOM 3103 N N . LEU A 1 407 ? -25.203 19.406 13.328 1 91.69 407 LEU A N 1
ATOM 3104 C CA . LEU A 1 407 ? -24.953 20.797 12.992 1 91.69 407 LEU A CA 1
ATOM 3105 C C . LEU A 1 407 ? -25.5 21.141 11.609 1 91.69 407 LEU A C 1
ATOM 3107 O O . LEU A 1 407 ? -26.094 22.203 11.414 1 91.69 407 LEU A O 1
ATOM 3111 N N . ASP A 1 408 ? -25.328 20.234 10.727 1 91.88 408 ASP A N 1
ATOM 3112 C CA . ASP A 1 408 ? -25.828 20.453 9.375 1 91.88 408 ASP A CA 1
ATOM 3113 C C . ASP A 1 408 ? -27.344 20.5 9.352 1 91.88 408 ASP A C 1
ATOM 3115 O O . ASP A 1 408 ? -27.938 21.281 8.602 1 91.88 408 ASP A O 1
ATOM 3119 N N . GLN A 1 409 ? -27.906 19.75 10.211 1 93.69 409 GLN A N 1
ATOM 3120 C CA . GLN A 1 409 ? -29.375 19.719 10.266 1 93.69 409 GLN A CA 1
ATOM 3121 C C . GLN A 1 409 ? -29.922 20.984 10.898 1 93.69 409 GLN A C 1
ATOM 3123 O O . GLN A 1 409 ? -30.938 21.516 10.453 1 93.69 409 GLN A O 1
ATOM 3128 N N . TRP A 1 410 ? -29.219 21.5 11.82 1 92 410 TRP A N 1
ATOM 3129 C CA . TRP A 1 410 ? -29.625 22.75 12.453 1 92 410 TRP A CA 1
ATOM 3130 C C . TRP A 1 410 ? -29.594 23.906 11.445 1 92 410 TRP A C 1
ATOM 3132 O O . TRP A 1 410 ? -30.484 24.75 11.445 1 92 410 TRP A O 1
ATOM 3142 N N . GLU A 1 411 ? -28.609 23.828 10.68 1 92.25 411 GLU A N 1
ATOM 3143 C CA . GLU A 1 411 ? -28.484 24.859 9.648 1 92.25 411 GLU A CA 1
ATOM 3144 C C . GLU A 1 411 ? -29.672 24.812 8.68 1 92.25 411 GLU A C 1
ATOM 3146 O O . GLU A 1 411 ? -30.188 25.844 8.281 1 92.25 411 GLU A O 1
ATOM 3151 N N . VAL A 1 412 ? -30.078 23.719 8.406 1 93.38 412 VAL A N 1
ATOM 3152 C CA . VAL A 1 412 ? -31.188 23.562 7.473 1 93.38 412 VAL A CA 1
ATOM 3153 C C . VAL A 1 412 ? -32.5 23.969 8.141 1 93.38 412 VAL A C 1
ATOM 3155 O O . VAL A 1 412 ? -33.375 24.562 7.5 1 93.38 412 VAL A O 1
ATOM 3158 N N . ILE A 1 413 ? -32.688 23.781 9.406 1 92.75 413 ILE A N 1
ATOM 3159 C CA . ILE A 1 413 ? -33.906 24.172 10.141 1 92.75 413 ILE A CA 1
ATOM 3160 C C . ILE A 1 413 ? -34.031 25.703 10.125 1 92.75 413 ILE A C 1
ATOM 3162 O O . ILE A 1 413 ? -35.094 26.234 9.875 1 92.75 413 ILE A O 1
ATOM 3166 N N . GLU A 1 414 ? -32.906 26.328 10.234 1 89.56 414 GLU A N 1
ATOM 3167 C CA . GLU A 1 414 ? -32.906 27.781 10.336 1 89.56 414 GLU A CA 1
ATOM 3168 C C . GLU A 1 414 ? -32.938 28.438 8.961 1 89.56 414 GLU A C 1
ATOM 3170 O O . GLU A 1 414 ? -33.688 29.406 8.75 1 89.56 414 GLU A O 1
ATOM 3175 N N . LYS A 1 415 ? -32.312 27.859 8.062 1 90.88 415 LYS A N 1
ATOM 3176 C CA . LYS A 1 415 ? -32.125 28.562 6.789 1 90.88 415 LYS A CA 1
ATOM 3177 C C . LYS A 1 415 ? -33.156 28.109 5.758 1 90.88 415 LYS A C 1
ATOM 3179 O O . LYS A 1 415 ? -33.5 28.875 4.867 1 90.88 415 LYS A O 1
ATOM 3184 N N . LYS A 1 416 ? -33.562 26.891 5.848 1 90.75 416 LYS A N 1
ATOM 3185 C CA . LYS A 1 416 ? -34.406 26.391 4.758 1 90.75 416 LYS A CA 1
ATOM 3186 C C . LYS A 1 416 ? -35.812 26.062 5.246 1 90.75 416 LYS A C 1
ATOM 3188 O O . LYS A 1 416 ? -36.781 26.453 4.621 1 90.75 416 LYS A O 1
ATOM 3193 N N . LEU A 1 417 ? -35.969 25.391 6.316 1 90.44 417 LEU A N 1
ATOM 3194 C CA . LEU A 1 417 ? -37.281 24.938 6.77 1 90.44 417 LEU A CA 1
ATOM 3195 C C . LEU A 1 417 ? -38.062 26.078 7.375 1 90.44 417 LEU A C 1
ATOM 3197 O O . LEU A 1 417 ? -39.25 26.234 7.098 1 90.44 417 LEU A O 1
ATOM 3201 N N . HIS A 1 418 ? -37.562 26.969 8.188 1 91.81 418 HIS A N 1
ATOM 3202 C CA . HIS A 1 418 ? -38.188 28.094 8.852 1 91.81 418 HIS A CA 1
ATOM 3203 C C . HIS A 1 418 ? -39.531 27.672 9.5 1 91.81 418 HIS A C 1
ATOM 3205 O O . HIS A 1 418 ? -40.594 28.078 9.055 1 91.81 418 HIS A O 1
ATOM 3211 N N . PRO A 1 419 ? -39.406 26.922 10.562 1 92.75 419 PRO A N 1
ATOM 3212 C CA . PRO A 1 419 ? -40.656 26.453 11.195 1 92.75 419 PRO A CA 1
ATOM 3213 C C . PRO A 1 419 ? -41.531 27.609 11.656 1 92.75 419 PRO A C 1
ATOM 3215 O O . PRO A 1 419 ? -42.75 27.453 11.742 1 92.75 419 PRO A O 1
ATOM 3218 N N . GLU A 1 420 ? -41.031 28.781 11.992 1 92.81 420 GLU A N 1
ATOM 3219 C CA . GLU A 1 420 ? -41.781 29.938 12.445 1 92.81 420 GLU A CA 1
ATOM 3220 C C . GLU A 1 420 ? -42.781 30.406 11.383 1 92.81 420 GLU A C 1
ATOM 3222 O O . GLU A 1 420 ? -43.812 31 11.711 1 92.81 420 GLU A O 1
ATOM 3227 N N . ALA A 1 421 ? -42.438 30.156 10.141 1 91 421 ALA A N 1
ATOM 3228 C CA . ALA A 1 421 ? -43.312 30.562 9.055 1 91 421 ALA A CA 1
ATOM 3229 C C . ALA A 1 421 ? -44.656 29.812 9.102 1 91 421 ALA A C 1
ATOM 3231 O O . ALA A 1 421 ? -45.625 30.266 8.523 1 91 421 ALA A O 1
ATOM 3232 N N . GLU A 1 422 ? -44.688 28.797 9.812 1 90.31 422 GLU A N 1
ATOM 3233 C CA . GLU A 1 422 ? -45.906 27.984 9.867 1 90.31 422 GLU A CA 1
ATOM 3234 C C . GLU A 1 422 ? -46.812 28.422 11.016 1 90.31 422 GLU A C 1
ATOM 3236 O O . GLU A 1 422 ? -47.969 27.984 11.102 1 90.31 422 GLU A O 1
ATOM 3241 N N . LEU A 1 423 ? -46.344 29.219 11.883 1 91.5 423 LEU A N 1
ATOM 3242 C CA . LEU A 1 423 ? -47.156 29.766 12.977 1 91.5 423 LEU A CA 1
ATOM 3243 C C . LEU A 1 423 ? -47.719 31.125 12.586 1 91.5 423 LEU A C 1
ATOM 3245 O O . LEU A 1 423 ? -47 32 12.094 1 91.5 423 LEU A O 1
ATOM 3249 N N . LEU A 1 424 ? -49 31.281 12.766 1 91.31 424 LEU A N 1
ATOM 3250 C CA . LEU A 1 424 ? -49.656 32.562 12.516 1 91.31 424 LEU A CA 1
ATOM 3251 C C . LEU A 1 424 ? -50 33.25 13.828 1 91.31 424 LEU A C 1
ATOM 3253 O O . LEU A 1 424 ? -50.656 32.688 14.695 1 91.31 424 LEU A O 1
ATOM 3257 N N . CYS A 1 425 ? -49.375 34.406 14.023 1 92.56 425 CYS A N 1
ATOM 3258 C CA . CYS A 1 425 ? -49.688 35.25 15.164 1 92.56 425 CYS A CA 1
ATOM 3259 C C . CYS A 1 425 ? -50.531 36.438 14.742 1 92.56 425 CYS A C 1
ATOM 3261 O O . CYS A 1 425 ? -50.219 37.156 13.797 1 92.56 425 CYS A O 1
ATOM 3263 N N . SER A 1 426 ? -51.75 36.594 15.414 1 90.69 426 SER A N 1
ATOM 3264 C CA . SER A 1 426 ? -52.656 37.688 15.07 1 90.69 426 SER A CA 1
ATOM 3265 C C . SER A 1 426 ? -53.062 38.469 16.312 1 90.69 426 SER A C 1
ATOM 3267 O O . SER A 1 426 ? -53.281 37.875 17.375 1 90.69 426 SER A O 1
ATOM 3269 N N . LEU A 1 427 ? -53.031 39.812 16.172 1 90.69 427 LEU A N 1
ATOM 3270 C CA . LEU A 1 427 ? -53.469 40.688 17.234 1 90.69 427 LEU A CA 1
ATOM 3271 C C . LEU A 1 427 ? -54.875 41.219 16.938 1 90.69 427 LEU A C 1
ATOM 3273 O O . LEU A 1 427 ? -55.188 41.594 15.805 1 90.69 427 LEU A O 1
ATOM 3277 N N . HIS A 1 428 ? -55.688 41.125 17.922 1 88.19 428 HIS A N 1
ATOM 3278 C CA . HIS A 1 428 ? -57.031 41.656 17.844 1 88.19 428 HIS A CA 1
ATOM 3279 C C . HIS A 1 428 ? -57.25 42.75 18.906 1 88.19 428 HIS A C 1
ATOM 3281 O O . HIS A 1 428 ? -56.812 42.594 20.047 1 88.19 428 HIS A O 1
ATOM 3287 N N . PHE A 1 429 ? -57.844 43.844 18.453 1 88.38 429 PHE A N 1
ATOM 3288 C CA . PHE A 1 429 ? -58 45 19.344 1 88.38 429 PHE A CA 1
ATOM 3289 C C . PHE A 1 429 ? -59.469 45.25 19.641 1 88.38 429 PHE A C 1
ATOM 3291 O O . PHE A 1 429 ? -60.312 45.219 18.734 1 88.38 429 PHE A O 1
ATOM 3298 N N . GLY A 1 430 ? -59.812 45.219 20.875 1 82.56 430 GLY A N 1
ATOM 3299 C CA . GLY A 1 430 ? -61.125 45.594 21.328 1 82.56 430 GLY A CA 1
ATOM 3300 C C . GLY A 1 430 ? -61.344 47.094 21.391 1 82.56 430 GLY A C 1
ATOM 3301 O O . GLY A 1 430 ? -61.406 47.688 22.469 1 82.56 430 GLY A O 1
ATOM 3302 N N . ALA A 1 431 ? -61.25 47.812 20.328 1 75.69 431 ALA A N 1
ATOM 3303 C CA . ALA A 1 431 ? -61.406 49.281 20.234 1 75.69 431 ALA A CA 1
ATOM 3304 C C . ALA A 1 431 ? -62.281 49.656 19.062 1 75.69 431 ALA A C 1
ATOM 3306 O O . ALA A 1 431 ? -62.5 48.875 18.141 1 75.69 431 ALA A O 1
ATOM 3307 N N . PRO A 1 432 ? -62.938 50.906 19.266 1 77.38 432 PRO A N 1
ATOM 3308 C CA . PRO A 1 432 ? -63.688 51.406 18.109 1 77.38 432 PRO A CA 1
ATOM 3309 C C . PRO A 1 432 ? -62.875 51.469 16.844 1 77.38 432 PRO A C 1
ATOM 3311 O O . PRO A 1 432 ? -61.625 51.438 16.891 1 77.38 432 PRO A O 1
ATOM 3314 N N . TYR A 1 433 ? -63.469 51.531 15.688 1 73.94 433 TYR A N 1
ATOM 3315 C CA . TYR A 1 433 ? -62.875 51.344 14.375 1 73.94 433 TYR A CA 1
ATOM 3316 C C . TYR A 1 433 ? -61.719 52.281 14.156 1 73.94 433 TYR A C 1
ATOM 3318 O O . TYR A 1 433 ? -60.656 51.875 13.703 1 73.94 433 TYR A O 1
ATOM 3326 N N . PRO A 1 434 ? -61.781 53.562 14.398 1 76.12 434 PRO A N 1
ATOM 3327 C CA . PRO A 1 434 ? -60.625 54.438 14.117 1 76.12 434 PRO A CA 1
ATOM 3328 C C . PRO A 1 434 ? -59.406 54.094 14.953 1 76.12 434 PRO A C 1
ATOM 3330 O O . PRO A 1 434 ? -58.281 54.125 14.438 1 76.12 434 PRO A O 1
ATOM 3333 N N . GLU A 1 435 ? -59.625 53.781 16.203 1 77.19 435 GLU A N 1
ATOM 3334 C CA . GLU A 1 435 ? -58.531 53.438 17.078 1 77.19 435 GLU A CA 1
ATOM 3335 C C . GLU A 1 435 ? -57.938 52.062 16.703 1 77.19 435 GLU A C 1
ATOM 3337 O O . GLU A 1 435 ? -56.719 51.844 16.844 1 77.19 435 GLU A O 1
ATOM 3342 N N . MET A 1 436 ? -58.875 51.281 16.156 1 80.81 436 MET A N 1
ATOM 3343 C CA . MET A 1 436 ? -58.406 49.969 15.758 1 80.81 436 MET A CA 1
ATOM 3344 C C . MET A 1 436 ? -57.375 50.031 14.648 1 80.81 436 MET A C 1
ATOM 3346 O O . MET A 1 436 ? -56.344 49.344 14.688 1 80.81 436 MET A O 1
ATOM 3350 N N . ARG A 1 437 ? -57.562 50.875 13.672 1 83.75 437 ARG A N 1
ATOM 3351 C CA . ARG A 1 437 ? -56.625 51.031 12.555 1 83.75 437 ARG A CA 1
ATOM 3352 C C . ARG A 1 437 ? -55.281 51.594 13.031 1 83.75 437 ARG A C 1
ATOM 3354 O O . ARG A 1 437 ? -54.219 51.156 12.547 1 83.75 437 ARG A O 1
ATOM 3361 N N . ILE A 1 438 ? -55.375 52.406 14 1 83 438 ILE A N 1
ATOM 3362 C CA . ILE A 1 438 ? -54.156 53 14.523 1 83 438 ILE A CA 1
ATOM 3363 C C . ILE A 1 438 ? -53.344 51.938 15.273 1 83 438 ILE A C 1
ATOM 3365 O O . ILE A 1 438 ? -52.125 51.844 15.094 1 83 438 ILE A O 1
ATOM 3369 N N . LEU A 1 439 ? -54.125 51.188 16.062 1 84.19 439 LEU A N 1
ATOM 3370 C CA . LEU A 1 439 ? -53.469 50.156 16.844 1 84.19 439 LEU A CA 1
ATOM 3371 C C . LEU A 1 439 ? -52.844 49.125 15.938 1 84.19 439 LEU A C 1
ATOM 3373 O O . LEU A 1 439 ? -51.75 48.594 16.234 1 84.19 439 LEU A O 1
ATOM 3377 N N . GLN A 1 440 ? -53.5 48.781 14.844 1 85.12 440 GLN A N 1
ATOM 3378 C CA . GLN A 1 440 ? -52.969 47.812 13.891 1 85.12 440 GLN A CA 1
ATOM 3379 C C . GLN A 1 440 ? -51.656 48.312 13.266 1 85.12 440 GLN A C 1
ATOM 3381 O O . GLN A 1 440 ? -50.812 47.5 12.891 1 85.12 440 GLN A O 1
ATOM 3386 N N . ALA A 1 441 ? -51.531 49.562 13.195 1 85.25 441 ALA A N 1
ATOM 3387 C CA . ALA A 1 441 ? -50.312 50.156 12.625 1 85.25 441 ALA A CA 1
ATOM 3388 C C . ALA A 1 441 ? -49.219 50.219 13.664 1 85.25 441 ALA A C 1
ATOM 3390 O O . ALA A 1 441 ? -48.031 50.25 13.312 1 85.25 441 ALA A O 1
ATOM 3391 N N . ILE A 1 442 ? -49.594 50.219 14.945 1 87.81 442 ILE A N 1
ATOM 3392 C CA . ILE A 1 442 ? -48.594 50.406 16.016 1 87.81 442 ILE A CA 1
ATOM 3393 C C . ILE A 1 442 ? -48.031 49.062 16.422 1 87.81 442 ILE A C 1
ATOM 3395 O O . ILE A 1 442 ? -46.812 48.906 16.562 1 87.81 442 ILE A O 1
ATOM 3399 N N . PHE A 1 443 ? -48.938 48.125 16.578 1 90.5 443 PHE A N 1
ATOM 3400 C CA . PHE A 1 443 ? -48.5 46.812 17.094 1 90.5 443 PHE A CA 1
ATOM 3401 C C . PHE A 1 443 ? -48.312 45.844 15.945 1 90.5 443 PHE A C 1
ATOM 3403 O O . PHE A 1 443 ? -49.156 45.75 15.039 1 90.5 443 PHE A O 1
ATOM 3410 N N . ASN A 1 444 ? -47.156 45.125 15.969 1 91.44 444 ASN A N 1
ATOM 3411 C CA . ASN A 1 444 ? -46.875 44.031 15.023 1 91.44 444 ASN A CA 1
ATOM 3412 C C . ASN A 1 444 ? -46.5 42.75 15.742 1 91.44 444 ASN A C 1
ATOM 3414 O O . ASN A 1 444 ? -45.656 42.781 16.656 1 91.44 444 ASN A O 1
ATOM 3418 N N . ALA A 1 445 ? -47.25 41.75 15.391 1 93.12 445 ALA A N 1
ATOM 3419 C CA . ALA A 1 445 ? -46.938 40.438 15.961 1 93.12 445 ALA A CA 1
ATOM 3420 C C . ALA A 1 445 ? -46.188 39.562 14.945 1 93.12 445 ALA A C 1
ATOM 3422 O O . ALA A 1 445 ? -46.688 39.312 13.852 1 93.12 445 ALA A O 1
ATOM 3423 N N . THR A 1 446 ? -44.938 39.062 15.32 1 94.12 446 THR A N 1
ATOM 3424 C CA . THR A 1 446 ? -44.125 38.219 14.453 1 94.12 446 THR A CA 1
ATOM 3425 C C . THR A 1 446 ? -43.875 36.875 15.117 1 94.12 446 THR A C 1
ATOM 3427 O O . THR A 1 446 ? -43.562 36.812 16.312 1 94.12 446 THR A O 1
ATOM 3430 N N . PRO A 1 447 ? -44.125 35.844 14.328 1 94.94 447 PRO A N 1
ATOM 3431 C CA . PRO A 1 447 ? -43.812 34.531 14.883 1 94.94 447 PRO A CA 1
ATOM 3432 C C . PRO A 1 447 ? -42.312 34.25 14.977 1 94.94 447 PRO A C 1
ATOM 3434 O O . PRO A 1 447 ? -41.562 34.75 14.156 1 94.94 447 PRO A O 1
ATOM 3437 N N . PHE A 1 448 ? -41.906 33.438 16.016 1 94.25 448 PHE A N 1
ATOM 3438 C CA . PHE A 1 448 ? -40.531 33.062 16.25 1 94.25 448 PHE A CA 1
ATOM 3439 C C . PHE A 1 448 ? -40.438 31.594 16.688 1 94.25 448 PHE A C 1
ATOM 3441 O O . PHE A 1 448 ? -41.312 31.078 17.359 1 94.25 448 PHE A O 1
ATOM 3448 N N . TYR A 1 449 ? -39.344 30.984 16.188 1 92.81 449 TYR A N 1
ATOM 3449 C CA . TYR A 1 449 ? -39.062 29.609 16.578 1 92.81 449 TYR A CA 1
ATOM 3450 C C . TYR A 1 449 ? -37.656 29.5 17.203 1 92.81 449 TYR A C 1
ATOM 3452 O O . TYR A 1 449 ? -36.688 29.906 16.578 1 92.81 449 TYR A O 1
ATOM 3460 N N . ASN A 1 450 ? -37.688 29.031 18.359 1 89.19 450 ASN A N 1
ATOM 3461 C CA . ASN A 1 450 ? -36.406 28.766 19.016 1 89.19 450 ASN A CA 1
ATOM 3462 C C . ASN A 1 450 ? -35.938 27.328 18.75 1 89.19 450 ASN A C 1
ATOM 3464 O O . ASN A 1 450 ? -36.469 26.375 19.297 1 89.19 450 ASN A O 1
ATOM 3468 N N . SER A 1 451 ? -34.906 27.266 18.062 1 83.44 451 SER A N 1
ATOM 3469 C CA . SER A 1 451 ? -34.438 25.953 17.656 1 83.44 451 SER A CA 1
ATOM 3470 C C . SER A 1 451 ? -33.844 25.188 18.844 1 83.44 451 SER A C 1
ATOM 3472 O O . SER A 1 451 ? -33.844 23.969 18.859 1 83.44 451 SER A O 1
ATOM 3474 N N . ALA A 1 452 ? -33.312 25.875 19.812 1 78.94 452 ALA A N 1
ATOM 3475 C CA . ALA A 1 452 ? -32.719 25.234 20.984 1 78.94 452 ALA A CA 1
ATOM 3476 C C . ALA A 1 452 ? -33.781 24.562 21.859 1 78.94 452 ALA A C 1
ATOM 3478 O O . ALA A 1 452 ? -33.562 23.453 22.344 1 78.94 452 ALA A O 1
ATOM 3479 N N . THR A 1 453 ? -34.906 25.188 22.031 1 83.69 453 THR A N 1
ATOM 3480 C CA . THR A 1 453 ? -35.938 24.672 22.922 1 83.69 453 THR A CA 1
ATOM 3481 C C . THR A 1 453 ? -37.094 24.078 22.125 1 83.69 453 THR A C 1
ATOM 3483 O O . THR A 1 453 ? -38 23.453 22.688 1 83.69 453 THR A O 1
ATOM 3486 N N . ALA A 1 454 ? -37.062 24.203 20.844 1 87.12 454 ALA A N 1
ATOM 3487 C CA . ALA A 1 454 ? -38.094 23.719 19.938 1 87.12 454 ALA A CA 1
ATOM 3488 C C . ALA A 1 454 ? -39.469 24.328 20.297 1 87.12 454 ALA A C 1
ATOM 3490 O O . ALA A 1 454 ? -40.469 23.625 20.297 1 87.12 454 ALA A O 1
ATOM 3491 N N . GLN A 1 455 ? -39.406 25.609 20.688 1 89.75 455 GLN A N 1
ATOM 3492 C CA . GLN A 1 455 ? -40.656 26.266 21.125 1 89.75 455 GLN A CA 1
ATOM 3493 C C . GLN A 1 455 ? -41 27.453 20.219 1 89.75 455 GLN A C 1
ATOM 3495 O O . GLN A 1 455 ? -40.094 28.062 19.625 1 89.75 455 GLN A O 1
ATOM 3500 N N . TYR A 1 456 ? -42.281 27.641 20.172 1 93.62 456 TYR A N 1
ATOM 3501 C CA . TYR A 1 456 ? -42.781 28.766 19.375 1 93.62 456 TYR A CA 1
ATOM 3502 C C . TYR A 1 456 ? -43.125 29.953 20.266 1 93.62 456 TYR A C 1
ATOM 3504 O O . TYR A 1 456 ? -43.406 29.781 21.453 1 93.62 456 TYR A O 1
ATOM 3512 N N . SER A 1 457 ? -43 31.125 19.703 1 94.94 457 SER A N 1
ATOM 3513 C CA . SER A 1 457 ? -43.375 32.344 20.406 1 94.94 457 SER A CA 1
ATOM 3514 C C . SER A 1 457 ? -43.875 33.406 19.438 1 94.94 457 SER A C 1
ATOM 3516 O O . SER A 1 457 ? -43.594 33.344 18.234 1 94.94 457 SER A O 1
ATOM 3518 N N . CYS A 1 458 ? -44.688 34.219 19.906 1 95 458 CYS A N 1
ATOM 3519 C CA . CYS A 1 458 ? -45.094 35.438 19.188 1 95 458 CYS A CA 1
ATOM 3520 C C . CYS A 1 458 ? -44.469 36.656 19.781 1 95 458 CYS A C 1
ATOM 3522 O O . CYS A 1 458 ? -44.625 36.969 20.969 1 95 458 CYS A O 1
ATOM 3524 N N . ARG A 1 459 ? -43.75 37.312 18.969 1 94.06 459 ARG A N 1
ATOM 3525 C CA . ARG A 1 459 ? -43.062 38.531 19.406 1 94.06 459 ARG A CA 1
ATOM 3526 C C . ARG A 1 459 ? -43.812 39.75 18.953 1 94.06 459 ARG A C 1
ATOM 3528 O O . ARG A 1 459 ? -44.062 39.938 17.75 1 94.06 459 ARG A O 1
ATOM 3535 N N . ILE A 1 460 ? -44.156 40.625 19.938 1 93.06 460 ILE A N 1
ATOM 3536 C CA . ILE A 1 460 ? -44.938 41.844 19.656 1 93.06 460 ILE A CA 1
ATOM 3537 C C . ILE A 1 460 ? -44 43.031 19.719 1 93.06 460 ILE A C 1
ATOM 3539 O O . ILE A 1 460 ? -43.312 43.25 20.719 1 93.06 460 ILE A O 1
ATOM 3543 N N . SER A 1 461 ? -44 43.719 18.688 1 91.12 461 SER A N 1
ATOM 3544 C CA . SER A 1 461 ? -43.188 44.938 18.594 1 91.12 461 SER A CA 1
ATOM 3545 C C . SER A 1 461 ? -44.062 46.156 18.375 1 91.12 461 SER A C 1
ATOM 3547 O O . SER A 1 461 ? -45.188 46.031 17.875 1 91.12 461 SER A O 1
ATOM 3549 N N . VAL A 1 462 ? -43.5 47.312 18.875 1 90.12 462 VAL A N 1
ATOM 3550 C CA . VAL A 1 462 ? -44.25 48.562 18.781 1 90.12 462 VAL A CA 1
ATOM 3551 C C . VAL A 1 462 ? -43.531 49.5 17.812 1 90.12 462 VAL A C 1
ATOM 3553 O O . VAL A 1 462 ? -42.312 49.688 17.906 1 90.12 462 VAL A O 1
ATOM 3556 N N . GLN A 1 463 ? -44.25 50.031 16.938 1 88.69 463 GLN A N 1
ATOM 3557 C CA . GLN A 1 463 ? -43.719 50.969 15.969 1 88.69 463 GLN A CA 1
ATOM 3558 C C . GLN A 1 463 ? -43.844 52.406 16.469 1 88.69 463 GLN A C 1
ATOM 3560 O O . GLN A 1 463 ? -44.781 52.75 17.172 1 88.69 463 GLN A O 1
ATOM 3565 N N . PRO A 1 464 ? -42.844 53.281 16.156 1 87.75 464 PRO A N 1
ATOM 3566 C CA . PRO A 1 464 ? -42.906 54.656 16.578 1 87.75 464 PRO A CA 1
ATOM 3567 C C . PRO A 1 464 ? -44.094 55.406 15.984 1 87.75 464 PRO A C 1
ATOM 3569 O O . PRO A 1 464 ? -44.5 55.125 14.852 1 87.75 464 PRO A O 1
ATOM 3572 N N . GLN A 1 465 ? -44.656 56.219 16.844 1 82.31 465 GLN A N 1
ATOM 3573 C CA . GLN A 1 465 ? -45.875 56.969 16.422 1 82.31 465 GLN A CA 1
ATOM 3574 C C . GLN A 1 465 ? -45.656 58.469 16.531 1 82.31 465 GLN A C 1
ATOM 3576 O O . GLN A 1 465 ? -44.75 58.906 17.219 1 82.31 465 GLN A O 1
ATOM 3581 N N . SER A 1 466 ? -46.562 59.219 15.828 1 84.56 466 SER A N 1
ATOM 3582 C CA . SER A 1 466 ? -46.562 60.656 15.922 1 84.56 466 SER A CA 1
ATOM 3583 C C . SER A 1 466 ? -47.094 61.125 17.281 1 84.56 466 SER A C 1
ATOM 3585 O O . SER A 1 466 ? -47.75 60.375 17.984 1 84.56 466 SER A O 1
ATOM 3587 N N . ASP A 1 467 ? -46.75 62.344 17.625 1 81.94 467 ASP A N 1
ATOM 3588 C CA . ASP A 1 467 ? -47.125 62.938 18.906 1 81.94 467 ASP A CA 1
ATOM 3589 C C . ASP A 1 467 ? -48.656 63 19.047 1 81.94 467 ASP A C 1
ATOM 3591 O O . ASP A 1 467 ? -49.188 62.75 20.141 1 81.94 467 ASP A O 1
ATOM 3595 N N . SER A 1 468 ? -49.281 63.156 17.953 1 83.25 468 SER A N 1
ATOM 3596 C CA . SER A 1 468 ? -50.719 63.25 18 1 83.25 468 SER A CA 1
ATOM 3597 C C . SER A 1 468 ? -51.375 61.938 18.344 1 83.25 468 SER A C 1
ATOM 3599 O O . SER A 1 468 ? -52.312 61.875 19.125 1 83.25 468 SER A O 1
ATOM 3601 N N . ILE A 1 469 ? -50.781 60.938 17.859 1 84.31 469 ILE A N 1
ATOM 3602 C CA . ILE A 1 469 ? -51.312 59.594 18.094 1 84.31 469 ILE A CA 1
ATOM 3603 C C . ILE A 1 469 ? -51.031 59.156 19.531 1 84.31 469 ILE A C 1
ATOM 3605 O O . ILE A 1 469 ? -51.875 58.562 20.188 1 84.31 469 ILE A O 1
ATOM 3609 N N . LEU A 1 470 ? -49.938 59.562 20.016 1 84.06 470 LEU A N 1
ATOM 3610 C CA . LEU A 1 470 ? -49.594 59.25 21.391 1 84.06 470 LEU A CA 1
ATOM 3611 C C . LEU A 1 470 ? -50.531 59.906 22.375 1 84.06 470 LEU A C 1
ATOM 3613 O O . LEU A 1 470 ? -50.906 59.312 23.391 1 84.06 470 LEU A O 1
ATOM 3617 N N . HIS A 1 471 ? -50.875 61.062 21.984 1 84.56 471 HIS A N 1
ATOM 3618 C CA . HIS A 1 471 ? -51.844 61.781 22.828 1 84.56 471 HIS A CA 1
ATOM 3619 C C . HIS A 1 471 ? -53.188 61.094 22.844 1 84.56 471 HIS A C 1
ATOM 3621 O O . HIS A 1 471 ? -53.781 60.906 23.922 1 84.56 471 HIS A O 1
ATOM 3627 N N . LEU A 1 472 ? -53.562 60.688 21.688 1 83.62 472 LEU A N 1
ATOM 3628 C CA . LEU A 1 472 ? -54.906 60.094 21.547 1 83.62 472 LEU A CA 1
ATOM 3629 C C . LEU A 1 472 ? -54.969 58.781 22.328 1 83.62 472 LEU A C 1
ATOM 3631 O O . LEU A 1 472 ? -55.938 58.5 23 1 83.62 472 LEU A O 1
ATOM 3635 N N . LEU A 1 473 ? -53.906 58.062 22.344 1 85.38 473 LEU A N 1
ATOM 3636 C CA . LEU A 1 473 ? -53.906 56.719 22.906 1 85.38 473 LEU A CA 1
ATOM 3637 C C . LEU A 1 473 ? -53.594 56.719 24.391 1 85.38 473 LEU A C 1
ATOM 3639 O O . LEU A 1 473 ? -53.875 55.75 25.109 1 85.38 473 LEU A O 1
ATOM 3643 N N . SER A 1 474 ? -53.031 57.719 24.906 1 86.5 474 SER A N 1
ATOM 3644 C CA . SER A 1 474 ? -52.562 57.781 26.281 1 86.5 474 SER A CA 1
ATOM 3645 C C . SER A 1 474 ? -53.75 57.812 27.266 1 86.5 474 SER A C 1
ATOM 3647 O O . SER A 1 474 ? -53.625 57.375 28.422 1 86.5 474 SER A O 1
ATOM 3649 N N . THR A 1 475 ? -54.938 58.219 26.859 1 82.94 475 THR A N 1
ATOM 3650 C CA . THR A 1 475 ? -56.062 58.375 27.781 1 82.94 475 THR A CA 1
ATOM 3651 C C . THR A 1 475 ? -57.094 57.281 27.594 1 82.94 475 THR A C 1
ATOM 3653 O O . THR A 1 475 ? -58.062 57.188 28.328 1 82.94 475 THR A O 1
ATOM 3656 N N . ARG A 1 476 ? -56.875 56.406 26.641 1 80.69 476 ARG A N 1
ATOM 3657 C CA . ARG A 1 476 ? -57.875 55.406 26.344 1 80.69 476 ARG A CA 1
ATOM 3658 C C . ARG A 1 476 ? -57.438 54.031 26.828 1 80.69 476 ARG A C 1
ATOM 3660 O O . ARG A 1 476 ? -56.25 53.656 26.688 1 80.69 476 ARG A O 1
ATOM 3667 N N . SER A 1 477 ? -58.375 53.406 27.547 1 79.06 477 SER A N 1
ATOM 3668 C CA . SER A 1 477 ? -58.125 52 27.938 1 79.06 477 SER A CA 1
ATOM 3669 C C . SER A 1 477 ? -58.562 51.031 26.859 1 79.06 477 SER A C 1
ATOM 3671 O O . SER A 1 477 ? -59.75 51.031 26.484 1 79.06 477 SER A O 1
ATOM 3673 N N . LEU A 1 478 ? -57.625 50.375 26.234 1 83.12 478 LEU A N 1
ATOM 3674 C CA . LEU A 1 478 ? -57.906 49.469 25.141 1 83.12 478 LEU A CA 1
ATOM 3675 C C . LEU A 1 478 ? -57.531 48.031 25.516 1 83.12 478 LEU A C 1
ATOM 3677 O O . LEU A 1 478 ? -56.719 47.812 26.422 1 83.12 478 LEU A O 1
ATOM 3681 N N . SER A 1 479 ? -58.344 47.062 24.969 1 87.38 479 SER A N 1
ATOM 3682 C CA . SER A 1 479 ? -58.031 45.656 25.156 1 87.38 479 SER A CA 1
ATOM 3683 C C . SER A 1 479 ? -57.375 45.062 23.922 1 87.38 479 SER A C 1
ATOM 3685 O O . SER A 1 479 ? -57.781 45.344 22.797 1 87.38 479 SER A O 1
ATOM 3687 N N . ILE A 1 480 ? -56.219 44.406 24.156 1 90 480 ILE A N 1
ATOM 3688 C CA . ILE A 1 480 ? -55.5 43.75 23.094 1 90 480 ILE A CA 1
ATOM 3689 C C . ILE A 1 480 ? -55.531 42.219 23.297 1 90 480 ILE A C 1
ATOM 3691 O O . ILE A 1 480 ? -55.281 41.75 24.391 1 90 480 ILE A O 1
ATOM 3695 N N . HIS A 1 481 ? -55.969 41.5 22.266 1 91.44 481 HIS A N 1
ATOM 3696 C CA . HIS A 1 481 ? -56.031 40.031 22.281 1 91.44 481 HIS A CA 1
ATOM 3697 C C . HIS A 1 481 ? -55.062 39.438 21.266 1 91.44 481 HIS A C 1
ATOM 3699 O O . HIS A 1 481 ? -54.906 39.969 20.156 1 91.44 481 HIS A O 1
ATOM 3705 N N . LEU A 1 482 ? -54.312 38.406 21.766 1 93.69 482 LEU A N 1
ATOM 3706 C CA . LEU A 1 482 ? -53.375 37.688 20.891 1 93.69 482 LEU A CA 1
ATOM 3707 C C . LEU A 1 482 ? -53.938 36.312 20.547 1 93.69 482 LEU A C 1
ATOM 3709 O O . LEU A 1 482 ? -54.406 35.594 21.422 1 93.69 482 LEU A O 1
ATOM 3713 N N . SER A 1 483 ? -54 36 19.266 1 91.19 483 SER A N 1
ATOM 3714 C CA . SER A 1 483 ? -54.344 34.656 18.797 1 91.19 483 SER A CA 1
ATOM 3715 C C . SER A 1 483 ? -53.219 34.062 17.969 1 91.19 483 SER A C 1
ATOM 3717 O O . SER A 1 483 ? -52.469 34.781 17.312 1 91.19 483 SER A O 1
ATOM 3719 N N . ALA A 1 484 ? -52.969 32.781 18.219 1 90.75 484 ALA A N 1
ATOM 3720 C CA . ALA A 1 484 ? -51.938 32.094 17.453 1 90.75 484 ALA A CA 1
ATOM 3721 C C . ALA A 1 484 ? -52.438 30.688 17.047 1 90.75 484 ALA A C 1
ATOM 3723 O O . ALA A 1 484 ? -53.125 30.016 17.812 1 90.75 484 ALA A O 1
ATOM 3724 N N . CYS A 1 485 ? -52.156 30.281 15.789 1 87.62 485 CYS A N 1
ATOM 3725 C CA . CYS A 1 485 ? -52.469 28.938 15.289 1 87.62 485 CYS A CA 1
ATOM 3726 C C . CYS A 1 485 ? -51.531 28.531 14.18 1 87.62 485 CYS A C 1
ATOM 3728 O O . CYS A 1 485 ? -50.844 29.375 13.602 1 87.62 485 CYS A O 1
ATOM 3730 N N . LEU A 1 486 ? -51.469 27.266 14.016 1 88.94 486 LEU A N 1
ATOM 3731 C CA . LEU A 1 486 ? -50.656 26.766 12.914 1 88.94 486 LEU A CA 1
ATOM 3732 C C . LEU A 1 486 ? -51.375 26.953 11.578 1 88.94 486 LEU A C 1
ATOM 3734 O O . LEU A 1 486 ? -52.594 26.797 11.508 1 88.94 486 LEU A O 1
ATOM 3738 N N . ARG A 1 487 ? -50.594 27.359 10.578 1 84 487 ARG A N 1
ATOM 3739 C CA . ARG A 1 487 ? -51.125 27.609 9.25 1 84 487 ARG A CA 1
ATOM 3740 C C . ARG A 1 487 ? -51.906 26.391 8.75 1 84 487 ARG A C 1
ATOM 3742 O O . ARG A 1 487 ? -52.938 26.547 8.055 1 84 487 ARG A O 1
ATOM 3749 N N . THR A 1 488 ? -51.438 25.266 9.164 1 77.56 488 THR A N 1
ATOM 3750 C CA . THR A 1 488 ? -52.031 24.031 8.656 1 77.56 488 THR A CA 1
ATOM 3751 C C . THR A 1 488 ? -53.375 23.781 9.336 1 77.56 488 THR A C 1
ATOM 3753 O O . THR A 1 488 ? -54.219 23.031 8.805 1 77.56 488 THR A O 1
ATOM 3756 N N . GLN A 1 489 ? -53.625 24.281 10.469 1 73.38 489 GLN A N 1
ATOM 3757 C CA . GLN A 1 489 ? -54.875 24.062 11.195 1 73.38 489 GLN A CA 1
ATOM 3758 C C . GLN A 1 489 ? -55.938 25.062 10.758 1 73.38 489 GLN A C 1
ATOM 3760 O O . GLN A 1 489 ? -57.094 24.969 11.188 1 73.38 489 GLN A O 1
ATOM 3765 N N . LEU A 1 490 ? -55.469 26.141 10.109 1 67.56 490 LEU A N 1
ATOM 3766 C CA . LEU A 1 490 ? -56.438 27.109 9.641 1 67.56 490 LEU A CA 1
ATOM 3767 C C . LEU A 1 490 ? -57.375 26.5 8.617 1 67.56 490 LEU A C 1
ATOM 3769 O O . LEU A 1 490 ? -56.938 25.797 7.699 1 67.56 490 LEU A O 1
ATOM 3773 N N . ALA A 1 491 ? -58.5 26.047 9.031 1 54.5 491 ALA A N 1
ATOM 3774 C CA . ALA A 1 491 ? -59.531 25.562 8.148 1 54.5 491 ALA A CA 1
ATOM 3775 C C . ALA A 1 491 ? -59.656 26.422 6.895 1 54.5 491 ALA A C 1
ATOM 3777 O O . ALA A 1 491 ? -59.344 27.609 6.93 1 54.5 491 ALA A O 1
ATOM 3778 N N . PRO A 1 492 ? -59.562 26 5.648 1 49.88 492 PRO A N 1
ATOM 3779 C CA . PRO A 1 492 ? -59.781 26.828 4.457 1 49.88 492 PRO A CA 1
ATOM 3780 C C . PRO A 1 492 ? -60.781 27.938 4.676 1 49.88 492 PRO A C 1
ATOM 3782 O O . PRO A 1 492 ? -61.719 27.766 5.48 1 49.88 492 PRO A O 1
ATOM 3785 N N . ALA A 1 493 ? -60.562 29.266 4.266 1 43.72 493 ALA A N 1
ATOM 3786 C CA . ALA A 1 493 ? -61.406 30.453 4.238 1 43.72 493 ALA A CA 1
ATOM 3787 C C . ALA A 1 493 ? -62.875 30.078 4.02 1 43.72 493 ALA A C 1
ATOM 3789 O O . ALA A 1 493 ? -63.781 30.781 4.445 1 43.72 493 ALA A O 1
ATOM 3790 N N . ALA A 1 494 ? -63.031 29.219 2.994 1 42.22 494 ALA A N 1
ATOM 3791 C CA . ALA A 1 494 ? -64.438 29.094 2.488 1 42.22 494 ALA A CA 1
ATOM 3792 C C . ALA A 1 494 ? -65.375 28.656 3.596 1 42.22 494 ALA A C 1
ATOM 3794 O O . ALA A 1 494 ? -66.562 28.875 3.5 1 42.22 494 ALA A O 1
ATOM 3795 N N . LEU A 1 495 ? -64.875 27.812 4.477 1 39.81 495 LEU A N 1
ATOM 3796 C CA . LEU A 1 495 ? -65.938 27.375 5.414 1 39.81 495 LEU A CA 1
ATOM 3797 C C . LEU A 1 495 ? -66.125 28.406 6.516 1 39.81 495 LEU A C 1
ATOM 3799 O O . LEU A 1 495 ? -66.938 28.172 7.457 1 39.81 495 LEU A O 1
ATOM 3803 N N . LEU A 1 496 ? -65.312 29.453 6.594 1 39.59 496 LEU A N 1
ATOM 3804 C CA . LEU A 1 496 ? -65.5 30.516 7.578 1 39.59 496 LEU A CA 1
ATOM 3805 C C . LEU A 1 496 ? -66.812 31.281 7.305 1 39.59 496 LEU A C 1
ATOM 3807 O O . LEU A 1 496 ? -67.125 32.25 8.008 1 39.59 496 LEU A O 1
ATOM 3811 N N . SER A 1 497 ? -67.438 31.094 6.211 1 38.41 497 SER A N 1
ATOM 3812 C CA . SER A 1 497 ? -68.625 31.922 6.004 1 38.41 497 SER A CA 1
ATOM 3813 C C . SER A 1 497 ? -69.688 31.562 7.008 1 38.41 497 SER A C 1
ATOM 3815 O O . SER A 1 497 ? -70.812 32.094 6.918 1 38.41 497 SER A O 1
ATOM 3817 N N . LEU A 1 498 ? -69.75 30.281 7.562 1 40.56 498 LEU A N 1
ATOM 3818 C CA . LEU A 1 498 ? -71 30.188 8.352 1 40.56 498 LEU A CA 1
ATOM 3819 C C . LEU A 1 498 ? -70.875 30.969 9.664 1 40.56 498 LEU A C 1
ATOM 3821 O O . LEU A 1 498 ? -69.812 30.938 10.297 1 40.56 498 LEU A O 1
ATOM 3825 N N . PRO A 1 499 ? -71.75 32.031 9.977 1 41.94 499 PRO A N 1
ATOM 3826 C CA . PRO A 1 499 ? -71.75 32.938 11.133 1 41.94 499 PRO A CA 1
ATOM 3827 C C . PRO A 1 499 ? -71.312 32.25 12.43 1 41.94 499 PRO A C 1
ATOM 3829 O O . PRO A 1 499 ? -70.688 32.844 13.281 1 41.94 499 PRO A O 1
ATOM 3832 N N . GLN A 1 500 ? -72.125 31.188 12.891 1 37.5 500 GLN A N 1
ATOM 3833 C CA . GLN A 1 500 ? -72.188 30.688 14.258 1 37.5 500 GLN A CA 1
ATOM 3834 C C . GLN A 1 500 ? -71.062 29.766 14.57 1 37.5 500 GLN A C 1
ATOM 3836 O O . GLN A 1 500 ? -71 29.094 15.602 1 37.5 500 GLN A O 1
ATOM 3841 N N . THR A 1 501 ? -70.375 29.297 13.555 1 41.06 501 THR A N 1
ATOM 3842 C CA . THR A 1 501 ? -69.5 28.25 14.07 1 41.06 501 THR A CA 1
ATOM 3843 C C . THR A 1 501 ? -68.438 28.812 15.031 1 41.06 501 THR A C 1
ATOM 3845 O O . THR A 1 501 ? -67.812 29.828 14.734 1 41.06 501 THR A O 1
ATOM 3848 N N . PRO A 1 502 ? -68.625 28.516 16.453 1 39.47 502 PRO A N 1
ATOM 3849 C CA . PRO A 1 502 ? -67.562 28.906 17.422 1 39.47 502 PRO A CA 1
ATOM 3850 C C . PRO A 1 502 ? -66.188 28.859 16.859 1 39.47 502 PRO A C 1
ATOM 3852 O O . PRO A 1 502 ? -65.812 27.891 16.172 1 39.47 502 PRO A O 1
ATOM 3855 N N . HIS A 1 503 ? -65.688 29.906 16.281 1 41.69 503 HIS A N 1
ATOM 3856 C CA . HIS A 1 503 ? -64.25 30.078 16.188 1 41.69 503 HIS A CA 1
ATOM 3857 C C . HIS A 1 503 ? -63.562 29.359 17.328 1 41.69 503 HIS A C 1
ATOM 3859 O O . HIS A 1 503 ? -63.312 29.938 18.391 1 41.69 503 HIS A O 1
ATOM 3865 N N . SER A 1 504 ? -64.062 28.203 17.672 1 44.38 504 SER A N 1
ATOM 3866 C CA . SER A 1 504 ? -63.562 27.406 18.797 1 44.38 504 SER A CA 1
ATOM 3867 C C . SER A 1 504 ? -62.062 27.531 18.953 1 44.38 504 SER A C 1
ATOM 3869 O O . SER A 1 504 ? -61.562 27.562 20.078 1 44.38 504 SER A O 1
ATOM 3871 N N . PHE A 1 505 ? -61.281 27.016 17.859 1 49.06 505 PHE A N 1
ATOM 3872 C CA . PHE A 1 505 ? -59.906 26.656 18.188 1 49.06 505 PHE A CA 1
ATOM 3873 C C . PHE A 1 505 ? -59.031 27.891 18.344 1 49.06 505 PHE A C 1
ATOM 3875 O O . PHE A 1 505 ? -57.812 27.797 18.438 1 49.06 505 PHE A O 1
ATOM 3882 N N . GLN A 1 506 ? -59.531 29.047 18.062 1 59.03 506 GLN A N 1
ATOM 3883 C CA . GLN A 1 506 ? -58.5 30.094 18.156 1 59.03 506 GLN A CA 1
ATOM 3884 C C . GLN A 1 506 ? -58.312 30.562 19.594 1 59.03 506 GLN A C 1
ATOM 3886 O O . GLN A 1 506 ? -59.219 31.188 20.172 1 59.03 506 GLN A O 1
ATOM 3891 N N . SER A 1 507 ? -57.625 29.75 20.375 1 74.5 507 SER A N 1
ATOM 3892 C CA . SER A 1 507 ? -57.188 30.203 21.688 1 74.5 507 SER A CA 1
ATOM 3893 C C . SER A 1 507 ? -56.594 31.609 21.641 1 74.5 507 SER A C 1
ATOM 3895 O O . SER A 1 507 ? -55.875 31.938 20.703 1 74.5 507 SER A O 1
ATOM 3897 N N . SER A 1 508 ? -57.281 32.469 22.234 1 86.31 508 SER A N 1
ATOM 3898 C CA . SER A 1 508 ? -56.781 33.844 22.297 1 86.31 508 SER A CA 1
ATOM 3899 C C . SER A 1 508 ? -56.469 34.219 23.734 1 86.31 508 SER A C 1
ATOM 3901 O O . SER A 1 508 ? -57 33.656 24.688 1 86.31 508 SER A O 1
ATOM 3903 N N . LEU A 1 509 ? -55.531 35 23.906 1 90.88 509 LEU A N 1
ATOM 3904 C CA . LEU A 1 509 ? -55.062 35.531 25.203 1 90.88 509 LEU A CA 1
ATOM 3905 C C . LEU A 1 509 ? -55.188 37.062 25.234 1 90.88 509 LEU A C 1
ATOM 3907 O O . LEU A 1 509 ? -54.75 37.719 24.297 1 90.88 509 LEU A O 1
ATOM 3911 N N . GLN A 1 510 ? -55.906 37.531 26.234 1 91.88 510 GLN A N 1
ATOM 3912 C CA . GLN A 1 510 ? -55.906 39 26.453 1 91.88 510 GLN A CA 1
ATOM 3913 C C . GLN A 1 510 ? -54.594 39.438 27.078 1 91.88 510 GLN A C 1
ATOM 3915 O O . GLN A 1 510 ? -54.156 38.938 28.109 1 91.88 510 GLN A O 1
ATOM 3920 N N . LEU A 1 511 ? -53.938 40.375 26.422 1 92.31 511 LEU A N 1
ATOM 3921 C CA . LEU A 1 511 ? -52.625 40.844 26.891 1 92.31 511 LEU A CA 1
ATOM 3922 C C . LEU A 1 511 ? -52.812 42 27.891 1 92.31 511 LEU A C 1
ATOM 3924 O O . LEU A 1 511 ? -53.688 42.844 27.719 1 92.31 511 LEU A O 1
ATOM 3928 N N . PRO A 1 512 ? -52.062 41.938 29 1 90.81 512 PRO A N 1
ATOM 3929 C CA . PRO A 1 512 ? -52.062 43.094 29.906 1 90.81 512 PRO A CA 1
ATOM 3930 C C . PRO A 1 512 ? -51.406 44.312 29.281 1 90.81 512 PRO A C 1
ATOM 3932 O O . PRO A 1 512 ? -50.188 44.406 29.188 1 90.81 512 PRO A O 1
ATOM 3935 N N . TYR A 1 513 ? -52.219 45.188 28.797 1 89.19 513 TYR A N 1
ATOM 3936 C CA . TYR A 1 513 ? -51.781 46.375 28.078 1 89.19 513 TYR A CA 1
ATOM 3937 C C . TYR A 1 513 ? -52.031 47.625 28.922 1 89.19 513 TYR A C 1
ATOM 3939 O O . TYR A 1 513 ? -53.094 47.812 29.5 1 89.19 513 TYR A O 1
ATOM 3947 N N . VAL A 1 514 ? -50.969 48.469 29.078 1 86.94 514 VAL A N 1
ATOM 3948 C CA . VAL A 1 514 ? -51.062 49.781 29.703 1 86.94 514 VAL A CA 1
ATOM 3949 C C . VAL A 1 514 ? -50.531 50.844 28.734 1 86.94 514 VAL A C 1
ATOM 3951 O O . VAL A 1 514 ? -49.375 50.781 28.312 1 86.94 514 VAL A O 1
ATOM 3954 N N . PRO A 1 515 ? -51.375 51.781 28.312 1 87.38 515 PRO A N 1
ATOM 3955 C CA . PRO A 1 515 ? -50.906 52.812 27.391 1 87.38 515 PRO A CA 1
ATOM 3956 C C . PRO A 1 515 ? -49.812 53.688 28 1 87.38 515 PRO A C 1
ATOM 3958 O O . PRO A 1 515 ? -49.812 53.969 29.203 1 87.38 515 PRO A O 1
ATOM 3961 N N . ALA A 1 516 ? -48.906 54.062 27.188 1 87.25 516 ALA A N 1
ATOM 3962 C CA . ALA A 1 516 ? -47.844 54.969 27.609 1 87.25 516 ALA A CA 1
ATOM 3963 C C . ALA A 1 516 ? -48.344 56.375 27.875 1 87.25 516 ALA A C 1
ATOM 3965 O O . ALA A 1 516 ? -49.344 56.812 27.297 1 87.25 516 ALA A O 1
ATOM 3966 N N . PHE A 1 517 ? -47.656 56.969 28.766 1 86.69 517 PHE A N 1
ATOM 3967 C CA . PHE A 1 517 ? -48.031 58.344 29.062 1 86.69 517 PHE A CA 1
ATOM 3968 C C . PHE A 1 517 ? -47.531 59.281 27.969 1 86.69 517 PHE A C 1
ATOM 3970 O O . PHE A 1 517 ? -46.688 58.906 27.156 1 86.69 517 PHE A O 1
ATOM 3977 N N . HIS A 1 518 ? -48.156 60.469 27.781 1 86.19 518 HIS A N 1
ATOM 3978 C CA . HIS A 1 518 ? -47.75 61.469 26.797 1 86.19 518 HIS A CA 1
ATOM 3979 C C . HIS A 1 518 ? -47.5 62.844 27.453 1 86.19 518 HIS A C 1
ATOM 3981 O O . HIS A 1 518 ? -48.344 63.312 28.219 1 86.19 518 HIS A O 1
ATOM 3987 N N . CYS A 1 519 ? -46.25 63.281 27.266 1 83.19 519 CYS A N 1
ATOM 3988 C CA . CYS A 1 519 ? -45.875 64.625 27.719 1 83.19 519 CYS A CA 1
ATOM 3989 C C . CYS A 1 519 ? -45.5 65.5 26.531 1 83.19 519 CYS A C 1
ATOM 3991 O O . CYS A 1 519 ? -44.438 65.312 25.938 1 83.19 519 CYS A O 1
ATOM 3993 N N . PRO A 1 520 ? -46.406 66.438 26.188 1 78.62 520 PRO A N 1
ATOM 3994 C CA . PRO A 1 520 ? -46.156 67.312 25 1 78.62 520 PRO A CA 1
ATOM 3995 C C . PRO A 1 520 ? -44.938 68.188 25.141 1 78.62 520 PRO A C 1
ATOM 3997 O O . PRO A 1 520 ? -44.312 68.562 24.141 1 78.62 520 PRO A O 1
ATOM 4000 N N . VAL A 1 521 ? -44.625 68.562 26.297 1 77.25 521 VAL A N 1
ATOM 4001 C CA . VAL A 1 521 ? -43.5 69.5 26.484 1 77.25 521 VAL A CA 1
ATOM 4002 C C . VAL A 1 521 ? -42.281 68.688 27 1 77.25 521 VAL A C 1
ATOM 4004 O O . VAL A 1 521 ? -42.344 68.062 28.062 1 77.25 521 VAL A O 1
ATOM 4007 N N . THR A 1 522 ? -41.219 68.625 26.219 1 70.19 522 THR A N 1
ATOM 4008 C CA . THR A 1 522 ? -40.062 67.875 26.594 1 70.19 522 THR A CA 1
ATOM 4009 C C . THR A 1 522 ? -38.969 68.75 27.188 1 70.19 522 THR A C 1
ATOM 4011 O O . THR A 1 522 ? -38.125 68.25 27.922 1 70.19 522 THR A O 1
ATOM 4014 N N . LYS A 1 523 ? -38.969 69.938 26.906 1 76 523 LYS A N 1
ATOM 4015 C CA . LYS A 1 523 ? -38 70.938 27.406 1 76 523 LYS A CA 1
ATOM 4016 C C . LYS A 1 523 ? -38.656 72.125 28.016 1 76 523 LYS A C 1
ATOM 4018 O O . LYS A 1 523 ? -39.656 72.625 27.484 1 76 523 LYS A O 1
ATOM 4023 N N . ILE A 1 524 ? -38.062 72.375 29.344 1 75.56 524 ILE A N 1
ATOM 4024 C CA . ILE A 1 524 ? -38.562 73.562 30.016 1 75.56 524 ILE A CA 1
ATOM 4025 C C . ILE A 1 524 ? -37.406 74.562 30.297 1 75.56 524 ILE A C 1
ATOM 4027 O O . ILE A 1 524 ? -36.344 74.125 30.797 1 75.56 524 ILE A O 1
ATOM 4031 N N . LYS A 1 525 ? -37.438 75.75 29.781 1 76 525 LYS A N 1
ATOM 4032 C CA . LYS A 1 525 ? -36.469 76.812 30.078 1 76 525 LYS A CA 1
ATOM 4033 C C . LYS A 1 525 ? -36.969 77.688 31.203 1 76 525 LYS A C 1
ATOM 4035 O O . LYS A 1 525 ? -38.031 78.312 31.094 1 76 525 LYS A O 1
ATOM 4040 N N . LEU A 1 526 ? -36.25 77.5 32.312 1 74.56 526 LEU A N 1
ATOM 4041 C CA . LEU A 1 526 ? -36.562 78.312 33.469 1 74.56 526 LEU A CA 1
ATOM 4042 C C . LEU A 1 526 ? -35.656 79.562 33.5 1 74.56 526 LEU A C 1
ATOM 4044 O O . LEU A 1 526 ? -34.469 79.5 33.188 1 74.56 526 LEU A O 1
ATOM 4048 N N . SER A 1 527 ? -36.219 80.75 33.406 1 74.06 527 SER A N 1
ATOM 4049 C CA . SER A 1 527 ? -35.469 82 33.531 1 74.06 527 SER A CA 1
ATOM 4050 C C . SER A 1 527 ? -35.812 82.75 34.812 1 74.06 527 SER A C 1
ATOM 4052 O O . SER A 1 527 ? -36.719 82.312 35.531 1 74.06 527 SER A O 1
ATOM 4054 N N . SER A 1 528 ? -35.031 83.812 35.312 1 76.62 528 SER A N 1
ATOM 4055 C CA . SER A 1 528 ? -35.312 84.688 36.469 1 76.62 528 SER A CA 1
ATOM 4056 C C . SER A 1 528 ? -36.688 85.312 36.375 1 76.62 528 SER A C 1
ATOM 4058 O O . SER A 1 528 ? -37.344 85.562 37.406 1 76.62 528 SER A O 1
ATOM 4060 N N . GLN A 1 529 ? -37.094 85.562 35.25 1 79.44 529 GLN A N 1
ATOM 4061 C CA . GLN A 1 529 ? -38.375 86.25 35.062 1 79.44 529 GLN A CA 1
ATOM 4062 C C . GLN A 1 529 ? -39.531 85.25 35.188 1 79.44 529 GLN A C 1
ATOM 4064 O O . GLN A 1 529 ? -40.656 85.625 35.562 1 79.44 529 GLN A O 1
ATOM 4069 N N . GLN A 1 530 ? -39.25 83.938 34.875 1 74.88 530 GLN A N 1
ATOM 4070 C CA . GLN A 1 530 ? -40.281 82.938 35 1 74.88 530 GLN A CA 1
ATOM 4071 C C . GLN A 1 530 ? -39.75 81.688 35.719 1 74.88 530 GLN A C 1
ATOM 4073 O O . GLN A 1 530 ? -39.281 80.75 35.062 1 74.88 530 GLN A O 1
ATOM 4078 N N . PRO A 1 531 ? -39.906 81.688 37.094 1 76.31 531 PRO A N 1
ATOM 4079 C CA . PRO A 1 531 ? -39.281 80.625 37.875 1 76.31 531 PRO A CA 1
ATOM 4080 C C . PRO A 1 531 ? -40.156 79.375 37.938 1 76.31 531 PRO A C 1
ATOM 4082 O O . PRO A 1 531 ? -39.688 78.312 38.406 1 76.31 531 PRO A O 1
ATOM 4085 N N . GLU A 1 532 ? -41.406 79.438 37.531 1 76.31 532 GLU A N 1
ATOM 4086 C CA . GLU A 1 532 ? -42.312 78.312 37.625 1 76.31 532 GLU A CA 1
ATOM 4087 C C . GLU A 1 532 ? -42.812 77.875 36.219 1 76.31 532 GLU A C 1
ATOM 4089 O O . GLU A 1 532 ? -43.031 78.75 35.375 1 76.31 532 GLU A O 1
ATOM 4094 N N . ALA A 1 533 ? -42.688 76.5 35.938 1 76.81 533 ALA A N 1
ATOM 4095 C CA . ALA A 1 533 ? -43.281 76 34.688 1 76.81 533 ALA A CA 1
ATOM 4096 C C . ALA A 1 533 ? -44.25 74.875 35 1 76.81 533 ALA A C 1
ATOM 4098 O O . ALA A 1 533 ? -44.094 74.125 36 1 76.81 533 ALA A O 1
ATOM 4099 N N . GLU A 1 534 ? -45.5 74.812 34.406 1 78.19 534 GLU A N 1
ATOM 4100 C CA . GLU A 1 534 ? -46.5 73.75 34.531 1 78.19 534 GLU A CA 1
ATOM 4101 C C . GLU A 1 534 ? -46.406 72.75 33.375 1 78.19 534 GLU A C 1
ATOM 4103 O O . GLU A 1 534 ? -46.281 73.125 32.219 1 78.19 534 GLU A O 1
ATOM 4108 N N . ILE A 1 535 ? -46.188 71.5 33.781 1 81.25 535 ILE A N 1
ATOM 4109 C CA . ILE A 1 535 ? -46.156 70.438 32.781 1 81.25 535 ILE A CA 1
ATOM 4110 C C . ILE A 1 535 ? -47.406 69.562 32.875 1 81.25 535 ILE A C 1
ATOM 4112 O O . ILE A 1 535 ? -47.844 69.25 33.969 1 81.25 535 ILE A O 1
ATOM 4116 N N . THR A 1 536 ? -48.031 69.375 31.672 1 83.19 536 THR A N 1
ATOM 4117 C CA . THR A 1 536 ? -49.219 68.5 31.625 1 83.19 536 THR A CA 1
ATOM 4118 C C . THR A 1 536 ? -48.875 67.125 31.094 1 83.19 536 THR A C 1
ATOM 4120 O O . THR A 1 536 ? -48.25 67 30.031 1 83.19 536 THR A O 1
ATOM 4123 N N . VAL A 1 537 ? -49.094 66.188 31.922 1 86.12 537 VAL A N 1
ATOM 4124 C CA . VAL A 1 537 ? -48.875 64.812 31.531 1 86.12 537 VAL A CA 1
ATOM 4125 C C . VAL A 1 537 ? -50.219 64.125 31.344 1 86.12 537 VAL A C 1
ATOM 4127 O O . VAL A 1 537 ? -51.125 64.188 32.188 1 86.12 537 VAL A O 1
ATOM 4130 N N . PHE A 1 538 ? -50.344 63.469 30.125 1 87.19 538 PHE A N 1
ATOM 4131 C CA . PHE A 1 538 ? -51.562 62.719 29.828 1 87.19 538 PHE A CA 1
ATOM 4132 C C . PHE A 1 538 ? -51.375 61.219 30.031 1 87.19 538 PHE A C 1
ATOM 4134 O O . PHE A 1 538 ? -50.312 60.688 29.656 1 87.19 538 PHE A O 1
ATOM 4141 N N . GLY A 1 539 ? -52.25 60.562 30.672 1 87.44 539 GLY A N 1
ATOM 4142 C CA . GLY A 1 539 ? -52.188 59.125 30.859 1 87.44 539 GLY A CA 1
ATOM 4143 C C . GLY A 1 539 ? -53.438 58.562 31.531 1 87.44 539 GLY A C 1
ATOM 4144 O O . GLY A 1 539 ? -54.312 59.312 31.953 1 87.44 539 GLY A O 1
ATOM 4145 N N . THR A 1 540 ? -53.562 57.281 31.547 1 86.56 540 THR A N 1
ATOM 4146 C CA . THR A 1 540 ? -54.625 56.625 32.281 1 86.56 540 THR A CA 1
ATOM 4147 C C . THR A 1 540 ? -54.406 56.719 33.781 1 86.56 540 THR A C 1
ATOM 4149 O O . THR A 1 540 ? -53.281 57.031 34.219 1 86.56 540 THR A O 1
ATOM 4152 N N . THR A 1 541 ? -55.562 56.562 34.562 1 86.12 541 THR A N 1
ATOM 4153 C CA . THR A 1 541 ? -55.5 56.656 36 1 86.12 541 THR A CA 1
ATOM 4154 C C . THR A 1 541 ? -54.438 55.688 36.562 1 86.12 541 THR A C 1
ATOM 4156 O O . THR A 1 541 ? -53.656 56.062 37.438 1 86.12 541 THR A O 1
ATOM 4159 N N . ASP A 1 542 ? -54.375 54.562 35.938 1 82.19 542 ASP A N 1
ATOM 4160 C CA . ASP A 1 542 ? -53.469 53.562 36.406 1 82.19 542 ASP A CA 1
ATOM 4161 C C . ASP A 1 542 ? -52 53.969 36.094 1 82.19 542 ASP A C 1
ATOM 4163 O O . ASP A 1 542 ? -51.125 53.812 36.938 1 82.19 542 ASP A O 1
ATOM 4167 N N . MET A 1 543 ? -51.75 54.5 35 1 85.06 543 MET A N 1
ATOM 4168 C CA . MET A 1 543 ? -50.406 54.906 34.562 1 85.06 543 MET A CA 1
ATOM 4169 C C . MET A 1 543 ? -49.938 56.125 35.375 1 85.06 543 MET A C 1
ATOM 4171 O O . MET A 1 543 ? -48.781 56.188 35.812 1 85.06 543 MET A O 1
ATOM 4175 N N . LEU A 1 544 ? -50.875 57.031 35.625 1 85 544 LEU A N 1
ATOM 4176 C CA . LEU A 1 544 ? -50.5 58.25 36.281 1 85 544 LEU A CA 1
ATOM 4177 C C . LEU A 1 544 ? -50.25 58 37.781 1 85 544 LEU A C 1
ATOM 4179 O O . LEU A 1 544 ? -49.469 58.719 38.406 1 85 544 LEU A O 1
ATOM 4183 N N . SER A 1 545 ? -50.906 57 38.344 1 82.25 545 SER A N 1
ATOM 4184 C CA . SER A 1 545 ? -50.719 56.719 39.75 1 82.25 545 SER A CA 1
ATOM 4185 C C . SER A 1 545 ? -49.344 56.125 40.031 1 82.25 545 SER A C 1
ATOM 4187 O O . SER A 1 545 ? -48.812 56.219 41.125 1 82.25 545 SER A O 1
ATOM 4189 N N . THR A 1 546 ? -48.688 55.625 38.969 1 80.38 546 THR A N 1
ATOM 4190 C CA . THR A 1 546 ? -47.406 54.969 39.156 1 80.38 546 THR A CA 1
ATOM 4191 C C . THR A 1 546 ? -46.281 55.781 38.531 1 80.38 546 THR A C 1
ATOM 4193 O O . THR A 1 546 ? -45.125 55.406 38.562 1 80.38 546 THR A O 1
ATOM 4196 N N . LEU A 1 547 ? -46.531 56.906 38.094 1 81.06 547 LEU A N 1
ATOM 4197 C CA . LEU A 1 547 ? -45.562 57.719 37.344 1 81.06 547 LEU A CA 1
ATOM 4198 C C . LEU A 1 547 ? -44.625 58.438 38.312 1 81.06 547 LEU A C 1
ATOM 4200 O O . LEU A 1 547 ? -45.094 59.031 39.312 1 81.06 547 LEU A O 1
ATOM 4204 N N . ARG A 1 548 ? -43.344 58.281 38.125 1 77.88 548 ARG A N 1
ATOM 4205 C CA . ARG A 1 548 ? -42.344 59.031 38.875 1 77.88 548 ARG A CA 1
ATOM 4206 C C . ARG A 1 548 ? -41.625 60 37.938 1 77.88 548 ARG A C 1
ATOM 4208 O O . ARG A 1 548 ? -41.219 59.625 36.812 1 77.88 548 ARG A O 1
ATOM 4215 N N . VAL A 1 549 ? -41.531 61.219 38.312 1 73.06 549 VAL A N 1
ATOM 4216 C CA . VAL A 1 549 ? -40.906 62.281 37.531 1 73.06 549 VAL A CA 1
ATOM 4217 C C . VAL A 1 549 ? -39.562 62.656 38.094 1 73.06 549 VAL A C 1
ATOM 4219 O O . VAL A 1 549 ? -39.438 62.906 39.312 1 73.06 549 VAL A O 1
ATOM 4222 N N . ARG A 1 550 ? -38.5 62.5 37.312 1 70.5 550 ARG A N 1
ATOM 4223 C CA . ARG A 1 550 ? -37.156 62.969 37.688 1 70.5 550 ARG A CA 1
ATOM 4224 C C . ARG A 1 550 ? -36.719 64.125 36.812 1 70.5 550 ARG A C 1
ATOM 4226 O O . ARG A 1 550 ? -36.875 64.125 35.594 1 70.5 550 ARG A O 1
ATOM 4233 N N . MET A 1 551 ? -36.281 65.188 37.469 1 66.31 551 MET A N 1
ATOM 4234 C CA . MET A 1 551 ? -35.812 66.375 36.781 1 66.31 551 MET A CA 1
ATOM 4235 C C . MET A 1 551 ? -34.281 66.562 36.906 1 66.31 551 MET A C 1
ATOM 4237 O O . MET A 1 551 ? -33.75 66.375 38 1 66.31 551 MET A O 1
ATOM 4241 N N . ARG A 1 552 ? -33.656 66.625 35.875 1 64.81 552 ARG A N 1
ATOM 4242 C CA . ARG A 1 552 ? -32.25 66.875 35.906 1 64.81 552 ARG A CA 1
ATOM 4243 C C . ARG A 1 552 ? -31.938 68.25 35.281 1 64.81 552 ARG A C 1
ATOM 4245 O O . ARG A 1 552 ? -32.5 68.562 34.219 1 64.81 552 ARG A O 1
ATOM 4252 N N . ARG A 1 553 ? -31.125 69.125 35.969 1 60.44 553 ARG A N 1
ATOM 4253 C CA . ARG A 1 553 ? -30.703 70.438 35.5 1 60.44 553 ARG A CA 1
ATOM 4254 C C . ARG A 1 553 ? -29.438 70.312 34.656 1 60.44 553 ARG A C 1
ATOM 4256 O O . ARG A 1 553 ? -28.453 69.688 35.062 1 60.44 553 ARG A O 1
ATOM 4263 N N . ILE A 1 554 ? -29.562 70.5 33.375 1 56.69 554 ILE A N 1
ATOM 4264 C CA . ILE A 1 554 ? -28.359 70.625 32.531 1 56.69 554 ILE A CA 1
ATOM 4265 C C . ILE A 1 554 ? -28.25 72 31.953 1 56.69 554 ILE A C 1
ATOM 4267 O O . ILE A 1 554 ? -29.125 72.438 31.188 1 56.69 554 ILE A O 1
ATOM 4271 N N . MET A 1 555 ? -27.031 72.625 32.031 1 56.34 555 MET A N 1
ATOM 4272 C CA . MET A 1 555 ? -26.609 73.875 31.5 1 56.34 555 MET A CA 1
ATOM 4273 C C . MET A 1 555 ? -27.766 74.875 31.453 1 56.34 555 MET A C 1
ATOM 4275 O O . MET A 1 555 ? -28.031 75.5 30.422 1 56.34 555 MET A O 1
ATOM 4279 N N . GLY A 1 556 ? -28.656 75.125 32.5 1 56.41 556 GLY A N 1
ATOM 4280 C CA . GLY A 1 556 ? -29.703 76.125 32.625 1 56.41 556 GLY A CA 1
ATOM 4281 C C . GLY A 1 556 ? -31.062 75.562 32.188 1 56.41 556 GLY A C 1
ATOM 4282 O O . GLY A 1 556 ? -32.094 76.25 32.375 1 56.41 556 GLY A O 1
ATOM 4283 N N . GLU A 1 557 ? -31.125 74.5 31.453 1 57.84 557 GLU A N 1
ATOM 4284 C CA . GLU A 1 557 ? -32.375 73.875 31.016 1 57.84 557 GLU A CA 1
ATOM 4285 C C . GLU A 1 557 ? -32.688 72.625 31.844 1 57.84 557 GLU A C 1
ATOM 4287 O O . GLU A 1 557 ? -31.766 71.938 32.312 1 57.84 557 GLU A O 1
ATOM 4292 N N . MET A 1 558 ? -34.031 72.562 32.281 1 56.75 558 MET A N 1
ATOM 4293 C CA . MET A 1 558 ? -34.5 71.438 33 1 56.75 558 MET A CA 1
ATOM 4294 C C . MET A 1 558 ? -35.031 70.375 32.031 1 56.75 558 MET A C 1
ATOM 4296 O O . MET A 1 558 ? -35.844 70.688 31.172 1 56.75 558 MET A O 1
ATOM 4300 N N . HIS A 1 559 ? -34.438 69.188 32.031 1 59.84 559 HIS A N 1
ATOM 4301 C CA . HIS A 1 559 ? -34.875 68.062 31.234 1 59.84 559 HIS A CA 1
ATOM 4302 C C . HIS A 1 559 ? -35.688 67.125 32.062 1 59.84 559 HIS A C 1
ATOM 4304 O O . HIS A 1 559 ? -35.344 66.812 33.188 1 59.84 559 HIS A O 1
ATOM 4310 N N . LEU A 1 560 ? -36.906 66.875 31.516 1 52.53 560 LEU A N 1
ATOM 4311 C CA . LEU A 1 560 ? -37.812 65.938 32.125 1 52.53 560 LEU A CA 1
ATOM 4312 C C . LEU A 1 560 ? -37.562 64.5 31.594 1 52.53 560 LEU A C 1
ATOM 4314 O O . LEU A 1 560 ? -37.375 64.312 30.391 1 52.53 560 LEU A O 1
ATOM 4318 N N . LYS A 1 561 ? -37.094 63.531 32.625 1 52.84 561 LYS A N 1
ATOM 4319 C CA . LYS A 1 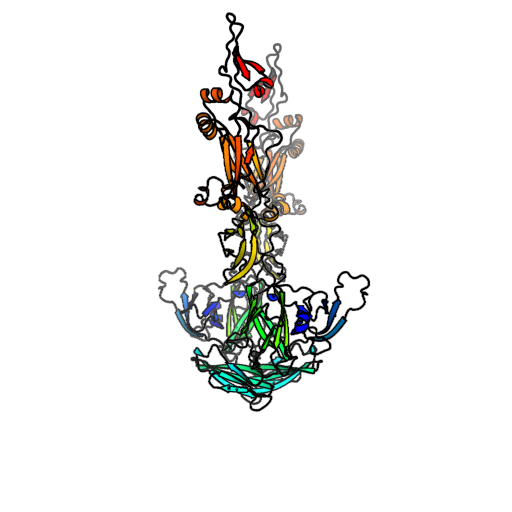561 ? -37.094 62.094 32.312 1 52.84 561 LYS A CA 1
ATOM 4320 C C . LYS A 1 561 ? -38.156 61.375 33.094 1 52.84 561 LYS A C 1
ATOM 4322 O O . LYS A 1 561 ? -38.312 61.594 34.312 1 52.84 561 LYS A O 1
ATOM 4327 N N . MET B 1 1 ? -15.758 -23.344 6.688 1 92.69 1 MET B N 1
ATOM 4328 C CA . MET B 1 1 ? -16.703 -24.422 6.945 1 92.69 1 MET B CA 1
ATOM 4329 C C . MET B 1 1 ? -17.797 -23.969 7.918 1 92.69 1 MET B C 1
ATOM 4331 O O . MET B 1 1 ? -17.5 -23.391 8.961 1 92.69 1 MET B O 1
ATOM 4335 N N . PRO B 1 2 ? -19.016 -24.281 7.59 1 95.25 2 PRO B N 1
ATOM 4336 C CA . PRO B 1 2 ? -20.094 -23.906 8.5 1 95.25 2 PRO B CA 1
ATOM 4337 C C . PRO B 1 2 ? -20.297 -24.938 9.625 1 95.25 2 PRO B C 1
ATOM 4339 O O . PRO B 1 2 ? -20.156 -26.141 9.391 1 95.25 2 PRO B O 1
ATOM 4342 N N . VAL B 1 3 ? -20.531 -24.453 10.812 1 94.62 3 VAL B N 1
ATOM 4343 C CA . VAL B 1 3 ? -20.859 -25.266 11.977 1 94.62 3 VAL B CA 1
ATOM 4344 C C . VAL B 1 3 ? -22.125 -24.75 12.648 1 94.62 3 VAL B C 1
ATOM 4346 O O . VAL B 1 3 ? -22.297 -23.531 12.805 1 94.62 3 VAL B O 1
ATOM 4349 N N . TYR B 1 4 ? -23.016 -25.594 12.984 1 93.94 4 TYR B N 1
ATOM 4350 C CA . TYR B 1 4 ? -24.25 -25.156 13.609 1 93.94 4 TYR B CA 1
ATOM 4351 C C . TYR B 1 4 ? -24.734 -26.172 14.641 1 93.94 4 TYR B C 1
ATOM 4353 O O . TYR B 1 4 ? -24.297 -27.328 14.633 1 93.94 4 TYR B O 1
ATOM 4361 N N . VAL B 1 5 ? -25.594 -25.688 15.508 1 91.44 5 VAL B N 1
ATOM 43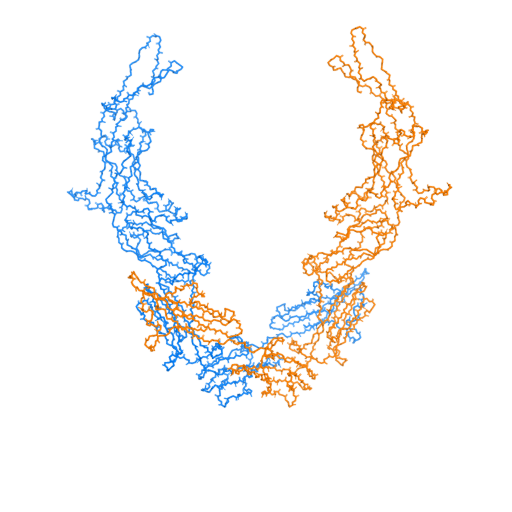62 C CA . VAL B 1 5 ? -26.125 -26.516 16.594 1 91.44 5 VAL B CA 1
ATOM 4363 C C . VAL B 1 5 ? -27.391 -27.234 16.125 1 91.44 5 VAL B C 1
ATOM 4365 O O . VAL B 1 5 ? -28.234 -26.625 15.453 1 91.44 5 VAL B O 1
ATOM 4368 N N . MET B 1 6 ? -27.391 -28.516 16.344 1 88.5 6 MET B N 1
ATOM 4369 C CA . MET B 1 6 ? -28.578 -29.312 16.047 1 88.5 6 MET B CA 1
ATOM 4370 C C . MET B 1 6 ? -29.141 -29.953 17.312 1 88.5 6 MET B C 1
ATOM 4372 O O . MET B 1 6 ? -28.391 -30.344 18.203 1 88.5 6 MET B O 1
ATOM 4376 N N . GLY B 1 7 ? -30.453 -29.953 17.359 1 81.44 7 GLY B N 1
ATOM 4377 C CA . GLY B 1 7 ? -31.078 -30.625 18.484 1 81.44 7 GLY B CA 1
ATOM 4378 C C . GLY B 1 7 ? -31.047 -32.125 18.359 1 81.44 7 GLY B C 1
ATOM 4379 O O . GLY B 1 7 ? -30.516 -32.688 17.391 1 81.44 7 GLY B O 1
ATOM 4380 N N . SER B 1 8 ? -31.469 -32.812 19.406 1 75.94 8 SER B N 1
ATOM 4381 C CA . SER B 1 8 ? -31.438 -34.25 19.484 1 75.94 8 SER B CA 1
ATOM 4382 C C . SER B 1 8 ? -32.344 -34.906 18.438 1 75.94 8 SER B C 1
ATOM 4384 O O . SER B 1 8 ? -32.031 -35.969 17.938 1 75.94 8 SER B O 1
ATOM 4386 N N . ASP B 1 9 ? -33.438 -34.188 18.109 1 71.19 9 ASP B N 1
ATOM 4387 C CA . ASP B 1 9 ? -34.344 -34.719 17.094 1 71.19 9 ASP B CA 1
ATOM 4388 C C . ASP B 1 9 ? -34.125 -34 15.758 1 71.19 9 ASP B C 1
ATOM 4390 O O . ASP B 1 9 ? -33.75 -32.844 15.727 1 71.19 9 ASP B O 1
ATOM 4394 N N . SER B 1 10 ? -34.094 -34.719 14.68 1 65.75 10 SER B N 1
ATOM 4395 C CA . SER B 1 10 ? -33.875 -34.188 13.336 1 65.75 10 SER B CA 1
ATOM 4396 C C . SER B 1 10 ? -34.812 -33.031 13.047 1 65.75 10 SER B C 1
ATOM 4398 O O . SER B 1 10 ? -34.5 -32.156 12.203 1 65.75 10 SER B O 1
ATOM 4400 N N . SER B 1 11 ? -35.844 -32.938 13.766 1 68.69 11 SER B N 1
ATOM 4401 C CA . SER B 1 11 ? -36.812 -31.859 13.531 1 68.69 11 SER B CA 1
ATOM 4402 C C . SER B 1 11 ? -36.312 -30.562 14.164 1 68.69 11 SER B C 1
ATOM 4404 O O . SER B 1 11 ? -36.781 -29.484 13.781 1 68.69 11 SER B O 1
ATOM 4406 N N . GLN B 1 12 ? -35.406 -30.703 15.086 1 76.44 12 GLN B N 1
ATOM 4407 C CA . GLN B 1 12 ? -34.875 -29.516 15.75 1 76.44 12 GLN B CA 1
ATOM 4408 C C . GLN B 1 12 ? -33.625 -29.016 15.078 1 76.44 12 GLN B C 1
ATOM 4410 O O . GLN B 1 12 ? -32.531 -29.094 15.648 1 76.44 12 GLN B O 1
ATOM 4415 N N . ASN B 1 13 ? -33.812 -28.625 13.82 1 82.94 13 ASN B N 1
ATOM 4416 C CA . ASN B 1 13 ? -32.719 -28.031 13.07 1 82.94 13 ASN B CA 1
ATOM 4417 C C . ASN B 1 13 ? -32.688 -26.516 13.227 1 82.94 13 ASN B C 1
ATOM 4419 O O . ASN B 1 13 ? -33.594 -25.938 13.844 1 82.94 13 ASN B O 1
ATOM 4423 N N . PRO B 1 14 ? -31.703 -25.906 12.844 1 86.31 14 PRO B N 1
ATOM 4424 C CA . PRO B 1 14 ? -31.578 -24.469 13.07 1 86.31 14 PRO B CA 1
ATOM 4425 C C . PRO B 1 14 ? -32.75 -23.672 12.523 1 86.31 14 PRO B C 1
ATOM 4427 O O . PRO B 1 14 ? -33.031 -22.562 12.992 1 86.31 14 PRO B O 1
ATOM 4430 N N . LEU B 1 15 ? -33.5 -24.219 11.594 1 87.12 15 LEU B N 1
ATOM 4431 C CA . LEU B 1 15 ? -34.688 -23.531 11.133 1 87.12 15 LEU B CA 1
ATOM 4432 C C . LEU B 1 15 ? -35.688 -23.359 12.266 1 87.12 15 LEU B C 1
ATOM 4434 O O . LEU B 1 15 ? -36.344 -22.312 12.383 1 87.12 15 LEU B O 1
ATOM 4438 N N . SER B 1 16 ? -35.719 -24.344 13.055 1 82.31 16 SER B N 1
ATOM 4439 C CA . SER B 1 16 ? -36.656 -24.312 14.18 1 82.31 16 SER B CA 1
ATOM 4440 C C . SER B 1 16 ? -36.125 -23.438 15.312 1 82.31 16 SER B C 1
ATOM 4442 O O . SER B 1 16 ? -36.875 -22.828 16.047 1 82.31 16 SER B O 1
ATOM 4444 N N . LEU B 1 17 ? -34.812 -23.391 15.461 1 77.69 17 LEU B N 1
ATOM 4445 C CA . LEU B 1 17 ? -34.219 -22.578 16.516 1 77.69 17 LEU B CA 1
ATOM 4446 C C . LEU B 1 17 ? -34.406 -21.094 16.25 1 77.69 17 LEU B C 1
ATOM 4448 O O . LEU B 1 17 ? -34.469 -20.281 17.172 1 77.69 17 LEU B O 1
ATOM 4452 N N . GLY B 1 18 ? -34.375 -20.766 15 1 72.12 18 GLY B N 1
ATOM 4453 C CA . GLY B 1 18 ? -34.625 -19.375 14.641 1 72.12 18 GLY B CA 1
ATOM 4454 C C . GLY B 1 18 ? -35.969 -18.859 15.07 1 72.12 18 GLY B C 1
ATOM 4455 O O . GLY B 1 18 ? -36.156 -17.656 15.203 1 72.12 18 GLY B O 1
ATOM 4456 N N . SER B 1 19 ? -36.875 -19.812 15.164 1 67.88 19 SER B N 1
ATOM 4457 C CA . SER B 1 19 ? -38.25 -19.406 15.523 1 67.88 19 SER B CA 1
ATOM 4458 C C . SER B 1 19 ? -38.406 -19.297 17.031 1 67.88 19 SER B C 1
ATOM 4460 O O . SER B 1 19 ? -39.438 -18.844 17.531 1 67.88 19 SER B O 1
ATOM 4462 N N . VAL B 1 20 ? -37.406 -19.953 17.672 1 63.5 20 VAL B N 1
ATOM 4463 C CA . VAL B 1 20 ? -37.531 -19.922 19.125 1 63.5 20 VAL B CA 1
ATOM 4464 C C . VAL B 1 20 ? -37.094 -18.562 19.656 1 63.5 20 VAL B C 1
ATOM 4466 O O . VAL B 1 20 ? -36.031 -18.078 19.328 1 63.5 20 VAL B O 1
ATOM 4469 N N . GLU B 1 21 ? -38.062 -17.844 19.688 1 58.19 21 GLU B N 1
ATOM 4470 C CA . GLU B 1 21 ? -37.844 -16.469 20.172 1 58.19 21 GLU B CA 1
ATOM 4471 C C . GLU B 1 21 ? -36.75 -16.438 21.266 1 58.19 21 GLU B C 1
ATOM 4473 O O . GLU B 1 21 ? -36.219 -17.484 21.641 1 58.19 21 GLU B O 1
ATOM 4478 N N . SER B 1 22 ? -36.875 -15.797 22.531 1 57.62 22 SER B N 1
ATOM 4479 C CA . SER B 1 22 ? -36.188 -15.117 23.641 1 57.62 22 SER B CA 1
ATOM 4480 C C . SER B 1 22 ? -35.688 -16.125 24.672 1 57.62 22 SER B C 1
ATOM 4482 O O . SER B 1 22 ? -36.281 -17.188 24.844 1 57.62 22 SER B O 1
ATOM 4484 N N . GLY B 1 23 ? -34.312 -16.422 24.688 1 73.75 23 GLY B N 1
ATOM 4485 C CA . GLY B 1 23 ? -33.812 -16.875 25.969 1 73.75 23 GLY B CA 1
ATOM 4486 C C . GLY B 1 23 ? -32.562 -17.734 25.844 1 73.75 23 GLY B C 1
ATOM 4487 O O . GLY B 1 23 ? -32.062 -18.219 26.844 1 73.75 23 GLY B O 1
ATOM 4488 N N . LEU B 1 24 ? -32.25 -18.141 24.453 1 83.38 24 LEU B N 1
ATOM 4489 C CA . LEU B 1 24 ? -31.016 -18.922 24.391 1 83.38 24 LEU B CA 1
ATOM 4490 C C . LEU B 1 24 ? -29.844 -18.078 23.891 1 83.38 24 LEU B C 1
ATOM 4492 O O . LEU B 1 24 ? -30.031 -17.188 23.062 1 83.38 24 LEU B O 1
ATOM 4496 N N . SER B 1 25 ? -28.781 -18.266 24.438 1 89.56 25 SER B N 1
ATOM 4497 C CA . SER B 1 25 ? -27.547 -17.641 23.969 1 89.56 25 SER B CA 1
ATOM 4498 C C . SER B 1 25 ? -26.469 -18.688 23.672 1 89.56 25 SER B C 1
ATOM 4500 O O . SER B 1 25 ? -26.344 -19.672 24.391 1 89.56 25 SER B O 1
ATOM 4502 N N . PHE B 1 26 ? -25.844 -18.547 22.594 1 92 26 PHE B N 1
ATOM 4503 C CA . PHE B 1 26 ? -24.828 -19.5 22.125 1 92 26 PHE B CA 1
ATOM 4504 C C . PHE B 1 26 ? -23.438 -18.906 22.234 1 92 26 PHE B C 1
ATOM 4506 O O . PHE B 1 26 ? -23.188 -17.812 21.719 1 92 26 PHE B O 1
ATOM 4513 N N . HIS B 1 27 ? -22.562 -19.609 22.844 1 94.19 27 HIS B N 1
ATOM 4514 C CA . HIS B 1 27 ? -21.172 -19.172 23.016 1 94.19 27 HIS B CA 1
ATOM 4515 C C . HIS B 1 27 ? -20.188 -20.234 22.516 1 94.19 27 HIS B C 1
ATOM 4517 O O . HIS B 1 27 ? -20.188 -21.359 23.031 1 94.19 27 HIS B O 1
ATOM 4523 N N . TRP B 1 28 ? -19.453 -19.828 21.531 1 95.19 28 TRP B N 1
ATOM 4524 C CA . TRP B 1 28 ? -18.484 -20.734 20.922 1 95.19 28 TRP B CA 1
ATOM 4525 C C . TRP B 1 28 ? -17.078 -20.469 21.438 1 95.19 28 TRP B C 1
ATOM 4527 O O . TRP B 1 28 ? -16.703 -19.312 21.656 1 95.19 28 TRP B O 1
ATOM 4537 N N . SER B 1 29 ? -16.281 -21.516 21.609 1 95.06 29 SER B N 1
ATOM 4538 C CA . SER B 1 29 ? -14.898 -21.391 22.047 1 95.06 29 SER B CA 1
ATOM 4539 C C . SER B 1 29 ? -14.031 -22.5 21.469 1 95.06 29 SER B C 1
ATOM 4541 O O . SER B 1 29 ? -14.539 -23.5 20.969 1 95.06 29 SER B O 1
ATOM 4543 N N . LEU B 1 30 ? -12.742 -22.234 21.406 1 94.75 30 LEU B N 1
ATOM 4544 C CA . LEU B 1 30 ? -11.758 -23.203 20.906 1 94.75 30 LEU B CA 1
ATOM 4545 C C . LEU B 1 30 ? -10.789 -23.594 22.016 1 94.75 30 LEU B C 1
ATOM 4547 O O . LEU B 1 30 ? -10.445 -22.781 22.875 1 94.75 30 LEU B O 1
ATOM 4551 N N . SER B 1 31 ? -10.391 -24.812 22.016 1 92.44 31 SER B N 1
ATOM 4552 C CA . SER B 1 31 ? -9.383 -25.266 22.984 1 92.44 31 SER B CA 1
ATOM 4553 C C . SER B 1 31 ? -8.008 -24.688 22.656 1 92.44 31 SER B C 1
ATOM 4555 O O . SER B 1 31 ? -7.301 -24.219 23.547 1 92.44 31 SER B O 1
ATOM 4557 N N . LYS B 1 32 ? -7.688 -24.719 21.344 1 90.12 32 LYS B N 1
ATOM 4558 C CA . LYS B 1 32 ? -6.449 -24.109 20.875 1 90.12 32 LYS B CA 1
ATOM 4559 C C . LYS B 1 32 ? -6.734 -23.016 19.859 1 90.12 32 LYS B C 1
ATOM 4561 O O . LYS B 1 32 ? -7.105 -23.281 18.719 1 90.12 32 LYS B O 1
ATOM 4566 N N . ALA B 1 33 ? -6.508 -21.75 20.141 1 84.88 33 ALA B N 1
ATOM 4567 C CA . ALA B 1 33 ? -6.902 -20.594 19.344 1 84.88 33 ALA B CA 1
ATOM 4568 C C . ALA B 1 33 ? -6 -20.438 18.125 1 84.88 33 ALA B C 1
ATOM 4570 O O . ALA B 1 33 ? -6.395 -19.828 17.125 1 84.88 33 ALA B O 1
ATOM 4571 N N . GLY B 1 34 ? -4.969 -21.016 18 1 89.31 34 GLY B N 1
ATOM 4572 C CA . GLY B 1 34 ? -4.059 -20.812 16.891 1 89.31 34 GLY B CA 1
ATOM 4573 C C . GLY B 1 34 ? -4.344 -21.719 15.703 1 89.31 34 GLY B C 1
ATOM 4574 O O . GLY B 1 34 ? -3.916 -21.438 14.586 1 89.31 34 GLY B O 1
ATOM 4575 N N . VAL B 1 35 ? -5.141 -22.703 15.836 1 92 35 VAL B N 1
ATOM 4576 C CA . VAL B 1 35 ? -5.367 -23.703 14.805 1 92 35 VAL B CA 1
ATOM 4577 C C . VAL B 1 35 ? -6.578 -23.312 13.961 1 92 35 VAL B C 1
ATOM 4579 O O . VAL B 1 35 ? -6.551 -23.438 12.734 1 92 35 VAL B O 1
ATOM 4582 N N . LEU B 1 36 ? -7.605 -22.797 14.641 1 93.69 36 LEU B N 1
ATOM 4583 C CA . LEU B 1 36 ? -8.836 -22.406 13.961 1 93.69 36 LEU B CA 1
ATOM 4584 C C . LEU B 1 36 ? -9.258 -21 14.367 1 93.69 36 LEU B C 1
ATOM 4586 O O . LEU B 1 36 ? -8.844 -20.5 15.414 1 93.69 36 LEU B O 1
ATOM 4590 N N . GLU B 1 37 ? -9.969 -20.484 13.5 1 94.25 37 GLU B N 1
ATOM 4591 C CA . GLU B 1 37 ? -10.594 -19.188 13.773 1 94.25 37 GLU B CA 1
ATOM 4592 C C . GLU B 1 37 ? -12.109 -19.266 13.602 1 94.25 37 GLU B C 1
ATOM 4594 O O . GLU B 1 37 ? -12.602 -19.781 12.602 1 94.25 37 GLU B O 1
ATOM 4599 N N . ILE B 1 38 ? -12.789 -18.781 14.648 1 95.38 38 ILE B N 1
ATOM 4600 C CA . ILE B 1 38 ? -14.242 -18.734 14.562 1 95.38 38 ILE B CA 1
ATOM 4601 C C . ILE B 1 38 ? -14.688 -17.375 13.992 1 95.38 38 ILE B C 1
ATOM 4603 O O . ILE B 1 38 ? -14.273 -16.328 14.484 1 95.38 38 ILE B O 1
ATOM 4607 N N . LYS B 1 39 ? -15.477 -17.469 12.969 1 93.94 39 LYS B N 1
ATOM 4608 C CA . LYS B 1 39 ? -16 -16.266 12.352 1 93.94 39 LYS B CA 1
ATOM 4609 C C . LYS B 1 39 ? -17.531 -16.234 12.43 1 93.94 39 LYS B C 1
ATOM 4611 O O . LYS B 1 39 ? -18.203 -17.156 11.961 1 93.94 39 LYS B O 1
ATOM 4616 N N . PRO B 1 40 ? -18.016 -15.148 13.008 1 93.69 40 PRO B N 1
ATOM 4617 C CA . PRO B 1 40 ? -19.469 -15.016 13 1 93.69 40 PRO B CA 1
ATOM 4618 C C . PRO B 1 40 ? -20.031 -14.867 11.594 1 93.69 40 PRO B C 1
ATOM 4620 O O . PRO B 1 40 ? -19.328 -14.461 10.672 1 93.69 40 PRO B O 1
ATOM 4623 N N . ARG B 1 41 ? -21.281 -15.25 11.492 1 94.5 41 ARG B N 1
ATOM 4624 C CA . ARG B 1 41 ? -21.938 -15.109 10.203 1 94.5 41 ARG B CA 1
ATOM 4625 C C . ARG B 1 41 ? -22.031 -13.641 9.789 1 94.5 41 ARG B C 1
ATOM 4627 O O . ARG B 1 41 ? -22.172 -12.758 10.641 1 94.5 41 ARG B O 1
ATOM 4634 N N . HIS B 1 42 ? -21.906 -13.336 8.531 1 92.06 42 HIS B N 1
ATOM 4635 C CA . HIS B 1 42 ? -22.094 -12.031 7.895 1 92.06 42 HIS B CA 1
ATOM 4636 C C . HIS B 1 42 ? -21 -11.055 8.305 1 92.06 42 HIS B C 1
ATOM 4638 O O . HIS B 1 42 ? -21.109 -9.852 8.055 1 92.06 42 HIS B O 1
ATOM 4644 N N . ALA B 1 43 ? -20.047 -11.523 9.008 1 87.38 43 ALA B N 1
ATOM 4645 C CA . ALA B 1 43 ? -18.953 -10.633 9.391 1 87.38 43 ALA B CA 1
ATOM 4646 C C . ALA B 1 43 ? -18.344 -9.953 8.172 1 87.38 43 ALA B C 1
ATOM 4648 O O . ALA B 1 43 ? -17.953 -8.781 8.227 1 87.38 43 ALA B O 1
ATOM 4649 N N . GLN B 1 44 ? -18.328 -10.656 7.117 1 86.62 44 GLN B N 1
ATOM 4650 C CA . GLN B 1 44 ? -17.688 -10.156 5.906 1 86.62 44 GLN B CA 1
ATOM 4651 C C . GLN B 1 44 ? -18.484 -9.023 5.281 1 86.62 44 GLN B C 1
ATOM 4653 O O . GLN B 1 44 ? -17.938 -8.195 4.551 1 86.62 44 GLN B O 1
ATOM 4658 N N . VAL B 1 45 ? -19.766 -8.961 5.574 1 88 45 VAL B N 1
ATOM 4659 C CA . VAL B 1 45 ? -20.609 -7.926 4.98 1 88 45 VAL B CA 1
ATOM 4660 C C . VAL B 1 45 ? -20.875 -6.828 6.004 1 88 45 VAL B C 1
ATOM 4662 O O . VAL B 1 45 ? -21.75 -5.984 5.797 1 88 45 VAL B O 1
ATOM 4665 N N . GLY B 1 46 ? -20.266 -6.883 7.141 1 86.88 46 GLY B N 1
ATOM 4666 C CA . GLY B 1 46 ? -20.344 -5.801 8.109 1 86.88 46 GLY B CA 1
ATOM 4667 C C . GLY B 1 46 ? -21.531 -5.906 9.031 1 86.88 46 GLY B C 1
ATOM 4668 O O . GLY B 1 46 ? -22.031 -4.895 9.531 1 86.88 46 GLY B O 1
ATOM 4669 N N . VAL B 1 47 ? -22.109 -6.938 9.195 1 90.81 47 VAL B N 1
ATOM 4670 C CA . VAL B 1 47 ? -23.234 -7.148 10.102 1 90.81 47 VAL B CA 1
ATOM 4671 C C . VAL B 1 47 ? -22.828 -8.109 11.219 1 90.81 47 VAL B C 1
ATOM 4673 O O . VAL B 1 47 ? -22.219 -9.148 10.961 1 90.81 47 VAL B O 1
ATOM 4676 N N . SER B 1 48 ? -23.156 -7.684 12.383 1 90.5 48 SER B N 1
ATOM 4677 C CA . SER B 1 48 ? -22.844 -8.531 13.531 1 90.5 48 SER B CA 1
ATOM 4678 C C . SER B 1 48 ? -24.047 -9.391 13.93 1 90.5 48 SER B C 1
ATOM 4680 O O . SER B 1 48 ? -25.188 -9.008 13.695 1 90.5 48 SER B O 1
ATOM 4682 N N . VAL B 1 49 ? -23.672 -10.477 14.477 1 90.56 49 VAL B N 1
ATOM 4683 C CA . VAL B 1 49 ? -24.719 -11.391 14.938 1 90.56 49 VAL B CA 1
ATOM 4684 C C . VAL B 1 49 ? -24.688 -11.477 16.469 1 90.56 49 VAL B C 1
ATOM 4686 O O . VAL B 1 49 ? -23.641 -11.711 17.062 1 90.56 49 VAL B O 1
ATOM 4689 N N . SER B 1 50 ? -25.844 -11.289 17.047 1 89.81 50 SER B N 1
ATOM 4690 C CA . SER B 1 50 ? -25.969 -11.383 18.5 1 89.81 50 SER B CA 1
ATOM 4691 C C . SER B 1 50 ? -25.75 -12.805 18.984 1 89.81 50 SER B C 1
ATOM 4693 O O . SER B 1 50 ? -25.969 -13.766 18.234 1 89.81 50 SER B O 1
ATOM 4695 N N . PRO B 1 51 ? -25.359 -12.969 20.25 1 90.06 51 PRO B N 1
ATOM 4696 C CA . PRO B 1 51 ? -25.141 -14.312 20.797 1 90.06 51 PRO B CA 1
ATOM 4697 C C . PRO B 1 51 ? -26.406 -15.164 20.75 1 90.06 51 PRO B C 1
ATOM 4699 O O . PRO B 1 51 ? -26.328 -16.391 20.641 1 90.06 51 PRO B O 1
ATOM 4702 N N . SER B 1 52 ? -27.5 -14.5 20.781 1 88.81 52 SER B N 1
ATOM 4703 C CA . SER B 1 52 ? -28.766 -15.234 20.75 1 88.81 52 SER B CA 1
ATOM 4704 C C . SER B 1 52 ? -29.031 -15.82 19.359 1 88.81 52 SER B C 1
ATOM 4706 O O . SER B 1 52 ? -29.812 -16.766 19.219 1 88.81 52 SER B O 1
ATOM 4708 N N . HIS B 1 53 ? -28.359 -15.32 18.391 1 89.12 53 HIS B N 1
ATOM 4709 C CA . HIS B 1 53 ? -28.578 -15.797 17.031 1 89.12 53 HIS B CA 1
ATOM 4710 C C . HIS B 1 53 ? -27.328 -16.484 16.484 1 89.12 53 HIS B C 1
ATOM 4712 O O . HIS B 1 53 ? -27.234 -16.75 15.289 1 89.12 53 HIS B O 1
ATOM 4718 N N . SER B 1 54 ? -26.484 -16.797 17.391 1 91.44 54 SER B N 1
ATOM 4719 C CA . SER B 1 54 ? -25.203 -17.375 16.969 1 91.44 54 SER B CA 1
ATOM 4720 C C . SER B 1 54 ? -25.234 -18.891 17.031 1 91.44 54 SER B C 1
ATOM 4722 O O . SER B 1 54 ? -24.312 -19.531 17.531 1 91.44 54 SER B O 1
ATOM 4724 N N . PHE B 1 55 ? -26.328 -19.484 16.641 1 91.88 55 PHE B N 1
ATOM 4725 C CA . PHE B 1 55 ? -26.438 -20.953 16.609 1 91.88 55 PHE B CA 1
ATOM 4726 C C . PHE B 1 55 ? -25.656 -21.516 15.422 1 91.88 55 PHE B C 1
ATOM 4728 O O . PHE B 1 55 ? -25.5 -22.734 15.305 1 91.88 55 PHE B O 1
ATOM 4735 N N . SER B 1 56 ? -25.25 -20.688 14.5 1 93.75 56 SER B N 1
ATOM 4736 C CA . SER B 1 56 ? -24.438 -21.047 13.344 1 93.75 56 SER B CA 1
ATOM 4737 C C . SER B 1 56 ? -23.234 -20.125 13.195 1 93.75 56 SER B C 1
ATOM 4739 O O . SER B 1 56 ? -23.375 -18.891 13.273 1 93.75 56 SER B O 1
ATOM 4741 N N . VAL B 1 57 ? -22.062 -20.688 13 1 95.25 57 VAL B N 1
ATOM 4742 C CA . VAL B 1 57 ? -20.844 -19.906 12.828 1 95.25 57 VAL B CA 1
ATOM 4743 C C . VAL B 1 57 ? -20 -20.516 11.719 1 95.25 57 VAL B C 1
ATOM 4745 O O . VAL B 1 57 ? -20.312 -21.578 11.195 1 95.25 57 VAL B O 1
ATOM 4748 N N . LEU B 1 58 ? -19.016 -19.781 11.344 1 95.44 58 LEU B N 1
ATOM 4749 C CA . LEU B 1 58 ? -18.047 -20.266 10.375 1 95.44 58 LEU B CA 1
ATOM 4750 C C . LEU B 1 58 ? -16.688 -20.484 11.039 1 95.44 58 LEU B C 1
ATOM 4752 O O . LEU B 1 58 ? -16.297 -19.75 11.945 1 95.44 58 LEU B O 1
ATOM 4756 N N . VAL B 1 59 ? -16.047 -21.5 10.539 1 94.25 59 VAL B N 1
ATOM 4757 C CA . VAL B 1 59 ? -14.703 -21.781 11.055 1 94.25 59 VAL B CA 1
ATOM 4758 C C . VAL B 1 59 ? -13.695 -21.781 9.906 1 94.25 59 VAL B C 1
ATOM 4760 O O . VAL B 1 59 ? -13.969 -22.328 8.836 1 94.25 59 VAL B O 1
ATOM 4763 N N . ARG B 1 60 ? -12.609 -21.172 10.133 1 92.88 60 ARG B N 1
ATOM 4764 C CA . ARG B 1 60 ? -11.547 -21.094 9.141 1 92.88 60 ARG B CA 1
ATOM 4765 C C . ARG B 1 60 ? -10.242 -21.672 9.68 1 92.88 60 ARG B C 1
ATOM 4767 O O . ARG B 1 60 ? -9.836 -21.359 10.805 1 92.88 60 ARG B O 1
ATOM 4774 N N . ALA B 1 61 ? -9.641 -22.422 8.789 1 91.81 61 ALA B N 1
ATOM 4775 C CA . ALA B 1 61 ? -8.352 -23 9.164 1 91.81 61 ALA B CA 1
ATOM 4776 C C . ALA B 1 61 ? -7.234 -21.953 9.086 1 91.81 61 ALA B C 1
ATOM 4778 O O . ALA B 1 61 ? -7.121 -21.234 8.086 1 91.81 61 ALA B O 1
ATOM 4779 N N . ARG B 1 62 ? -6.406 -21.938 10.141 1 90.94 62 ARG B N 1
ATOM 4780 C CA . ARG B 1 62 ? -5.297 -20.984 10.172 1 90.94 62 ARG B CA 1
ATOM 4781 C C . ARG B 1 62 ? -3.955 -21.719 10.141 1 90.94 62 ARG B C 1
ATOM 4783 O O . ARG B 1 62 ? -3.092 -21.406 9.32 1 90.94 62 ARG B O 1
ATOM 4790 N N . ALA B 1 63 ? -3.779 -22.672 11.039 1 90.19 63 ALA B N 1
ATOM 4791 C CA . ALA B 1 63 ? -2.533 -23.422 11.164 1 90.19 63 ALA B CA 1
ATOM 4792 C C . ALA B 1 63 ? -2.807 -24.906 11.398 1 90.19 63 ALA B C 1
ATOM 4794 O O . ALA B 1 63 ? -3.855 -25.281 11.93 1 90.19 63 ALA B O 1
ATOM 4795 N N . PRO B 1 64 ? -1.811 -25.672 11 1 86.75 64 PRO B N 1
ATOM 4796 C CA . PRO B 1 64 ? -2.014 -27.094 11.203 1 86.75 64 PRO B CA 1
ATOM 4797 C C . PRO B 1 64 ? -2.027 -27.5 12.68 1 86.75 64 PRO B C 1
ATOM 4799 O O . PRO B 1 64 ? -1.293 -26.906 13.484 1 86.75 64 PRO B O 1
ATOM 4802 N N . GLY B 1 65 ? -2.953 -28.438 13.039 1 87.94 65 GLY B N 1
ATOM 4803 C CA . GLY B 1 65 ? -3.086 -28.922 14.406 1 87.94 65 GLY B CA 1
ATOM 4804 C C . GLY B 1 65 ? -4.469 -29.453 14.719 1 87.94 65 GLY B C 1
ATOM 4805 O O . GLY B 1 65 ? -5.312 -29.562 13.828 1 87.94 65 GLY B O 1
ATOM 4806 N N . ARG B 1 66 ? -4.547 -29.969 15.93 1 89.69 66 ARG B N 1
ATOM 4807 C CA . ARG B 1 66 ? -5.828 -30.484 16.406 1 89.69 66 ARG B CA 1
ATOM 4808 C C . ARG B 1 66 ? -6.445 -29.547 17.438 1 89.69 66 ARG B C 1
ATOM 4810 O O . ARG B 1 66 ? -5.738 -29 18.297 1 89.69 66 ARG B O 1
ATOM 4817 N N . THR B 1 67 ? -7.688 -29.281 17.219 1 93.19 67 THR B N 1
ATOM 4818 C CA . THR B 1 67 ? -8.375 -28.422 18.188 1 93.19 67 THR B CA 1
ATOM 4819 C C . THR B 1 67 ? -9.82 -28.891 18.375 1 93.19 67 THR B C 1
ATOM 4821 O O . THR B 1 67 ? -10.328 -29.688 17.609 1 93.19 67 THR B O 1
ATOM 4824 N N . SER B 1 68 ? -10.352 -28.516 19.516 1 95.31 68 SER B N 1
ATOM 4825 C CA . SER B 1 68 ? -11.742 -28.828 19.812 1 95.31 68 SER B CA 1
ATOM 4826 C C . SER B 1 68 ? -12.609 -27.578 19.781 1 95.31 68 SER B C 1
ATOM 4828 O O . SER B 1 68 ? -12.227 -26.547 20.328 1 95.31 68 SER B O 1
ATOM 4830 N N . LEU B 1 69 ? -13.672 -27.672 19.062 1 95.5 69 LEU B N 1
ATOM 4831 C CA . LEU B 1 69 ? -14.664 -26.609 19.031 1 95.5 69 LEU B CA 1
ATOM 4832 C C . LEU B 1 69 ? -15.812 -26.906 19.984 1 95.5 69 LEU B C 1
ATOM 4834 O O . LEU B 1 69 ? -16.484 -27.922 19.875 1 95.5 69 LEU B O 1
ATOM 4838 N N . LYS B 1 70 ? -15.977 -25.969 20.906 1 95.69 70 LYS B N 1
ATOM 4839 C CA . LYS B 1 70 ? -16.984 -26.141 21.953 1 95.69 70 LYS B CA 1
ATOM 4840 C C . LYS B 1 70 ? -18.062 -25.078 21.859 1 95.69 70 LYS B C 1
ATOM 4842 O O . LYS B 1 70 ? -17.781 -23.922 21.5 1 95.69 70 LYS B O 1
ATOM 4847 N N . VAL B 1 71 ? -19.344 -25.531 22.109 1 94.31 71 VAL B N 1
ATOM 4848 C CA . VAL B 1 71 ? -20.453 -24.594 22.172 1 94.31 71 VAL B CA 1
ATOM 4849 C C . VAL B 1 71 ? -21.172 -24.719 23.5 1 94.31 71 VAL B C 1
ATOM 4851 O O . VAL B 1 71 ? -21.391 -25.828 24 1 94.31 71 VAL B O 1
ATOM 4854 N N . CYS B 1 72 ? -21.359 -23.594 24.125 1 93.44 72 CYS B N 1
ATOM 4855 C CA . CYS B 1 72 ? -22.125 -23.5 25.359 1 93.44 72 CYS B CA 1
ATOM 4856 C C . CYS B 1 72 ? -23.422 -22.734 25.141 1 93.44 72 CYS B C 1
ATOM 4858 O O . CYS B 1 72 ? -23.406 -21.594 24.688 1 93.44 72 CYS B O 1
ATOM 4860 N N . VAL B 1 73 ? -24.531 -23.453 25.391 1 90 73 VAL B N 1
ATOM 4861 C CA . VAL B 1 73 ? -25.844 -22.828 25.25 1 90 73 VAL B CA 1
ATOM 4862 C C . VAL B 1 73 ? -26.391 -22.453 26.625 1 90 73 VAL B C 1
ATOM 4864 O O . VAL B 1 73 ? -26.516 -23.312 27.516 1 90 73 VAL B O 1
ATOM 4867 N N . GLN B 1 74 ? -26.594 -21.141 26.781 1 87.44 74 GLN B N 1
ATOM 4868 C CA . GLN B 1 74 ? -27.109 -20.641 28.047 1 87.44 74 GLN B CA 1
ATOM 4869 C C . GLN B 1 74 ? -28.562 -20.203 27.906 1 87.44 74 GLN B C 1
ATOM 4871 O O . GLN B 1 74 ? -28.969 -19.625 26.891 1 87.44 74 GLN B O 1
ATOM 4876 N N . LEU B 1 75 ? -29.375 -20.562 28.812 1 79.5 75 LEU B N 1
ATOM 4877 C CA . LEU B 1 75 ? -30.766 -20.125 28.859 1 79.5 75 LEU B CA 1
ATOM 4878 C C . LEU B 1 75 ? -30.891 -18.766 29.531 1 79.5 75 LEU B C 1
ATOM 4880 O O . LEU B 1 75 ? -30.344 -18.547 30.625 1 79.5 75 LEU B O 1
ATOM 4884 N N . GLN B 1 76 ? -31 -17.719 28.734 1 67.69 76 GLN B N 1
ATOM 4885 C CA . GLN B 1 76 ? -31.172 -16.406 29.344 1 67.69 76 GLN B CA 1
ATOM 4886 C C . GLN B 1 76 ? -32.469 -16.344 30.156 1 67.69 76 GLN B C 1
ATOM 4888 O O . GLN B 1 76 ? -33.531 -16.703 29.672 1 67.69 76 GLN B O 1
ATOM 4893 N N . GLN B 1 77 ? -32.469 -16.656 31.438 1 54.38 77 GLN B N 1
ATOM 4894 C CA . GLN B 1 77 ? -33.625 -16.672 32.375 1 54.38 77 GLN B CA 1
ATOM 4895 C C . GLN B 1 77 ? -34.406 -15.375 32.281 1 54.38 77 GLN B C 1
ATOM 4897 O O . GLN B 1 77 ? -33.844 -14.289 32.406 1 54.38 77 GLN B O 1
ATOM 4902 N N . ILE B 1 78 ? -35.5 -15.156 31.672 1 51.31 78 ILE B N 1
ATOM 4903 C CA . ILE B 1 78 ? -36.438 -14.125 32.094 1 51.31 78 ILE B CA 1
ATOM 4904 C C . ILE B 1 78 ? -36.469 -14.023 33.625 1 51.31 78 ILE B C 1
ATOM 4906 O O . ILE B 1 78 ? -36.125 -14.977 34.312 1 51.31 78 ILE B O 1
ATOM 4910 N N . ASP B 1 79 ? -37.344 -13.047 34.344 1 45.66 79 ASP B N 1
ATOM 4911 C CA . ASP B 1 79 ? -37.5 -12.641 35.719 1 45.66 79 ASP B CA 1
ATOM 4912 C C . ASP B 1 79 ? -37.531 -13.852 36.656 1 45.66 79 ASP B C 1
ATOM 4914 O O . ASP B 1 79 ? -37.75 -13.711 37.844 1 45.66 79 ASP B O 1
ATOM 4918 N N . THR B 1 80 ? -38.219 -14.93 36.281 1 45.31 80 THR B N 1
ATOM 4919 C CA . THR B 1 80 ? -38.688 -15.617 37.5 1 45.31 80 THR B CA 1
ATOM 4920 C C . THR B 1 80 ? -37.5 -16.141 38.312 1 45.31 80 THR B C 1
ATOM 4922 O O . THR B 1 80 ? -36.438 -16.422 37.75 1 45.31 80 THR B O 1
ATOM 4925 N N . SER B 1 81 ? -37.594 -16.094 39.719 1 46.16 81 SER B N 1
ATOM 4926 C CA . SER B 1 81 ? -36.844 -16.422 40.938 1 46.16 81 SER B CA 1
ATOM 4927 C C . SER B 1 81 ? -35.938 -17.609 40.719 1 46.16 81 SER B C 1
ATOM 4929 O O . SER B 1 81 ? -34.812 -17.656 41.281 1 46.16 81 SER B O 1
ATOM 4931 N N . ASN B 1 82 ? -36.5 -18.844 40.688 1 41.53 82 ASN B N 1
ATOM 4932 C CA . ASN B 1 82 ? -35.844 -20.109 41 1 41.53 82 ASN B CA 1
ATOM 4933 C C . ASN B 1 82 ? -35 -20.609 39.875 1 41.53 82 ASN B C 1
ATOM 4935 O O . ASN B 1 82 ? -34.844 -21.828 39.656 1 41.53 82 ASN B O 1
ATOM 4939 N N . THR B 1 83 ? -34.906 -19.906 38.75 1 44.28 83 THR B N 1
ATOM 4940 C CA . THR B 1 83 ? -34.344 -20.719 37.688 1 44.28 83 THR B CA 1
ATOM 4941 C C . THR B 1 83 ? -32.875 -21.031 38 1 44.28 83 THR B C 1
ATOM 4943 O O . THR B 1 83 ? -32.062 -20.125 38.094 1 44.28 83 THR B O 1
ATOM 4946 N N . SER B 1 84 ? -32.562 -22.109 38.656 1 44.62 84 SER B N 1
ATOM 4947 C CA . SER B 1 84 ? -31.281 -22.797 38.844 1 44.62 84 SER B CA 1
ATOM 4948 C C . SER B 1 84 ? -30.344 -22.562 37.656 1 44.62 84 SER B C 1
ATOM 4950 O O . SER B 1 84 ? -30.797 -22.453 36.531 1 44.62 84 SER B O 1
ATOM 4952 N N . LEU B 1 85 ? -29.141 -22.062 37.938 1 46.28 85 LEU B N 1
ATOM 4953 C CA . LEU B 1 85 ? -27.891 -21.891 37.219 1 46.28 85 LEU B CA 1
ATOM 4954 C C . LEU B 1 85 ? -27.734 -22.969 36.125 1 46.28 85 LEU B C 1
ATOM 4956 O O . LEU B 1 85 ? -26.781 -22.922 35.344 1 46.28 85 LEU B O 1
ATOM 4960 N N . SER B 1 86 ? -28.109 -24.25 36.438 1 50.41 86 SER B N 1
ATOM 4961 C CA . SER B 1 86 ? -27.594 -25.547 36.031 1 50.41 86 SER B CA 1
ATOM 4962 C C . SER B 1 86 ? -27.781 -25.766 34.531 1 50.41 86 SER B C 1
ATOM 4964 O O . SER B 1 86 ? -27.219 -26.688 33.969 1 50.41 86 SER B O 1
ATOM 4966 N N . ASP B 1 87 ? -28.703 -25.141 33.781 1 62.59 87 ASP B N 1
ATOM 4967 C CA . ASP B 1 87 ? -29.031 -25.953 32.594 1 62.59 87 ASP B CA 1
ATOM 4968 C C . ASP B 1 87 ? -28.312 -25.438 31.359 1 62.59 87 ASP B C 1
ATOM 4970 O O . ASP B 1 87 ? -28.875 -24.719 30.547 1 62.59 87 ASP B O 1
ATOM 4974 N N . HIS B 1 88 ? -27.016 -25.328 31.531 1 80.31 88 HIS B N 1
ATOM 4975 C CA . HIS B 1 88 ? -26.234 -25.125 30.312 1 80.31 88 HIS B CA 1
ATOM 4976 C C . HIS B 1 88 ? -26.031 -26.422 29.547 1 80.31 88 HIS B C 1
ATOM 4978 O O . HIS B 1 88 ? -25.938 -27.5 30.156 1 80.31 88 HIS B O 1
ATOM 4984 N N . LEU B 1 89 ? -26.266 -26.312 28.25 1 87.81 89 LEU B N 1
ATOM 4985 C CA . LEU B 1 89 ? -25.969 -27.438 27.359 1 87.81 89 LEU B CA 1
ATOM 4986 C C . LEU B 1 89 ? -24.656 -27.219 26.625 1 87.81 89 LEU B C 1
ATOM 4988 O O . LEU B 1 89 ? -24.375 -26.109 26.172 1 87.81 89 LEU B O 1
ATOM 4992 N N . THR B 1 90 ? -23.844 -28.156 26.75 1 91.44 90 THR B N 1
ATOM 4993 C CA . THR B 1 90 ? -22.547 -28.031 26.062 1 91.44 90 THR B CA 1
ATOM 4994 C C . THR B 1 90 ? -22.328 -29.203 25.109 1 91.44 90 THR B C 1
ATOM 4996 O O . THR B 1 90 ? -22.859 -30.281 25.312 1 91.44 90 THR B O 1
ATOM 4999 N N . ASP B 1 91 ? -21.719 -28.953 24 1 93.06 91 ASP B N 1
ATOM 5000 C CA . ASP B 1 91 ? -21.281 -29.953 23.047 1 93.06 91 ASP B CA 1
ATOM 5001 C C . ASP B 1 91 ? -19.938 -29.562 22.422 1 93.06 91 ASP B C 1
ATOM 5003 O O . ASP B 1 91 ? -19.547 -28.391 22.453 1 93.06 91 ASP B O 1
ATOM 5007 N N . GLU B 1 92 ? -19.203 -30.625 22.016 1 94.25 92 GLU B N 1
ATOM 5008 C CA . GLU B 1 92 ? -17.875 -30.359 21.484 1 94.25 92 GLU B CA 1
ATOM 5009 C C . GLU B 1 92 ? -17.547 -31.281 20.312 1 94.25 92 GLU B C 1
ATOM 5011 O O . GLU B 1 92 ? -18 -32.406 20.266 1 94.25 92 GLU B O 1
ATOM 5016 N N . ILE B 1 93 ? -16.828 -30.766 19.312 1 94.25 93 ILE B N 1
ATOM 5017 C CA . ILE B 1 93 ? -16.328 -31.547 18.203 1 94.25 93 ILE B CA 1
ATOM 5018 C C . ILE B 1 93 ? -14.828 -31.312 18.016 1 94.25 93 ILE B C 1
ATOM 5020 O O . ILE B 1 93 ? -14.344 -30.203 18.219 1 94.25 93 ILE B O 1
ATOM 5024 N N . GLN B 1 94 ? -14.172 -32.344 17.641 1 92.62 94 GLN B N 1
ATOM 5025 C CA . GLN B 1 94 ? -12.742 -32.25 17.359 1 92.62 94 GLN B CA 1
ATOM 5026 C C . GLN B 1 94 ? -12.484 -32.031 15.875 1 92.62 94 GLN B C 1
ATOM 5028 O O . GLN B 1 94 ? -13.078 -32.719 15.031 1 92.62 94 GLN B O 1
ATOM 5033 N N . ILE B 1 95 ? -11.664 -31.094 15.586 1 89.88 95 ILE B N 1
ATOM 5034 C CA . ILE B 1 95 ? -11.352 -30.781 14.195 1 89.88 95 ILE B CA 1
ATOM 5035 C C . ILE B 1 95 ? -9.844 -30.875 13.969 1 89.88 95 ILE B C 1
ATOM 5037 O O . ILE B 1 95 ? -9.055 -30.359 14.766 1 89.88 95 ILE B O 1
ATOM 5041 N N . LEU B 1 96 ? -9.445 -31.531 12.945 1 87.69 96 LEU B N 1
ATOM 5042 C CA . LEU B 1 96 ? -8.055 -31.641 12.523 1 87.69 96 LEU B CA 1
ATOM 5043 C C . LEU B 1 96 ? -7.777 -30.766 11.312 1 87.69 96 LEU B C 1
ATOM 5045 O O . LEU B 1 96 ? -8.461 -30.875 10.289 1 87.69 96 LEU B O 1
ATOM 5049 N N . VAL B 1 97 ? -6.871 -29.859 11.5 1 87.75 97 VAL B N 1
ATOM 5050 C CA . VAL B 1 97 ? -6.438 -29.016 10.398 1 87.75 97 VAL B CA 1
ATOM 5051 C C . VAL B 1 97 ? -5.078 -29.484 9.883 1 87.75 97 VAL B C 1
ATOM 5053 O O . VAL B 1 97 ? -4.152 -29.703 10.672 1 87.75 97 VAL B O 1
ATOM 5056 N N . PHE B 1 98 ? -4.961 -29.672 8.609 1 84.12 98 PHE B N 1
ATOM 5057 C CA . PHE B 1 98 ? -3.691 -30.078 8.016 1 84.12 98 PHE B CA 1
ATOM 5058 C C . PHE B 1 98 ? -3.309 -29.156 6.863 1 84.12 98 PHE B C 1
ATOM 5060 O O . PHE B 1 98 ? -4.172 -28.516 6.262 1 84.12 98 PHE B O 1
ATOM 5067 N N . GLU B 1 99 ? -2.031 -29.094 6.598 1 81.25 99 GLU B N 1
ATOM 5068 C CA . GLU B 1 99 ? -1.528 -28.25 5.512 1 81.25 99 GLU B CA 1
ATOM 5069 C C . GLU B 1 99 ? -1.587 -28.984 4.176 1 81.25 99 GLU B C 1
ATOM 5071 O O . GLU B 1 99 ? -1.283 -30.172 4.102 1 81.25 99 GLU B O 1
ATOM 5076 N N . GLU B 1 100 ? -1.979 -28.234 3.234 1 81.75 100 GLU B N 1
ATOM 5077 C CA . GLU B 1 100 ? -1.959 -28.797 1.886 1 81.75 100 GLU B CA 1
ATOM 5078 C C . GLU B 1 100 ? -0.529 -29.031 1.406 1 81.75 100 GLU B C 1
ATOM 5080 O O . GLU B 1 100 ? 0.365 -28.219 1.69 1 81.75 100 GLU B O 1
ATOM 5085 N N . MET B 1 101 ? -0.309 -30.078 0.754 1 81.94 101 MET B N 1
ATOM 5086 C CA . MET B 1 101 ? 1.019 -30.422 0.253 1 81.94 101 MET B CA 1
ATOM 5087 C C . MET B 1 101 ? 1.477 -29.422 -0.804 1 81.94 101 MET B C 1
ATOM 5089 O O . MET B 1 101 ? 0.725 -29.109 -1.728 1 81.94 101 MET B O 1
ATOM 5093 N N . GLN B 1 102 ? 2.643 -28.844 -0.532 1 82.31 102 GLN B N 1
ATOM 5094 C CA . GLN B 1 102 ? 3.26 -27.922 -1.479 1 82.31 102 GLN B CA 1
ATOM 5095 C C . GLN B 1 102 ? 4.758 -28.188 -1.606 1 82.31 102 GLN B C 1
ATOM 5097 O O . GLN B 1 102 ? 5.383 -28.703 -0.678 1 82.31 102 GLN B O 1
ATOM 5102 N N . LEU B 1 103 ? 5.285 -27.812 -2.76 1 77.12 103 LEU B N 1
ATOM 5103 C CA . LEU B 1 103 ? 6.727 -27.922 -2.951 1 77.12 103 LEU B CA 1
ATOM 5104 C C . LEU B 1 103 ? 7.445 -26.703 -2.381 1 77.12 103 LEU B C 1
ATOM 5106 O O . LEU B 1 103 ? 6.906 -25.594 -2.406 1 77.12 103 LEU B O 1
ATOM 5110 N N . THR B 1 104 ? 8.398 -26.859 -1.32 1 68.06 104 THR B N 1
ATOM 5111 C CA . THR B 1 104 ? 9.078 -25.734 -0.682 1 68.06 104 THR B CA 1
ATOM 5112 C C . THR B 1 104 ? 9.633 -24.781 -1.729 1 68.06 104 THR B C 1
ATOM 5114 O O . THR B 1 104 ? 9.516 -23.562 -1.581 1 68.06 104 THR B O 1
ATOM 5117 N N . ALA B 1 105 ? 10.812 -25.234 -2.049 1 54.97 105 ALA B N 1
ATOM 5118 C CA . ALA B 1 105 ? 11.609 -24.344 -2.891 1 54.97 105 ALA B CA 1
ATOM 5119 C C . ALA B 1 105 ? 11.016 -24.234 -4.289 1 54.97 105 ALA B C 1
ATOM 5121 O O . ALA B 1 105 ? 10.742 -25.25 -4.938 1 54.97 105 ALA B O 1
ATOM 5122 N N . GLY B 1 106 ? 10.703 -22.781 -4.719 1 50.81 106 GLY B N 1
ATOM 5123 C CA . GLY B 1 106 ? 10.297 -22.344 -6.043 1 50.81 106 GLY B CA 1
ATOM 5124 C C . GLY B 1 106 ? 8.789 -22.375 -6.246 1 50.81 106 GLY B C 1
ATOM 5125 O O . GLY B 1 106 ? 8.062 -22.891 -5.391 1 50.81 106 GLY B O 1
ATOM 5126 N N . SER B 1 107 ? 8.438 -22.031 -7.344 1 52.44 107 SER B N 1
ATOM 5127 C CA . SER B 1 107 ? 7.18 -21.641 -7.969 1 52.44 107 SER B CA 1
ATOM 5128 C C . SER B 1 107 ? 6.137 -22.734 -7.855 1 52.44 107 SER B C 1
ATOM 5130 O O . SER B 1 107 ? 6.449 -23.859 -7.434 1 52.44 107 SER B O 1
ATOM 5132 N N . SER B 1 108 ? 5.711 -22.969 -9.031 1 58.16 108 SER B N 1
ATOM 5133 C CA . SER B 1 108 ? 4.582 -23.391 -9.852 1 58.16 108 SER B CA 1
ATOM 5134 C C . SER B 1 108 ? 4.578 -24.891 -10.062 1 58.16 108 SER B C 1
ATOM 5136 O O . SER B 1 108 ? 5.59 -25.562 -9.828 1 58.16 108 SER B O 1
ATOM 5138 N N . GLU B 1 109 ? 3.682 -25.562 -9.922 1 72.25 109 GLU B N 1
ATOM 5139 C CA . GLU B 1 109 ? 3.354 -26.922 -10.328 1 72.25 109 GLU B CA 1
ATOM 5140 C C . GLU B 1 109 ? 4.109 -27.328 -11.586 1 72.25 109 GLU B C 1
ATOM 5142 O O . GLU B 1 109 ? 3.719 -28.281 -12.273 1 72.25 109 GLU B O 1
ATOM 5147 N N . SER B 1 110 ? 5.391 -26.547 -11.805 1 81.69 110 SER B N 1
ATOM 5148 C CA . SER B 1 110 ? 6.176 -26.906 -12.977 1 81.69 110 SER B CA 1
ATOM 5149 C C . SER B 1 110 ? 7.668 -26.688 -12.727 1 81.69 110 SER B C 1
ATOM 5151 O O . SER B 1 110 ? 8.062 -25.688 -12.141 1 81.69 110 SER B O 1
ATOM 5153 N N . ILE B 1 111 ? 8.547 -27.766 -13.07 1 87.12 111 ILE B N 1
ATOM 5154 C CA . ILE B 1 111 ? 9.992 -27.719 -12.93 1 87.12 111 ILE B CA 1
ATOM 5155 C C . ILE B 1 111 ? 10.656 -27.828 -14.297 1 87.12 111 ILE B C 1
ATOM 5157 O O . ILE B 1 111 ? 10.367 -28.75 -15.062 1 87.12 111 ILE B O 1
ATOM 5161 N N . LEU B 1 112 ? 11.469 -26.891 -14.594 1 91.19 112 LEU B N 1
ATOM 5162 C CA . LEU B 1 112 ? 12.234 -26.906 -15.836 1 91.19 112 LEU B CA 1
ATOM 5163 C C . LEU B 1 112 ? 13.688 -27.297 -15.562 1 91.19 112 LEU B C 1
ATOM 5165 O O . LEU B 1 112 ? 14.375 -26.641 -14.773 1 91.19 112 LEU B O 1
ATOM 5169 N N . MET B 1 113 ? 14.141 -28.391 -16.188 1 92.88 113 MET B N 1
ATOM 5170 C CA . MET B 1 113 ? 15.492 -28.906 -15.984 1 92.88 113 MET B CA 1
ATOM 5171 C C . MET B 1 113 ? 16.219 -29.078 -17.312 1 92.88 113 MET B C 1
ATOM 5173 O O . MET B 1 113 ? 15.57 -29.297 -18.344 1 92.88 113 MET B O 1
ATOM 5177 N N . SER B 1 114 ? 17.547 -28.938 -17.297 1 93.5 114 SER B N 1
ATOM 5178 C CA . SER B 1 114 ? 18.344 -29.266 -18.469 1 93.5 114 SER B CA 1
ATOM 5179 C C . SER B 1 114 ? 18.688 -30.75 -18.5 1 93.5 114 SER B C 1
ATOM 5181 O O . SER B 1 114 ? 18.578 -31.438 -17.484 1 93.5 114 SER B O 1
ATOM 5183 N N . PRO B 1 115 ? 19.047 -31.281 -19.672 1 92.69 115 PRO B N 1
ATOM 5184 C CA . PRO B 1 115 ? 19.469 -32.688 -19.734 1 92.69 115 PRO B CA 1
ATOM 5185 C C . PRO B 1 115 ? 20.641 -32.969 -18.797 1 92.69 115 PRO B C 1
ATOM 5187 O O . PRO B 1 115 ? 21.516 -32.125 -18.609 1 92.69 115 PRO B O 1
ATOM 5190 N N . LEU B 1 116 ? 20.625 -34.062 -18.219 1 92.5 116 LEU B N 1
ATOM 5191 C CA . LEU B 1 116 ? 21.672 -34.562 -17.359 1 92.5 116 LEU B CA 1
ATOM 5192 C C . LEU B 1 116 ? 21.875 -33.688 -16.125 1 92.5 116 LEU B C 1
ATOM 5194 O O . LEU B 1 116 ? 23 -33.344 -15.773 1 92.5 116 LEU B O 1
ATOM 5198 N N . SER B 1 117 ? 20.828 -33.25 -15.586 1 93.06 117 SER B N 1
ATOM 5199 C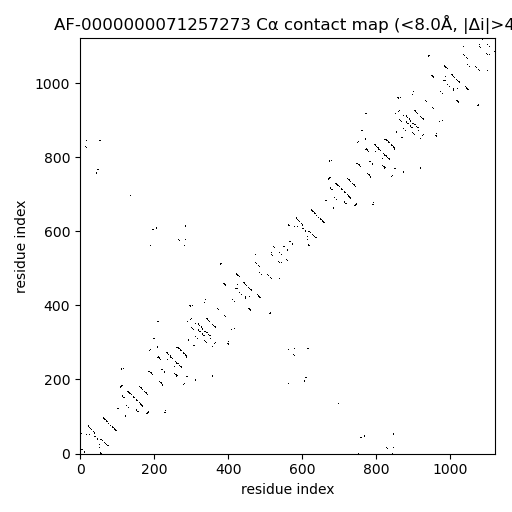 CA . SER B 1 117 ? 20.875 -32.438 -14.367 1 93.06 117 SER B CA 1
ATOM 5200 C C . SER B 1 117 ? 20.141 -33.125 -13.227 1 93.06 117 SER B C 1
ATOM 5202 O O . SER B 1 117 ? 19.516 -34.188 -13.422 1 93.06 117 SER B O 1
ATOM 5204 N N . GLN B 1 118 ? 20.391 -32.594 -12.094 1 92.44 118 GLN B N 1
ATOM 5205 C CA . GLN B 1 118 ? 19.75 -33.156 -10.898 1 92.44 118 GLN B CA 1
ATOM 5206 C C . GLN B 1 118 ? 19.078 -32.062 -10.078 1 92.44 118 GLN B C 1
ATOM 5208 O O . GLN B 1 118 ? 19.547 -30.922 -10.031 1 92.44 118 GLN B O 1
ATOM 5213 N N . TYR B 1 119 ? 17.984 -32.469 -9.594 1 90.25 119 TYR B N 1
ATOM 5214 C CA . TYR B 1 119 ? 17.219 -31.531 -8.781 1 90.25 119 TYR B CA 1
ATOM 5215 C C . TYR B 1 119 ? 16.594 -32.25 -7.582 1 90.25 119 TYR B C 1
ATOM 5217 O O . TYR B 1 119 ? 15.953 -33.281 -7.73 1 90.25 119 TYR B O 1
ATOM 5225 N N . LEU B 1 120 ? 16.797 -31.609 -6.426 1 88.5 120 LEU B N 1
ATOM 5226 C CA . LEU B 1 120 ? 16.219 -32.188 -5.215 1 88.5 120 LEU B CA 1
ATOM 5227 C C . LEU B 1 120 ? 14.828 -31.625 -4.949 1 88.5 120 LEU B C 1
ATOM 5229 O O . LEU B 1 120 ? 14.672 -30.422 -4.738 1 88.5 120 LEU B O 1
ATOM 5233 N N . LEU B 1 121 ? 13.852 -32.5 -4.98 1 85.94 121 LEU B N 1
ATOM 5234 C CA . LEU B 1 121 ? 12.484 -32.094 -4.684 1 85.94 121 LEU B CA 1
ATOM 5235 C C . LEU B 1 121 ? 12.242 -32.062 -3.178 1 85.94 121 LEU B C 1
ATOM 5237 O O . LEU B 1 121 ? 12.656 -32.969 -2.453 1 85.94 121 LEU B O 1
ATOM 5241 N N . ARG B 1 122 ? 11.688 -30.906 -2.727 1 82.31 122 ARG B N 1
ATOM 5242 C CA . ARG B 1 122 ? 11.336 -30.781 -1.315 1 82.31 122 ARG B CA 1
ATOM 5243 C C . ARG B 1 122 ? 9.883 -30.344 -1.147 1 82.31 122 ARG B C 1
ATOM 5245 O O . ARG B 1 122 ? 9.383 -29.531 -1.917 1 82.31 122 ARG B O 1
ATOM 5252 N N . SER B 1 123 ? 9.203 -31.016 -0.379 1 81.81 123 SER B N 1
ATOM 5253 C CA . SER B 1 123 ? 7.832 -30.641 -0.044 1 81.81 123 SER B CA 1
ATOM 5254 C C . SER B 1 123 ? 7.703 -30.281 1.433 1 81.81 123 SER B C 1
ATOM 5256 O O . SER B 1 123 ? 8.578 -30.609 2.236 1 81.81 123 SER B O 1
ATOM 5258 N N . ASN B 1 124 ? 6.66 -29.641 1.798 1 81.56 124 ASN B N 1
ATOM 5259 C CA . ASN B 1 124 ? 6.406 -29.281 3.189 1 81.56 124 ASN B CA 1
ATOM 5260 C C . ASN B 1 124 ? 6.039 -30.5 4.023 1 81.56 124 ASN B C 1
ATOM 5262 O O . ASN B 1 124 ? 5.965 -30.422 5.254 1 81.56 124 ASN B O 1
ATOM 5266 N N . LYS B 1 125 ? 5.945 -31.656 3.377 1 83.25 125 LYS B N 1
ATOM 5267 C CA . LYS B 1 125 ? 5.516 -32.844 4.09 1 83.25 125 LYS B CA 1
ATOM 5268 C C . LYS B 1 125 ? 6.695 -33.781 4.367 1 83.25 125 LYS B C 1
ATOM 5270 O O . LYS B 1 125 ? 6.559 -34.781 5.086 1 83.25 125 LYS B O 1
ATOM 5275 N N . ASP B 1 126 ? 7.828 -33.375 3.854 1 81.25 126 ASP B N 1
ATOM 5276 C CA . ASP B 1 126 ? 8.992 -34.25 3.953 1 81.25 126 ASP B CA 1
ATOM 5277 C C . ASP B 1 126 ? 9.336 -34.562 5.414 1 81.25 126 ASP B C 1
ATOM 5279 O O . ASP B 1 126 ? 9.758 -35.656 5.742 1 81.25 126 ASP B O 1
ATOM 5283 N N . SER B 1 127 ? 9.07 -33.594 6.281 1 78 127 SER B N 1
ATOM 5284 C CA . SER B 1 127 ? 9.43 -33.781 7.684 1 78 127 SER B CA 1
ATOM 5285 C C . SER B 1 127 ? 8.273 -34.375 8.477 1 78 127 SER B C 1
ATOM 5287 O O . SER B 1 127 ? 8.445 -34.781 9.617 1 78 127 SER B O 1
ATOM 5289 N N . VAL B 1 128 ? 7.121 -34.438 7.871 1 78.75 128 VAL B N 1
ATOM 5290 C CA . VAL B 1 128 ? 5.93 -34.781 8.633 1 78.75 128 VAL B CA 1
ATOM 5291 C C . VAL B 1 128 ? 5.508 -36.219 8.305 1 78.75 128 VAL B C 1
ATOM 5293 O O . VAL B 1 128 ? 5.172 -37 9.203 1 78.75 128 VAL B O 1
ATOM 5296 N N . CYS B 1 129 ? 5.473 -36.594 7.031 1 82.19 129 CYS B N 1
ATOM 5297 C CA . CYS B 1 129 ? 5.02 -37.906 6.617 1 82.19 129 CYS B CA 1
ATOM 5298 C C . CYS B 1 129 ? 5.816 -38.406 5.418 1 82.19 129 CYS B C 1
ATOM 5300 O O . CYS B 1 129 ? 6.531 -37.625 4.777 1 82.19 129 CYS B O 1
ATOM 5302 N N . PRO B 1 130 ? 5.762 -39.719 5.242 1 83.06 130 PRO B N 1
ATOM 5303 C CA . PRO B 1 130 ? 6.461 -40.281 4.078 1 83.06 130 PRO B CA 1
ATOM 5304 C C . PRO B 1 130 ? 5.867 -39.781 2.754 1 83.06 130 PRO B C 1
ATOM 5306 O O . PRO B 1 130 ? 4.645 -39.75 2.602 1 83.06 130 PRO B O 1
ATOM 5309 N N . VAL B 1 131 ? 6.742 -39.375 1.962 1 85.62 131 VAL B N 1
ATOM 5310 C CA . VAL B 1 131 ? 6.344 -38.906 0.64 1 85.62 131 VAL B CA 1
ATOM 5311 C C . VAL B 1 131 ? 6.793 -39.906 -0.424 1 85.62 131 VAL B C 1
ATOM 5313 O O . VAL B 1 131 ? 7.918 -40.406 -0.372 1 85.62 131 VAL B O 1
ATOM 5316 N N . HIS B 1 132 ? 5.84 -40.281 -1.261 1 85.81 132 HIS B N 1
ATOM 5317 C CA . HIS B 1 132 ? 6.129 -41.188 -2.352 1 85.81 132 HIS B CA 1
ATOM 5318 C C . HIS B 1 132 ? 6.031 -40.5 -3.705 1 85.81 132 HIS B C 1
ATOM 5320 O O . HIS B 1 132 ? 5.203 -39.625 -3.889 1 85.81 132 HIS B O 1
ATOM 5326 N N . TYR B 1 133 ? 6.922 -40.969 -4.559 1 84.25 133 TYR B N 1
ATOM 5327 C CA . TYR B 1 133 ? 6.973 -40.375 -5.895 1 84.25 133 TYR B CA 1
ATOM 5328 C C . TYR B 1 133 ? 6.672 -41.438 -6.961 1 84.25 133 TYR B C 1
ATOM 5330 O O . TYR B 1 133 ? 7.156 -42.562 -6.883 1 84.25 133 TYR B O 1
ATOM 5338 N N . THR B 1 134 ? 5.766 -41.062 -7.832 1 79.75 134 THR B N 1
ATOM 5339 C CA . THR B 1 134 ? 5.473 -41.938 -8.961 1 79.75 134 THR B CA 1
ATOM 5340 C C . THR B 1 134 ? 5.301 -41.125 -10.242 1 79.75 134 THR B C 1
ATOM 5342 O O . THR B 1 134 ? 4.73 -40.031 -10.227 1 79.75 134 THR B O 1
ATOM 5345 N N . PHE B 1 135 ? 5.98 -41.688 -11.352 1 76.75 135 PHE B N 1
ATOM 5346 C CA . PHE B 1 135 ? 5.777 -41.031 -12.633 1 76.75 135 PHE B CA 1
ATOM 5347 C C . PHE B 1 135 ? 4.508 -41.531 -13.312 1 76.75 135 PHE B C 1
ATOM 5349 O O . PHE B 1 135 ? 4.242 -42.719 -13.328 1 76.75 135 PHE B O 1
ATOM 5356 N N . SER B 1 136 ? 3.578 -40.594 -13.578 1 64.25 136 SER B N 1
ATOM 5357 C CA . SER B 1 136 ? 2.359 -41 -14.273 1 64.25 136 SER B CA 1
ATOM 5358 C C . SER B 1 136 ? 2.6 -41.188 -15.766 1 64.25 136 SER B C 1
ATOM 5360 O O . SER B 1 136 ? 2.084 -42.125 -16.375 1 64.25 136 SER B O 1
ATOM 5362 N N . ARG B 1 137 ? 3.143 -40.219 -16.469 1 62.44 137 ARG B N 1
ATOM 5363 C CA . ARG B 1 137 ? 3.393 -40.281 -17.906 1 62.44 137 ARG B CA 1
ATOM 5364 C C . ARG B 1 137 ? 4.676 -39.531 -18.266 1 62.44 137 ARG B C 1
ATOM 5366 O O . ARG B 1 137 ? 5.012 -38.531 -17.656 1 62.44 137 ARG B O 1
ATOM 5373 N N . CYS B 1 138 ? 5.562 -40.281 -18.75 1 57.34 138 CYS B N 1
ATOM 5374 C CA . CYS B 1 138 ? 6.688 -39.594 -19.375 1 57.34 138 CYS B CA 1
ATOM 5375 C C . CYS B 1 138 ? 6.445 -39.438 -20.875 1 57.34 138 CYS B C 1
ATOM 5377 O O . CYS B 1 138 ? 6.199 -40.406 -21.578 1 57.34 138 CYS B O 1
ATOM 5379 N N . VAL B 1 139 ? 5.926 -38.062 -21.078 1 56.5 139 VAL B N 1
ATOM 5380 C CA . VAL B 1 139 ? 5.75 -37.75 -22.5 1 56.5 139 VAL B CA 1
ATOM 5381 C C . VAL B 1 139 ? 7.113 -37.594 -23.156 1 56.5 139 VAL B C 1
ATOM 5383 O O . VAL B 1 139 ? 7.918 -36.75 -22.75 1 56.5 139 VAL B O 1
ATOM 5386 N N . SER B 1 140 ? 7.512 -38.406 -23.844 1 56.03 140 SER B N 1
ATOM 5387 C CA . SER B 1 140 ? 8.648 -38.438 -24.75 1 56.03 140 SER B CA 1
ATOM 5388 C C . SER B 1 140 ? 9.812 -39.219 -24.156 1 56.03 140 SER B C 1
ATOM 5390 O O . SER B 1 140 ? 10.578 -38.688 -23.344 1 56.03 140 SER B O 1
ATOM 5392 N N . GLY B 1 141 ? 9.906 -40.469 -24.281 1 54.16 141 GLY B N 1
ATOM 5393 C CA . GLY B 1 141 ? 10.992 -41.438 -24.297 1 54.16 141 GLY B CA 1
ATOM 5394 C C . GLY B 1 141 ? 11.258 -42.062 -22.953 1 54.16 141 GLY B C 1
ATOM 5395 O O . GLY B 1 141 ? 10.898 -41.5 -21.922 1 54.16 141 GLY B O 1
ATOM 5396 N N . ALA B 1 142 ? 11.477 -43.25 -22.875 1 57.5 142 ALA B N 1
ATOM 5397 C CA . ALA B 1 142 ? 11.953 -44.062 -21.766 1 57.5 142 ALA B CA 1
ATOM 5398 C C . ALA B 1 142 ? 13.227 -43.469 -21.156 1 57.5 142 ALA B C 1
ATOM 5400 O O . ALA B 1 142 ? 14.164 -43.125 -21.875 1 57.5 142 ALA B O 1
ATOM 5401 N N . GLY B 1 143 ? 13.227 -42.938 -19.906 1 72.5 143 GLY B N 1
ATOM 5402 C CA . GLY B 1 143 ? 14.422 -42.5 -19.219 1 72.5 143 GLY B CA 1
ATOM 5403 C C . GLY B 1 143 ? 14.562 -40.969 -19.172 1 72.5 143 GLY B C 1
ATOM 5404 O O . GLY B 1 143 ? 15.664 -40.469 -18.984 1 72.5 143 GLY B O 1
ATOM 5405 N N . LEU B 1 144 ? 13.562 -40.281 -19.609 1 85.56 144 LEU B N 1
ATOM 5406 C CA . LEU B 1 144 ? 13.602 -38.812 -19.594 1 85.56 144 LEU B CA 1
ATOM 5407 C C . LEU B 1 144 ? 13.906 -38.281 -18.203 1 85.56 144 LEU B C 1
ATOM 5409 O O . LEU B 1 144 ? 14.828 -37.5 -18.016 1 85.56 144 LEU B O 1
ATOM 5413 N N . VAL B 1 145 ? 13.148 -38.781 -17.25 1 89.12 145 VAL B N 1
ATOM 5414 C CA . VAL B 1 145 ? 13.344 -38.312 -15.875 1 89.12 145 VAL B CA 1
ATOM 5415 C C . VAL B 1 145 ? 13.234 -39.5 -14.914 1 89.12 145 VAL B C 1
ATOM 5417 O O . VAL B 1 145 ? 12.391 -40.375 -15.094 1 89.12 145 VAL B O 1
ATOM 5420 N N . THR B 1 146 ? 14.086 -39.625 -13.992 1 89.06 146 THR B N 1
ATOM 5421 C CA . THR B 1 146 ? 14.016 -40.625 -12.93 1 89.06 146 THR B CA 1
ATOM 5422 C C . THR B 1 146 ? 14.047 -39.938 -11.555 1 89.06 146 THR B C 1
ATOM 5424 O O . THR B 1 146 ? 14.484 -38.812 -11.43 1 89.06 146 THR B O 1
ATOM 5427 N N . ILE B 1 147 ? 13.422 -40.562 -10.672 1 88.38 147 ILE B N 1
ATOM 5428 C CA . ILE B 1 147 ? 13.414 -40.031 -9.32 1 88.38 147 ILE B CA 1
ATOM 5429 C C . ILE B 1 147 ? 13.789 -41.125 -8.32 1 88.38 147 ILE B C 1
ATOM 5431 O O . ILE B 1 147 ? 13.391 -42.281 -8.477 1 88.38 147 ILE B O 1
ATOM 5435 N N . ASP B 1 148 ? 14.633 -40.75 -7.375 1 86 148 ASP B N 1
ATOM 5436 C CA . ASP B 1 148 ? 14.992 -41.719 -6.336 1 86 148 ASP B CA 1
ATOM 5437 C C . ASP B 1 148 ? 14.117 -41.531 -5.094 1 86 148 ASP B C 1
ATOM 5439 O O . ASP B 1 148 ? 13.242 -40.656 -5.066 1 86 148 ASP B O 1
ATOM 5443 N N . ASN B 1 149 ? 14.336 -42.344 -4.121 1 82.56 149 ASN B N 1
ATOM 5444 C CA . ASN B 1 149 ? 13.5 -42.344 -2.928 1 82.56 149 ASN B CA 1
ATOM 5445 C C . ASN B 1 149 ? 13.75 -41.125 -2.066 1 82.56 149 ASN B C 1
ATOM 5447 O O . ASN B 1 149 ? 12.93 -40.75 -1.222 1 82.56 149 ASN B O 1
ATOM 5451 N N . GLU B 1 150 ? 14.914 -40.5 -2.363 1 82.75 150 GLU B N 1
ATOM 5452 C CA . GLU B 1 150 ? 15.219 -39.312 -1.59 1 82.75 150 GLU B CA 1
ATOM 5453 C C . GLU B 1 150 ? 14.625 -38.062 -2.242 1 82.75 150 GLU B C 1
ATOM 5455 O O . GLU B 1 150 ? 14.703 -36.969 -1.685 1 82.75 150 GLU B O 1
ATOM 5460 N N . GLY B 1 151 ? 14.016 -38.25 -3.379 1 86 151 GLY B N 1
ATOM 5461 C CA . GLY B 1 151 ? 13.359 -37.156 -4.051 1 86 151 GLY B CA 1
ATOM 5462 C C . GLY B 1 151 ? 14.266 -36.406 -5.02 1 86 151 GLY B C 1
ATOM 5463 O O . GLY B 1 151 ? 14.016 -35.25 -5.359 1 86 151 GLY B O 1
ATOM 5464 N N . VAL B 1 152 ? 15.344 -37.031 -5.383 1 90.25 152 VAL B N 1
ATOM 5465 C CA . VAL B 1 152 ? 16.25 -36.406 -6.328 1 90.25 152 VAL B CA 1
ATOM 5466 C C . VAL B 1 152 ? 15.836 -36.75 -7.758 1 90.25 152 VAL B C 1
ATOM 5468 O O . VAL B 1 152 ? 15.828 -37.906 -8.148 1 90.25 152 VAL B O 1
ATOM 5471 N N . LEU B 1 153 ? 15.516 -35.719 -8.438 1 90.81 153 LEU B N 1
ATOM 5472 C CA . LEU B 1 153 ? 15.18 -35.875 -9.844 1 90.81 153 LEU B CA 1
ATOM 5473 C C . LEU B 1 153 ? 16.438 -35.906 -10.711 1 90.81 153 LEU B C 1
ATOM 5475 O O . LEU B 1 153 ? 17.328 -35.062 -10.531 1 90.81 153 LEU B O 1
ATOM 5479 N N . LYS B 1 154 ? 16.5 -36.844 -11.555 1 91.75 154 LYS B N 1
ATOM 5480 C CA . LYS B 1 154 ? 17.609 -36.938 -12.508 1 91.75 154 LYS B CA 1
ATOM 5481 C C . LYS B 1 154 ? 17.094 -37.031 -13.945 1 91.75 154 LYS B C 1
ATOM 5483 O O . LYS B 1 154 ? 16.203 -37.812 -14.242 1 91.75 154 LYS B O 1
ATOM 5488 N N . THR B 1 155 ? 17.609 -36.156 -14.711 1 92.25 155 THR B N 1
ATOM 5489 C CA . THR B 1 155 ? 17.156 -36.156 -16.094 1 92.25 155 THR B CA 1
ATOM 5490 C C . THR B 1 155 ? 18.156 -36.875 -17 1 92.25 155 THR B C 1
ATOM 5492 O O . THR B 1 155 ? 19.359 -36.875 -16.719 1 92.25 155 THR B O 1
ATOM 5495 N N . GLY B 1 156 ? 17.625 -37.5 -18.047 1 89.94 156 GLY B N 1
ATOM 5496 C CA . GLY B 1 156 ? 18.469 -38.062 -19.078 1 89.94 156 GLY B CA 1
ATOM 5497 C C . GLY B 1 156 ? 18.875 -37.062 -20.141 1 89.94 156 GLY B C 1
ATOM 5498 O O . GLY B 1 156 ? 18.703 -35.844 -19.969 1 89.94 156 GLY B O 1
ATOM 5499 N N . PRO B 1 157 ? 19.422 -37.469 -21.281 1 89.19 157 PRO B N 1
ATOM 5500 C CA . PRO B 1 157 ? 19.906 -36.562 -22.328 1 89.19 157 PRO B CA 1
ATOM 5501 C C . PRO B 1 157 ? 18.781 -36.062 -23.234 1 89.19 157 PRO B C 1
ATOM 5503 O O . PRO B 1 157 ? 18.953 -35.062 -23.922 1 89.19 157 PRO B O 1
ATOM 5506 N N . ASP B 1 158 ? 17.656 -36.75 -23.156 1 89.06 158 ASP B N 1
ATOM 5507 C CA . ASP B 1 158 ? 16.578 -36.406 -24.062 1 89.06 158 ASP B CA 1
ATOM 5508 C C . ASP B 1 158 ? 15.711 -35.281 -23.484 1 89.06 158 ASP B C 1
ATOM 5510 O O . ASP B 1 158 ? 15.672 -35.094 -22.266 1 89.06 158 ASP B O 1
ATOM 5514 N N . THR B 1 159 ? 15.133 -34.469 -24.406 1 89.19 159 THR B N 1
ATOM 5515 C CA . THR B 1 159 ? 14.188 -33.438 -23.984 1 89.19 159 THR B CA 1
ATOM 5516 C C . THR B 1 159 ? 12.758 -33.969 -24.031 1 89.19 159 THR B C 1
ATOM 5518 O O . THR B 1 159 ? 12.469 -34.938 -24.734 1 89.19 159 THR B O 1
ATOM 5521 N N . GLY B 1 160 ? 11.922 -33.438 -23.125 1 85.19 160 GLY B N 1
ATOM 5522 C CA . GLY B 1 160 ? 10.531 -33.844 -23.062 1 85.19 160 GLY B CA 1
ATOM 5523 C C . GLY B 1 160 ? 9.82 -33.406 -21.797 1 85.19 160 GLY B C 1
ATOM 5524 O O . GLY B 1 160 ? 10.258 -32.438 -21.141 1 85.19 160 GLY B O 1
ATOM 5525 N N . LEU B 1 161 ? 8.633 -33.969 -21.719 1 82.44 161 LEU B N 1
ATOM 5526 C CA . LEU B 1 161 ? 7.785 -33.625 -20.594 1 82.44 161 LEU B CA 1
ATOM 5527 C C . LEU B 1 161 ? 7.395 -34.844 -19.797 1 82.44 161 LEU B C 1
ATOM 5529 O O . LEU B 1 161 ? 7.078 -35.906 -20.359 1 82.44 161 LEU B O 1
ATOM 5533 N N . ALA B 1 162 ? 7.566 -34.75 -18.469 1 83.19 162 ALA B N 1
ATOM 5534 C CA . ALA B 1 162 ? 7.141 -35.812 -17.562 1 83.19 162 ALA B CA 1
ATOM 5535 C C . ALA B 1 162 ? 6.227 -35.281 -16.469 1 83.19 162 ALA B C 1
ATOM 5537 O O . ALA B 1 162 ? 6.34 -34.125 -16.078 1 83.19 162 ALA B O 1
ATOM 5538 N N . VAL B 1 163 ? 5.32 -36.125 -16.125 1 81.19 163 VAL B N 1
ATOM 5539 C CA . VAL B 1 163 ? 4.41 -35.75 -15.039 1 81.19 163 VAL B CA 1
ATOM 5540 C C . VAL B 1 163 ? 4.684 -36.625 -13.812 1 81.19 163 VAL B C 1
ATOM 5542 O O . VAL B 1 163 ? 4.613 -37.844 -13.883 1 81.19 163 VAL B O 1
ATOM 5545 N N . LEU B 1 164 ? 5.027 -35.906 -12.797 1 83 164 LEU B N 1
ATOM 5546 C CA . LEU B 1 164 ? 5.332 -36.562 -11.539 1 83 164 LEU B CA 1
ATOM 5547 C C . LEU B 1 164 ? 4.168 -36.469 -10.562 1 83 164 LEU B C 1
ATOM 5549 O O . LEU B 1 164 ? 3.584 -35.375 -10.406 1 83 164 LEU B O 1
ATOM 5553 N N . GLU B 1 165 ? 3.793 -37.625 -10.039 1 81.38 165 GLU B N 1
ATOM 5554 C CA . GLU B 1 165 ? 2.779 -37.656 -8.984 1 81.38 165 GLU B CA 1
ATOM 5555 C C . GLU B 1 165 ? 3.416 -37.844 -7.609 1 81.38 165 GLU B C 1
ATOM 5557 O O . GLU B 1 165 ? 4.133 -38.812 -7.383 1 81.38 165 GLU B O 1
ATOM 5562 N N . VAL B 1 166 ? 3.201 -36.906 -6.82 1 83.25 166 VAL B N 1
ATOM 5563 C CA . VAL B 1 166 ? 3.709 -37 -5.453 1 83.25 166 VAL B CA 1
ATOM 5564 C C . VAL B 1 166 ? 2.566 -37.312 -4.492 1 83.25 166 VAL B C 1
ATOM 5566 O O . VAL B 1 166 ? 1.547 -36.625 -4.473 1 83.25 166 VAL B O 1
ATOM 5569 N N . TYR B 1 167 ? 2.723 -38.438 -3.789 1 83.44 167 TYR B N 1
ATOM 5570 C CA . TYR B 1 167 ? 1.709 -38.906 -2.852 1 83.44 167 TYR B CA 1
ATOM 5571 C C . TYR B 1 167 ? 2.219 -38.844 -1.417 1 83.44 167 TYR B C 1
ATOM 5573 O O . TYR B 1 167 ? 3.344 -39.25 -1.132 1 83.44 167 TYR B O 1
ATOM 5581 N N . ALA B 1 168 ? 1.465 -38.125 -0.596 1 85.25 168 ALA B N 1
ATOM 5582 C CA . ALA B 1 168 ? 1.789 -38.062 0.828 1 85.25 168 ALA B CA 1
ATOM 5583 C C . ALA B 1 168 ? 0.628 -38.594 1.67 1 85.25 168 ALA B C 1
ATOM 5585 O O . ALA B 1 168 ? -0.53 -38.25 1.422 1 85.25 168 ALA B O 1
ATOM 5586 N N . MET B 1 169 ? 0.91 -39.531 2.484 1 80.06 169 MET B N 1
ATOM 5587 C CA . MET B 1 169 ? -0.1 -40.031 3.4 1 80.06 169 MET B CA 1
ATOM 5588 C C . MET B 1 169 ? -0.007 -39.344 4.758 1 80.06 169 MET B C 1
ATOM 5590 O O . MET B 1 169 ? 0.959 -39.562 5.496 1 80.06 169 MET B O 1
ATOM 5594 N N . ASP B 1 170 ? -0.875 -38.5 4.98 1 73.06 170 ASP B N 1
ATOM 5595 C CA . ASP B 1 170 ? -0.848 -37.75 6.234 1 73.06 170 ASP B CA 1
ATOM 5596 C C . ASP B 1 170 ? -1.223 -38.625 7.418 1 73.06 170 ASP B C 1
ATOM 5598 O O . ASP B 1 170 ? -1.763 -39.719 7.23 1 73.06 170 ASP B O 1
ATOM 5602 N N . ILE B 1 171 ? -0.869 -38.25 8.594 1 65.94 171 ILE B N 1
ATOM 5603 C CA . ILE B 1 171 ? -1.1 -38.969 9.844 1 65.94 171 ILE B CA 1
ATOM 5604 C C . ILE B 1 171 ? -2.59 -39.281 10.008 1 65.94 171 ILE B C 1
ATOM 5606 O O . ILE B 1 171 ? -2.971 -40.281 10.578 1 65.94 171 ILE B O 1
ATOM 5610 N N . CYS B 1 172 ? -3.402 -38.375 9.484 1 67 172 CYS B N 1
ATOM 5611 C CA . CYS B 1 172 ? -4.836 -38.531 9.703 1 67 172 CYS B CA 1
ATOM 5612 C C . CYS B 1 172 ? -5.453 -39.438 8.656 1 67 172 CYS B C 1
ATOM 5614 O O . CYS B 1 172 ? -6.664 -39.688 8.672 1 67 172 CYS B O 1
ATOM 5616 N N . GLY B 1 173 ? -4.617 -40.031 7.848 1 71.94 173 GLY B N 1
ATOM 5617 C CA . GLY B 1 173 ? -5.102 -40.969 6.844 1 71.94 173 GLY B CA 1
ATOM 5618 C C . GLY B 1 173 ? -5.543 -40.312 5.562 1 71.94 173 GLY B C 1
ATOM 5619 O O . GLY B 1 173 ? -6.207 -40.906 4.727 1 71.94 173 GLY B O 1
ATOM 5620 N N . ILE B 1 174 ? -5.301 -39.031 5.523 1 74.19 174 ILE B N 1
ATOM 5621 C CA . ILE B 1 174 ? -5.695 -38.312 4.309 1 74.19 174 ILE B CA 1
ATOM 5622 C C . ILE B 1 174 ? -4.566 -38.375 3.281 1 74.19 174 ILE B C 1
ATOM 5624 O O . ILE B 1 174 ? -3.408 -38.125 3.602 1 74.19 174 ILE B O 1
ATOM 5628 N N . ASN B 1 175 ? -4.934 -38.906 2.152 1 78.5 175 ASN B N 1
ATOM 5629 C CA . ASN B 1 175 ? -3.98 -39 1.048 1 78.5 175 ASN B CA 1
ATOM 5630 C C . ASN B 1 175 ? -4.012 -37.719 0.199 1 78.5 175 ASN B C 1
ATOM 5632 O O . ASN B 1 175 ? -5.078 -37.281 -0.238 1 78.5 175 ASN B O 1
ATOM 5636 N N . GLN B 1 176 ? -2.844 -37.156 0.183 1 81.56 176 GLN B N 1
ATOM 5637 C CA . GLN B 1 176 ? -2.74 -35.969 -0.668 1 81.56 176 GLN B CA 1
ATOM 5638 C C . GLN B 1 176 ? -1.879 -36.25 -1.896 1 81.56 176 GLN B C 1
ATOM 5640 O O . GLN B 1 176 ? -0.849 -36.938 -1.798 1 81.56 176 GLN B O 1
ATOM 5645 N N . THR B 1 177 ? -2.414 -35.906 -3.014 1 79.12 177 THR B N 1
ATOM 5646 C CA . THR B 1 177 ? -1.684 -36.094 -4.258 1 79.12 177 THR B CA 1
ATOM 5647 C C . THR B 1 177 ? -1.362 -34.781 -4.934 1 79.12 177 THR B C 1
ATOM 5649 O O . THR B 1 177 ? -2.225 -33.906 -5.031 1 79.12 177 THR B O 1
ATOM 5652 N N . LEU B 1 178 ? -0.101 -34.656 -5.254 1 80 178 LEU B N 1
ATOM 5653 C CA . LEU B 1 178 ? 0.354 -33.469 -5.984 1 80 178 LEU B CA 1
ATOM 5654 C C . LEU B 1 178 ? 0.935 -33.875 -7.34 1 80 178 LEU B C 1
ATOM 5656 O O . LEU B 1 178 ? 1.712 -34.812 -7.434 1 80 178 LEU B O 1
ATOM 5660 N N . LEU B 1 179 ? 0.42 -33.188 -8.383 1 78.88 179 LEU B N 1
ATOM 5661 C CA . LEU B 1 179 ? 0.958 -33.438 -9.719 1 78.88 179 LEU B CA 1
ATOM 5662 C C . LEU B 1 179 ? 1.956 -32.344 -10.102 1 78.88 179 LEU B C 1
ATOM 5664 O O . LEU B 1 179 ? 1.648 -31.156 -10.016 1 78.88 179 LEU B O 1
ATOM 5668 N N . ILE B 1 180 ? 3.143 -32.781 -10.484 1 80.94 180 ILE B N 1
ATOM 5669 C CA . ILE B 1 180 ? 4.195 -31.844 -10.867 1 80.94 180 ILE B CA 1
ATOM 5670 C C . ILE B 1 180 ? 4.645 -32.125 -12.297 1 80.94 180 ILE B C 1
ATOM 5672 O O . ILE B 1 180 ? 4.875 -33.281 -12.664 1 80.94 180 ILE B O 1
ATOM 5676 N N . SER B 1 181 ? 4.688 -31.094 -13.117 1 82.19 181 SER B N 1
ATOM 5677 C CA . SER B 1 181 ? 5.223 -31.234 -14.469 1 82.19 181 SER B CA 1
ATOM 5678 C C . SER B 1 181 ? 6.73 -30.984 -14.492 1 82.19 181 SER B C 1
ATOM 5680 O O . SER B 1 181 ? 7.207 -29.969 -13.984 1 82.19 181 SER B O 1
ATOM 5682 N N . VAL B 1 182 ? 7.441 -31.984 -14.961 1 85.88 182 VAL B N 1
ATOM 5683 C CA . VAL B 1 182 ? 8.883 -31.844 -15.125 1 85.88 182 VAL B CA 1
ATOM 5684 C C . VAL B 1 182 ? 9.234 -31.766 -16.609 1 85.88 182 VAL B C 1
ATOM 5686 O O . VAL B 1 182 ? 9.062 -32.719 -17.344 1 85.88 182 VAL B O 1
ATOM 5689 N N . GLU B 1 183 ? 9.688 -30.641 -16.984 1 86.88 183 GLU B N 1
ATOM 5690 C CA . GLU B 1 183 ? 10.07 -30.422 -18.391 1 86.88 183 GLU B CA 1
ATOM 5691 C C . GLU B 1 183 ? 11.586 -30.391 -18.547 1 86.88 183 GLU B C 1
ATOM 5693 O O . GLU B 1 183 ? 12.281 -29.734 -17.781 1 86.88 183 GLU B O 1
ATOM 5698 N N . VAL B 1 184 ? 12.055 -31.219 -19.453 1 90.62 184 VAL B N 1
ATOM 5699 C CA . VAL B 1 184 ? 13.477 -31.234 -19.797 1 90.62 184 VAL B CA 1
ATOM 5700 C C . VAL B 1 184 ? 13.695 -30.516 -21.125 1 90.62 184 VAL B C 1
ATOM 5702 O O . VAL B 1 184 ? 13.148 -30.922 -22.141 1 90.62 184 VAL B O 1
ATOM 5705 N N . SER B 1 185 ? 14.445 -29.453 -21.062 1 91.19 185 SER B N 1
ATOM 5706 C CA . SER B 1 185 ? 14.711 -28.641 -22.25 1 91.19 185 SER B CA 1
ATOM 5707 C C . SER B 1 185 ? 16.156 -28.188 -22.297 1 91.19 185 SER B C 1
ATOM 5709 O O . SER B 1 185 ? 16.891 -28.344 -21.312 1 91.19 185 SER B O 1
ATOM 5711 N N . THR B 1 186 ? 16.547 -27.719 -23.438 1 92.06 186 THR B N 1
ATOM 5712 C CA . THR B 1 186 ? 17.922 -27.234 -23.594 1 92.06 186 THR B CA 1
ATOM 5713 C C . THR B 1 186 ? 18 -25.734 -23.344 1 92.06 186 THR B C 1
ATOM 5715 O O . THR B 1 186 ? 17.031 -25 -23.594 1 92.06 186 THR B O 1
ATOM 5718 N N . ALA B 1 187 ? 19.125 -25.344 -22.812 1 93.38 187 ALA B N 1
ATOM 5719 C CA . ALA B 1 187 ? 19.328 -23.922 -22.562 1 93.38 187 ALA B CA 1
ATOM 5720 C C . ALA B 1 187 ? 19.516 -23.156 -23.875 1 93.38 187 ALA B C 1
ATOM 5722 O O . ALA B 1 187 ? 20.234 -23.609 -24.766 1 93.38 187 ALA B O 1
ATOM 5723 N N . TRP B 1 188 ? 18.859 -22.062 -24.016 1 91.81 188 TRP B N 1
ATOM 5724 C CA . TRP B 1 188 ? 18.922 -21.25 -25.234 1 91.81 188 TRP B CA 1
ATOM 5725 C C . TRP B 1 188 ? 19.781 -20.016 -25.016 1 91.81 188 TRP B C 1
ATOM 5727 O O . TRP B 1 188 ? 20.516 -19.594 -25.922 1 91.81 188 TRP B O 1
ATOM 5737 N N . PHE B 1 189 ? 19.703 -19.453 -23.875 1 94 189 PHE B N 1
ATOM 5738 C CA . PHE B 1 189 ? 20.562 -18.312 -23.594 1 94 189 PHE B CA 1
ATOM 5739 C C . PHE B 1 189 ? 20.859 -18.203 -22.109 1 94 189 PHE B C 1
ATOM 5741 O O . PHE B 1 189 ? 20.219 -18.875 -21.297 1 94 189 PHE B O 1
ATOM 5748 N N . VAL B 1 190 ? 21.906 -17.484 -21.812 1 94.62 190 VAL B N 1
ATOM 5749 C CA . VAL B 1 190 ? 22.344 -17.234 -20.438 1 94.62 190 VAL B CA 1
ATOM 5750 C C . VAL B 1 190 ? 22.344 -15.727 -20.156 1 94.62 190 VAL B C 1
ATOM 5752 O O . VAL B 1 190 ? 22.625 -14.922 -21.047 1 94.62 190 VAL B O 1
ATOM 5755 N N . ARG B 1 191 ? 21.953 -15.398 -18.969 1 94.69 191 ARG B N 1
ATOM 5756 C CA . ARG B 1 191 ? 21.906 -14 -18.547 1 94.69 191 ARG B CA 1
ATOM 5757 C C . ARG B 1 191 ? 22.703 -13.781 -17.281 1 94.69 191 ARG B C 1
ATOM 5759 O O . ARG B 1 191 ? 22.594 -14.555 -16.328 1 94.69 191 ARG B O 1
ATOM 5766 N N . ILE B 1 192 ? 23.453 -12.727 -17.359 1 94.5 192 ILE B N 1
ATOM 5767 C CA . ILE B 1 192 ? 24.188 -12.336 -16.156 1 94.5 192 ILE B CA 1
ATOM 5768 C C . ILE B 1 192 ? 23.297 -11.5 -15.25 1 94.5 192 ILE B C 1
ATOM 5770 O O . ILE B 1 192 ? 22.75 -10.477 -15.672 1 94.5 192 ILE B O 1
ATOM 5774 N N . LEU B 1 193 ? 23.141 -11.977 -14.086 1 93.25 193 LEU B N 1
ATOM 5775 C CA . LEU B 1 193 ? 22.438 -11.203 -13.07 1 93.25 193 LEU B CA 1
ATOM 5776 C C . LEU B 1 193 ? 23.406 -10.594 -12.07 1 93.25 193 LEU B C 1
ATOM 5778 O O . LEU B 1 193 ? 24.188 -11.32 -11.438 1 93.25 193 LEU B O 1
ATOM 5782 N N . THR B 1 194 ? 23.375 -9.281 -12.016 1 91.88 194 THR B N 1
ATOM 5783 C CA . THR B 1 194 ? 24.234 -8.578 -11.07 1 91.88 194 THR B CA 1
ATOM 5784 C C . THR B 1 194 ? 23.469 -8.281 -9.773 1 91.88 194 THR B C 1
ATOM 5786 O O . THR B 1 194 ? 22.375 -7.746 -9.805 1 91.88 194 THR B O 1
ATOM 5789 N N . VAL B 1 195 ? 24.125 -8.734 -8.719 1 88.38 195 VAL B N 1
ATOM 5790 C CA . VAL B 1 195 ? 23.562 -8.461 -7.402 1 88.38 195 VAL B CA 1
ATOM 5791 C C . VAL B 1 195 ? 24.516 -7.566 -6.613 1 88.38 195 VAL B C 1
ATOM 5793 O O . VAL B 1 195 ? 25.656 -7.934 -6.367 1 88.38 195 VAL B O 1
ATOM 5796 N N . SER B 1 196 ? 24.031 -6.402 -6.406 1 81.62 196 SER B N 1
ATOM 5797 C CA . SER B 1 196 ? 24.875 -5.488 -5.648 1 81.62 196 SER B CA 1
ATOM 5798 C C . SER B 1 196 ? 24.062 -4.676 -4.645 1 81.62 196 SER B C 1
ATOM 5800 O O . SER B 1 196 ? 22.859 -4.48 -4.832 1 81.62 196 SER B O 1
ATOM 5802 N N . SER B 1 197 ? 24.734 -4.305 -3.619 1 76.94 197 SER B N 1
ATOM 5803 C CA . SER B 1 197 ? 24.109 -3.541 -2.549 1 76.94 197 SER B CA 1
ATOM 5804 C C . SER B 1 197 ? 24.312 -2.043 -2.738 1 76.94 197 SER B C 1
ATOM 5806 O O . SER B 1 197 ? 24.062 -1.254 -1.829 1 76.94 197 SER B O 1
ATOM 5808 N N . VAL B 1 198 ? 24.781 -1.681 -3.91 1 76.88 198 VAL B N 1
ATOM 5809 C CA . VAL B 1 198 ? 25.109 -0.273 -4.109 1 76.88 198 VAL B CA 1
ATOM 5810 C C . VAL B 1 198 ? 23.828 0.562 -4.113 1 76.88 198 VAL B C 1
ATOM 5812 O O . VAL B 1 198 ? 22.844 0.194 -4.758 1 76.88 198 VAL B O 1
ATOM 5815 N N . ASN B 1 199 ? 23.828 1.547 -3.334 1 81.12 199 ASN B N 1
ATOM 5816 C CA . ASN B 1 199 ? 22.719 2.49 -3.291 1 81.12 199 ASN B CA 1
ATOM 5817 C C . ASN B 1 199 ? 23.203 3.932 -3.193 1 81.12 199 ASN B C 1
ATOM 5819 O O . ASN B 1 199 ? 24.344 4.18 -2.787 1 81.12 199 ASN B O 1
ATOM 5823 N N . SER B 1 200 ? 22.406 4.828 -3.758 1 79.44 200 SER B N 1
ATOM 5824 C CA . SER B 1 200 ? 22.797 6.234 -3.74 1 79.44 200 SER B CA 1
ATOM 5825 C C . SER B 1 200 ? 21.734 7.09 -3.049 1 79.44 200 SER B C 1
ATOM 5827 O O . SER B 1 200 ? 20.578 6.684 -2.938 1 79.44 200 SER B O 1
ATOM 5829 N N . ASP B 1 201 ? 22.172 8.117 -2.49 1 72.81 201 ASP B N 1
ATOM 5830 C CA . ASP B 1 201 ? 21.297 9.062 -1.79 1 72.81 201 ASP B CA 1
ATOM 5831 C C . ASP B 1 201 ? 20.328 9.727 -2.752 1 72.81 201 ASP B C 1
ATOM 5833 O O . ASP B 1 201 ? 19.25 10.172 -2.344 1 72.81 201 ASP B O 1
ATOM 5837 N N . SER B 1 202 ? 20.797 9.719 -3.945 1 69.56 202 SER B N 1
ATOM 5838 C CA . SER B 1 202 ? 19.938 10.359 -4.934 1 69.56 202 SER B CA 1
ATOM 5839 C C . SER B 1 202 ? 19.109 9.336 -5.699 1 69.56 202 SER B C 1
ATOM 5841 O O . SER B 1 202 ? 19.391 8.141 -5.652 1 69.56 202 SER B O 1
ATOM 5843 N N . ASP B 1 203 ? 17.953 9.875 -6.105 1 73.38 203 ASP B N 1
ATOM 5844 C CA . ASP B 1 203 ? 17.094 9.039 -6.934 1 73.38 203 ASP B CA 1
ATOM 5845 C C . ASP B 1 203 ? 17.75 8.727 -8.273 1 73.38 203 ASP B C 1
ATOM 5847 O O . ASP B 1 203 ? 17.234 7.934 -9.062 1 73.38 203 ASP B O 1
ATOM 5851 N N . ARG B 1 204 ? 18.938 9.219 -8.328 1 79.75 204 ARG B N 1
ATOM 5852 C CA . ARG B 1 204 ? 19.625 9.031 -9.602 1 79.75 204 ARG B CA 1
ATOM 5853 C C . ARG B 1 204 ? 20.594 7.848 -9.539 1 79.75 204 ARG B C 1
ATOM 5855 O O . ARG B 1 204 ? 21.203 7.602 -8.5 1 79.75 204 ARG B O 1
ATOM 5862 N N . ALA B 1 205 ? 20.703 7.184 -10.609 1 87.38 205 ALA B N 1
ATOM 5863 C CA . ALA B 1 205 ? 21.594 6.039 -10.734 1 87.38 205 ALA B CA 1
ATOM 5864 C C . ALA B 1 205 ? 23.062 6.488 -10.727 1 87.38 205 ALA B C 1
ATOM 5866 O O . ALA B 1 205 ? 23.375 7.578 -11.195 1 87.38 205 ALA B O 1
ATOM 5867 N N . LEU B 1 206 ? 23.953 5.754 -10.117 1 90.38 206 LEU B N 1
ATOM 5868 C CA . LEU B 1 206 ? 25.375 6.023 -10.148 1 90.38 206 LEU B CA 1
ATOM 5869 C C . LEU B 1 206 ? 25.953 5.812 -11.547 1 90.38 206 LEU B C 1
ATOM 5871 O O . LEU B 1 206 ? 25.547 4.879 -12.242 1 90.38 206 LEU B O 1
ATOM 5875 N N . PRO B 1 207 ? 26.828 6.605 -11.914 1 89.62 207 PRO B N 1
ATOM 5876 C CA . PRO B 1 207 ? 27.391 6.48 -13.258 1 89.62 207 PRO B CA 1
ATOM 5877 C C . PRO B 1 207 ? 28.328 5.289 -13.391 1 89.62 207 PRO B C 1
ATOM 5879 O O . PRO B 1 207 ? 28.656 4.871 -14.508 1 89.62 207 PRO B O 1
ATOM 5882 N N . ALA B 1 208 ? 28.859 4.801 -12.297 1 92 208 ALA B N 1
ATOM 5883 C CA . ALA B 1 208 ? 29.781 3.676 -12.305 1 92 208 ALA B CA 1
ATOM 5884 C C . ALA B 1 208 ? 29.781 2.947 -10.969 1 92 208 ALA B C 1
ATOM 5886 O O . ALA B 1 208 ? 29.234 3.449 -9.977 1 92 208 ALA B O 1
ATOM 5887 N N . PHE B 1 209 ? 30.359 1.769 -11.07 1 92.94 209 PHE B N 1
ATOM 5888 C CA . PHE B 1 209 ? 30.547 1.052 -9.82 1 92.94 209 PHE B CA 1
ATOM 5889 C C . PHE B 1 209 ? 31.703 1.662 -9.023 1 92.94 209 PHE B C 1
ATOM 5891 O O . PHE B 1 209 ? 32.719 2.07 -9.594 1 92.94 209 PHE B O 1
ATOM 5898 N N . PRO B 1 210 ? 31.5 1.725 -7.707 1 92.81 210 PRO B N 1
ATOM 5899 C CA . PRO B 1 210 ? 32.562 2.318 -6.883 1 92.81 210 PRO B CA 1
ATOM 5900 C C . PRO B 1 210 ? 33.812 1.454 -6.82 1 92.81 210 PRO B C 1
ATOM 5902 O O . PRO B 1 210 ? 33.719 0.224 -6.805 1 92.81 210 PRO B O 1
ATOM 5905 N N . LEU B 1 211 ? 34.875 2.154 -6.758 1 94.06 211 LEU B N 1
ATOM 5906 C CA . LEU B 1 211 ? 36.156 1.48 -6.598 1 94.06 211 LEU B CA 1
ATOM 5907 C C . LEU B 1 211 ? 36.25 0.752 -5.258 1 94.06 211 LEU B C 1
ATOM 5909 O O . LEU B 1 211 ? 35.844 1.307 -4.227 1 94.06 211 LEU B O 1
ATOM 5913 N N . GLY B 1 212 ? 36.688 -0.521 -5.32 1 91.06 212 GLY B N 1
ATOM 5914 C CA . GLY B 1 212 ? 36.875 -1.303 -4.105 1 91.06 212 GLY B CA 1
ATOM 5915 C C . GLY B 1 212 ? 35.625 -2.094 -3.73 1 91.06 212 GLY B C 1
ATOM 5916 O O . GLY B 1 212 ? 35.594 -2.76 -2.693 1 91.06 212 GLY B O 1
ATOM 5917 N N . TRP B 1 213 ? 34.688 -2.033 -4.547 1 89.81 213 TRP B N 1
ATOM 5918 C CA . TRP B 1 213 ? 33.406 -2.68 -4.262 1 89.81 213 TRP B CA 1
ATOM 5919 C C . TRP B 1 213 ? 33.438 -4.148 -4.668 1 89.81 213 TRP B C 1
ATOM 5921 O O . TRP B 1 213 ? 34.188 -4.531 -5.578 1 89.81 213 TRP B O 1
ATOM 5931 N N . SER B 1 214 ? 32.625 -4.93 -3.873 1 90.69 214 SER B N 1
ATOM 5932 C CA . SER B 1 214 ? 32.438 -6.328 -4.23 1 90.69 214 SER B CA 1
ATOM 5933 C C . SER B 1 214 ? 31.047 -6.535 -4.852 1 90.69 214 SER B C 1
ATOM 5935 O O . SER B 1 214 ? 30.031 -6.203 -4.242 1 90.69 214 SER B O 1
ATOM 5937 N N . ILE B 1 215 ? 31.031 -7.137 -6.004 1 91 215 ILE B N 1
ATOM 5938 C CA . ILE B 1 215 ? 29.797 -7.359 -6.754 1 91 215 ILE B CA 1
ATOM 5939 C C . ILE B 1 215 ? 29.594 -8.859 -6.977 1 91 215 ILE B C 1
ATOM 5941 O O . ILE B 1 215 ? 30.516 -9.562 -7.387 1 91 215 ILE B O 1
ATOM 5945 N N . ARG B 1 216 ? 28.438 -9.289 -6.691 1 91.12 216 ARG B N 1
ATOM 5946 C CA . ARG B 1 216 ? 28.109 -10.688 -6.969 1 91.12 216 ARG B CA 1
ATOM 5947 C C . ARG B 1 216 ? 27.375 -10.828 -8.297 1 91.12 216 ARG B C 1
ATOM 5949 O O . ARG B 1 216 ? 26.453 -10.062 -8.578 1 91.12 216 ARG B O 1
ATOM 5956 N N . ILE B 1 217 ? 27.859 -11.773 -9.086 1 91.56 217 ILE B N 1
ATOM 5957 C CA . ILE B 1 217 ? 27.234 -12.039 -10.375 1 91.56 217 ILE B CA 1
ATOM 5958 C C . ILE B 1 217 ? 26.75 -13.484 -10.422 1 91.56 217 ILE B C 1
ATOM 5960 O O . ILE B 1 217 ? 27.422 -14.391 -9.914 1 91.56 217 ILE B O 1
ATOM 5964 N N . ARG B 1 218 ? 25.641 -13.664 -10.969 1 91.62 218 ARG B N 1
ATOM 5965 C CA . ARG B 1 218 ? 25.062 -14.992 -11.164 1 91.62 218 ARG B CA 1
ATOM 5966 C C . ARG B 1 218 ? 24.703 -15.227 -12.625 1 91.62 218 ARG B C 1
ATOM 5968 O O . ARG B 1 218 ? 24.297 -14.297 -13.328 1 91.62 218 ARG B O 1
ATOM 5975 N N . ALA B 1 219 ? 24.953 -16.453 -13.008 1 92.62 219 ALA B N 1
ATOM 5976 C CA . ALA B 1 219 ? 24.562 -16.844 -14.359 1 92.62 219 ALA B CA 1
ATOM 5977 C C . ALA B 1 219 ? 23.219 -17.578 -14.352 1 92.62 219 ALA B C 1
ATOM 5979 O O . ALA B 1 219 ? 23.094 -18.625 -13.727 1 92.62 219 ALA B O 1
ATOM 5980 N N . LEU B 1 220 ? 22.219 -17.047 -15.055 1 93.94 220 LEU B N 1
ATOM 5981 C CA . LEU B 1 220 ? 20.906 -17.656 -15.156 1 93.94 220 LEU B CA 1
ATOM 5982 C C . LEU B 1 220 ? 20.672 -18.219 -16.562 1 93.94 220 LEU B C 1
ATOM 5984 O O . LEU B 1 220 ? 20.922 -17.531 -17.547 1 93.94 220 LEU B O 1
ATOM 5988 N N . TYR B 1 221 ? 20.234 -19.422 -16.609 1 94.25 221 TYR B N 1
ATOM 5989 C CA . TYR B 1 221 ? 20.016 -20.062 -17.906 1 94.25 221 TYR B CA 1
ATOM 5990 C C . TYR B 1 221 ? 18.516 -20.125 -18.234 1 94.25 221 TYR B C 1
ATOM 5992 O O . TYR B 1 221 ? 17.703 -20.359 -17.344 1 94.25 221 TYR B O 1
ATOM 6000 N N . TYR B 1 222 ? 18.203 -19.938 -19.484 1 93.38 222 TYR B N 1
ATOM 6001 C CA . TYR B 1 222 ? 16.828 -19.875 -19.953 1 93.38 222 TYR B CA 1
ATOM 6002 C C . TYR B 1 222 ? 16.625 -20.766 -21.172 1 93.38 222 TYR B C 1
ATOM 6004 O O . TYR B 1 222 ? 17.562 -21.016 -21.922 1 93.38 222 TYR B O 1
ATOM 6012 N N . ASP B 1 223 ? 15.43 -21.203 -21.297 1 91.44 223 ASP B N 1
ATOM 6013 C CA . ASP B 1 223 ? 15.109 -21.984 -22.484 1 91.44 223 ASP B CA 1
ATOM 6014 C C . ASP B 1 223 ? 14.625 -21.078 -23.625 1 91.44 223 ASP B C 1
ATOM 6016 O O . ASP B 1 223 ? 14.758 -19.859 -23.547 1 91.44 223 ASP B O 1
ATOM 6020 N N . ASN B 1 224 ? 14.18 -21.672 -24.734 1 85.81 224 ASN B N 1
ATOM 6021 C CA . ASN B 1 224 ? 13.812 -20.953 -25.938 1 85.81 224 ASN B CA 1
ATOM 6022 C C . ASN B 1 224 ? 12.539 -20.125 -25.734 1 85.81 224 ASN B C 1
ATOM 6024 O O . ASN B 1 224 ? 12.234 -19.234 -26.531 1 85.81 224 ASN B O 1
ATOM 6028 N N . MET B 1 225 ? 11.859 -20.406 -24.672 1 83.25 225 MET B N 1
ATOM 6029 C CA . MET B 1 225 ? 10.641 -19.656 -24.391 1 83.25 225 MET B CA 1
ATOM 6030 C C . MET B 1 225 ? 10.891 -18.578 -23.359 1 83.25 225 MET B C 1
ATOM 6032 O O . MET B 1 225 ? 9.969 -17.844 -22.984 1 83.25 225 MET B O 1
ATOM 6036 N N . GLY B 1 226 ? 12.07 -18.484 -22.891 1 87.25 226 GLY B N 1
ATOM 6037 C CA . GLY B 1 226 ? 12.406 -17.453 -21.922 1 87.25 226 GLY B CA 1
ATOM 6038 C C . GLY B 1 226 ? 12.148 -17.891 -20.5 1 87.25 226 GLY B C 1
ATOM 6039 O O . GLY B 1 226 ? 12.055 -17.047 -19.594 1 87.25 226 GLY B O 1
ATOM 6040 N N . ARG B 1 227 ? 12 -19.312 -20.344 1 88.69 227 ARG B N 1
ATOM 6041 C CA . ARG B 1 227 ? 11.812 -19.812 -18.984 1 88.69 227 ARG B CA 1
ATOM 6042 C C . ARG B 1 227 ? 13.148 -20.141 -18.328 1 88.69 227 ARG B C 1
ATOM 6044 O O . ARG B 1 227 ? 14.039 -20.703 -18.969 1 88.69 227 ARG B O 1
ATOM 6051 N N . GLN B 1 228 ? 13.172 -19.719 -17.016 1 92.81 228 GLN B N 1
ATOM 6052 C CA . GLN B 1 228 ? 14.406 -19.938 -16.266 1 92.81 228 GLN B CA 1
ATOM 6053 C C . GLN B 1 228 ? 14.508 -21.359 -15.766 1 92.81 228 GLN B C 1
ATOM 6055 O O . GLN B 1 228 ? 13.523 -21.922 -15.266 1 92.81 228 GLN B O 1
ATOM 6060 N N . PHE B 1 229 ? 15.633 -21.969 -15.867 1 92.94 229 PHE B N 1
ATOM 6061 C CA . PHE B 1 229 ? 15.852 -23.328 -15.391 1 92.94 229 PHE B CA 1
ATOM 6062 C C . PHE B 1 229 ? 15.953 -23.359 -13.867 1 92.94 229 PHE B C 1
ATOM 6064 O O . PHE B 1 229 ? 16.594 -22.5 -13.266 1 92.94 229 PHE B O 1
ATOM 6071 N N . GLN B 1 230 ? 15.25 -24.328 -13.336 1 89.94 230 GLN B N 1
ATOM 6072 C CA . GLN B 1 230 ? 15.414 -24.562 -11.906 1 89.94 230 GLN B CA 1
ATOM 6073 C C . GLN B 1 230 ? 16.719 -25.312 -11.617 1 89.94 230 GLN B C 1
ATOM 6075 O O . GLN B 1 230 ? 17.312 -25.125 -10.555 1 89.94 230 GLN B O 1
ATOM 6080 N N . SER B 1 231 ? 17.016 -26.203 -12.555 1 90.31 231 SER B N 1
ATOM 6081 C CA . SER B 1 231 ? 18.266 -26.953 -12.422 1 90.31 231 SER B CA 1
ATOM 6082 C C . SER B 1 231 ? 18.922 -27.172 -13.781 1 90.31 231 SER B C 1
ATOM 6084 O O . SER B 1 231 ? 18.234 -27.453 -14.766 1 90.31 231 SER B O 1
ATOM 6086 N N . HIS B 1 232 ? 20.203 -27.016 -13.805 1 88.88 232 HIS B N 1
ATOM 6087 C CA . HIS B 1 232 ? 20.984 -27.297 -15.016 1 88.88 232 HIS B CA 1
ATOM 6088 C C . HIS B 1 232 ? 22.375 -27.812 -14.672 1 88.88 232 HIS B C 1
ATOM 6090 O O . HIS B 1 232 ? 22.844 -27.625 -13.555 1 88.88 232 HIS B O 1
ATOM 6096 N N . ASN B 1 233 ? 22.953 -28.5 -15.594 1 87.62 233 ASN B N 1
ATOM 6097 C CA . ASN B 1 233 ? 24.297 -29.047 -15.43 1 87.62 233 ASN B CA 1
ATOM 6098 C C . ASN B 1 233 ? 25.312 -28.328 -16.312 1 87.62 233 ASN B C 1
ATOM 6100 O O . ASN B 1 233 ? 26.297 -28.922 -16.734 1 87.62 233 ASN B O 1
ATOM 6104 N N . ILE B 1 234 ? 25.062 -27.125 -16.578 1 88.88 234 ILE B N 1
ATOM 6105 C CA . ILE B 1 234 ? 25.938 -26.391 -17.469 1 88.88 234 ILE B CA 1
ATOM 6106 C C . ILE B 1 234 ? 27.094 -25.781 -16.688 1 88.88 234 ILE B C 1
ATOM 6108 O O . ILE B 1 234 ? 26.875 -25.078 -15.688 1 88.88 234 ILE B O 1
ATOM 6112 N N . GLN B 1 235 ? 28.297 -26.094 -17.094 1 86.19 235 GLN B N 1
ATOM 6113 C CA . GLN B 1 235 ? 29.469 -25.469 -16.484 1 86.19 235 GLN B CA 1
ATOM 6114 C C . GLN B 1 235 ? 29.672 -24.047 -17.016 1 86.19 235 GLN B C 1
ATOM 6116 O O . GLN B 1 235 ? 29.859 -23.844 -18.219 1 86.19 235 GLN B O 1
ATOM 6121 N N . THR B 1 236 ? 29.578 -23.172 -16.094 1 89.56 236 THR B N 1
ATOM 6122 C CA . THR B 1 236 ? 29.641 -21.766 -16.469 1 89.56 236 THR B CA 1
ATOM 6123 C C . THR B 1 236 ? 31.062 -21.219 -16.297 1 89.56 236 THR B C 1
ATOM 6125 O O . THR B 1 236 ? 31.688 -21.453 -15.258 1 89.56 236 THR B O 1
ATOM 6128 N N . LEU B 1 237 ? 31.609 -20.562 -17.281 1 88.5 237 LEU B N 1
ATOM 6129 C CA . LEU B 1 237 ? 32.906 -19.891 -17.234 1 88.5 237 LEU B CA 1
ATOM 6130 C C . LEU B 1 237 ? 32.75 -18.375 -17.266 1 88.5 237 LEU B C 1
ATOM 6132 O O . LEU B 1 237 ? 31.922 -17.859 -18.031 1 88.5 237 LEU B O 1
ATOM 6136 N N . VAL B 1 238 ? 33.469 -17.781 -16.406 1 90.38 238 VAL B N 1
ATOM 6137 C CA . VAL B 1 238 ? 33.438 -16.312 -16.391 1 90.38 238 VAL B CA 1
ATOM 6138 C C . VAL B 1 238 ? 34.812 -15.789 -16.797 1 90.38 238 VAL B C 1
ATOM 6140 O O . VAL B 1 238 ? 35.844 -16.25 -16.297 1 90.38 238 VAL B O 1
ATOM 6143 N N . THR B 1 239 ? 34.812 -14.859 -17.734 1 90.5 239 THR B N 1
ATOM 6144 C CA . THR B 1 239 ? 36.062 -14.258 -18.203 1 90.5 239 THR B CA 1
ATOM 6145 C C . THR B 1 239 ? 35.938 -12.734 -18.25 1 90.5 239 THR B C 1
ATOM 6147 O O . THR B 1 239 ? 34.844 -12.203 -18.438 1 90.5 239 THR B O 1
ATOM 6150 N N . ALA B 1 240 ? 37.031 -12.109 -17.938 1 92.56 240 ALA B N 1
ATOM 6151 C CA . ALA B 1 240 ? 37.125 -10.656 -18.062 1 92.56 240 ALA B CA 1
ATOM 6152 C C . ALA B 1 240 ? 38.156 -10.258 -19.109 1 92.56 240 ALA B C 1
ATOM 6154 O O . ALA B 1 240 ? 39.188 -10.914 -19.25 1 92.56 240 ALA B O 1
ATOM 6155 N N . ASN B 1 241 ? 37.906 -9.219 -19.875 1 90.38 241 ASN B N 1
ATOM 6156 C CA . ASN B 1 241 ? 38.875 -8.766 -20.859 1 90.38 241 ASN B CA 1
ATOM 6157 C C . ASN B 1 241 ? 40.062 -8.078 -20.188 1 90.38 241 ASN B C 1
ATOM 6159 O O . ASN B 1 241 ? 41.188 -8.094 -20.719 1 90.38 241 ASN B O 1
ATOM 6163 N N . ARG B 1 242 ? 39.781 -7.422 -19.062 1 89.19 242 ARG B N 1
ATOM 6164 C CA . ARG B 1 242 ? 40.844 -6.754 -18.281 1 89.19 242 ARG B CA 1
ATOM 6165 C C . ARG B 1 242 ? 40.906 -7.328 -16.859 1 89.19 242 ARG B C 1
ATOM 6167 O O . ARG B 1 242 ? 40.188 -6.863 -15.961 1 89.19 242 ARG B O 1
ATOM 6174 N N . ASP B 1 243 ? 41.812 -8.195 -16.719 1 87.56 243 ASP B N 1
ATOM 6175 C CA . ASP B 1 243 ? 41.938 -8.867 -15.422 1 87.56 243 ASP B CA 1
ATOM 6176 C C . ASP B 1 243 ? 42.75 -8.039 -14.438 1 87.56 243 ASP B C 1
ATOM 6178 O O . ASP B 1 243 ? 42.875 -8.383 -13.258 1 87.56 243 ASP B O 1
ATOM 6182 N N . ASP B 1 244 ? 43.281 -7.004 -14.914 1 89.75 244 ASP B N 1
ATOM 6183 C CA . ASP B 1 244 ? 44.062 -6.117 -14.055 1 89.75 244 ASP B CA 1
ATOM 6184 C C . ASP B 1 244 ? 43.156 -5.152 -13.297 1 89.75 244 ASP B C 1
ATOM 6186 O O . ASP B 1 244 ? 43.562 -4.602 -12.266 1 89.75 244 ASP B O 1
ATOM 6190 N N . LEU B 1 245 ? 42 -4.938 -13.836 1 91.75 245 LEU B N 1
ATOM 6191 C CA . LEU B 1 245 ? 41.094 -3.947 -13.234 1 91.75 245 LEU B CA 1
ATOM 6192 C C . LEU B 1 245 ? 40.156 -4.602 -12.234 1 91.75 245 LEU B C 1
ATOM 6194 O O . LEU B 1 245 ? 39.688 -3.953 -11.289 1 91.75 245 LEU B O 1
ATOM 6198 N N . VAL B 1 246 ? 39.812 -5.848 -12.508 1 93 246 VAL B N 1
ATOM 6199 C CA . VAL B 1 246 ? 38.906 -6.531 -11.617 1 93 246 VAL B CA 1
ATOM 6200 C C . VAL B 1 246 ? 39.469 -7.887 -11.211 1 93 246 VAL B C 1
ATOM 6202 O O . VAL B 1 246 ? 40.281 -8.461 -11.93 1 93 246 VAL B O 1
ATOM 6205 N N . GLN B 1 247 ? 39.031 -8.297 -10.047 1 92.81 247 GLN B N 1
ATOM 6206 C CA . GLN B 1 247 ? 39.375 -9.633 -9.57 1 92.81 247 GLN B CA 1
ATOM 6207 C C . GLN B 1 247 ? 38.156 -10.539 -9.5 1 92.81 247 GLN B C 1
ATOM 6209 O O . GLN B 1 247 ? 37.156 -10.203 -8.859 1 92.81 247 GLN B O 1
ATOM 6214 N N . LEU B 1 248 ? 38.312 -11.656 -10.211 1 90.75 248 LEU B N 1
ATOM 6215 C CA . LEU B 1 248 ? 37.219 -12.625 -10.234 1 90.75 248 LEU B CA 1
ATOM 6216 C C . LEU B 1 248 ? 37.5 -13.758 -9.25 1 90.75 248 LEU B C 1
ATOM 6218 O O . LEU B 1 248 ? 38.562 -14.383 -9.281 1 90.75 248 LEU B O 1
ATOM 6222 N N . ILE B 1 249 ? 36.562 -13.867 -8.336 1 86.69 249 ILE B N 1
ATOM 6223 C CA . ILE B 1 249 ? 36.625 -14.961 -7.371 1 86.69 249 ILE B CA 1
ATOM 6224 C C . ILE B 1 249 ? 35.469 -15.93 -7.594 1 86.69 249 ILE B C 1
ATOM 6226 O O . ILE B 1 249 ? 34.312 -15.523 -7.57 1 86.69 249 ILE B O 1
ATOM 6230 N N . VAL B 1 250 ? 35.781 -17.141 -7.902 1 81.19 250 VAL B N 1
ATOM 6231 C CA . VAL B 1 250 ? 34.75 -18.156 -8.164 1 81.19 250 VAL B CA 1
ATOM 6232 C C . VAL B 1 250 ? 34.281 -18.766 -6.848 1 81.19 250 VAL B C 1
ATOM 6234 O O . VAL B 1 250 ? 35.094 -19.125 -5.992 1 81.19 250 VAL B O 1
ATOM 6237 N N . ASP B 1 251 ? 32.969 -18.547 -6.668 1 73.81 251 ASP B N 1
ATOM 6238 C CA . ASP B 1 251 ? 32.375 -19.125 -5.469 1 73.81 251 ASP B CA 1
ATOM 6239 C C . ASP B 1 251 ? 32.25 -20.641 -5.594 1 73.81 251 ASP B C 1
ATOM 6241 O O . ASP B 1 251 ? 32.469 -21.203 -6.672 1 73.81 251 ASP B O 1
ATOM 6245 N N . LYS B 1 252 ? 32.062 -21.297 -4.484 1 65.69 252 LYS B N 1
ATOM 6246 C CA . LYS B 1 252 ? 32 -22.75 -4.395 1 65.69 252 LYS B CA 1
ATOM 6247 C C . LYS B 1 252 ? 30.875 -23.297 -5.281 1 65.69 252 LYS B C 1
ATOM 6249 O O . LYS B 1 252 ? 31.016 -24.375 -5.867 1 65.69 252 LYS B O 1
ATOM 6254 N N . ASP B 1 253 ? 29.828 -22.406 -5.363 1 65.38 253 ASP B N 1
ATOM 6255 C CA . ASP B 1 253 ? 28.703 -22.875 -6.168 1 65.38 253 ASP B CA 1
ATOM 6256 C C . ASP B 1 253 ? 28.828 -22.406 -7.613 1 65.38 253 ASP B C 1
ATOM 6258 O O . ASP B 1 253 ? 29.109 -21.234 -7.867 1 65.38 253 ASP B O 1
ATOM 6262 N N . SER B 1 254 ? 29.484 -23.094 -8.523 1 65.88 254 SER B N 1
ATOM 6263 C CA . SER B 1 254 ? 29.766 -22.844 -9.93 1 65.88 254 SER B CA 1
ATOM 6264 C C . SER B 1 254 ? 28.672 -21.984 -10.562 1 65.88 254 SER B C 1
ATOM 6266 O O . SER B 1 254 ? 28.531 -21.953 -11.781 1 65.88 254 SER B O 1
ATOM 6268 N N . ARG B 1 255 ? 27.844 -21.312 -9.711 1 71.75 255 ARG B N 1
ATOM 6269 C CA . ARG B 1 255 ? 26.797 -20.5 -10.336 1 71.75 255 ARG B CA 1
ATOM 6270 C C . ARG B 1 255 ? 26.922 -19.031 -9.953 1 71.75 255 ARG B C 1
ATOM 6272 O O . ARG B 1 255 ? 26.328 -18.172 -10.586 1 71.75 255 ARG B O 1
ATOM 6279 N N . SER B 1 256 ? 27.625 -18.844 -8.969 1 85.06 256 SER B N 1
ATOM 6280 C CA . SER B 1 256 ? 27.781 -17.469 -8.5 1 85.06 256 SER B CA 1
ATOM 6281 C C . SER B 1 256 ? 29.25 -17.062 -8.453 1 85.06 256 SER B C 1
ATOM 6283 O O . SER B 1 256 ? 30.125 -17.891 -8.172 1 85.06 256 SER B O 1
ATOM 6285 N N . PHE B 1 257 ? 29.547 -15.797 -8.812 1 89.88 257 PHE B N 1
ATOM 6286 C CA . PHE B 1 257 ? 30.891 -15.273 -8.875 1 89.88 257 PHE B CA 1
ATOM 6287 C C . PHE B 1 257 ? 30.984 -13.93 -8.148 1 89.88 257 PHE B C 1
ATOM 6289 O O . PHE B 1 257 ? 30.031 -13.156 -8.148 1 89.88 257 PHE B O 1
ATOM 6296 N N . LEU B 1 258 ? 32.125 -13.82 -7.516 1 91.75 258 LEU B N 1
ATOM 6297 C CA . LEU B 1 258 ? 32.375 -12.547 -6.852 1 91.75 258 LEU B CA 1
ATOM 6298 C C . LEU B 1 258 ? 33.375 -11.719 -7.648 1 91.75 258 LEU B C 1
ATOM 6300 O O . LEU B 1 258 ? 34.438 -12.211 -8.031 1 91.75 258 LEU B O 1
ATOM 6304 N N . VAL B 1 259 ? 33 -10.508 -7.926 1 92.25 259 VAL B N 1
ATOM 6305 C CA . VAL B 1 259 ? 33.875 -9.57 -8.656 1 92.25 259 VAL B CA 1
ATOM 6306 C C . VAL B 1 259 ? 34.281 -8.438 -7.73 1 92.25 259 VAL B C 1
ATOM 6308 O O . VAL B 1 259 ? 33.438 -7.727 -7.18 1 92.25 259 VAL B O 1
ATOM 6311 N N . GLN B 1 260 ? 35.531 -8.273 -7.602 1 93.12 260 GLN B N 1
ATOM 6312 C CA . GLN B 1 260 ? 36.062 -7.172 -6.816 1 93.12 260 GLN B CA 1
ATOM 6313 C C . GLN B 1 260 ? 36.625 -6.078 -7.719 1 93.12 260 GLN B C 1
ATOM 6315 O O . GLN B 1 260 ? 37.469 -6.348 -8.57 1 93.12 260 GLN B O 1
ATOM 6320 N N . THR B 1 261 ? 36.156 -4.918 -7.57 1 93.88 261 THR B N 1
ATOM 6321 C CA . THR B 1 261 ? 36.625 -3.797 -8.375 1 93.88 261 THR B CA 1
ATOM 6322 C C . THR B 1 261 ? 37.938 -3.242 -7.805 1 93.88 261 THR B C 1
ATOM 6324 O O . THR B 1 261 ? 37.906 -2.449 -6.859 1 93.88 261 THR B O 1
ATOM 6327 N N . ALA B 1 262 ? 39.031 -3.477 -8.422 1 92.94 262 ALA B N 1
ATOM 6328 C CA . ALA B 1 262 ? 40.375 -3.178 -7.887 1 92.94 262 ALA B CA 1
ATOM 6329 C C . ALA B 1 262 ? 40.906 -1.861 -8.445 1 92.94 262 ALA B C 1
ATOM 6331 O O . ALA B 1 262 ? 41.594 -1.129 -7.746 1 92.94 262 ALA B O 1
ATOM 6332 N N . SER B 1 263 ? 40.625 -1.574 -9.664 1 93.5 263 SER B N 1
ATOM 6333 C CA . SER B 1 263 ? 41.094 -0.363 -10.305 1 93.5 263 SER B CA 1
ATOM 6334 C C . SER B 1 263 ? 40.031 0.281 -11.18 1 93.5 263 SER B C 1
ATOM 6336 O O . SER B 1 263 ? 39.125 -0.398 -11.648 1 93.5 263 SER B O 1
ATOM 6338 N N . PRO B 1 264 ? 40.188 1.578 -11.336 1 92.19 264 PRO B N 1
ATOM 6339 C CA . PRO B 1 264 ? 39.219 2.26 -12.188 1 92.19 264 PRO B CA 1
ATOM 6340 C C . PRO B 1 264 ? 39.375 1.898 -13.664 1 92.19 264 PRO B C 1
ATOM 6342 O O . PRO B 1 264 ? 40.469 1.598 -14.125 1 92.19 264 PRO B O 1
ATOM 6345 N N . GLY B 1 265 ? 38.281 1.926 -14.352 1 90.75 265 GLY B N 1
ATOM 6346 C CA . GLY B 1 265 ? 38.25 1.641 -15.773 1 90.75 265 GLY B CA 1
ATOM 6347 C C . GLY B 1 265 ? 37.094 0.775 -16.203 1 90.75 265 GLY B C 1
ATOM 6348 O O . GLY B 1 265 ? 36.219 0.465 -15.383 1 90.75 265 GLY B O 1
ATOM 6349 N N . LEU B 1 266 ? 37.094 0.452 -17.5 1 91.88 266 LEU B N 1
ATOM 6350 C CA . LEU B 1 266 ? 36.031 -0.37 -18.047 1 91.88 266 LEU B CA 1
ATOM 6351 C C . LEU B 1 266 ? 36.469 -1.817 -18.219 1 91.88 266 LEU B C 1
ATOM 6353 O O . LEU B 1 266 ? 37.531 -2.082 -18.812 1 91.88 266 LEU B O 1
ATOM 6357 N N . THR B 1 267 ? 35.812 -2.643 -17.609 1 93 267 THR B N 1
ATOM 6358 C CA . THR B 1 267 ? 36 -4.074 -17.797 1 93 267 THR B CA 1
ATOM 6359 C C . THR B 1 267 ? 34.719 -4.723 -18.359 1 93 267 THR B C 1
ATOM 6361 O O . THR B 1 267 ? 33.625 -4.379 -17.938 1 93 267 THR B O 1
ATOM 6364 N N . VAL B 1 268 ? 34.875 -5.578 -19.359 1 93.88 268 VAL B N 1
ATOM 6365 C CA . VAL B 1 268 ? 33.75 -6.336 -19.891 1 93.88 268 VAL B CA 1
ATOM 6366 C C . VAL B 1 268 ? 33.812 -7.77 -19.359 1 93.88 268 VAL B C 1
ATOM 6368 O O . VAL B 1 268 ? 34.844 -8.453 -19.5 1 93.88 268 VAL B O 1
ATOM 6371 N N . LEU B 1 269 ? 32.75 -8.125 -18.766 1 93.19 269 LEU B N 1
ATOM 6372 C CA . LEU B 1 269 ? 32.656 -9.484 -18.266 1 93.19 269 LEU B CA 1
ATOM 6373 C C . LEU B 1 269 ? 31.906 -10.375 -19.25 1 93.19 269 LEU B C 1
ATOM 6375 O O . LEU B 1 269 ? 30.891 -9.953 -19.828 1 93.19 269 LEU B O 1
ATOM 6379 N N . ARG B 1 270 ? 32.344 -11.578 -19.406 1 92.44 270 ARG B N 1
ATOM 6380 C CA . ARG B 1 270 ? 31.672 -12.586 -20.219 1 92.44 270 ARG B CA 1
ATOM 6381 C C . ARG B 1 270 ? 31.359 -13.836 -19.406 1 92.44 270 ARG B C 1
ATOM 6383 O O . ARG B 1 270 ? 32.219 -14.336 -18.672 1 92.44 270 ARG B O 1
ATOM 6390 N N . VAL B 1 271 ? 30.172 -14.211 -19.484 1 92.44 271 VAL B N 1
ATOM 6391 C CA . VAL B 1 271 ? 29.781 -15.508 -18.953 1 92.44 271 VAL B CA 1
ATOM 6392 C C . VAL B 1 271 ? 29.484 -16.469 -20.109 1 92.44 271 VAL B C 1
ATOM 6394 O O . VAL B 1 271 ? 28.75 -16.109 -21.047 1 92.44 271 VAL B O 1
ATOM 6397 N N . GLN B 1 272 ? 30.078 -17.641 -20.031 1 91.44 272 GLN B N 1
ATOM 6398 C CA . GLN B 1 272 ? 29.891 -18.641 -21.078 1 91.44 272 GLN B CA 1
ATOM 6399 C C . GLN B 1 272 ? 29.5 -19.984 -20.5 1 91.44 272 GLN B C 1
ATOM 6401 O O . GLN B 1 272 ? 30.141 -20.484 -19.578 1 91.44 272 GLN B O 1
ATOM 6406 N N . GLY B 1 273 ? 28.359 -20.578 -20.891 1 87.62 273 GLY B N 1
ATOM 6407 C CA . GLY B 1 273 ? 27.875 -21.859 -20.391 1 87.62 273 GLY B CA 1
ATOM 6408 C C . GLY B 1 273 ? 28.453 -23.047 -21.141 1 87.62 273 GLY B C 1
ATOM 6409 O O . GLY B 1 273 ? 28.609 -24.125 -20.578 1 87.62 273 GLY B O 1
ATOM 6410 N N . ASP B 1 274 ? 28.469 -23.156 -22.438 1 79.31 274 ASP B N 1
ATOM 6411 C CA . ASP B 1 274 ? 28.953 -24.266 -23.25 1 79.31 274 ASP B CA 1
ATOM 6412 C C . ASP B 1 274 ? 30.094 -23.812 -24.156 1 79.31 274 ASP B C 1
ATOM 6414 O O . ASP B 1 274 ? 29.922 -22.953 -25.016 1 79.31 274 ASP B O 1
ATOM 6418 N N . THR B 1 275 ? 31.25 -24.391 -23.922 1 74.56 275 THR B N 1
ATOM 6419 C CA . THR B 1 275 ? 32.406 -24 -24.703 1 74.56 275 THR B CA 1
ATOM 6420 C C . THR B 1 275 ? 32.188 -24.312 -26.172 1 74.56 275 THR B C 1
ATOM 6422 O O . THR B 1 275 ? 32.844 -23.703 -27.047 1 74.56 275 THR B O 1
ATOM 6425 N N . THR B 1 276 ? 31.219 -25.203 -26.375 1 79.5 276 THR B N 1
ATOM 6426 C CA . THR B 1 276 ? 31.031 -25.594 -27.766 1 79.5 276 THR B CA 1
ATOM 6427 C C . THR B 1 276 ? 30.016 -24.703 -28.453 1 79.5 276 THR B C 1
ATOM 6429 O O . THR B 1 276 ? 29.969 -24.625 -29.688 1 79.5 276 THR B O 1
ATOM 6432 N N . ASN B 1 277 ? 29.234 -24.047 -27.703 1 82.44 277 ASN B N 1
ATOM 6433 C CA . ASN B 1 277 ? 28.25 -23.141 -28.25 1 82.44 277 ASN B CA 1
ATOM 6434 C C . ASN B 1 277 ? 28.547 -21.688 -27.859 1 82.44 277 ASN B C 1
ATOM 6436 O O . ASN B 1 277 ? 28.172 -21.234 -26.781 1 82.44 277 ASN B O 1
ATOM 6440 N N . PRO B 1 278 ? 29.188 -20.953 -28.75 1 80.06 278 PRO B N 1
ATOM 6441 C CA . PRO B 1 278 ? 29.578 -19.578 -28.422 1 80.06 278 PRO B CA 1
ATOM 6442 C C . PRO B 1 278 ? 28.375 -18.672 -28.188 1 80.06 278 PRO B C 1
ATOM 6444 O O . PRO B 1 278 ? 28.516 -17.594 -27.594 1 80.06 278 PRO B O 1
ATOM 6447 N N . PHE B 1 279 ? 27.234 -19.141 -28.578 1 84.75 279 PHE B N 1
ATOM 6448 C CA . PHE B 1 279 ? 26.062 -18.266 -28.484 1 84.75 279 PHE B CA 1
ATOM 6449 C C . PHE B 1 279 ? 25.469 -18.328 -27.094 1 84.75 279 PHE B C 1
ATOM 6451 O O . PHE B 1 279 ? 24.641 -17.484 -26.719 1 84.75 279 PHE B O 1
ATOM 6458 N N . LEU B 1 280 ? 25.844 -19.328 -26.359 1 92.81 280 LEU B N 1
ATOM 6459 C CA . LEU B 1 280 ? 25.391 -19.375 -24.969 1 92.81 280 LEU B CA 1
ATOM 6460 C C . LEU B 1 280 ? 26.281 -18.547 -24.078 1 92.81 280 LEU B C 1
ATOM 6462 O O . LEU B 1 280 ? 26.969 -19.078 -23.203 1 92.81 280 LEU B O 1
ATOM 6466 N N . SER B 1 281 ? 26.328 -17.25 -24.406 1 93.25 281 SER B N 1
ATOM 6467 C CA . SER B 1 281 ? 27.188 -16.297 -23.688 1 93.25 281 SER B CA 1
ATOM 6468 C C . SER B 1 281 ? 26.453 -14.984 -23.422 1 93.25 281 SER B C 1
ATOM 6470 O O . SER B 1 281 ? 25.453 -14.688 -24.078 1 93.25 281 SER B O 1
ATOM 6472 N N . ASP B 1 282 ? 26.859 -14.406 -22.484 1 94.69 282 ASP B N 1
ATOM 6473 C CA . ASP B 1 282 ? 26.375 -13.062 -22.156 1 94.69 282 ASP B CA 1
ATOM 6474 C C . ASP B 1 282 ? 27.547 -12.148 -21.781 1 94.69 282 ASP B C 1
ATOM 6476 O O . ASP B 1 282 ? 28.594 -12.625 -21.344 1 94.69 282 ASP B O 1
ATOM 6480 N N . TYR B 1 283 ? 27.422 -10.852 -22.078 1 94.38 283 TYR B N 1
ATOM 6481 C CA . TYR B 1 283 ? 28.453 -9.852 -21.828 1 94.38 283 TYR B CA 1
ATOM 6482 C C . TYR B 1 283 ? 27.891 -8.664 -21.062 1 94.38 283 TYR B C 1
ATOM 6484 O O . TYR B 1 283 ? 26.781 -8.203 -21.344 1 94.38 283 TYR B O 1
ATOM 6492 N N . THR B 1 284 ? 28.578 -8.227 -20.156 1 93.62 284 THR B N 1
ATOM 6493 C CA . THR B 1 284 ? 28.141 -7.047 -19.406 1 93.62 284 THR B CA 1
ATOM 6494 C C . THR B 1 284 ? 29.312 -6.113 -19.141 1 93.62 284 THR B C 1
ATOM 6496 O O . THR B 1 284 ? 30.406 -6.566 -18.781 1 93.62 284 THR B O 1
ATOM 6499 N N . PRO B 1 285 ? 29.094 -4.82 -19.391 1 93.5 285 PRO B N 1
ATOM 6500 C CA . PRO B 1 285 ? 30.156 -3.848 -19.078 1 93.5 285 PRO B CA 1
ATOM 6501 C C . PRO B 1 285 ? 30.203 -3.49 -17.594 1 93.5 285 PRO B C 1
ATOM 6503 O O . PRO B 1 285 ? 29.156 -3.311 -16.969 1 93.5 285 PRO B O 1
ATOM 6506 N N . LEU B 1 286 ? 31.344 -3.441 -17.078 1 92.44 286 LEU B N 1
ATOM 6507 C CA . LEU B 1 286 ? 31.578 -3.02 -15.703 1 92.44 286 LEU B CA 1
ATOM 6508 C C . LEU B 1 286 ? 32.5 -1.798 -15.656 1 92.44 286 LEU B C 1
ATOM 6510 O O . LEU B 1 286 ? 33.719 -1.931 -15.695 1 92.44 286 LEU B O 1
ATOM 6514 N N . PHE B 1 287 ? 31.875 -0.691 -15.555 1 92.38 287 PHE B N 1
ATOM 6515 C CA . PHE B 1 287 ? 32.625 0.557 -15.43 1 92.38 287 PHE B CA 1
ATOM 6516 C C . PHE B 1 287 ? 32.844 0.911 -13.969 1 92.38 287 PHE B C 1
ATOM 6518 O O . PHE B 1 287 ? 31.906 0.979 -13.18 1 92.38 287 PHE B O 1
ATOM 6525 N N . VAL B 1 288 ? 34.094 1.1 -13.672 1 93.38 288 VAL B N 1
ATOM 6526 C CA . VAL B 1 288 ? 34.469 1.359 -12.281 1 93.38 288 VAL B CA 1
ATOM 6527 C C . VAL B 1 288 ? 35.094 2.744 -12.164 1 93.38 288 VAL B C 1
ATOM 6529 O O . VAL B 1 288 ? 35.969 3.105 -12.969 1 93.38 288 VAL B O 1
ATOM 6532 N N . MET B 1 289 ? 34.656 3.492 -11.219 1 92.31 289 MET B N 1
ATOM 6533 C CA . MET B 1 289 ? 35.188 4.805 -10.898 1 92.31 289 MET B CA 1
ATOM 6534 C C . MET B 1 289 ? 35.25 5.016 -9.391 1 92.31 289 MET B C 1
ATOM 6536 O O . MET B 1 289 ? 34.469 4.406 -8.648 1 92.31 289 MET B O 1
ATOM 6540 N N . PRO B 1 290 ? 36.219 5.887 -9 1 92 290 PRO B N 1
ATOM 6541 C CA . PRO B 1 290 ? 36.188 6.227 -7.578 1 92 290 PRO B CA 1
ATOM 6542 C C . PRO B 1 290 ? 34.906 6.941 -7.176 1 92 290 PRO B C 1
ATOM 6544 O O . PRO B 1 290 ? 34.375 7.758 -7.938 1 92 290 PRO B O 1
ATOM 6547 N N . ALA B 1 291 ? 34.438 6.59 -6.078 1 91.69 291 ALA B N 1
ATOM 6548 C CA . ALA B 1 291 ? 33.188 7.199 -5.602 1 91.69 291 ALA B CA 1
ATOM 6549 C C . ALA B 1 291 ? 33.469 8.477 -4.812 1 91.69 291 ALA B C 1
ATOM 6551 O O . ALA B 1 291 ? 32.562 9.219 -4.477 1 91.69 291 ALA B O 1
ATOM 6552 N N . ILE B 1 292 ? 34.656 8.672 -4.426 1 93.06 292 ILE B N 1
ATOM 6553 C CA . ILE B 1 292 ? 35.094 9.906 -3.777 1 93.06 292 ILE B CA 1
ATOM 6554 C C . ILE B 1 292 ? 35.688 10.852 -4.812 1 93.06 292 ILE B C 1
ATOM 6556 O O . ILE B 1 292 ? 36.719 10.531 -5.449 1 93.06 292 ILE B O 1
ATOM 6560 N N . PRO B 1 293 ? 35.062 11.969 -4.953 1 89.94 293 PRO B N 1
ATOM 6561 C CA . PRO B 1 293 ? 35.562 12.883 -5.977 1 89.94 293 PRO B CA 1
ATOM 6562 C C . PRO B 1 293 ? 36.969 13.414 -5.652 1 89.94 293 PRO B C 1
ATOM 6564 O O . PRO B 1 293 ? 37.375 13.422 -4.488 1 89.94 293 PRO B O 1
ATOM 6567 N N . GLU B 1 294 ? 37.594 13.844 -6.719 1 88.19 294 GLU B N 1
ATOM 6568 C CA . GLU B 1 294 ? 38.906 14.484 -6.555 1 88.19 294 GLU B CA 1
ATOM 6569 C C . GLU B 1 294 ? 38.75 15.844 -5.875 1 88.19 294 GLU B C 1
ATOM 6571 O O . GLU B 1 294 ? 37.781 16.562 -6.113 1 88.19 294 GLU B O 1
ATOM 6576 N N . PRO B 1 295 ? 39.781 16.094 -4.996 1 87.12 295 PRO B N 1
ATOM 6577 C CA . PRO B 1 295 ? 39.75 17.438 -4.422 1 87.12 295 PRO B CA 1
ATOM 6578 C C . PRO B 1 295 ? 39.781 18.531 -5.484 1 87.12 295 PRO B C 1
ATOM 6580 O O . PRO B 1 295 ? 40.469 18.391 -6.504 1 87.12 295 PRO B O 1
ATOM 6583 N N . THR B 1 296 ? 39.094 19.531 -5.336 1 83.56 296 THR B N 1
ATOM 6584 C CA . THR B 1 296 ? 38.938 20.609 -6.305 1 83.56 296 THR B CA 1
ATOM 6585 C C . THR B 1 296 ? 40.25 21.422 -6.395 1 83.56 296 THR B C 1
ATOM 6587 O O . THR B 1 296 ? 40.594 21.906 -7.469 1 83.56 296 THR B O 1
ATOM 6590 N N . GLY B 1 297 ? 40.844 21.609 -5.297 1 82.06 297 GLY B N 1
ATOM 6591 C CA . GLY B 1 297 ? 42.094 22.359 -5.285 1 82.06 297 GLY B CA 1
ATOM 6592 C C . GLY B 1 297 ? 43.281 21.531 -4.809 1 82.06 297 GLY B C 1
ATOM 6593 O O . GLY B 1 297 ? 43.094 20.391 -4.383 1 82.06 297 GLY B O 1
ATOM 6594 N N . CYS B 1 298 ? 44.406 22.172 -5.086 1 87.81 298 CYS B N 1
ATOM 6595 C CA . CYS B 1 298 ? 45.625 21.562 -4.559 1 87.81 298 CYS B CA 1
ATOM 6596 C C . CYS B 1 298 ? 45.594 21.516 -3.035 1 87.81 298 CYS B C 1
ATOM 6598 O O . CYS B 1 298 ? 45.188 22.484 -2.395 1 87.81 298 CYS B O 1
ATOM 6600 N N . LEU B 1 299 ? 45.938 20.484 -2.525 1 92.06 299 LEU B N 1
ATOM 6601 C CA . LEU B 1 299 ? 45.938 20.312 -1.075 1 92.06 299 LEU B CA 1
ATOM 6602 C C . LEU B 1 299 ? 47.344 20.516 -0.506 1 92.06 299 LEU B C 1
ATOM 6604 O O . LEU B 1 299 ? 48.25 19.797 -0.871 1 92.06 299 LEU B O 1
ATOM 6608 N N . ARG B 1 300 ? 47.406 21.5 0.325 1 92.56 300 ARG B N 1
ATOM 6609 C CA . ARG B 1 300 ? 48.656 21.797 0.993 1 92.56 300 ARG B CA 1
ATOM 6610 C C . ARG B 1 300 ? 48.531 21.688 2.508 1 92.56 300 ARG B C 1
ATOM 6612 O O . ARG B 1 300 ? 47.406 21.703 3.035 1 92.56 300 ARG B O 1
ATOM 6619 N N . SER B 1 301 ? 49.719 21.656 3.131 1 92.06 301 SER B N 1
ATOM 6620 C CA . SER B 1 301 ? 49.656 21.625 4.59 1 92.06 301 SER B CA 1
ATOM 6621 C C . SER B 1 301 ? 49 22.875 5.145 1 92.06 301 SER B C 1
ATOM 6623 O O . SER B 1 301 ? 49.312 24 4.742 1 92.06 301 SER B O 1
ATOM 6625 N N . GLY B 1 302 ? 47.969 22.656 5.969 1 91.44 302 GLY B N 1
ATOM 6626 C CA . GLY B 1 302 ? 47.219 23.766 6.523 1 91.44 302 GLY B CA 1
ATOM 6627 C C . GLY B 1 302 ? 45.812 23.875 5.93 1 91.44 302 GLY B C 1
ATOM 6628 O O . GLY B 1 302 ? 44.969 24.562 6.477 1 91.44 302 GLY B O 1
ATOM 6629 N N . ASP B 1 303 ? 45.656 23.125 4.836 1 92.75 303 ASP B N 1
ATOM 6630 C CA . ASP B 1 303 ? 44.344 23.188 4.168 1 92.75 303 ASP B CA 1
ATOM 6631 C C . ASP B 1 303 ? 43.312 22.359 4.926 1 92.75 303 ASP B C 1
ATOM 6633 O O . ASP B 1 303 ? 43.656 21.375 5.586 1 92.75 303 ASP B O 1
ATOM 6637 N N . VAL B 1 304 ? 42.125 22.859 4.84 1 93.56 304 VAL B N 1
ATOM 6638 C CA . VAL B 1 304 ? 40.969 22.094 5.285 1 93.56 304 VAL B CA 1
ATOM 6639 C C . VAL B 1 304 ? 40.188 21.625 4.078 1 93.56 304 VAL B C 1
ATOM 6641 O O . VAL B 1 304 ? 40 22.375 3.115 1 93.56 304 VAL B O 1
ATOM 6644 N N . ILE B 1 305 ? 39.781 20.344 4.102 1 94.06 305 ILE B N 1
ATOM 6645 C CA . ILE B 1 305 ? 39.031 19.812 2.963 1 94.06 305 ILE B CA 1
ATOM 6646 C C . ILE B 1 305 ? 37.812 19.047 3.461 1 94.06 305 ILE B C 1
ATOM 6648 O O . ILE B 1 305 ? 37.875 18.406 4.516 1 94.06 305 ILE B O 1
ATOM 6652 N N . CYS B 1 306 ? 36.781 19.141 2.705 1 94.5 306 CYS B N 1
ATOM 6653 C CA . CYS B 1 306 ? 35.562 18.406 2.996 1 94.5 306 CYS B CA 1
ATOM 6654 C C . CYS B 1 306 ? 35.312 17.312 1.956 1 94.5 306 CYS B C 1
ATOM 6656 O O . CYS B 1 306 ? 35.031 17.609 0.799 1 94.5 306 CYS B O 1
ATOM 6658 N N . PHE B 1 307 ? 35.344 16.031 2.373 1 94.62 307 PHE B N 1
ATOM 6659 C CA . PHE B 1 307 ? 35.094 14.914 1.479 1 94.62 307 PHE B CA 1
ATOM 6660 C C . PHE B 1 307 ? 33.625 14.539 1.508 1 94.62 307 PHE B C 1
ATOM 6662 O O . PHE B 1 307 ? 32.938 14.727 2.523 1 94.62 307 PHE B O 1
ATOM 6669 N N . SER B 1 308 ? 33.188 14.07 0.375 1 92.06 308 SER B N 1
ATOM 6670 C CA . SER B 1 308 ? 31.812 13.602 0.285 1 92.06 308 SER B CA 1
ATOM 6671 C C . SER B 1 308 ? 31.688 12.453 -0.706 1 92.06 308 SER B C 1
ATOM 6673 O O . SER B 1 308 ? 32.531 12.289 -1.59 1 92.06 308 SER B O 1
ATOM 6675 N N . SER B 1 309 ? 30.766 11.625 -0.456 1 91.81 309 SER B N 1
ATOM 6676 C CA . SER B 1 309 ? 30.453 10.516 -1.354 1 91.81 309 SER B CA 1
ATOM 6677 C C . SER B 1 309 ? 28.938 10.305 -1.472 1 91.81 309 SER B C 1
ATOM 6679 O O . SER B 1 309 ? 28.219 10.398 -0.479 1 91.81 309 SER B O 1
ATOM 6681 N N . PRO B 1 310 ? 28.453 10.023 -2.623 1 89.69 310 PRO B N 1
ATOM 6682 C CA . PRO B 1 310 ? 27.016 9.836 -2.818 1 89.69 310 PRO B CA 1
ATOM 6683 C C . PRO B 1 310 ? 26.547 8.438 -2.424 1 89.69 310 PRO B C 1
ATOM 6685 O O . PRO B 1 310 ? 25.344 8.164 -2.412 1 89.69 310 PRO B O 1
ATOM 6688 N N . ILE B 1 311 ? 27.359 7.59 -2.008 1 89.75 311 ILE B N 1
ATOM 6689 C CA . ILE B 1 311 ? 27.031 6.188 -1.789 1 89.75 311 ILE B CA 1
ATOM 6690 C C . ILE B 1 311 ? 26.422 6.008 -0.399 1 89.75 311 ILE B C 1
ATOM 6692 O O . ILE B 1 311 ? 26.922 6.574 0.578 1 89.75 311 ILE B O 1
ATOM 6696 N N . THR B 1 312 ? 25.328 5.254 -0.354 1 89.19 312 THR B N 1
ATOM 6697 C CA . THR B 1 312 ? 24.688 4.891 0.906 1 89.19 312 THR B CA 1
ATOM 6698 C C . THR B 1 312 ? 24.438 3.385 0.973 1 89.19 312 THR B C 1
ATOM 6700 O O . THR B 1 312 ? 24.641 2.676 -0.016 1 89.19 312 THR B O 1
ATOM 6703 N N . ASP B 1 313 ? 24.141 2.971 2.105 1 84 313 ASP B N 1
ATOM 6704 C CA . ASP B 1 313 ? 23.797 1.558 2.227 1 84 313 ASP B CA 1
ATOM 6705 C C . ASP B 1 313 ? 22.359 1.307 1.779 1 84 313 ASP B C 1
ATOM 6707 O O . ASP B 1 313 ? 21.688 2.219 1.298 1 84 313 ASP B O 1
ATOM 6711 N N . GLN B 1 314 ? 21.953 0.098 1.806 1 80.88 314 GLN B N 1
ATOM 6712 C CA . GLN B 1 314 ? 20.625 -0.294 1.319 1 80.88 314 GLN B CA 1
ATOM 6713 C C . GLN B 1 314 ? 19.516 0.384 2.121 1 80.88 314 GLN B C 1
ATOM 6715 O O . GLN B 1 314 ? 18.422 0.592 1.614 1 80.88 314 GLN B O 1
ATOM 6720 N N . GLN B 1 315 ? 19.828 0.792 3.314 1 82.56 315 GLN B N 1
ATOM 6721 C CA . GLN B 1 315 ? 18.859 1.461 4.168 1 82.56 315 GLN B CA 1
ATOM 6722 C C . GLN B 1 315 ? 18.938 2.977 4.016 1 82.56 315 GLN B C 1
ATOM 6724 O O . GLN B 1 315 ? 18.188 3.715 4.664 1 82.56 315 GLN B O 1
ATOM 6729 N N . GLY B 1 316 ? 19.906 3.357 3.24 1 84.06 316 GLY B N 1
ATOM 6730 C CA . GLY B 1 316 ? 20.062 4.781 2.984 1 84.06 316 GLY B CA 1
ATOM 6731 C C . GLY B 1 316 ? 20.969 5.469 3.982 1 84.06 316 GLY B C 1
ATOM 6732 O O . GLY B 1 316 ? 21.016 6.699 4.035 1 84.06 316 GLY B O 1
ATOM 6733 N N . GLN B 1 317 ? 21.609 4.809 4.695 1 87.19 317 GLN B N 1
ATOM 6734 C CA . GLN B 1 317 ? 22.5 5.379 5.699 1 87.19 317 GLN B CA 1
ATOM 6735 C C . GLN B 1 317 ? 23.875 5.668 5.113 1 87.19 317 GLN B C 1
ATOM 6737 O O . GLN B 1 317 ? 24.375 4.898 4.289 1 87.19 317 GLN B O 1
ATOM 6742 N N . ARG B 1 318 ? 24.453 6.719 5.664 1 90.12 318 ARG B N 1
ATOM 6743 C CA . ARG B 1 318 ? 25.781 7.109 5.203 1 90.12 318 ARG B CA 1
ATOM 6744 C C . ARG B 1 318 ? 26.859 6.281 5.891 1 90.12 318 ARG B C 1
ATOM 6746 O O . ARG B 1 318 ? 26.609 5.668 6.93 1 90.12 318 ARG B O 1
ATOM 6753 N N . GLY B 1 319 ? 28.031 6.309 5.223 1 92.5 319 GLY B N 1
ATOM 6754 C CA . GLY B 1 319 ? 29.125 5.539 5.766 1 92.5 319 GLY B CA 1
ATOM 6755 C C . GLY B 1 319 ? 30.031 6.348 6.68 1 92.5 319 GLY B C 1
ATOM 6756 O O . GLY B 1 319 ? 29.672 7.449 7.102 1 92.5 319 GLY B O 1
ATOM 6757 N N . ARG B 1 320 ? 31.219 5.719 7.039 1 95.31 320 ARG B N 1
ATOM 6758 C CA . ARG B 1 320 ? 32.219 6.355 7.895 1 95.31 320 ARG B CA 1
ATOM 6759 C C . ARG B 1 320 ? 33.531 6.559 7.145 1 95.31 320 ARG B C 1
ATOM 6761 O O . ARG B 1 320 ? 33.875 5.773 6.258 1 95.31 320 ARG B O 1
ATOM 6768 N N . TRP B 1 321 ? 34.188 7.617 7.555 1 95.94 321 TRP B N 1
ATOM 6769 C CA . TRP B 1 321 ? 35.438 7.973 6.883 1 95.94 321 TRP B CA 1
ATOM 6770 C C . TRP B 1 321 ? 36.656 7.531 7.703 1 95.94 321 TRP B C 1
ATOM 6772 O O . TRP B 1 321 ? 36.594 7.484 8.938 1 95.94 321 TRP B O 1
ATOM 6782 N N . ASP B 1 322 ? 37.656 7.133 6.969 1 95.12 322 ASP B N 1
ATOM 6783 C CA . ASP B 1 322 ? 38.938 6.758 7.586 1 95.12 322 ASP B CA 1
ATOM 6784 C C . ASP B 1 322 ? 40.094 7.098 6.676 1 95.12 322 ASP B C 1
ATOM 6786 O O . ASP B 1 322 ? 39.906 7.371 5.488 1 95.12 322 ASP B O 1
ATOM 6790 N N . VAL B 1 323 ? 41.281 7.195 7.293 1 96.19 323 VAL B N 1
ATOM 6791 C CA . VAL B 1 323 ? 42.469 7.492 6.512 1 96.19 323 VAL B CA 1
ATOM 6792 C C . VAL B 1 323 ? 43.562 6.488 6.855 1 96.19 323 VAL B C 1
ATOM 6794 O O . VAL B 1 323 ? 43.562 5.898 7.938 1 96.19 323 VAL B O 1
ATOM 6797 N N . SER B 1 324 ? 44.469 6.266 5.898 1 95.44 324 SER B N 1
ATOM 6798 C CA . SER B 1 324 ? 45.562 5.336 6.109 1 95.44 324 SER B CA 1
ATOM 6799 C C . SER B 1 324 ? 46.594 5.898 7.094 1 95.44 324 SER B C 1
ATOM 6801 O O . SER B 1 324 ? 47.25 5.148 7.816 1 95.44 324 SER B O 1
ATOM 6803 N N . SER B 1 325 ? 46.75 7.285 7.09 1 95.44 325 SER B N 1
ATOM 6804 C CA . SER B 1 325 ? 47.688 7.941 8.008 1 95.44 325 SER B CA 1
ATOM 6805 C C . SER B 1 325 ? 47.094 9.234 8.562 1 95.44 325 SER B C 1
ATOM 6807 O O . SER B 1 325 ? 46.906 10.211 7.824 1 95.44 325 SER B O 1
ATOM 6809 N N . SER B 1 326 ? 46.938 9.258 9.875 1 93.75 326 SER B N 1
ATOM 6810 C CA . SER B 1 326 ? 46.375 10.445 10.516 1 93.75 326 SER B CA 1
ATOM 6811 C C . SER B 1 326 ? 47.438 11.539 10.672 1 93.75 326 SER B C 1
ATOM 6813 O O . SER B 1 326 ? 47.125 12.695 10.945 1 93.75 326 SER B O 1
ATOM 6815 N N . GLU B 1 327 ? 48.719 11.18 10.484 1 92.5 327 GLU B N 1
ATOM 6816 C CA . GLU B 1 327 ? 49.781 12.164 10.57 1 92.5 327 GLU B CA 1
ATOM 6817 C C . GLU B 1 327 ? 49.781 13.102 9.367 1 92.5 327 GLU B C 1
ATOM 6819 O O . GLU B 1 327 ? 50.219 14.258 9.461 1 92.5 327 GLU B O 1
ATOM 6824 N N . ILE B 1 328 ? 49.25 12.562 8.328 1 94.44 328 ILE B N 1
ATOM 6825 C CA . ILE B 1 328 ? 49.188 13.359 7.102 1 94.44 328 ILE B CA 1
ATOM 6826 C C . ILE B 1 328 ? 47.875 14.094 7.012 1 94.44 328 ILE B C 1
ATOM 6828 O O . ILE B 1 328 ? 47.844 15.305 6.781 1 94.44 328 ILE B O 1
ATOM 6832 N N . LEU B 1 329 ? 46.844 13.406 7.219 1 94.25 329 LEU B N 1
ATOM 6833 C CA . LEU B 1 329 ? 45.5 13.953 7.148 1 94.25 329 LEU B CA 1
ATOM 6834 C C . LEU B 1 329 ? 44.719 13.609 8.406 1 94.25 329 LEU B C 1
ATOM 6836 O O . LEU B 1 329 ? 44.5 12.43 8.711 1 94.25 329 LEU B O 1
ATOM 6840 N N . GLN B 1 330 ? 44.344 14.602 9.094 1 94.12 330 GLN B N 1
ATOM 6841 C CA . GLN B 1 330 ? 43.469 14.398 10.242 1 94.12 330 GLN B CA 1
ATOM 6842 C C . GLN B 1 330 ? 42 14.516 9.844 1 94.12 330 GLN B C 1
ATOM 6844 O O . GLN B 1 330 ? 41.531 15.57 9.406 1 94.12 330 GLN B O 1
ATOM 6849 N N . MET B 1 331 ? 41.25 13.422 10.039 1 94.88 331 MET B N 1
ATOM 6850 C CA . MET B 1 331 ? 39.906 13.383 9.469 1 94.88 331 MET B CA 1
ATOM 6851 C C . MET B 1 331 ? 38.875 13.055 10.539 1 94.88 331 MET B C 1
ATOM 6853 O O . MET B 1 331 ? 39.125 12.258 11.438 1 94.88 331 MET B O 1
ATOM 6857 N N . ASN B 1 332 ? 37.781 13.742 10.414 1 95.44 332 ASN B N 1
ATOM 6858 C CA . ASN B 1 332 ? 36.594 13.359 11.188 1 95.44 332 ASN B CA 1
ATOM 6859 C C . ASN B 1 332 ? 35.844 12.195 10.539 1 95.44 332 ASN B C 1
ATOM 6861 O O . ASN B 1 332 ? 35.375 12.32 9.414 1 95.44 332 ASN B O 1
ATOM 6865 N N . SER B 1 333 ? 35.688 11.164 11.266 1 95.12 333 SER B N 1
ATOM 6866 C CA . SER B 1 333 ? 35.188 9.914 10.703 1 95.12 333 SER B CA 1
ATOM 6867 C C . SER B 1 333 ? 33.688 10.023 10.344 1 95.12 333 SER B C 1
ATOM 6869 O O . SER B 1 333 ? 33.219 9.32 9.461 1 95.12 333 SER B O 1
ATOM 6871 N N . GLU B 1 334 ? 33 10.922 10.922 1 93.81 334 GLU B N 1
ATOM 6872 C CA . GLU B 1 334 ? 31.547 11.008 10.711 1 93.81 334 GLU B CA 1
ATOM 6873 C C . GLU B 1 334 ? 31.219 11.898 9.523 1 93.81 334 GLU B C 1
ATOM 6875 O O . GLU B 1 334 ? 30.328 11.57 8.719 1 93.81 334 GLU B O 1
ATOM 6880 N N . THR B 1 335 ? 31.922 12.992 9.32 1 93.88 335 THR B N 1
ATOM 6881 C CA . THR B 1 335 ? 31.5 13.984 8.344 1 93.88 335 THR B CA 1
ATOM 6882 C C . THR B 1 335 ? 32.438 13.984 7.137 1 93.88 335 THR B C 1
ATOM 6884 O O . THR B 1 335 ? 32.094 14.5 6.074 1 93.88 335 THR B O 1
ATOM 6887 N N . GLY B 1 336 ? 33.656 13.539 7.316 1 95.25 336 GLY B N 1
ATOM 6888 C CA . GLY B 1 336 ? 34.594 13.484 6.211 1 95.25 336 GLY B CA 1
ATOM 6889 C C . GLY B 1 336 ? 35.469 14.734 6.094 1 95.25 336 GLY B C 1
ATOM 6890 O O . GLY B 1 336 ? 36.188 14.914 5.117 1 95.25 336 GLY B O 1
ATOM 6891 N N . VAL B 1 337 ? 35.312 15.656 7.082 1 95.19 337 VAL B N 1
ATOM 6892 C CA . VAL B 1 337 ? 36.156 16.844 7.109 1 95.19 337 VAL B CA 1
ATOM 6893 C C . VAL B 1 337 ? 37.562 16.438 7.512 1 95.19 337 VAL B C 1
ATOM 6895 O O . VAL B 1 337 ? 37.75 15.617 8.414 1 95.19 337 VAL B O 1
ATOM 6898 N N . ALA B 1 338 ? 38.5 17.031 6.734 1 95.38 338 ALA B N 1
ATOM 6899 C CA . ALA B 1 338 ? 39.875 16.672 7.027 1 95.38 338 ALA B CA 1
ATOM 6900 C C . ALA B 1 338 ? 40.781 17.891 7.012 1 95.38 338 ALA B C 1
ATOM 6902 O O . ALA B 1 338 ? 40.531 18.875 6.309 1 95.38 338 ALA B O 1
ATOM 6903 N N . PHE B 1 339 ? 41.812 17.891 7.934 1 94.25 339 PHE B N 1
ATOM 6904 C CA . PHE B 1 339 ? 42.875 18.891 8.008 1 94.25 339 PHE B CA 1
ATOM 6905 C C . PHE B 1 339 ? 44.188 18.312 7.531 1 94.25 339 PHE B C 1
ATOM 6907 O O . PHE B 1 339 ? 44.656 17.281 8.023 1 94.25 339 PHE B O 1
ATOM 6914 N N . ALA B 1 340 ? 44.75 18.969 6.543 1 94.62 340 ALA B N 1
ATOM 6915 C CA . ALA B 1 340 ? 46.031 18.516 6.023 1 94.62 340 ALA B CA 1
ATOM 6916 C C . ALA B 1 340 ? 47.156 18.938 6.953 1 94.62 340 ALA B C 1
ATOM 6918 O O . ALA B 1 340 ? 47.562 20.109 6.961 1 94.62 340 ALA B O 1
ATOM 6919 N N . LYS B 1 341 ? 47.75 18.062 7.629 1 91.12 341 LYS B N 1
ATOM 6920 C CA . LYS B 1 341 ? 48.781 18.344 8.625 1 91.12 341 LYS B CA 1
ATOM 6921 C C . LYS B 1 341 ? 50.188 18.344 7.996 1 91.12 341 LYS B C 1
ATOM 6923 O O . LYS B 1 341 ? 50.906 19.344 8.078 1 91.12 341 LYS B O 1
ATOM 6928 N N . ASN B 1 342 ? 50.5 17.156 7.426 1 91.75 342 ASN B N 1
ATOM 6929 C CA . ASN B 1 342 ? 51.812 16.984 6.84 1 91.75 342 ASN B CA 1
ATOM 6930 C C . ASN B 1 342 ? 51.75 16.609 5.363 1 91.75 342 ASN B C 1
ATOM 6932 O O . ASN B 1 342 ? 50.688 16.125 4.898 1 91.75 342 ASN B O 1
ATOM 6936 N N . SER B 1 343 ? 52.906 16.922 4.691 1 93.12 343 SER B N 1
ATOM 6937 C CA . SER B 1 343 ? 52.969 16.547 3.279 1 93.12 343 SER B CA 1
ATOM 6938 C C . SER B 1 343 ? 53.156 15.047 3.107 1 93.12 343 SER B C 1
ATOM 6940 O O . SER B 1 343 ? 53.781 14.398 3.949 1 93.12 343 SER B O 1
ATOM 6942 N N . GLY B 1 344 ? 52.5 14.5 2.043 1 94.19 344 GLY B N 1
ATOM 6943 C CA . GLY B 1 344 ? 52.594 13.078 1.734 1 94.19 344 GLY B CA 1
ATOM 6944 C C . GLY B 1 344 ? 51.375 12.562 0.993 1 94.19 344 GLY B C 1
ATOM 6945 O O . GLY B 1 344 ? 50.5 13.336 0.599 1 94.19 344 GLY B O 1
ATOM 6946 N N . THR B 1 345 ? 51.469 11.258 0.75 1 94.94 345 THR B N 1
ATOM 6947 C CA . THR B 1 345 ? 50.344 10.602 0.078 1 94.94 345 THR B CA 1
ATOM 6948 C C . THR B 1 345 ? 49.562 9.75 1.06 1 94.94 345 THR B C 1
ATOM 6950 O O . THR B 1 345 ? 50.125 9.047 1.895 1 94.94 345 THR B O 1
ATOM 6953 N N . VAL B 1 346 ? 48.25 9.891 1.043 1 94.69 346 VAL B N 1
ATOM 6954 C CA . VAL B 1 346 ? 47.406 9.172 1.977 1 94.69 346 VAL B CA 1
ATOM 6955 C C . VAL B 1 346 ? 46.188 8.602 1.234 1 94.69 346 VAL B C 1
ATOM 6957 O O . VAL B 1 346 ? 45.812 9.125 0.187 1 94.69 346 VAL B O 1
ATOM 6960 N N . VAL B 1 347 ? 45.656 7.48 1.775 1 95.25 347 VAL B N 1
ATOM 6961 C CA . VAL B 1 347 ? 44.438 6.883 1.208 1 95.25 347 VAL B CA 1
ATOM 6962 C C . VAL B 1 347 ? 43.25 7.184 2.105 1 95.25 347 VAL B C 1
ATOM 6964 O O . VAL B 1 347 ? 43.312 6.941 3.312 1 95.25 347 VAL B O 1
ATOM 6967 N N . VAL B 1 348 ? 42.25 7.754 1.503 1 95.88 348 VAL B N 1
ATOM 6968 C CA . VAL B 1 348 ? 41.031 8.031 2.217 1 95.88 348 VAL B CA 1
ATOM 6969 C C . VAL B 1 348 ? 40.031 6.891 1.981 1 95.88 348 VAL B C 1
ATOM 6971 O O . VAL B 1 348 ? 39.781 6.504 0.838 1 95.88 348 VAL B O 1
ATOM 6974 N N . TYR B 1 349 ? 39.469 6.355 3.076 1 95.38 349 TYR B N 1
ATOM 6975 C CA . TYR B 1 349 ? 38.531 5.25 2.998 1 95.38 349 TYR B CA 1
ATOM 6976 C C . TYR B 1 349 ? 37.125 5.703 3.379 1 95.38 349 TYR B C 1
ATOM 6978 O O . TYR B 1 349 ? 36.969 6.52 4.289 1 95.38 349 TYR B O 1
ATOM 6986 N N . TYR B 1 350 ? 36.188 5.215 2.672 1 95.06 350 TYR B N 1
ATOM 6987 C CA . TYR B 1 350 ? 34.781 5.336 3.002 1 95.06 350 TYR B CA 1
ATOM 6988 C C . TYR B 1 350 ? 34.125 3.965 3.162 1 95.06 350 TYR B C 1
ATOM 6990 O O . TYR B 1 350 ? 34.031 3.209 2.195 1 95.06 350 TYR B O 1
ATOM 6998 N N . ARG B 1 351 ? 33.656 3.695 4.418 1 93.69 351 ARG B N 1
ATOM 6999 C CA . ARG B 1 351 ? 33.219 2.354 4.754 1 93.69 351 ARG B CA 1
ATOM 7000 C C . ARG B 1 351 ? 31.719 2.357 5.105 1 93.69 351 ARG B C 1
ATOM 7002 O O . ARG B 1 351 ? 31.266 3.213 5.863 1 93.69 351 ARG B O 1
ATOM 7009 N N . LEU B 1 352 ? 31.078 1.376 4.605 1 90.31 352 LEU B N 1
ATOM 7010 C CA . LEU B 1 352 ? 29.656 1.219 4.926 1 90.31 352 LEU B CA 1
ATOM 7011 C C . LEU B 1 352 ? 29.438 0.041 5.871 1 90.31 352 LEU B C 1
ATOM 7013 O O . LEU B 1 352 ? 30.328 -0.789 6.051 1 90.31 352 LEU B O 1
ATOM 7017 N N . GLU B 1 353 ? 28.297 -0.121 6.613 1 82.44 353 GLU B N 1
ATOM 7018 C CA . GLU B 1 353 ? 28 -1.146 7.609 1 82.44 353 GLU B CA 1
ATOM 7019 C C . GLU B 1 353 ? 27.953 -2.533 6.977 1 82.44 353 GLU B C 1
ATOM 7021 O O . GLU B 1 353 ? 28.281 -3.527 7.629 1 82.44 353 GLU B O 1
ATOM 7026 N N . GLY B 1 354 ? 27.797 -2.842 5.727 1 77.38 354 GLY B N 1
ATOM 7027 C CA . GLY B 1 354 ? 27.734 -4.121 5.039 1 77.38 354 GLY B CA 1
ATOM 7028 C C . GLY B 1 354 ? 29.094 -4.625 4.586 1 77.38 354 GLY B C 1
ATOM 7029 O O . GLY B 1 354 ? 29.188 -5.676 3.951 1 77.38 354 GLY B O 1
ATOM 7030 N N . GLY B 1 355 ? 30.125 -4.027 5.039 1 83.62 355 GLY B N 1
ATOM 7031 C CA . GLY B 1 355 ? 31.484 -4.445 4.719 1 83.62 355 GLY B CA 1
ATOM 7032 C C . GLY B 1 355 ? 32 -3.844 3.426 1 83.62 355 GLY B C 1
ATOM 7033 O O . GLY B 1 355 ? 33.188 -3.986 3.1 1 83.62 355 GLY B O 1
ATOM 7034 N N . GLN B 1 356 ? 31.172 -3.24 2.781 1 89.88 356 GLN B N 1
ATOM 7035 C CA . GLN B 1 356 ? 31.609 -2.611 1.536 1 89.88 356 GLN B CA 1
ATOM 7036 C C . GLN B 1 356 ? 32.375 -1.321 1.808 1 89.88 356 GLN B C 1
ATOM 7038 O O . GLN B 1 356 ? 32.062 -0.59 2.748 1 89.88 356 GLN B O 1
ATOM 7043 N N . GLN B 1 357 ? 33.469 -1.078 1.048 1 91.19 357 GLN B N 1
ATOM 7044 C CA . GLN B 1 357 ? 34.25 0.147 1.225 1 91.19 357 GLN B CA 1
ATOM 7045 C C . GLN B 1 357 ? 34.781 0.667 -0.112 1 91.19 357 GLN B C 1
ATOM 7047 O O . GLN B 1 357 ? 34.938 -0.105 -1.056 1 91.19 357 GLN B O 1
ATOM 7052 N N . THR B 1 358 ? 34.969 1.913 -0.235 1 93.06 358 THR B N 1
ATOM 7053 C CA . THR B 1 358 ? 35.625 2.566 -1.357 1 93.06 358 THR B CA 1
ATOM 7054 C C . THR B 1 358 ? 36.781 3.438 -0.871 1 93.06 358 THR B C 1
ATOM 7056 O O . THR B 1 358 ? 36.906 3.693 0.328 1 93.06 358 THR B O 1
ATOM 7059 N N . PHE B 1 359 ? 37.688 3.752 -1.724 1 94.06 359 PHE B N 1
ATOM 7060 C CA . PHE B 1 359 ? 38.844 4.52 -1.283 1 94.06 359 PHE B CA 1
ATOM 7061 C C . PHE B 1 359 ? 39.375 5.414 -2.406 1 94.06 359 PHE B C 1
ATOM 7063 O O . PHE B 1 359 ? 38.969 5.242 -3.566 1 94.06 359 PHE B O 1
ATOM 7070 N N . LYS B 1 360 ? 40.125 6.34 -2.039 1 93.25 360 LYS B N 1
ATOM 7071 C CA . LYS B 1 360 ? 40.781 7.258 -2.953 1 93.25 360 LYS B CA 1
ATOM 7072 C C . LYS B 1 360 ? 42.156 7.68 -2.406 1 93.25 360 LYS B C 1
ATOM 7074 O O . LYS B 1 360 ? 42.312 7.922 -1.207 1 93.25 360 LYS B O 1
ATOM 7079 N N . GLU B 1 361 ? 43.062 7.715 -3.273 1 92.88 361 GLU B N 1
ATOM 7080 C CA . GLU B 1 361 ? 44.375 8.211 -2.898 1 92.88 361 GLU B CA 1
ATOM 7081 C C . GLU B 1 361 ? 44.469 9.727 -3.07 1 92.88 361 GLU B C 1
ATOM 7083 O O . GLU B 1 361 ? 44.094 10.266 -4.109 1 92.88 361 GLU B O 1
ATOM 7088 N N . VAL B 1 362 ? 44.938 10.422 -2.041 1 93.62 362 VAL B N 1
ATOM 7089 C CA . VAL B 1 362 ? 45.094 11.875 -2.061 1 93.62 362 VAL B CA 1
ATOM 7090 C C . VAL B 1 362 ? 46.531 12.273 -1.693 1 93.62 362 VAL B C 1
ATOM 7092 O O . VAL B 1 362 ? 47.125 11.656 -0.813 1 93.62 362 VAL B O 1
ATOM 7095 N N . THR B 1 363 ? 47 13.289 -2.396 1 94.88 363 THR B N 1
ATOM 7096 C CA . THR B 1 363 ? 48.344 13.773 -2.127 1 94.88 363 THR B CA 1
ATOM 7097 C C . THR B 1 363 ? 48.312 15.18 -1.524 1 94.88 363 THR B C 1
ATOM 7099 O O . THR B 1 363 ? 47.656 16.062 -2.053 1 94.88 363 THR B O 1
ATOM 7102 N N . VAL B 1 364 ? 49.031 15.391 -0.373 1 94.38 364 VAL B N 1
ATOM 7103 C CA . VAL B 1 364 ? 49.156 16.688 0.286 1 94.38 364 VAL B CA 1
ATOM 7104 C C . VAL B 1 364 ? 50.531 17.281 -0.019 1 94.38 364 VAL B C 1
ATOM 7106 O O . VAL B 1 364 ? 51.562 16.688 0.288 1 94.38 364 VAL B O 1
ATOM 7109 N N . GLU B 1 365 ? 50.531 18.453 -0.581 1 93 365 GLU B N 1
ATOM 7110 C CA . GLU B 1 365 ? 51.781 19.156 -0.895 1 93 365 GLU B CA 1
ATOM 7111 C C . GLU B 1 365 ? 52.344 19.859 0.338 1 93 365 GLU B C 1
ATOM 7113 O O . GLU B 1 365 ? 51.594 20.141 1.288 1 93 365 GLU B O 1
ATOM 7118 N N . PRO B 1 366 ? 53.625 20.125 0.357 1 89.81 366 PRO B N 1
ATOM 7119 C CA . PRO B 1 366 ? 54.219 20.828 1.498 1 89.81 366 PRO B CA 1
ATOM 7120 C C . PRO B 1 366 ? 53.719 22.25 1.652 1 89.81 366 PRO B C 1
ATOM 7122 O O . PRO B 1 366 ? 53.281 22.859 0.675 1 89.81 366 PRO B O 1
ATOM 7125 N N . ALA B 1 367 ? 53.812 22.688 2.869 1 85.88 367 ALA B N 1
ATOM 7126 C CA . ALA B 1 367 ? 53.344 24.031 3.191 1 85.88 367 ALA B CA 1
ATOM 7127 C C . ALA B 1 367 ? 54.156 25.094 2.48 1 85.88 367 ALA B C 1
ATOM 7129 O O . ALA B 1 367 ? 55.375 24.906 2.252 1 85.88 367 ALA B O 1
ATOM 7130 N N . SER B 1 368 ? 53.531 26.156 2.117 1 82.81 368 SER B N 1
ATOM 7131 C CA . SER B 1 368 ? 54.25 27.297 1.541 1 82.81 368 SER B CA 1
ATOM 7132 C C . SER B 1 368 ? 54.75 28.234 2.629 1 82.81 368 SER B C 1
ATOM 7134 O O . SER B 1 368 ? 54.312 28.172 3.777 1 82.81 368 SER B O 1
ATOM 7136 N N . ILE B 1 369 ? 55.75 29.062 2.275 1 84.75 369 ILE B N 1
ATOM 7137 C CA . ILE B 1 369 ? 56.25 30.094 3.189 1 84.75 369 ILE B CA 1
ATOM 7138 C C . ILE B 1 369 ? 55.125 31.109 3.457 1 84.75 369 ILE B C 1
ATOM 7140 O O . ILE B 1 369 ? 54.531 31.641 2.523 1 84.75 369 ILE B O 1
ATOM 7144 N N . PRO B 1 370 ? 54.875 31.281 4.719 1 89.81 370 PRO B N 1
ATOM 7145 C CA . PRO B 1 370 ? 53.781 32.219 5.047 1 89.81 370 PRO B CA 1
ATOM 7146 C C . PRO B 1 370 ? 54.031 33.625 4.566 1 89.81 370 PRO B C 1
ATOM 7148 O O . PRO B 1 370 ? 55.156 34.125 4.695 1 89.81 370 PRO B O 1
ATOM 7151 N N . VAL B 1 371 ? 53.094 34.188 3.947 1 91.12 371 VAL B N 1
ATOM 7152 C CA . VAL B 1 371 ? 53.156 35.594 3.543 1 91.12 371 VAL B CA 1
ATOM 7153 C C . VAL B 1 371 ? 52.219 36.438 4.438 1 91.12 371 VAL B C 1
ATOM 7155 O O . VAL B 1 371 ? 51.031 36.094 4.602 1 91.12 371 VAL B O 1
ATOM 7158 N N . PHE B 1 372 ? 52.844 37.5 5.023 1 93.38 372 PHE B N 1
ATOM 7159 C CA . PHE B 1 372 ? 52.062 38.344 5.945 1 93.38 372 PHE B CA 1
ATOM 7160 C C . PHE B 1 372 ? 51.469 39.531 5.215 1 93.38 372 PHE B C 1
ATOM 7162 O O . PHE B 1 372 ? 52.125 40.219 4.426 1 93.38 372 PHE B O 1
ATOM 7169 N N . ILE B 1 373 ? 50.188 39.75 5.449 1 92.94 373 ILE B N 1
ATOM 7170 C CA . ILE B 1 373 ? 49.5 40.875 4.863 1 92.94 373 ILE B CA 1
ATOM 7171 C C . ILE B 1 373 ? 48.875 41.75 5.973 1 92.94 373 ILE B C 1
ATOM 7173 O O . ILE B 1 373 ? 47.781 41.469 6.465 1 92.94 373 ILE B O 1
ATOM 7177 N N . PRO B 1 374 ? 49.625 42.781 6.402 1 91.94 374 PRO B N 1
ATOM 7178 C CA . PRO B 1 374 ? 49.094 43.688 7.434 1 91.94 374 PRO B CA 1
ATOM 7179 C C . PRO B 1 374 ? 47.969 44.562 6.926 1 91.94 374 PRO B C 1
ATOM 7181 O O . PRO B 1 374 ? 47.781 44.688 5.715 1 91.94 374 PRO B O 1
ATOM 7184 N N . PRO B 1 375 ? 47.156 45.062 7.859 1 90.12 375 PRO B N 1
ATOM 7185 C CA . PRO B 1 375 ? 46.094 45.969 7.41 1 90.12 375 PRO B CA 1
ATOM 7186 C C . PRO B 1 375 ? 46.656 47.25 6.793 1 90.12 375 PRO B C 1
ATOM 7188 O O . PRO B 1 375 ? 47.688 47.75 7.219 1 90.12 375 PRO B O 1
ATOM 7191 N N . ALA B 1 376 ? 46.156 47.75 5.695 1 85.75 376 ALA B N 1
ATOM 7192 C CA . ALA B 1 376 ? 46.656 48.875 4.922 1 85.75 376 ALA B CA 1
ATOM 7193 C C . ALA B 1 376 ? 46.625 50.156 5.742 1 85.75 376 ALA B C 1
ATOM 7195 O O . ALA B 1 376 ? 47.594 50.938 5.723 1 85.75 376 ALA B O 1
ATOM 7196 N N . ASP B 1 377 ? 45.594 50.469 6.328 1 81.06 377 ASP B N 1
ATOM 7197 C CA . ASP B 1 377 ? 45.438 51.844 6.844 1 81.06 377 ASP B CA 1
ATOM 7198 C C . ASP B 1 377 ? 45.406 51.844 8.375 1 81.06 377 ASP B C 1
ATOM 7200 O O . ASP B 1 377 ? 44.75 52.688 8.984 1 81.06 377 ASP B O 1
ATOM 7204 N N . ARG B 1 378 ? 46.219 50.906 8.969 1 84.81 378 ARG B N 1
ATOM 7205 C CA . ARG B 1 378 ? 46.156 50.906 10.422 1 84.81 378 ARG B CA 1
ATOM 7206 C C . ARG B 1 378 ? 47.531 50.656 11.023 1 84.81 378 ARG B C 1
ATOM 7208 O O . ARG B 1 378 ? 48.344 49.906 10.453 1 84.81 378 ARG B O 1
ATOM 7215 N N . LEU B 1 379 ? 47.875 51.438 12.039 1 87 379 LEU B N 1
ATOM 7216 C CA . LEU B 1 379 ? 49.125 51.25 12.789 1 87 379 LEU B CA 1
ATOM 7217 C C . LEU B 1 379 ? 48.844 50.562 14.125 1 87 379 LEU B C 1
ATOM 7219 O O . LEU B 1 379 ? 47.75 50.688 14.68 1 87 379 LEU B O 1
ATOM 7223 N N . LEU B 1 380 ? 49.781 49.75 14.508 1 90.81 380 LEU B N 1
ATOM 7224 C CA . LEU B 1 380 ? 49.656 49.125 15.812 1 90.81 380 LEU B CA 1
ATOM 7225 C C . LEU B 1 380 ? 49.938 50.125 16.938 1 90.81 380 LEU B C 1
ATOM 7227 O O . LEU B 1 380 ? 50.938 50.844 16.891 1 90.81 380 LEU B O 1
ATOM 7231 N N . ILE B 1 381 ? 49.031 50.281 17.828 1 87.69 381 ILE B N 1
ATOM 7232 C CA . ILE B 1 381 ? 49.156 51.188 18.953 1 87.69 381 ILE B CA 1
ATOM 7233 C C . ILE B 1 381 ? 48.906 50.438 20.266 1 87.69 381 ILE B C 1
ATOM 7235 O O . ILE B 1 381 ? 48.125 49.469 20.281 1 87.69 381 ILE B O 1
ATOM 7239 N N . ASN B 1 382 ? 49.688 50.781 21.297 1 86.5 382 ASN B N 1
ATOM 7240 C CA . ASN B 1 382 ? 49.438 50.156 22.578 1 86.5 382 ASN B CA 1
ATOM 7241 C C . ASN B 1 382 ? 48.312 50.844 23.344 1 86.5 382 ASN B C 1
ATOM 7243 O O . ASN B 1 382 ? 48.469 51.156 24.516 1 86.5 382 ASN B O 1
ATOM 7247 N N . TRP B 1 383 ? 47.188 51.125 22.625 1 81.38 383 TRP B N 1
ATOM 7248 C CA . TRP B 1 383 ? 45.969 51.656 23.234 1 81.38 383 TRP B CA 1
ATOM 7249 C C . TRP B 1 383 ? 44.938 50.562 23.453 1 81.38 383 TRP B C 1
ATOM 7251 O O . TRP B 1 383 ? 44.562 49.875 22.5 1 81.38 383 TRP B O 1
ATOM 7261 N N . PRO B 1 384 ? 44.562 50.281 24.688 1 78.31 384 PRO B N 1
ATOM 7262 C CA . PRO B 1 384 ? 43.719 49.125 24.984 1 78.31 384 PRO B CA 1
ATOM 7263 C C . PRO B 1 384 ? 42.375 49.188 24.266 1 78.31 384 PRO B C 1
ATOM 7265 O O . PRO B 1 384 ? 41.781 48.156 23.938 1 78.31 384 PRO B O 1
ATOM 7268 N N . GLU B 1 385 ? 41.812 50.406 24.062 1 79.5 385 GLU B N 1
ATOM 7269 C CA . GLU B 1 385 ? 40.5 50.5 23.453 1 79.5 385 GLU B CA 1
ATOM 7270 C C . GLU B 1 385 ? 40.594 50.469 21.938 1 79.5 385 GLU B C 1
ATOM 7272 O O . GLU B 1 385 ? 39.562 50.562 21.234 1 79.5 385 GLU B O 1
ATOM 7277 N N . ALA B 1 386 ? 41.812 50.375 21.531 1 79.06 386 ALA B N 1
ATOM 7278 C CA . ALA B 1 386 ? 41.969 50.344 20.094 1 79.06 386 ALA B CA 1
ATOM 7279 C C . ALA B 1 386 ? 41.469 49 19.516 1 79.06 386 ALA B C 1
ATOM 7281 O O . ALA B 1 386 ? 41.438 48 20.219 1 79.06 386 ALA B O 1
ATOM 7282 N N . SER B 1 387 ? 40.938 49.062 18.281 1 82.56 387 SER B N 1
ATOM 7283 C CA . SER B 1 387 ? 40.469 47.875 17.609 1 82.56 387 SER B CA 1
ATOM 7284 C C . SER B 1 387 ? 41.594 46.844 17.391 1 82.56 387 SER B C 1
ATOM 7286 O O . SER B 1 387 ? 42.75 47.219 17.312 1 82.56 387 SER B O 1
ATOM 7288 N N . GLU B 1 388 ? 41.25 45.656 17.391 1 85.69 388 GLU B N 1
ATOM 7289 C CA . GLU B 1 388 ? 42.219 44.562 17.203 1 85.69 388 GLU B CA 1
ATOM 7290 C C . GLU B 1 388 ? 42.938 44.719 15.883 1 85.69 388 GLU B C 1
ATOM 7292 O O . GLU B 1 388 ? 42.344 45.062 14.867 1 85.69 388 GLU B O 1
ATOM 7297 N N . TYR B 1 389 ? 44.344 44.562 15.984 1 91.75 389 TYR B N 1
ATOM 7298 C CA . TYR B 1 389 ? 45.188 44.594 14.805 1 91.75 389 TYR B CA 1
ATOM 7299 C C . TYR B 1 389 ? 45.375 43.188 14.203 1 91.75 389 TYR B C 1
ATOM 7301 O O . TYR B 1 389 ? 46.031 42.344 14.789 1 91.75 389 TYR B O 1
ATOM 7309 N N . THR B 1 390 ? 44.688 42.969 13.023 1 93.19 390 THR B N 1
ATOM 7310 C CA . THR B 1 390 ? 44.656 41.625 12.414 1 93.19 390 THR B CA 1
ATOM 7311 C C . THR B 1 390 ? 45.594 41.562 11.203 1 93.19 390 THR B C 1
ATOM 7313 O O . THR B 1 390 ? 45.469 42.375 10.281 1 93.19 390 THR B O 1
ATOM 7316 N N . VAL B 1 391 ? 46.594 40.625 11.297 1 94.31 391 VAL B N 1
ATOM 7317 C CA . VAL B 1 391 ? 47.5 40.375 10.18 1 94.31 391 VAL B CA 1
ATOM 7318 C C . VAL B 1 391 ? 47.156 39.062 9.492 1 94.31 391 VAL B C 1
ATOM 7320 O O . VAL B 1 391 ? 47.188 38 10.117 1 94.31 391 VAL B O 1
ATOM 7323 N N . ARG B 1 392 ? 46.812 39.125 8.219 1 93.94 392 ARG B N 1
ATOM 7324 C CA . ARG B 1 392 ? 46.5 37.938 7.469 1 93.94 392 ARG B CA 1
ATOM 7325 C C . ARG B 1 392 ? 47.75 37.156 7.141 1 93.94 392 ARG B C 1
ATOM 7327 O O . ARG B 1 392 ? 48.781 37.719 6.785 1 93.94 392 ARG B O 1
ATOM 7334 N N . VAL B 1 393 ? 47.656 35.875 7.414 1 92.44 393 VAL B N 1
ATOM 7335 C CA . VAL B 1 393 ? 48.75 34.969 7.098 1 92.44 393 VAL B CA 1
ATOM 7336 C C . VAL B 1 393 ? 48.375 34.062 5.922 1 92.44 393 VAL B C 1
ATOM 7338 O O . VAL B 1 393 ? 47.531 33.156 6.066 1 92.44 393 VAL B O 1
ATOM 7341 N N . ASP B 1 394 ? 48.969 34.344 4.758 1 90.88 394 ASP B N 1
ATOM 7342 C CA . ASP B 1 394 ? 48.688 33.562 3.562 1 90.88 394 ASP B CA 1
ATOM 7343 C C . ASP B 1 394 ? 49.594 32.312 3.48 1 90.88 394 ASP B C 1
ATOM 7345 O O . ASP B 1 394 ? 50.781 32.438 3.234 1 90.88 394 ASP B O 1
ATOM 7349 N N . LEU B 1 395 ? 49 31.219 3.725 1 88.69 395 LEU B N 1
ATOM 7350 C CA . LEU B 1 395 ? 49.719 29.969 3.617 1 88.69 395 LEU B CA 1
ATOM 7351 C C . LEU B 1 395 ? 49.469 29.312 2.258 1 88.69 395 LEU B C 1
ATOM 7353 O O . LEU B 1 395 ? 49.875 28.156 2.039 1 88.69 395 LEU B O 1
ATOM 7357 N N . ASN B 1 396 ? 48.906 29.984 1.314 1 88 396 ASN B N 1
ATOM 7358 C CA . ASN B 1 396 ? 48.562 29.5 -0.013 1 88 396 ASN B CA 1
ATOM 7359 C C . ASN B 1 396 ? 47.562 28.359 0.062 1 88 396 ASN B C 1
ATOM 7361 O O . ASN B 1 396 ? 47.656 27.391 -0.68 1 88 396 ASN B O 1
ATOM 7365 N N . THR B 1 397 ? 46.719 28.453 1.092 1 85.88 397 THR B N 1
ATOM 7366 C CA . THR B 1 397 ? 45.656 27.484 1.216 1 85.88 397 THR B CA 1
ATOM 7367 C C . THR B 1 397 ? 44.562 27.734 0.162 1 85.88 397 THR B C 1
ATOM 7369 O O . THR B 1 397 ? 44.438 28.859 -0.325 1 85.88 397 THR B O 1
ATOM 7372 N N . SER B 1 398 ? 43.938 26.688 -0.267 1 85.81 398 SER B N 1
ATOM 7373 C CA . SER B 1 398 ? 42.938 26.781 -1.334 1 85.81 398 SER B CA 1
ATOM 7374 C C . SER B 1 398 ? 41.531 26.828 -0.772 1 85.81 398 SER B C 1
ATOM 7376 O O . SER B 1 398 ? 41.062 25.844 -0.172 1 85.81 398 SER B O 1
ATOM 7378 N N . ALA B 1 399 ? 40.844 27.891 -1.041 1 87.25 399 ALA B N 1
ATOM 7379 C CA . ALA B 1 399 ? 39.469 28.016 -0.607 1 87.25 399 ALA B CA 1
ATOM 7380 C C . ALA B 1 399 ? 38.562 27.047 -1.363 1 87.25 399 ALA B C 1
ATOM 7382 O O . ALA B 1 399 ? 37.438 26.766 -0.931 1 87.25 399 ALA B O 1
ATOM 7383 N N . ALA B 1 400 ? 39.062 26.547 -2.428 1 87.12 400 ALA B N 1
ATOM 7384 C CA . ALA B 1 400 ? 38.281 25.625 -3.246 1 87.12 400 ALA B CA 1
ATOM 7385 C C . ALA B 1 400 ? 38 24.328 -2.492 1 87.12 400 ALA B C 1
ATOM 7387 O O . ALA B 1 400 ? 36.969 23.656 -2.746 1 87.12 400 ALA B O 1
ATOM 7388 N N . ASN B 1 401 ? 38.781 24 -1.498 1 89.38 401 ASN B N 1
ATOM 7389 C CA . ASN B 1 401 ? 38.656 22.734 -0.769 1 89.38 401 ASN B CA 1
ATOM 7390 C C . ASN B 1 401 ? 37.531 22.781 0.254 1 89.38 401 ASN B C 1
ATOM 7392 O O . ASN B 1 401 ? 37.062 21.75 0.697 1 89.38 401 ASN B O 1
ATOM 7396 N N . THR B 1 402 ? 37.125 23.984 0.579 1 88.88 402 THR B N 1
ATOM 7397 C CA . THR B 1 402 ? 36.062 24.125 1.563 1 88.88 402 THR B CA 1
ATOM 7398 C C . THR B 1 402 ? 34.781 24.688 0.916 1 88.88 402 THR B C 1
ATOM 7400 O O . THR B 1 402 ? 33.781 24.891 1.591 1 88.88 402 THR B O 1
ATOM 7403 N N . ALA B 1 403 ? 34.875 24.891 -0.362 1 85.94 403 ALA B N 1
ATOM 7404 C CA . ALA B 1 403 ? 33.75 25.531 -1.06 1 85.94 403 ALA B CA 1
ATOM 7405 C C . ALA B 1 403 ? 32.5 24.656 -1.056 1 85.94 403 ALA B C 1
ATOM 7407 O O . ALA B 1 403 ? 31.391 25.156 -1.006 1 85.94 403 ALA B O 1
ATOM 7408 N N . GLN B 1 404 ? 32.719 23.438 -1.06 1 85.75 404 GLN B N 1
ATOM 7409 C CA . GLN B 1 404 ? 31.578 22.547 -1.204 1 85.75 404 GLN B CA 1
ATOM 7410 C C . GLN B 1 404 ? 31.25 21.844 0.112 1 85.75 404 GLN B C 1
ATOM 7412 O O . GLN B 1 404 ? 30.594 20.797 0.121 1 85.75 404 GLN B O 1
ATOM 7417 N N . CYS B 1 405 ? 31.672 22.453 1.211 1 91.31 405 CYS B N 1
ATOM 7418 C CA . CYS B 1 405 ? 31.422 21.828 2.506 1 91.31 405 CYS B CA 1
ATOM 7419 C C . CYS B 1 405 ? 29.969 22 2.91 1 91.31 405 CYS B C 1
ATOM 7421 O O . CYS B 1 405 ? 29.359 23.047 2.658 1 91.31 405 CYS B O 1
ATOM 7423 N N . SER B 1 406 ? 29.391 21.016 3.412 1 91.06 406 SER B N 1
ATOM 7424 C CA . SER B 1 406 ? 28.016 21.078 3.898 1 91.06 406 SER B CA 1
ATOM 7425 C C . SER B 1 406 ? 27.938 21.797 5.238 1 91.06 406 SER B C 1
ATOM 7427 O O . SER B 1 406 ? 28.953 22.094 5.852 1 91.06 406 SER B O 1
ATOM 7429 N N . LEU B 1 407 ? 26.703 22.031 5.734 1 91.62 407 LEU B N 1
ATOM 7430 C CA . LEU B 1 407 ? 26.484 22.734 6.996 1 91.62 407 LEU B CA 1
ATOM 7431 C C . LEU B 1 407 ? 27.016 21.906 8.172 1 91.62 407 LEU B C 1
ATOM 7433 O O . LEU B 1 407 ? 27.641 22.453 9.078 1 91.62 407 LEU B O 1
ATOM 7437 N N . ASP B 1 408 ? 26.797 20.641 8.086 1 91.88 408 ASP B N 1
ATOM 7438 C CA . ASP B 1 408 ? 27.281 19.766 9.148 1 91.88 408 ASP B CA 1
ATOM 7439 C C . ASP B 1 408 ? 28.812 19.75 9.188 1 91.88 408 ASP B C 1
ATOM 7441 O O . ASP B 1 408 ? 29.406 19.719 10.266 1 91.88 408 ASP B O 1
ATOM 7445 N N . GLN B 1 409 ? 29.359 19.875 8.055 1 93.62 409 GLN B N 1
ATOM 7446 C CA . GLN B 1 409 ? 30.828 19.859 7.973 1 93.62 409 GLN B CA 1
ATOM 7447 C C . GLN B 1 409 ? 31.422 21.156 8.492 1 93.62 409 GLN B C 1
ATOM 7449 O O . GLN B 1 409 ? 32.438 21.156 9.18 1 93.62 409 GLN B O 1
ATOM 7454 N N . TRP B 1 410 ? 30.734 22.219 8.258 1 91.94 410 TRP B N 1
ATOM 7455 C CA . TRP B 1 410 ? 31.188 23.516 8.766 1 91.94 410 TRP B CA 1
ATOM 7456 C C . TRP B 1 410 ? 31.172 23.531 10.289 1 91.94 410 TRP B C 1
ATOM 7458 O O . TRP B 1 410 ? 32.062 24.078 10.922 1 91.94 410 TRP B O 1
ATOM 7468 N N . GLU B 1 411 ? 30.156 22.938 10.75 1 92.31 411 GLU B N 1
ATOM 7469 C CA . GLU B 1 411 ? 30.062 22.859 12.203 1 92.31 411 GLU B CA 1
ATOM 7470 C C . GLU B 1 411 ? 31.219 22.078 12.805 1 92.31 411 GLU B C 1
ATOM 7472 O O . GLU B 1 411 ? 31.766 22.469 13.844 1 92.31 411 GLU B O 1
ATOM 7477 N N . VAL B 1 412 ? 31.609 21.125 12.18 1 93.31 412 VAL B N 1
ATOM 7478 C CA . VAL B 1 412 ? 32.688 20.297 12.68 1 93.31 412 VAL B CA 1
ATOM 7479 C C . VAL B 1 412 ? 34.031 21.047 12.531 1 93.31 412 VAL B C 1
ATOM 7481 O O . VAL B 1 412 ? 34.906 20.938 13.391 1 93.31 412 VAL B O 1
ATOM 7484 N N . ILE B 1 413 ? 34.219 21.859 11.539 1 92.75 413 ILE B N 1
ATOM 7485 C CA . ILE B 1 413 ? 35.438 22.641 11.336 1 92.75 413 ILE B CA 1
ATOM 7486 C C . ILE B 1 413 ? 35.625 23.641 12.477 1 92.75 413 ILE B C 1
ATOM 7488 O O . ILE B 1 413 ? 36.719 23.781 13.031 1 92.75 413 ILE B O 1
ATOM 7492 N N . GLU B 1 414 ? 34.5 24.172 12.883 1 89.44 414 GLU B N 1
ATOM 7493 C CA . GLU B 1 414 ? 34.562 25.219 13.891 1 89.44 414 GLU B CA 1
ATOM 7494 C C . GLU B 1 414 ? 34.594 24.625 15.297 1 89.44 414 GLU B C 1
ATOM 7496 O O . GLU B 1 414 ? 35.344 25.109 16.156 1 89.44 414 GLU B O 1
ATOM 7501 N N . LYS B 1 415 ? 33.906 23.594 15.477 1 90.81 415 LYS B N 1
ATOM 7502 C CA . LYS B 1 415 ? 33.719 23.109 16.844 1 90.81 415 LYS B CA 1
ATOM 7503 C C . LYS B 1 415 ? 34.719 22.016 17.188 1 90.81 415 LYS B C 1
ATOM 7505 O O . LYS B 1 415 ? 35.125 21.859 18.359 1 90.81 415 LYS B O 1
ATOM 7510 N N . LYS B 1 416 ? 35.125 21.266 16.219 1 90.75 416 LYS B N 1
ATOM 7511 C CA . LYS B 1 416 ? 35.938 20.094 16.562 1 90.75 416 LYS B CA 1
ATOM 7512 C C . LYS B 1 416 ? 37.344 20.203 15.977 1 90.75 416 LYS B C 1
ATOM 7514 O O . LYS B 1 416 ? 38.312 19.969 16.672 1 90.75 416 LYS B O 1
ATOM 7519 N N . LEU B 1 417 ? 37.5 20.547 14.766 1 90.25 417 LEU B N 1
ATOM 7520 C CA . LEU B 1 417 ? 38.781 20.547 14.109 1 90.25 417 LEU B CA 1
ATOM 7521 C C . LEU B 1 417 ? 39.625 21.734 14.555 1 90.25 417 LEU B C 1
ATOM 7523 O O . LEU B 1 417 ? 40.812 21.594 14.836 1 90.25 417 LEU B O 1
ATOM 7527 N N . HIS B 1 418 ? 39.156 22.953 14.68 1 91.75 418 HIS B N 1
ATOM 7528 C CA . HIS B 1 418 ? 39.812 24.188 15.07 1 91.75 418 HIS B CA 1
ATOM 7529 C C . HIS B 1 418 ? 41.125 24.359 14.312 1 91.75 418 HIS B C 1
ATOM 7531 O O . HIS B 1 418 ? 42.219 24.266 14.906 1 91.75 418 HIS B O 1
ATOM 7537 N N . PRO B 1 419 ? 41.031 24.641 13.047 1 92.69 419 PRO B N 1
ATOM 7538 C CA . PRO B 1 419 ? 42.281 24.766 12.266 1 92.69 419 PRO B CA 1
ATOM 7539 C C . PRO B 1 419 ? 43.188 25.859 12.805 1 92.69 419 PRO B C 1
ATOM 7541 O O . PRO B 1 419 ? 44.406 25.797 12.617 1 92.69 419 PRO B O 1
ATOM 7544 N N . GLU B 1 420 ? 42.719 26.906 13.469 1 92.81 420 GLU B N 1
ATOM 7545 C CA . GLU B 1 420 ? 43.5 28.016 14.016 1 92.81 420 GLU B CA 1
ATOM 7546 C C . GLU B 1 420 ? 44.5 27.5 15.055 1 92.81 420 GLU B C 1
ATOM 7548 O O . GLU B 1 420 ? 45.562 28.109 15.266 1 92.81 420 GLU B O 1
ATOM 7553 N N . ALA B 1 421 ? 44.125 26.422 15.688 1 91.06 421 ALA B N 1
ATOM 7554 C CA . ALA B 1 421 ? 45 25.859 16.719 1 91.06 421 ALA B CA 1
ATOM 7555 C C . ALA B 1 421 ? 46.312 25.375 16.125 1 91.06 421 ALA B C 1
ATOM 7557 O O . ALA B 1 421 ? 47.312 25.219 16.828 1 91.06 421 ALA B O 1
ATOM 7558 N N . GLU B 1 422 ? 46.344 25.219 14.891 1 90.38 422 GLU B N 1
ATOM 7559 C CA . GLU B 1 422 ? 47.562 24.672 14.25 1 90.38 422 GLU B CA 1
ATOM 7560 C C . GLU B 1 422 ? 48.5 25.797 13.797 1 90.38 422 GLU B C 1
ATOM 7562 O O . GLU B 1 422 ? 49.625 25.547 13.391 1 90.38 422 GLU B O 1
ATOM 7567 N N . LEU B 1 423 ? 48.031 27 13.812 1 91.56 423 LEU B N 1
ATOM 7568 C CA . LEU B 1 423 ? 48.844 28.141 13.492 1 91.56 423 LEU B CA 1
ATOM 7569 C C . LEU B 1 423 ? 49.469 28.75 14.75 1 91.56 423 LEU B C 1
ATOM 7571 O O . LEU B 1 423 ? 48.75 28.984 15.734 1 91.56 423 LEU B O 1
ATOM 7575 N N . LEU B 1 424 ? 50.75 28.953 14.75 1 91.19 424 LEU B N 1
ATOM 7576 C CA . LEU B 1 424 ? 51.438 29.609 15.859 1 91.19 424 LEU B CA 1
ATOM 7577 C C . LEU B 1 424 ? 51.812 31.047 15.508 1 91.19 424 LEU B C 1
ATOM 7579 O O . LEU B 1 424 ? 52.469 31.297 14.5 1 91.19 424 LEU B O 1
ATOM 7583 N N . CYS B 1 425 ? 51.219 31.953 16.234 1 92.5 425 CYS B N 1
ATOM 7584 C CA . CYS B 1 425 ? 51.562 33.375 16.109 1 92.5 425 CYS B CA 1
ATOM 7585 C C . CYS B 1 425 ? 52.438 33.812 17.266 1 92.5 425 CYS B C 1
ATOM 7587 O O . CYS B 1 425 ? 52.125 33.625 18.422 1 92.5 425 CYS B O 1
ATOM 7589 N N . SER B 1 426 ? 53.625 34.406 16.922 1 90.56 426 SER B N 1
ATOM 7590 C CA . SER B 1 426 ? 54.562 34.844 17.953 1 90.56 426 SER B CA 1
ATOM 7591 C C . SER B 1 426 ? 55 36.281 17.703 1 90.56 426 SER B C 1
ATOM 7593 O O . SER B 1 426 ? 55.25 36.688 16.562 1 90.56 426 SER B O 1
ATOM 7595 N N . LEU B 1 427 ? 55 37.062 18.812 1 90.56 427 LEU B N 1
ATOM 7596 C CA . LEU B 1 427 ? 55.5 38.438 18.766 1 90.56 427 LEU B CA 1
ATOM 7597 C C . LEU B 1 427 ? 56.906 38.531 19.344 1 90.56 427 LEU B C 1
ATOM 7599 O O . LEU B 1 427 ? 57.188 37.938 20.375 1 90.56 427 LEU B O 1
ATOM 7603 N N . HIS B 1 428 ? 57.719 39.188 18.594 1 87.94 428 HIS B N 1
ATOM 7604 C CA . HIS B 1 428 ? 59.094 39.438 19.062 1 87.94 428 HIS B CA 1
ATOM 7605 C C . HIS B 1 428 ? 59.344 40.938 19.156 1 87.94 428 HIS B C 1
ATOM 7607 O O . HIS B 1 428 ? 58.906 41.719 18.297 1 87.94 428 HIS B O 1
ATOM 7613 N N . PHE B 1 429 ? 59.938 41.312 20.297 1 88.12 429 PHE B N 1
ATOM 7614 C CA . PHE B 1 429 ? 60.125 42.75 20.578 1 88.12 429 PHE B CA 1
ATOM 7615 C C . PHE B 1 429 ? 61.594 43.094 20.547 1 88.12 429 PHE B C 1
ATOM 7617 O O . PHE B 1 429 ? 62.438 42.406 21.109 1 88.12 429 PHE B O 1
ATOM 7624 N N . GLY B 1 430 ? 61.969 44 19.688 1 82.12 430 GLY B N 1
ATOM 7625 C CA . GLY B 1 430 ? 63.312 44.562 19.672 1 82.12 430 GLY B CA 1
ATOM 7626 C C . GLY B 1 430 ? 63.5 45.594 20.75 1 82.12 430 GLY B C 1
ATOM 7627 O O . GLY B 1 430 ? 63.562 46.781 20.469 1 82.12 430 GLY B O 1
ATOM 7628 N N . ALA B 1 431 ? 63.438 45.281 22.016 1 74.94 431 ALA B N 1
ATOM 7629 C CA . ALA B 1 431 ? 63.625 46.188 23.156 1 74.94 431 ALA B CA 1
ATOM 7630 C C . ALA B 1 431 ? 64.5 45.562 24.219 1 74.94 431 ALA B C 1
ATOM 7632 O O . ALA B 1 431 ? 64.688 44.344 24.25 1 74.94 431 ALA B O 1
ATOM 7633 N N . PRO B 1 432 ? 65.188 46.531 25 1 76.5 432 PRO B N 1
ATOM 7634 C CA . PRO B 1 432 ? 66 46 26.125 1 76.5 432 PRO B CA 1
ATOM 7635 C C . PRO B 1 432 ? 65.125 45.094 27.031 1 76.5 432 PRO B C 1
ATOM 7637 O O . PRO B 1 432 ? 63.906 45.125 26.984 1 76.5 432 PRO B O 1
ATOM 7640 N N . TYR B 1 433 ? 65.75 44.25 27.828 1 73.5 433 TYR B N 1
ATOM 7641 C CA . TYR B 1 433 ? 65.188 43.156 28.562 1 73.5 433 TYR B CA 1
ATOM 7642 C C . TYR B 1 433 ? 64 43.656 29.422 1 73.5 433 TYR B C 1
ATOM 7644 O O . TYR B 1 433 ? 62.938 43.031 29.422 1 73.5 433 TYR B O 1
ATOM 7652 N N . PRO B 1 434 ? 64.062 44.688 30.219 1 75.31 434 PRO B N 1
ATOM 7653 C CA . PRO B 1 434 ? 62.938 45.062 31.062 1 75.31 434 PRO B CA 1
ATOM 7654 C C . PRO B 1 434 ? 61.719 45.469 30.266 1 75.31 434 PRO B C 1
ATOM 7656 O O . PRO B 1 434 ? 60.594 45.125 30.609 1 75.31 434 PRO B O 1
ATOM 7659 N N . GLU B 1 435 ? 61.969 46.188 29.203 1 76.5 435 GLU B N 1
ATOM 7660 C CA . GLU B 1 435 ? 60.844 46.656 28.375 1 76.5 435 GLU B CA 1
ATOM 7661 C C . GLU B 1 435 ? 60.219 45.469 27.609 1 76.5 435 GLU B C 1
ATOM 7663 O O . GLU B 1 435 ? 59.031 45.469 27.344 1 76.5 435 GLU B O 1
ATOM 7668 N N . MET B 1 436 ? 61.125 44.531 27.406 1 80 436 MET B N 1
ATOM 7669 C CA . MET B 1 436 ? 60.656 43.375 26.672 1 80 436 MET B CA 1
ATOM 7670 C C . MET B 1 436 ? 59.594 42.625 27.469 1 80 436 MET B C 1
ATOM 7672 O O . MET B 1 436 ? 58.562 42.219 26.922 1 80 436 MET B O 1
ATOM 7676 N N . ARG B 1 437 ? 59.75 42.438 28.719 1 83.38 437 ARG B N 1
ATOM 7677 C CA . ARG B 1 437 ? 58.812 41.719 29.578 1 83.38 437 ARG B CA 1
ATOM 7678 C C . ARG B 1 437 ? 57.5 42.5 29.672 1 83.38 437 ARG B C 1
ATOM 7680 O O . ARG B 1 437 ? 56.438 41.875 29.688 1 83.38 437 ARG B O 1
ATOM 7687 N N . ILE B 1 438 ? 57.625 43.781 29.672 1 82.69 438 ILE B N 1
ATOM 7688 C CA . ILE B 1 438 ? 56.406 44.594 29.766 1 82.69 438 ILE B CA 1
ATOM 7689 C C . ILE B 1 438 ? 55.594 44.469 28.484 1 82.69 438 ILE B C 1
ATOM 7691 O O . ILE B 1 438 ? 54.375 44.281 28.516 1 82.69 438 ILE B O 1
ATOM 7695 N N . LEU B 1 439 ? 56.406 44.531 27.406 1 83.56 439 LEU B N 1
ATOM 7696 C CA . LEU B 1 439 ? 55.719 44.438 26.125 1 83.56 439 LEU B CA 1
ATOM 7697 C C . LEU B 1 439 ? 55.062 43.062 25.938 1 83.56 439 LEU B C 1
ATOM 7699 O O . LEU B 1 439 ? 53.938 43 25.391 1 83.56 439 LEU B O 1
ATOM 7703 N N . GLN B 1 440 ? 55.656 42.031 26.422 1 84.81 440 GLN B N 1
ATOM 7704 C CA . GLN B 1 440 ? 55.125 40.688 26.328 1 84.81 440 GLN B CA 1
ATOM 7705 C C . GLN B 1 440 ? 53.812 40.562 27.109 1 84.81 440 GLN B C 1
ATOM 7707 O O . GLN B 1 440 ? 52.938 39.781 26.766 1 84.81 440 GLN B O 1
ATOM 7712 N N . ALA B 1 441 ? 53.719 41.375 28.109 1 85 441 ALA B N 1
ATOM 7713 C CA . ALA B 1 441 ? 52.5 41.375 28.938 1 85 441 ALA B CA 1
ATOM 7714 C C . ALA B 1 441 ? 51.406 42.219 28.312 1 85 441 ALA B C 1
ATOM 7716 O O . ALA B 1 441 ? 50.219 42 28.562 1 85 441 ALA B O 1
ATOM 7717 N N . ILE B 1 442 ? 51.781 43.156 27.438 1 88 442 ILE B N 1
ATOM 7718 C CA . ILE B 1 442 ? 50.844 44.094 26.875 1 88 442 ILE B CA 1
ATOM 7719 C C . ILE B 1 442 ? 50.219 43.531 25.594 1 88 442 ILE B C 1
ATOM 7721 O O . ILE B 1 442 ? 49 43.562 25.406 1 88 442 ILE B O 1
ATOM 7725 N N . PHE B 1 443 ? 51.156 43 24.797 1 90.5 443 PHE B N 1
ATOM 7726 C CA . PHE B 1 443 ? 50.688 42.531 23.5 1 90.5 443 PHE B CA 1
ATOM 7727 C C . PHE B 1 443 ? 50.469 41 23.5 1 90.5 443 PHE B C 1
ATOM 7729 O O . PHE B 1 443 ? 51.281 40.281 24.047 1 90.5 443 PHE B O 1
ATOM 7736 N N . ASN B 1 444 ? 49.281 40.594 22.953 1 91.25 444 ASN B N 1
ATOM 7737 C CA . ASN B 1 444 ? 48.969 39.188 22.781 1 91.25 444 ASN B CA 1
ATOM 7738 C C . ASN B 1 444 ? 48.562 38.875 21.344 1 91.25 444 ASN B C 1
ATOM 7740 O O . ASN B 1 444 ? 47.719 39.562 20.766 1 91.25 444 ASN B O 1
ATOM 7744 N N . ALA B 1 445 ? 49.281 37.906 20.828 1 93.12 445 ALA B N 1
ATOM 7745 C CA . ALA B 1 445 ? 48.938 37.469 19.469 1 93.12 445 ALA B CA 1
ATOM 7746 C C . ALA B 1 445 ? 48.156 36.156 19.5 1 93.12 445 ALA B C 1
ATOM 7748 O O . ALA B 1 445 ? 48.656 35.156 20.047 1 93.12 445 ALA B O 1
ATOM 7749 N N . THR B 1 446 ? 46.906 36.125 18.891 1 94.06 446 THR B N 1
ATOM 7750 C CA . THR B 1 446 ? 46.062 34.938 18.844 1 94.06 446 THR B CA 1
ATOM 7751 C C . THR B 1 446 ? 45.781 34.531 17.391 1 94.06 446 THR B C 1
ATOM 7753 O O . THR B 1 446 ? 45.469 35.406 16.562 1 94.06 446 THR B O 1
ATOM 7756 N N . PRO B 1 447 ? 46 33.25 17.156 1 95.06 447 PRO B N 1
ATOM 7757 C CA . PRO B 1 447 ? 45.688 32.781 15.805 1 95.06 447 PRO B CA 1
ATOM 7758 C C . PRO B 1 447 ? 44.156 32.719 15.539 1 95.06 447 PRO B C 1
ATOM 7760 O O . PRO B 1 447 ? 43.406 32.438 16.469 1 95.06 447 PRO B O 1
ATOM 7763 N N . PHE B 1 448 ? 43.75 32.969 14.242 1 94.25 448 PHE B N 1
ATOM 7764 C CA . PHE B 1 448 ? 42.344 32.938 13.82 1 94.25 448 PHE B CA 1
ATOM 7765 C C . PHE B 1 448 ? 42.219 32.281 12.453 1 94.25 448 PHE B C 1
ATOM 7767 O O . PHE B 1 448 ? 43.125 32.406 11.602 1 94.25 448 PHE B O 1
ATOM 7774 N N . TYR B 1 449 ? 41.125 31.516 12.328 1 92.81 449 TYR B N 1
ATOM 7775 C CA . TYR B 1 449 ? 40.812 30.906 11.047 1 92.81 449 TYR B CA 1
ATOM 7776 C C . TYR B 1 449 ? 39.438 31.328 10.578 1 92.81 449 TYR B C 1
ATOM 7778 O O . TYR B 1 449 ? 38.438 31.156 11.297 1 92.81 449 TYR B O 1
ATOM 7786 N N . ASN B 1 450 ? 39.438 31.891 9.438 1 89.06 450 ASN B N 1
ATOM 7787 C CA . ASN B 1 450 ? 38.156 32.219 8.82 1 89.06 450 ASN B CA 1
ATOM 7788 C C . ASN B 1 450 ? 37.656 31.094 7.93 1 89.06 450 ASN B C 1
ATOM 7790 O O . ASN B 1 450 ? 38.188 30.859 6.844 1 89.06 450 ASN B O 1
ATOM 7794 N N . SER B 1 451 ? 36.625 30.562 8.336 1 83.06 451 SER B N 1
ATOM 7795 C CA . SER B 1 451 ? 36.125 29.391 7.621 1 83.06 451 SER B CA 1
ATOM 7796 C C . SER B 1 451 ? 35.531 29.781 6.273 1 83.06 451 SER B C 1
ATOM 7798 O O . SER B 1 451 ? 35.5 28.984 5.34 1 83.06 451 SER B O 1
ATOM 7800 N N . ALA B 1 452 ? 35.031 30.969 6.133 1 78.56 452 ALA B N 1
ATOM 7801 C CA . ALA B 1 452 ? 34.438 31.422 4.887 1 78.56 452 ALA B CA 1
ATOM 7802 C C . ALA B 1 452 ? 35.469 31.625 3.799 1 78.56 452 ALA B C 1
ATOM 7804 O O . ALA B 1 452 ? 35.25 31.234 2.645 1 78.56 452 ALA B O 1
ATOM 7805 N N . THR B 1 453 ? 36.625 32.156 4.152 1 83.25 453 THR B N 1
ATOM 7806 C CA . THR B 1 453 ? 37.656 32.438 3.16 1 83.25 453 THR B CA 1
ATOM 7807 C C . THR B 1 453 ? 38.812 31.422 3.244 1 83.25 453 THR B C 1
ATOM 7809 O O . THR B 1 453 ? 39.688 31.406 2.395 1 83.25 453 THR B O 1
ATOM 7812 N N . ALA B 1 454 ? 38.75 30.547 4.184 1 86.94 454 ALA B N 1
ATOM 7813 C CA . ALA B 1 454 ? 39.781 29.531 4.43 1 86.94 454 ALA B CA 1
ATOM 7814 C C . ALA B 1 454 ? 41.156 30.172 4.625 1 86.94 454 ALA B C 1
ATOM 7816 O O . ALA B 1 454 ? 42.125 29.688 4.09 1 86.94 454 ALA B O 1
ATOM 7817 N N . GLN B 1 455 ? 41.125 31.312 5.324 1 89.75 455 GLN B N 1
ATOM 7818 C CA . GLN B 1 455 ? 42.375 32.031 5.512 1 89.75 455 GLN B CA 1
ATOM 7819 C C . GLN B 1 455 ? 42.75 32.156 6.992 1 89.75 455 GLN B C 1
ATOM 7821 O O . GLN B 1 455 ? 41.844 32.125 7.852 1 89.75 455 GLN B O 1
ATOM 7826 N N . TYR B 1 456 ? 44.031 32.219 7.156 1 93.56 456 TYR B N 1
ATOM 7827 C CA . TYR B 1 456 ? 44.562 32.344 8.508 1 93.56 456 TYR B CA 1
ATOM 7828 C C . TYR B 1 456 ? 44.938 33.781 8.805 1 93.56 456 TYR B C 1
ATOM 7830 O O . TYR B 1 456 ? 45.219 34.562 7.883 1 93.56 456 TYR B O 1
ATOM 7838 N N . SER B 1 457 ? 44.812 34.156 10.07 1 95 457 SER B N 1
ATOM 7839 C CA . SER B 1 457 ? 45.281 35.5 10.5 1 95 457 SER B CA 1
ATOM 7840 C C . SER B 1 457 ? 45.75 35.469 11.945 1 95 457 SER B C 1
ATOM 7842 O O . SER B 1 457 ? 45.469 34.531 12.688 1 95 457 SER B O 1
ATOM 7844 N N . CYS B 1 458 ? 46.594 36.344 12.219 1 95 458 CYS B N 1
ATOM 7845 C CA . CYS B 1 458 ? 47.031 36.594 13.594 1 95 458 CYS B CA 1
ATOM 7846 C C . CYS B 1 458 ? 46.406 37.875 14.125 1 95 458 CYS B C 1
ATOM 7848 O O . CYS B 1 458 ? 46.625 38.938 13.547 1 95 458 CYS B O 1
ATOM 7850 N N . ARG B 1 459 ? 45.688 37.688 15.148 1 94.12 459 ARG B N 1
ATOM 7851 C CA . ARG B 1 459 ? 45.062 38.844 15.766 1 94.12 459 ARG B CA 1
ATOM 7852 C C . ARG B 1 459 ? 45.844 39.312 16.984 1 94.12 459 ARG B C 1
ATOM 7854 O O . ARG B 1 459 ? 46.062 38.562 17.922 1 94.12 459 ARG B O 1
ATOM 7861 N N . ILE B 1 460 ? 46.219 40.625 16.969 1 92.88 460 ILE B N 1
ATOM 7862 C CA . ILE B 1 460 ? 47 41.188 18.062 1 92.88 460 ILE B CA 1
ATOM 7863 C C . ILE B 1 460 ? 46.125 42.062 18.938 1 92.88 460 ILE B C 1
ATOM 7865 O O . ILE B 1 460 ? 45.438 42.969 18.438 1 92.88 460 ILE B O 1
ATOM 7869 N N . SER B 1 461 ? 46.094 41.75 20.125 1 91.12 461 SER B N 1
ATOM 7870 C CA . SER B 1 461 ? 45.344 42.5 21.094 1 91.12 461 SER B CA 1
ATOM 7871 C C . SER B 1 461 ? 46.25 43.156 22.156 1 91.12 461 SER B C 1
ATOM 7873 O O . SER B 1 461 ? 47.344 42.688 22.391 1 91.12 461 SER B O 1
ATOM 7875 N N . VAL B 1 462 ? 45.719 44.281 22.656 1 90.12 462 VAL B N 1
ATOM 7876 C CA . VAL B 1 462 ? 46.469 45.031 23.656 1 90.12 462 VAL B CA 1
ATOM 7877 C C . VAL B 1 462 ? 45.75 44.969 25 1 90.12 462 VAL B C 1
ATOM 7879 O O . VAL B 1 462 ? 44.562 45.219 25.094 1 90.12 462 VAL B O 1
ATOM 7882 N N . GLN B 1 463 ? 46.469 44.656 25.984 1 88.56 463 GLN B N 1
ATOM 7883 C CA . GLN B 1 463 ? 45.938 44.562 27.328 1 88.56 463 GLN B CA 1
ATOM 7884 C C . GLN B 1 463 ? 46.094 45.906 28.062 1 88.56 463 GLN B C 1
ATOM 7886 O O . GLN B 1 463 ? 47.031 46.656 27.828 1 88.56 463 GLN B O 1
ATOM 7891 N N . PRO B 1 464 ? 45.125 46.25 28.922 1 87.94 464 PRO B N 1
ATOM 7892 C CA . PRO B 1 464 ? 45.219 47.5 29.688 1 87.94 464 PRO B CA 1
ATOM 7893 C C . PRO B 1 464 ? 46.438 47.562 30.594 1 87.94 464 PRO B C 1
ATOM 7895 O O . PRO B 1 464 ? 46.844 46.531 31.141 1 87.94 464 PRO B O 1
ATOM 7898 N N . GLN B 1 465 ? 47 48.75 30.594 1 82.62 465 GLN B N 1
ATOM 7899 C CA . GLN B 1 465 ? 48.25 48.906 31.359 1 82.62 465 GLN B CA 1
ATOM 7900 C C . GLN B 1 465 ? 48.062 49.969 32.438 1 82.62 465 GLN B C 1
ATOM 7902 O O . GLN B 1 465 ? 47.156 50.781 32.375 1 82.62 465 GLN B O 1
ATOM 7907 N N . SER B 1 466 ? 48.969 49.875 33.469 1 84.81 466 SER B N 1
ATOM 7908 C CA . SER B 1 466 ? 49 50.906 34.5 1 84.81 466 SER B CA 1
ATOM 7909 C C . SER B 1 466 ? 49.562 52.219 33.969 1 84.81 466 SER B C 1
ATOM 7911 O O . SER B 1 466 ? 50.219 52.25 32.906 1 84.81 466 SER B O 1
ATOM 7913 N N . ASP B 1 467 ? 49.219 53.281 34.688 1 81.94 467 ASP B N 1
ATOM 7914 C CA . ASP B 1 467 ? 49.656 54.625 34.25 1 81.94 467 ASP B CA 1
ATOM 7915 C C . ASP B 1 467 ? 51.156 54.719 34.188 1 81.94 467 ASP B C 1
ATOM 7917 O O . ASP B 1 467 ? 51.719 55.375 33.312 1 81.94 467 ASP B O 1
ATOM 7921 N N . SER B 1 468 ? 51.812 54 35.062 1 83.25 468 SER B N 1
ATOM 7922 C CA . SER B 1 468 ? 53.25 54.062 35.094 1 83.25 468 SER B CA 1
ATOM 7923 C C . SER B 1 468 ? 53.875 53.438 33.844 1 83.25 468 SER B C 1
ATOM 7925 O O . SER B 1 468 ? 54.844 53.969 33.281 1 83.25 468 SER B O 1
ATOM 7927 N N . ILE B 1 469 ? 53.281 52.438 33.438 1 84.44 469 ILE B N 1
ATOM 7928 C CA . ILE B 1 469 ? 53.781 51.719 32.281 1 84.44 469 ILE B CA 1
ATOM 7929 C C . ILE B 1 469 ? 53.5 52.5 31.016 1 84.44 469 ILE B C 1
ATOM 7931 O O . ILE B 1 469 ? 54.312 52.562 30.109 1 84.44 469 ILE B O 1
ATOM 7935 N N . LEU B 1 470 ? 52.406 53.156 31.016 1 84.38 470 LEU B N 1
ATOM 7936 C CA . LEU B 1 470 ? 52.062 54 29.859 1 84.38 470 LEU B CA 1
ATOM 7937 C C . LEU B 1 470 ? 53.031 55.156 29.703 1 84.38 470 LEU B C 1
ATOM 7939 O O . LEU B 1 470 ? 53.438 55.5 28.578 1 84.38 470 LEU B O 1
ATOM 7943 N N . HIS B 1 471 ? 53.406 55.625 30.797 1 84.38 471 HIS B N 1
ATOM 7944 C CA . HIS B 1 471 ? 54.406 56.688 30.781 1 84.38 471 HIS B CA 1
ATOM 7945 C C . HIS B 1 471 ? 55.75 56.219 30.25 1 84.38 471 HIS B C 1
ATOM 7947 O O . HIS B 1 471 ? 56.344 56.875 29.391 1 84.38 471 HIS B O 1
ATOM 7953 N N . LEU B 1 472 ? 56.094 55.062 30.719 1 83.44 472 LEU B N 1
ATOM 7954 C CA . LEU B 1 472 ? 57.406 54.531 30.344 1 83.44 472 LEU B CA 1
ATOM 7955 C C . LEU B 1 472 ? 57.438 54.219 28.844 1 83.44 472 LEU B C 1
ATOM 7957 O O . LEU B 1 472 ? 58.438 54.5 28.172 1 83.44 472 LEU B O 1
ATOM 7961 N N . LEU B 1 473 ? 56.344 53.75 28.312 1 85.19 473 LEU B N 1
ATOM 7962 C CA . LEU B 1 473 ? 56.344 53.281 26.938 1 85.19 473 LEU B CA 1
ATOM 7963 C C . LEU B 1 473 ? 56.031 54.406 25.953 1 85.19 473 LEU B C 1
ATOM 7965 O O . LEU B 1 473 ? 56.312 54.312 24.766 1 85.19 473 LEU B O 1
ATOM 7969 N N . SER B 1 474 ? 55.531 55.5 26.375 1 86.5 474 SER B N 1
ATOM 7970 C CA . SER B 1 474 ? 55.094 56.594 25.516 1 86.5 474 SER B CA 1
ATOM 7971 C C . SER B 1 474 ? 56.281 57.281 24.875 1 86.5 474 SER B C 1
ATOM 7973 O O . SER B 1 474 ? 56.156 57.875 23.797 1 86.5 474 SER B O 1
ATOM 7975 N N . THR B 1 475 ? 57.469 57.219 25.453 1 82.94 475 THR B N 1
ATOM 7976 C CA . THR B 1 475 ? 58.594 58 24.938 1 82.94 475 THR B CA 1
ATOM 7977 C C . THR B 1 475 ? 59.594 57.094 24.234 1 82.94 475 THR B C 1
ATOM 7979 O O . THR B 1 475 ? 60.594 57.562 23.688 1 82.94 475 THR B O 1
ATOM 7982 N N . ARG B 1 476 ? 59.375 55.812 24.234 1 80.56 476 ARG B N 1
ATOM 7983 C CA . ARG B 1 476 ? 60.344 54.875 23.672 1 80.56 476 ARG B CA 1
ATOM 7984 C C . ARG B 1 476 ? 59.875 54.344 22.328 1 80.56 476 ARG B C 1
ATOM 7986 O O . ARG B 1 476 ? 58.719 54.031 22.156 1 80.56 476 ARG B O 1
ATOM 7993 N N . SER B 1 477 ? 60.844 54.438 21.375 1 78.81 477 SER B N 1
ATOM 7994 C CA . SER B 1 477 ? 60.562 53.812 20.094 1 78.81 477 SER B CA 1
ATOM 7995 C C . SER B 1 477 ? 60.969 52.344 20.078 1 78.81 477 SER B C 1
ATOM 7997 O O . SER B 1 477 ? 62.125 52.031 20.297 1 78.81 477 SER B O 1
ATOM 7999 N N . LEU B 1 478 ? 59.969 51.469 20.062 1 82.69 478 LEU B N 1
ATOM 8000 C CA . LEU B 1 478 ? 60.219 50.031 20.094 1 82.69 478 LEU B CA 1
ATOM 8001 C C . LEU B 1 478 ? 59.812 49.375 18.781 1 82.69 478 LEU B C 1
ATOM 8003 O O . LEU B 1 478 ? 59.031 49.938 18.016 1 82.69 478 LEU B O 1
ATOM 8007 N N . SER B 1 479 ? 60.594 48.312 18.422 1 87.06 479 SER B N 1
ATOM 8008 C CA . SER B 1 479 ? 60.25 47.531 17.234 1 87.06 479 SER B CA 1
ATOM 8009 C C . SER B 1 479 ? 59.562 46.219 17.609 1 87.06 479 SER B C 1
ATOM 8011 O O . SER B 1 479 ? 59.938 45.562 18.578 1 87.06 479 SER B O 1
ATOM 8013 N N . ILE B 1 480 ? 58.406 46 16.953 1 89.81 480 ILE B N 1
ATOM 8014 C CA . ILE B 1 480 ? 57.656 44.75 17.172 1 89.81 480 ILE B CA 1
ATOM 8015 C C . ILE B 1 480 ? 57.656 43.906 15.891 1 89.81 480 ILE B C 1
ATOM 8017 O O . ILE B 1 480 ? 57.406 44.406 14.805 1 89.81 480 ILE B O 1
ATOM 8021 N N . HIS B 1 481 ? 58.094 42.656 16.016 1 91.25 481 HIS B N 1
ATOM 8022 C CA . HIS B 1 481 ? 58.094 41.719 14.898 1 91.25 481 HIS B CA 1
ATOM 8023 C C . HIS B 1 481 ? 57.094 40.562 15.133 1 91.25 481 HIS B C 1
ATOM 8025 O O . HIS B 1 481 ? 56.969 40.094 16.25 1 91.25 481 HIS B O 1
ATOM 8031 N N . LEU B 1 482 ? 56.344 40.281 14.031 1 93.62 482 LEU B N 1
ATOM 8032 C CA . LEU B 1 482 ? 55.375 39.156 14.086 1 93.62 482 LEU B CA 1
ATOM 8033 C C . LEU B 1 482 ? 55.906 37.969 13.281 1 93.62 482 LEU B C 1
ATOM 8035 O O . LEU B 1 482 ? 56.375 38.125 12.156 1 93.62 482 LEU B O 1
ATOM 8039 N N . SER B 1 483 ? 55.969 36.812 13.891 1 91.12 483 SER B N 1
ATOM 8040 C CA . SER B 1 483 ? 56.281 35.562 13.211 1 91.12 483 SER B CA 1
ATOM 8041 C C . SER B 1 483 ? 55.125 34.562 13.32 1 91.12 483 SER B C 1
ATOM 8043 O O . SER B 1 483 ? 54.406 34.562 14.312 1 91.12 483 SER B O 1
ATOM 8045 N N . ALA B 1 484 ? 54.844 33.906 12.203 1 90.62 484 ALA B N 1
ATOM 8046 C CA . ALA B 1 484 ? 53.781 32.906 12.195 1 90.62 484 ALA B CA 1
ATOM 8047 C C . ALA B 1 484 ? 54.219 31.656 11.422 1 90.62 484 ALA B C 1
ATOM 8049 O O . ALA B 1 484 ? 54.906 31.766 10.398 1 90.62 484 ALA B O 1
ATOM 8050 N N . CYS B 1 485 ? 53.938 30.453 11.953 1 87.62 485 CYS B N 1
ATOM 8051 C CA . CYS B 1 485 ? 54.219 29.188 11.289 1 87.62 485 CYS B CA 1
ATOM 8052 C C . CYS B 1 485 ? 53.219 28.109 11.734 1 87.62 485 CYS B C 1
ATOM 8054 O O . CYS B 1 485 ? 52.562 28.266 12.758 1 87.62 485 CYS B O 1
ATOM 8056 N N . LEU B 1 486 ? 53.125 27.141 10.898 1 88.88 486 LEU B N 1
ATOM 8057 C CA . LEU B 1 486 ? 52.281 26 11.273 1 88.88 486 LEU B CA 1
ATOM 8058 C C . LEU B 1 486 ? 53 25.125 12.289 1 88.88 486 LEU B C 1
ATOM 8060 O O . LEU B 1 486 ? 54.219 24.922 12.211 1 88.88 486 LEU B O 1
ATOM 8064 N N . ARG B 1 487 ? 52.219 24.656 13.25 1 83.94 487 ARG B N 1
ATOM 8065 C CA . ARG B 1 487 ? 52.75 23.828 14.32 1 83.94 487 ARG B CA 1
ATOM 8066 C C . ARG B 1 487 ? 53.5 22.625 13.75 1 83.94 487 ARG B C 1
ATOM 8068 O O . ARG B 1 487 ? 54.5 22.172 14.312 1 83.94 487 ARG B O 1
ATOM 8075 N N . THR B 1 488 ? 53 22.188 12.633 1 77.5 488 THR B N 1
ATOM 8076 C CA . THR B 1 488 ? 53.594 20.969 12.055 1 77.5 488 THR B CA 1
ATOM 8077 C C . THR B 1 488 ? 54.938 21.266 11.398 1 77.5 488 THR B C 1
ATOM 8079 O O . THR B 1 488 ? 55.75 20.359 11.203 1 77.5 488 THR B O 1
ATOM 8082 N N . GLN B 1 489 ? 55.188 22.438 11.023 1 73.56 489 GLN B N 1
ATOM 8083 C CA . GLN B 1 489 ? 56.438 22.812 10.367 1 73.56 489 GLN B CA 1
ATOM 8084 C C . GLN B 1 489 ? 57.531 23.125 11.398 1 73.56 489 GLN B C 1
ATOM 8086 O O . GLN B 1 489 ? 58.688 23.344 11.039 1 73.56 489 GLN B O 1
ATOM 8091 N N . LEU B 1 490 ? 57.062 23.344 12.641 1 67.62 490 LEU B N 1
ATOM 8092 C CA . LEU B 1 490 ? 58.062 23.625 13.664 1 67.62 490 LEU B CA 1
ATOM 8093 C C . LEU B 1 490 ? 58.969 22.422 13.883 1 67.62 490 LEU B C 1
ATOM 8095 O O . LEU B 1 490 ? 58.5 21.281 13.984 1 67.62 490 LEU B O 1
ATOM 8099 N N . ALA B 1 491 ? 60.062 22.391 13.266 1 54.34 491 ALA B N 1
ATOM 8100 C CA . ALA B 1 491 ? 61.094 21.375 13.477 1 54.34 491 ALA B CA 1
ATOM 8101 C C . ALA B 1 491 ? 61.188 21 14.953 1 54.34 491 ALA B C 1
ATOM 8103 O O . ALA B 1 491 ? 60.906 21.812 15.828 1 54.34 491 ALA B O 1
ATOM 8104 N N . PRO B 1 492 ? 61.062 19.781 15.484 1 50 492 PRO B N 1
ATOM 8105 C CA . PRO B 1 492 ? 61.281 19.422 16.891 1 50 492 PRO B CA 1
ATOM 8106 C C . PRO B 1 492 ? 62.312 20.297 17.578 1 50 492 PRO B C 1
ATOM 8108 O O . PRO B 1 492 ? 63.25 20.75 16.922 1 50 492 PRO B O 1
ATOM 8111 N N . ALA B 1 493 ? 62.094 20.859 18.859 1 43.22 493 ALA B N 1
ATOM 8112 C CA . ALA B 1 493 ? 62.969 21.609 19.766 1 43.22 493 ALA B CA 1
ATOM 8113 C C . ALA B 1 493 ? 64.438 21.141 19.625 1 43.22 493 ALA B C 1
ATOM 8115 O O . ALA B 1 493 ? 65.375 21.922 19.859 1 43.22 493 ALA B O 1
ATOM 8116 N N . ALA B 1 494 ? 64.562 19.797 19.688 1 41.44 494 ALA B N 1
ATOM 8117 C CA . ALA B 1 494 ? 65.875 19.281 19.922 1 41.44 494 ALA B CA 1
ATOM 8118 C C . ALA B 1 494 ? 66.875 19.781 18.859 1 41.44 494 ALA B C 1
ATOM 8120 O O . ALA B 1 494 ? 68.062 19.828 19.094 1 41.44 494 ALA B O 1
ATOM 8121 N N . LEU B 1 495 ? 66.438 19.859 17.641 1 39.69 495 LEU B N 1
ATOM 8122 C CA . LEU B 1 495 ? 67.438 20.203 16.672 1 39.69 495 LEU B CA 1
ATOM 8123 C C . LEU B 1 495 ? 67.688 21.703 16.656 1 39.69 495 LEU B C 1
ATOM 8125 O O . LEU B 1 495 ? 68.5 22.203 15.859 1 39.69 495 LEU B O 1
ATOM 8129 N N . LEU B 1 496 ? 66.875 22.516 17.344 1 39.53 496 LEU B N 1
ATOM 8130 C CA . LEU B 1 496 ? 67.125 23.953 17.438 1 39.53 496 LEU B CA 1
ATOM 8131 C C . LEU B 1 496 ? 68.375 24.234 18.203 1 39.53 496 LEU B C 1
ATOM 8133 O O . LEU B 1 496 ? 68.75 25.406 18.422 1 39.53 496 LEU B O 1
ATOM 8137 N N . SER B 1 497 ? 68.938 23.297 18.859 1 38.16 497 SER B N 1
ATOM 8138 C CA . SER B 1 497 ? 70.125 23.688 19.625 1 38.16 497 SER B CA 1
ATOM 8139 C C . SER B 1 497 ? 71.25 24.141 18.703 1 38.16 497 SER B C 1
ATOM 8141 O O . SER B 1 497 ? 72.375 24.391 19.156 1 38.16 497 SER B O 1
ATOM 8143 N N . LEU B 1 498 ? 71.25 23.703 17.375 1 40.66 498 LEU B N 1
ATOM 8144 C CA . LEU B 1 498 ? 72.562 24.172 16.797 1 40.66 498 LEU B CA 1
ATOM 8145 C C . LEU B 1 498 ? 72.5 25.656 16.5 1 40.66 498 LEU B C 1
ATOM 8147 O O . LEU B 1 498 ? 71.438 26.172 16.031 1 40.66 498 LEU B O 1
ATOM 8151 N N . PRO B 1 499 ? 73.375 26.578 17.109 1 41.88 499 PRO B N 1
ATOM 8152 C CA . PRO B 1 499 ? 73.438 28.031 17.016 1 41.88 499 PRO B CA 1
ATOM 8153 C C . PRO B 1 499 ? 73.062 28.562 15.625 1 41.88 499 PRO B C 1
ATOM 8155 O O . PRO B 1 499 ? 72.438 29.625 15.508 1 41.88 499 PRO B O 1
ATOM 8158 N N . GLN B 1 500 ? 73.812 28.188 14.523 1 37.28 500 GLN B N 1
ATOM 8159 C CA . GLN B 1 500 ? 73.938 28.875 13.242 1 37.28 500 GLN B CA 1
ATOM 8160 C C . GLN B 1 500 ? 72.75 28.562 12.328 1 37.28 500 GLN B C 1
ATOM 8162 O O . GLN B 1 500 ? 72.812 28.891 11.141 1 37.28 500 GLN B O 1
ATOM 8167 N N . THR B 1 501 ? 72.062 27.5 12.633 1 41.16 501 THR B N 1
ATOM 8168 C CA . THR B 1 501 ? 71.188 27.25 11.477 1 41.16 501 THR B CA 1
ATOM 8169 C C . THR B 1 501 ? 70.188 28.375 11.281 1 41.16 501 THR B C 1
ATOM 8171 O O . THR B 1 501 ? 69.562 28.828 12.242 1 41.16 501 THR B O 1
ATOM 8174 N N . PRO B 1 502 ? 70.312 29.234 10.125 1 39.47 502 PRO B N 1
ATOM 8175 C CA . PRO B 1 502 ? 69.312 30.266 9.781 1 39.47 502 PRO B CA 1
ATOM 8176 C C . PRO B 1 502 ? 67.938 29.859 10.133 1 39.47 502 PRO B C 1
ATOM 8178 O O . PRO B 1 502 ? 67.5 28.719 9.875 1 39.47 502 PRO B O 1
ATOM 8181 N N . HIS B 1 503 ? 67.438 30.141 11.289 1 41.62 503 HIS B N 1
ATOM 8182 C CA . HIS B 1 503 ? 66 30.25 11.508 1 41.62 503 HIS B CA 1
ATOM 8183 C C . HIS B 1 503 ? 65.312 30.625 10.227 1 41.62 503 HIS B C 1
ATOM 8185 O O . HIS B 1 503 ? 65.062 31.812 9.945 1 41.62 503 HIS B O 1
ATOM 8191 N N . SER B 1 504 ? 65.75 30.141 9.109 1 44.34 504 SER B N 1
ATOM 8192 C CA . SER B 1 504 ? 65.25 30.453 7.773 1 44.34 504 SER B CA 1
ATOM 8193 C C . SER B 1 504 ? 63.781 30.703 7.773 1 44.34 504 SER B C 1
ATOM 8195 O O . SER B 1 504 ? 63.281 31.578 7.07 1 44.34 504 SER B O 1
ATOM 8197 N N . PHE B 1 505 ? 62.969 29.547 8.094 1 48.97 505 PHE B N 1
ATOM 8198 C CA . PHE B 1 505 ? 61.562 29.594 7.613 1 48.97 505 PHE B CA 1
ATOM 8199 C C . PHE B 1 505 ? 60.75 30.578 8.43 1 48.97 505 PHE B C 1
ATOM 8201 O O . PHE B 1 505 ? 59.531 30.609 8.312 1 48.97 505 PHE B O 1
ATOM 8208 N N . GLN B 1 506 ? 61.25 31.141 9.484 1 59 506 GLN B N 1
ATOM 8209 C CA . GLN B 1 506 ? 60.25 31.922 10.203 1 59 506 GLN B CA 1
ATOM 8210 C C . GLN B 1 506 ? 60.094 33.312 9.594 1 59 506 GLN B C 1
ATOM 8212 O O . GLN B 1 506 ? 61 34.125 9.672 1 59 506 GLN B O 1
ATOM 8217 N N . SER B 1 507 ? 59.438 33.375 8.477 1 74.19 507 SER B N 1
ATOM 8218 C CA . SER B 1 507 ? 59.031 34.688 7.934 1 74.19 507 SER B CA 1
ATOM 8219 C C . SER B 1 507 ? 58.469 35.594 9.023 1 74.19 507 SER B C 1
ATOM 8221 O O . SER B 1 507 ? 57.719 35.125 9.875 1 74.19 507 SER B O 1
ATOM 8223 N N . SER B 1 508 ? 59.219 36.594 9.266 1 86.25 508 SER B N 1
ATOM 8224 C CA . SER B 1 508 ? 58.719 37.562 10.242 1 86.25 508 SER B CA 1
ATOM 8225 C C . SER B 1 508 ? 58.438 38.906 9.578 1 86.25 508 SER B C 1
ATOM 8227 O O . SER B 1 508 ? 58.969 39.219 8.516 1 86.25 508 SER B O 1
ATOM 8229 N N . LEU B 1 509 ? 57.5 39.562 10.055 1 90.75 509 LEU B N 1
ATOM 8230 C CA . LEU B 1 509 ? 57.094 40.875 9.586 1 90.75 509 LEU B CA 1
ATOM 8231 C C . LEU B 1 509 ? 57.219 41.938 10.688 1 90.75 509 LEU B C 1
ATOM 8233 O O . LEU B 1 509 ? 56.812 41.688 11.828 1 90.75 509 LEU B O 1
ATOM 8237 N N . GLN B 1 510 ? 57.969 42.969 10.391 1 91.81 510 GLN B N 1
ATOM 8238 C CA . GLN B 1 510 ? 58 44.094 11.328 1 91.81 510 GLN B CA 1
ATOM 8239 C C . GLN B 1 510 ? 56.719 44.906 11.273 1 91.81 510 GLN B C 1
ATOM 8241 O O . GLN B 1 510 ? 56.281 45.344 10.203 1 91.81 510 GLN B O 1
ATOM 8246 N N . LEU B 1 511 ? 56.062 45.062 12.391 1 92.25 511 LEU B N 1
ATOM 8247 C CA . LEU B 1 511 ? 54.781 45.75 12.453 1 92.25 511 LEU B CA 1
ATOM 8248 C C . LEU B 1 511 ? 55 47.25 12.641 1 92.25 511 LEU B C 1
ATOM 8250 O O . LEU B 1 511 ? 55.875 47.656 13.391 1 92.25 511 LEU B O 1
ATOM 8254 N N . PRO B 1 512 ? 54.281 48.062 11.844 1 90.31 512 PRO B N 1
ATOM 8255 C CA . PRO B 1 512 ? 54.312 49.5 12.102 1 90.31 512 PRO B CA 1
ATOM 8256 C C . PRO B 1 512 ? 53.688 49.875 13.445 1 90.31 512 PRO B C 1
ATOM 8258 O O . PRO B 1 512 ? 52.469 49.875 13.578 1 90.31 512 PRO B O 1
ATOM 8261 N N . TYR B 1 513 ? 54.5 50.094 14.383 1 88.88 513 TYR B N 1
ATOM 8262 C CA . TYR B 1 513 ? 54.062 50.375 15.75 1 88.88 513 TYR B CA 1
ATOM 8263 C C . TYR B 1 513 ? 54.344 51.812 16.141 1 88.88 513 TYR B C 1
ATOM 8265 O O . TYR B 1 513 ? 55.438 52.312 15.883 1 88.88 513 TYR B O 1
ATOM 8273 N N . VAL B 1 514 ? 53.312 52.5 16.688 1 86.81 514 VAL B N 1
ATOM 8274 C CA . VAL B 1 514 ? 53.438 53.844 17.266 1 86.81 514 VAL B CA 1
ATOM 8275 C C . VAL B 1 514 ? 52.938 53.812 18.703 1 86.81 514 VAL B C 1
ATOM 8277 O O . VAL B 1 514 ? 51.75 53.531 18.938 1 86.81 514 VAL B O 1
ATOM 8280 N N . PRO B 1 515 ? 53.812 54.125 19.688 1 87.5 515 PRO B N 1
ATOM 8281 C CA . PRO B 1 515 ? 53.344 54.125 21.078 1 87.5 515 PRO B CA 1
ATOM 8282 C C . PRO B 1 515 ? 52.281 55.188 21.328 1 87.5 515 PRO B C 1
ATOM 8284 O O . PRO B 1 515 ? 52.312 56.281 20.734 1 87.5 515 PRO B O 1
ATOM 8287 N N . ALA B 1 516 ? 51.375 54.844 22.188 1 87.44 516 ALA B N 1
ATOM 8288 C CA . ALA B 1 516 ? 50.312 55.781 22.578 1 87.44 516 ALA B CA 1
ATOM 8289 C C . ALA B 1 516 ? 50.875 56.906 23.438 1 87.44 516 ALA B C 1
ATOM 8291 O O . ALA B 1 516 ? 51.844 56.75 24.141 1 87.44 516 ALA B O 1
ATOM 8292 N N . PHE B 1 517 ? 50.219 58 23.281 1 86.88 517 PHE B N 1
ATOM 8293 C CA . PHE B 1 517 ? 50.625 59.125 24.109 1 86.88 517 PHE B CA 1
ATOM 8294 C C . PHE B 1 517 ? 50.125 58.938 25.547 1 86.88 517 PHE B C 1
ATOM 8296 O O . PHE B 1 517 ? 49.25 58.125 25.797 1 86.88 517 PHE B O 1
ATOM 8303 N N . HIS B 1 518 ? 50.781 59.594 26.547 1 86.12 518 HIS B N 1
ATOM 8304 C CA . HIS B 1 518 ? 50.375 59.531 27.953 1 86.12 518 HIS B CA 1
ATOM 8305 C C . HIS B 1 518 ? 50.188 60.938 28.516 1 86.12 518 HIS B C 1
ATOM 8307 O O . HIS B 1 518 ? 51.031 61.812 28.359 1 86.12 518 HIS B O 1
ATOM 8313 N N . CYS B 1 519 ? 48.938 61.125 28.969 1 82.81 519 CYS B N 1
ATOM 8314 C CA . CYS B 1 519 ? 48.594 62.344 29.672 1 82.81 519 CYS B CA 1
ATOM 8315 C C . CYS B 1 519 ? 48.219 62.062 31.125 1 82.81 519 CYS B C 1
ATOM 8317 O O . CYS B 1 519 ? 47.156 61.562 31.406 1 82.81 519 CYS B O 1
ATOM 8319 N N . PRO B 1 520 ? 49.125 62.438 32.062 1 78.38 520 PRO B N 1
ATOM 8320 C CA . PRO B 1 520 ? 48.906 62.125 33.469 1 78.38 520 PRO B CA 1
ATOM 8321 C C . PRO B 1 520 ? 47.688 62.844 34.031 1 78.38 520 PRO B C 1
ATOM 8323 O O . PRO B 1 520 ? 47.062 62.344 34.969 1 78.38 520 PRO B O 1
ATOM 8326 N N . VAL B 1 521 ? 47.406 64 33.594 1 76.88 521 VAL B N 1
ATOM 8327 C CA . VAL B 1 521 ? 46.281 64.75 34.125 1 76.88 521 VAL B CA 1
ATOM 8328 C C . VAL B 1 521 ? 45.062 64.625 33.219 1 76.88 521 VAL B C 1
ATOM 8330 O O . VAL B 1 521 ? 45.094 65 32.062 1 76.88 521 VAL B O 1
ATOM 8333 N N . THR B 1 522 ? 44 64 33.719 1 69.75 522 THR B N 1
ATOM 8334 C CA . THR B 1 522 ? 42.844 63.781 32.875 1 69.75 522 THR B CA 1
ATOM 8335 C C . THR B 1 522 ? 41.75 64.812 33.156 1 69.75 522 THR B C 1
ATOM 8337 O O . THR B 1 522 ? 40.875 65.062 32.312 1 69.75 522 THR B O 1
ATOM 8340 N N . LYS B 1 523 ? 41.781 65.438 34.281 1 75.25 523 LYS B N 1
ATOM 8341 C CA . LYS B 1 523 ? 40.812 66.438 34.656 1 75.25 523 LYS B CA 1
ATOM 8342 C C . LYS B 1 523 ? 41.5 67.75 35.125 1 75.25 523 LYS B C 1
ATOM 8344 O O . LYS B 1 523 ? 42.5 67.688 35.844 1 75.25 523 LYS B O 1
ATOM 8349 N N . ILE B 1 524 ? 40.969 68.875 34.406 1 74.88 524 ILE B N 1
ATOM 8350 C CA . ILE B 1 524 ? 41.469 70.188 34.844 1 74.88 524 ILE B CA 1
ATOM 8351 C C . ILE B 1 524 ? 40.344 71.062 35.375 1 74.88 524 ILE B C 1
ATOM 8353 O O . ILE B 1 524 ? 39.281 71.125 34.719 1 74.88 524 ILE B O 1
ATOM 8357 N N . LYS B 1 525 ? 40.375 71.438 36.594 1 75.31 525 LYS B N 1
ATOM 8358 C CA . LYS B 1 525 ? 39.438 72.375 37.188 1 75.31 525 LYS B CA 1
ATOM 8359 C C . LYS B 1 525 ? 39.938 73.812 37.094 1 75.31 525 LYS B C 1
ATOM 8361 O O . LYS B 1 525 ? 41 74.125 37.625 1 75.31 525 LYS B O 1
ATOM 8366 N N . LEU B 1 526 ? 39.281 74.562 36.188 1 74 526 LEU B N 1
ATOM 8367 C CA . LEU B 1 526 ? 39.625 75.938 36.062 1 74 526 LEU B CA 1
ATOM 8368 C C . LEU B 1 526 ? 38.75 76.812 36.938 1 74 526 LEU B C 1
ATOM 8370 O O . LEU B 1 526 ? 37.562 76.562 37.062 1 74 526 LEU B O 1
ATOM 8374 N N . SER B 1 527 ? 39.312 77.562 37.906 1 73.44 527 SER B N 1
ATOM 8375 C CA . SER B 1 527 ? 38.594 78.5 38.75 1 73.44 527 SER B CA 1
ATOM 8376 C C . SER B 1 527 ? 38.938 79.938 38.438 1 73.44 527 SER B C 1
ATOM 8378 O O . SER B 1 527 ? 39.844 80.188 37.625 1 73.44 527 SER B O 1
ATOM 8380 N N . SER B 1 528 ? 38.219 81 38.906 1 76.44 528 SER B N 1
ATOM 8381 C CA . SER B 1 528 ? 38.5 82.438 38.719 1 76.44 528 SER B CA 1
ATOM 8382 C C . SER B 1 528 ? 39.875 82.812 39.25 1 76.44 528 SER B C 1
ATOM 8384 O O . SER B 1 528 ? 40.531 83.688 38.719 1 76.44 528 SER B O 1
ATOM 8386 N N . GLN B 1 529 ? 40.312 82.125 40.188 1 79.44 529 GLN B N 1
ATOM 8387 C CA . GLN B 1 529 ? 41.594 82.375 40.812 1 79.44 529 GLN B CA 1
ATOM 8388 C C . GLN B 1 529 ? 42.75 81.812 40 1 79.44 529 GLN B C 1
ATOM 8390 O O . GLN B 1 529 ? 43.844 82.312 40 1 79.44 529 GLN B O 1
ATOM 8395 N N . GLN B 1 530 ? 42.438 80.75 39.25 1 74.94 530 GLN B N 1
ATOM 8396 C CA . GLN B 1 530 ? 43.438 80.125 38.406 1 74.94 530 GLN B CA 1
ATOM 8397 C C . GLN B 1 530 ? 42.906 79.812 37 1 74.94 530 GLN B C 1
ATOM 8399 O O . GLN B 1 530 ? 42.438 78.688 36.719 1 74.94 530 GLN B O 1
ATOM 8404 N N . PRO B 1 531 ? 43.062 80.812 36.094 1 76 531 PRO B N 1
ATOM 8405 C CA . PRO B 1 531 ? 42.438 80.688 34.781 1 76 531 PRO B CA 1
ATOM 8406 C C . PRO B 1 531 ? 43.25 79.875 33.781 1 76 531 PRO B C 1
ATOM 8408 O O . PRO B 1 531 ? 42.781 79.5 32.719 1 76 531 PRO B O 1
ATOM 8411 N N . GLU B 1 532 ? 44.531 79.625 34.125 1 76.56 532 GLU B N 1
ATOM 8412 C CA . GLU B 1 532 ? 45.375 78.938 33.188 1 76.56 532 GLU B CA 1
ATOM 8413 C C . GLU B 1 532 ? 45.875 77.625 33.781 1 76.56 532 GLU B C 1
ATOM 8415 O O . GLU B 1 532 ? 46.094 77.5 35 1 76.56 532 GLU B O 1
ATOM 8420 N N . ALA B 1 533 ? 45.688 76.438 32.969 1 77.06 533 ALA B N 1
ATOM 8421 C CA . ALA B 1 533 ? 46.25 75.188 33.406 1 77.06 533 ALA B CA 1
ATOM 8422 C C . ALA B 1 533 ? 47.219 74.625 32.375 1 77.06 533 ALA B C 1
ATOM 8424 O O . ALA B 1 533 ? 47.062 74.875 31.172 1 77.06 533 ALA B O 1
ATOM 8425 N N . GLU B 1 534 ? 48.469 74.125 32.719 1 78 534 GLU B N 1
ATOM 8426 C CA . GLU B 1 534 ? 49.469 73.5 31.859 1 78 534 GLU B CA 1
ATOM 8427 C C . GLU B 1 534 ? 49.344 71.938 31.891 1 78 534 GLU B C 1
ATOM 8429 O O . GLU B 1 534 ? 49.219 71.375 32.969 1 78 534 GLU B O 1
ATOM 8434 N N . ILE B 1 535 ? 49.125 71.438 30.703 1 81.12 535 ILE B N 1
ATOM 8435 C CA . ILE B 1 535 ? 49.031 70 30.594 1 81.12 535 ILE B CA 1
ATOM 8436 C C . ILE B 1 535 ? 50.281 69.438 29.906 1 81.12 535 ILE B C 1
ATOM 8438 O O . ILE B 1 535 ? 50.719 70 28.891 1 81.12 535 ILE B O 1
ATOM 8442 N N . THR B 1 536 ? 50.875 68.375 30.547 1 82.94 536 THR B N 1
ATOM 8443 C CA . THR B 1 536 ? 52.062 67.75 29.953 1 82.94 536 THR B CA 1
ATOM 8444 C C . THR B 1 536 ? 51.688 66.438 29.281 1 82.94 536 THR B C 1
ATOM 8446 O O . THR B 1 536 ? 51.031 65.625 29.891 1 82.94 536 THR B O 1
ATOM 8449 N N . VAL B 1 537 ? 51.906 66.438 28.031 1 86.12 537 VAL B N 1
ATOM 8450 C CA . VAL B 1 537 ? 51.656 65.25 27.266 1 86.12 537 VAL B CA 1
ATOM 8451 C C . VAL B 1 537 ? 53 64.625 26.859 1 86.12 537 VAL B C 1
ATOM 8453 O O . VAL B 1 537 ? 53.9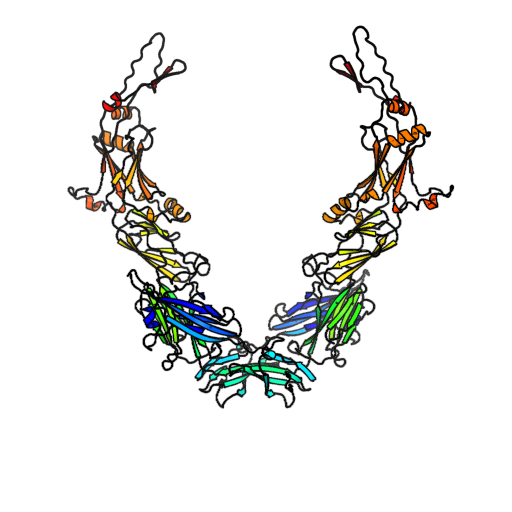06 65.312 26.375 1 86.12 537 VAL B O 1
ATOM 8456 N N . PHE B 1 538 ? 53.094 63.25 27.188 1 87 538 PHE B N 1
ATOM 8457 C CA . PHE B 1 538 ? 54.281 62.531 26.828 1 87 538 PHE B CA 1
ATOM 8458 C C . PHE B 1 538 ? 54.031 61.656 25.594 1 87 538 PHE B C 1
ATOM 8460 O O . PHE B 1 538 ? 52.969 61.062 25.453 1 87 538 PHE B O 1
ATOM 8467 N N . GLY B 1 539 ? 54.906 61.656 24.641 1 87.38 539 GLY B N 1
ATOM 8468 C CA . GLY B 1 539 ? 54.812 60.844 23.453 1 87.38 539 GLY B CA 1
ATOM 8469 C C . GLY B 1 539 ? 56.062 60.938 22.578 1 87.38 539 GLY B C 1
ATOM 8470 O O . GLY B 1 539 ? 56.969 61.719 22.844 1 87.38 539 GLY B O 1
ATOM 8471 N N . THR B 1 540 ? 56.156 60.125 21.641 1 86.56 540 THR B N 1
ATOM 8472 C CA . THR B 1 540 ? 57.219 60.219 20.656 1 86.56 540 THR B CA 1
ATOM 8473 C C . THR B 1 540 ? 57.031 61.406 19.719 1 86.56 540 THR B C 1
ATOM 8475 O O . THR B 1 540 ? 55.906 61.938 19.641 1 86.56 540 THR B O 1
ATOM 8478 N N . THR B 1 541 ? 58.188 61.781 19.031 1 86.12 541 THR B N 1
ATOM 8479 C CA . THR B 1 541 ? 58.125 62.938 18.141 1 86.12 541 THR B CA 1
ATOM 8480 C C . THR B 1 541 ? 57.062 62.719 17.062 1 86.12 541 THR B C 1
ATOM 8482 O O . THR B 1 541 ? 56.312 63.656 16.75 1 86.12 541 THR B O 1
ATOM 8485 N N . ASP B 1 542 ? 56.969 61.531 16.688 1 82.25 542 ASP B N 1
ATOM 8486 C CA . ASP B 1 542 ? 56.031 61.25 15.625 1 82.25 542 ASP B CA 1
ATOM 8487 C C . ASP B 1 542 ? 54.594 61.312 16.141 1 82.25 542 ASP B C 1
ATOM 8489 O O . ASP B 1 542 ? 53.719 61.844 15.461 1 82.25 542 ASP B O 1
ATOM 8493 N N . MET B 1 543 ? 54.312 60.844 17.266 1 85.38 543 MET B N 1
ATOM 8494 C CA . MET B 1 543 ? 52.969 60.844 17.859 1 85.38 543 MET B CA 1
ATOM 8495 C C . MET B 1 543 ? 52.531 62.25 18.219 1 85.38 543 MET B C 1
ATOM 8497 O O . MET B 1 543 ? 51.406 62.656 17.953 1 85.38 543 MET B O 1
ATOM 8501 N N . LEU B 1 544 ? 53.5 63.031 18.734 1 85.19 544 LEU B N 1
ATOM 8502 C CA . LEU B 1 544 ? 53.188 64.375 19.219 1 85.19 544 LEU B CA 1
ATOM 8503 C C . LEU B 1 544 ? 52.938 65.312 18.031 1 85.19 544 LEU B C 1
ATOM 8505 O O . LEU B 1 544 ? 52.156 66.25 18.156 1 85.19 544 LEU B O 1
ATOM 8509 N N . SER B 1 545 ? 53.594 65.062 16.875 1 82.12 545 SER B N 1
ATOM 8510 C CA . SER B 1 545 ? 53.406 65.938 15.719 1 82.12 545 SER B CA 1
ATOM 8511 C C . SER B 1 545 ? 52.031 65.75 15.102 1 82.12 545 SER B C 1
ATOM 8513 O O . SER B 1 545 ? 51.531 66.625 14.422 1 82.12 545 SER B O 1
ATOM 8515 N N . THR B 1 546 ? 51.344 64.625 15.453 1 80.25 546 THR B N 1
ATOM 8516 C CA . THR B 1 546 ? 50.062 64.375 14.844 1 80.25 546 THR B CA 1
ATOM 8517 C C . THR B 1 546 ? 48.938 64.5 15.883 1 80.25 546 THR B C 1
ATOM 8519 O O . THR B 1 546 ? 47.75 64.25 15.57 1 80.25 546 THR B O 1
ATOM 8522 N N . LEU B 1 547 ? 49.219 64.875 17 1 80.94 547 LEU B N 1
ATOM 8523 C CA . LEU B 1 547 ? 48.25 64.938 18.109 1 80.94 547 LEU B CA 1
ATOM 8524 C C . LEU B 1 547 ? 47.344 66.188 18.016 1 80.94 547 LEU B C 1
ATOM 8526 O O . LEU B 1 547 ? 47.812 67.25 17.797 1 80.94 547 LEU B O 1
ATOM 8530 N N . ARG B 1 548 ? 46.031 65.938 18 1 77.75 548 ARG B N 1
ATOM 8531 C CA . ARG B 1 548 ? 45.062 67 18.078 1 77.75 548 ARG B CA 1
ATOM 8532 C C . ARG B 1 548 ? 44.312 67 19.422 1 77.75 548 ARG B C 1
ATOM 8534 O O . ARG B 1 548 ? 43.906 65.938 19.891 1 77.75 548 ARG B O 1
ATOM 8541 N N . VAL B 1 549 ? 44.281 68.062 20.062 1 72.69 549 VAL B N 1
ATOM 8542 C CA . VAL B 1 549 ? 43.656 68.188 21.391 1 72.69 549 VAL B CA 1
ATOM 8543 C C . VAL B 1 549 ? 42.312 68.875 21.281 1 72.69 549 VAL B C 1
ATOM 8545 O O . VAL B 1 549 ? 42.219 69.938 20.656 1 72.69 549 VAL B O 1
ATOM 8548 N N . ARG B 1 550 ? 41.25 68.188 21.688 1 68.81 550 ARG B N 1
ATOM 8549 C CA . ARG B 1 550 ? 39.938 68.812 21.766 1 68.81 550 ARG B CA 1
ATOM 8550 C C . ARG B 1 550 ? 39.469 68.938 23.219 1 68.81 550 ARG B C 1
ATOM 8552 O O . ARG B 1 550 ? 39.625 68.062 24.016 1 68.81 550 ARG B O 1
ATOM 8559 N N . MET B 1 551 ? 39.031 70.188 23.594 1 65.75 551 MET B N 1
ATOM 8560 C CA . MET B 1 551 ? 38.594 70.5 24.953 1 65.75 551 MET B CA 1
ATOM 8561 C C . MET B 1 551 ? 37.094 70.75 24.984 1 65.75 551 MET B C 1
ATOM 8563 O O . MET B 1 551 ? 36.531 71.375 24.094 1 65.75 551 MET B O 1
ATOM 8567 N N . ARG B 1 552 ? 36.469 70 25.688 1 64.69 552 ARG B N 1
ATOM 8568 C CA . ARG B 1 552 ? 35.031 70.25 25.891 1 64.69 552 ARG B CA 1
ATOM 8569 C C . ARG B 1 552 ? 34.75 70.688 27.328 1 64.69 552 ARG B C 1
ATOM 8571 O O . ARG B 1 552 ? 35.312 70.125 28.266 1 64.69 552 ARG B O 1
ATOM 8578 N N . ARG B 1 553 ? 33.969 71.812 27.5 1 59.81 553 ARG B N 1
ATOM 8579 C CA . ARG B 1 553 ? 33.531 72.375 28.797 1 59.81 553 ARG B CA 1
ATOM 8580 C C . ARG B 1 553 ? 32.25 71.688 29.281 1 59.81 553 ARG B C 1
ATOM 8582 O O . ARG B 1 553 ? 31.281 71.562 28.547 1 59.81 553 ARG B O 1
ATOM 8589 N N . ILE B 1 554 ? 32.375 70.812 30.281 1 56.53 554 ILE B N 1
ATOM 8590 C CA . ILE B 1 554 ? 31.156 70.25 30.891 1 56.53 554 ILE B CA 1
ATOM 8591 C C . ILE B 1 554 ? 31.047 70.75 32.344 1 56.53 554 ILE B C 1
ATOM 8593 O O . ILE B 1 554 ? 31.922 70.5 33.156 1 56.53 554 ILE B O 1
ATOM 8597 N N . MET B 1 555 ? 29.828 71.25 32.75 1 55.94 555 MET B N 1
ATOM 8598 C CA . MET B 1 555 ? 29.391 71.688 34.062 1 55.94 555 MET B CA 1
ATOM 8599 C C . MET B 1 555 ? 30.562 72.312 34.844 1 55.94 555 MET B C 1
ATOM 8601 O O . MET B 1 555 ? 30.812 71.938 36 1 55.94 555 MET B O 1
ATOM 8605 N N . GLY B 1 556 ? 31.5 73.188 34.344 1 56.16 556 GLY B N 1
ATOM 8606 C CA . GLY B 1 556 ? 32.594 73.938 35 1 56.16 556 GLY B CA 1
ATOM 8607 C C . GLY B 1 556 ? 33.938 73.25 34.875 1 56.16 556 GLY B C 1
ATOM 8608 O O . GLY B 1 556 ? 34.969 73.812 35.25 1 56.16 556 GLY B O 1
ATOM 8609 N N . GLU B 1 557 ? 33.969 72 34.594 1 57.75 557 GLU B N 1
ATOM 8610 C CA . GLU B 1 557 ? 35.188 71.188 34.438 1 57.75 557 GLU B CA 1
ATOM 8611 C C . GLU B 1 557 ? 35.5 71 32.969 1 57.75 557 GLU B C 1
ATOM 8613 O O . GLU B 1 557 ? 34.594 70.875 32.125 1 57.75 557 GLU B O 1
ATOM 8618 N N . MET B 1 558 ? 36.875 71.25 32.625 1 55.91 558 MET B N 1
ATOM 8619 C CA . MET B 1 558 ? 37.312 71 31.266 1 55.91 558 MET B CA 1
ATOM 8620 C C . MET B 1 558 ? 37.844 69.562 31.109 1 55.91 558 MET B C 1
ATOM 8622 O O . MET B 1 558 ? 38.625 69.125 31.906 1 55.91 558 MET B O 1
ATOM 8626 N N . HIS B 1 559 ? 37.188 68.875 30.234 1 59.28 559 HIS B N 1
ATOM 8627 C CA . HIS B 1 559 ? 37.594 67.5 29.938 1 59.28 559 HIS B CA 1
ATOM 8628 C C . HIS B 1 559 ? 38.406 67.438 28.656 1 59.28 559 HIS B C 1
ATOM 8630 O O . HIS B 1 559 ? 38.094 68.125 27.672 1 59.28 559 HIS B O 1
ATOM 8636 N N . LEU B 1 560 ? 39.625 66.875 28.844 1 51.88 560 LEU B N 1
ATOM 8637 C CA . LEU B 1 560 ? 40.531 66.625 27.719 1 51.88 560 LEU B CA 1
ATOM 8638 C C . LEU B 1 560 ? 40.25 65.312 27.016 1 51.88 560 LEU B C 1
ATOM 8640 O O . LEU B 1 560 ? 40.031 64.312 27.656 1 51.88 560 LEU B O 1
ATOM 8644 N N . LYS B 1 561 ? 39.719 65.438 25.609 1 52.56 561 LYS B N 1
ATOM 8645 C CA . LYS B 1 561 ? 39.719 64.312 24.766 1 52.56 561 LYS B CA 1
ATOM 8646 C C . LYS B 1 561 ? 40.781 64.375 23.688 1 52.56 561 LYS B C 1
ATOM 8648 O O . LYS B 1 561 ? 40.938 65.375 23.031 1 52.56 561 LYS B O 1
#

Secondary structure (DSSP, 8-state):
-EEE---SSTT-SHHHHTT--SSEEEEEEESSTTTEEEEETTGGGTB---GGG-SEEEEEE-SSEEEEEEEEEEE---S-TT--TT--EEEEEEEEE-PPP-BSSSSSSEEEE-TT-EEE--BTTTTTS-EEEEEEEETT-TTSEEE-TT-EEEE-SS-EEEEEEEEEE-TTS-EEEEEEEEEE----EEEEEEE---EESSSSPBSSEETT-EEEEEEEEE-TTSPBPSB--PPPEEEES-TTTEEEEE-SSTTEEEEEE-SSEEEEEEEES-TT-TTSEEEEEEEEE-SSPPPSS--BTT-EEE----EE-TT----EEEES-TTTEEE-TTT-EEEE-SSEEEEEEEE-TTS-EEEEEEEEBPPPPPEEE--TT--EE--TTSPPEEEEEE----GGGTTT--HHHHHHIIIII-GGGGEEEEEEEES-HHHHHHHHHHEEEEEEEETTTTEEEEEEEE----HHHHHHHHT---EEEEEEEEGGGS--GGGGGSTTS---S--EEEE-EEPPPB-S--EEE--SS--------B--HHHHHT----EEEETTEEEE-/-EEE---SSTT-SHHHHTT--SSEEEEEEESSTTTEEEEETTGGGTB---GGG-SEEEEEE-SSEEEEEEEEEEE---S-TT--TT--EEEEEEEEE-PPP-BSSSSSSEEEE-TT-EEE--BTTTTTS-EEEEEEEEESSTTSEEE-TT-EEEE-SS-EEEEEEEEEE-TTS-EEEEEEEEEE----EEEEEEE---EESSSSPBSSEETT-EEEEEEEEE-TTSPBPSB--PPPEEEES-TTTEEEEE-SSTTEEEEEE-SSEEEEEEEES-TT-TTSEEEEEEEEE-SSPPPSS--BTT-EEE----EE-TT----EEEES-TTTEEE-TTT-EEEE-SSEEEEEEEE-TTS-EEEEEEEEBPPPPPEEE--TT--EE--TTSPPEEEEEE----GGGTTT--HHHHHHIIIII-GGGGEEEEEEEES-HHHHHHHHHHEEEEEEEETTTTEEEEEEEE----HHHHHHHHT---EEEEEEEEGGGS--GGGGGSTTS---S--EEEE-EEPPPB-S--EEE--SS--------B--HHHHHT----EEEETTEEEE-

Foldseek 3Di:
DKDFDADPDPVRGVVVLVPVPDWKFKDKDKPDPQFKDKAAPCVVVPDDDGRSSRRMIDMDGHDFDKMKMKMKIGTRDDPDDPPDPPDIDMDMDMDGDDDAKDWPPDDDLEAEEEAFKKDATHIPCVVAFQKDKDWDDFPPDDQQWDADSRRMIGGHNDWGKTKMWMWTQGPVRDIHIRIHIYTYAHFDAKDKDKDDQWDFLDPDDDPAAAAFFKIKIFIWTAGPVRHTHPIYDFQKDKDKPDCPQWPWDQDPPSTMIIITGHHFDKIKMKIAGDPVDRRRMDIDIHGYDHQKDDQPDAAAQLAKAWIDGRIAGNVSHFWFKDKPDCCQWPADGPGGIIHGHAFDKMKMKTAYPVGGIHIDIHGYHYWDQWDKAWDDPDAAELDQPDDKGKIWICRVYDLSRLVPGDPVNLVCCVPPVVSQVQKDKDKDKPDPDVLRVVVVVFKDWGKDADSNRRTIMIIIHGDDDDLVNLQVQFADDMKMKMWMDTNSPPDPPVVVPPPPDPPPRGDIDTGRYFYDKHWPDFKDQADPVHNDDDTDIGHYPVNVVPDDWDWDDDPRIIGID/DKDFDADPDPVRDVVVLVPVPDWKFKDKDKPDPQFKDKAAPCVVVPDDDGRSSRRMIDMDGHDFDKMKMKMKIGGRDDPDDPPDPPDIDMDMDMDGDDDAKDWPPDDDLEAEEEAFKKDATHIPCVVAFQKDKDWDDWDDDDQQWDADSRRMIGGHNDWGKTKMWMWTQGPVRDIHIRIHIYTYAHFDAKDKDKDDQWDFLDPDDDPAAAAFFKIKIFIWTAGPVRHTHPIYDFQKDKDKPDCPQWPWDQDPPSGMIIITGHHFDKIKMKMAGDPVDPRRMDIDIHGYDHQKDDQPDAAAQLAKAFIDGRIAGNVSHFWFKDKPDCCQWPADGPGGIIHGHAFDKIKMKTAYPVGTIHIDIDGYHYWDQWDKAWDDPDAAELDQPDDKGKIWICRVYDLSRLVPGDPVNLVCCVPPVVSQVQKDKDKDKPDPDVLRVVVVVFKDWGWDADSNRRTIIIIIHGDDDDLVNLQVQFADDMKMKMWMDTNSPPDPPVVVPPPPDPPPRGDIDIGRYFYDKHWPDFKDQADPVHNDDDTDIGHYPVNVVPDDWDWDDDPRIIGID

Radius of gyration: 52.04 Å; Cα contacts (8 Å, |Δi|>4): 2581; chains: 2; bounding box: 146×132×84 Å

InterPro domains:
  IPR045197 Nuclear pore membrane glycoprotein 210-like [PTHR23019] (1-552)
  IPR055094 NUP210, Ig-like domain 15 [PF22959] (196-288)
  IPR055095 NUP210, C-terminal Ig-like domain [PF22957] (388-547)
  IPR057586 NUP210, Ig-like domain 16 [PF25354] (292-361)
  IPR058779 NUP210, Ig-like domain 13 [PF26181] (1-97)

Nearest PDB structures (foldseek):
  7r5j-assembly1_10  TM=6.693E-01  e=3.905E-46  Homo sapiens
  9hcj-assembly1_10  TM=3.454E-01  e=1.320E-22  Dictyostelium discoideum
  6vft-assembly1_A  TM=1.841E-01  e=3.353E-11  Homo sapiens
  6vft-assembly2_D  TM=1.971E-01  e=7.899E-10  Homo sapiens
  1f02-assembly1_I  TM=2.660E-01  e=4.885E-05  Escherichia coli

Organism: Cyprinus carpio (NCBI:txid7962)

Solvent-accessible surface area (backbone atoms only — not comparable to full-atom values): 61804 Å² total; per-residue (Å²): 88,70,47,65,59,66,50,95,46,88,78,38,31,55,50,51,53,46,66,51,70,90,34,52,32,38,45,77,49,58,76,41,68,71,30,45,40,82,38,63,52,53,51,90,35,41,26,41,68,52,45,64,56,39,54,33,36,30,42,43,84,71,33,67,41,74,34,38,46,34,40,40,36,39,62,51,75,68,86,70,87,78,71,70,87,73,70,60,47,71,51,73,46,79,47,79,40,75,75,78,86,45,59,59,82,68,85,60,68,58,45,37,29,24,46,57,18,62,41,77,60,48,44,73,41,64,86,76,31,66,66,44,79,43,77,77,45,61,76,52,46,92,61,33,67,46,70,50,93,82,34,40,34,36,33,25,82,50,56,37,44,31,36,36,36,37,38,33,51,41,95,86,70,50,74,44,76,44,70,34,37,40,33,30,42,62,76,53,38,33,37,76,42,74,48,51,66,61,32,50,78,50,99,55,57,37,75,43,42,45,23,50,29,72,36,38,37,32,67,44,45,17,29,86,84,70,47,66,52,77,26,63,62,64,61,55,45,78,46,56,65,40,66,81,31,35,44,79,43,80,43,92,55,72,48,39,33,39,37,35,29,72,38,68,43,65,29,20,38,35,42,35,39,42,94,86,40,78,69,28,38,32,63,46,73,45,44,28,32,61,54,51,70,78,74,79,36,75,42,27,27,74,23,50,36,50,49,62,60,60,59,20,38,82,87,63,45,73,49,38,37,48,60,77,39,63,72,31,37,40,63,41,37,78,61,31,34,28,38,28,52,31,55,44,77,39,40,40,35,43,36,40,96,87,71,45,37,32,51,42,78,48,65,30,38,65,60,51,79,54,42,78,45,66,55,87,90,63,68,47,50,74,40,48,88,53,76,72,49,53,30,35,38,44,43,78,49,40,46,54,26,50,65,78,45,49,72,71,39,50,49,39,44,66,73,67,63,38,68,28,76,43,43,43,46,45,79,44,62,64,50,61,69,75,58,34,58,51,46,59,68,29,48,44,58,43,50,38,59,39,79,90,65,50,41,38,29,35,36,36,41,45,47,83,74,56,72,68,54,40,54,62,43,7,63,48,90,61,47,40,31,41,33,49,49,46,57,74,71,52,67,68,72,78,72,63,70,56,87,75,63,72,75,64,82,61,46,62,44,77,52,62,58,48,50,38,68,31,58,88,71,60,71,47,80,58,45,94,92,40,80,75,86,89,82,68,72,43,38,32,75,72,50,55,73,68,62,76,84,46,77,46,82,49,98,74,32,41,39,70,86,88,71,48,66,59,66,50,96,49,86,78,39,33,53,50,50,54,46,66,49,68,92,34,52,30,37,45,76,50,60,77,42,68,70,30,46,40,85,37,63,52,54,51,90,35,41,26,43,67,52,46,64,57,38,53,34,37,30,44,42,85,72,34,67,41,74,32,38,44,34,40,39,37,37,64,51,76,68,88,70,86,77,71,69,88,73,68,60,48,73,53,74,49,78,46,78,39,74,76,78,84,44,59,60,82,66,83,57,68,58,46,37,29,24,43,57,18,61,41,76,59,50,45,72,40,66,86,75,31,67,66,45,80,43,76,77,44,65,49,55,59,92,62,32,64,46,68,51,91,82,33,39,34,35,33,24,83,51,60,36,39,29,34,36,37,37,38,33,51,41,94,86,68,49,75,45,76,44,71,33,37,40,33,30,43,63,75,52,37,34,37,77,43,73,48,52,67,61,30,49,78,50,98,55,58,35,75,42,42,46,22,52,29,71,35,39,36,32,67,45,46,18,30,86,83,69,46,67,51,77,27,62,61,65,63,55,43,77,48,60,65,39,64,82,32,36,44,82,42,80,43,94,56,73,49,39,32,39,36,35,31,72,37,68,44,65,30,19,38,34,40,36,40,41,94,86,40,79,70,29,37,32,61,46,72,44,43,28,31,60,54,50,70,76,74,78,37,76,42,27,27,73,22,50,36,49,51,63,59,61,58,21,40,82,87,62,45,72,49,37,38,47,59,76,39,61,71,33,37,41,64,40,39,76,60,31,36,30,38,27,52,31,55,45,77,40,40,41,36,42,35,39,96,88,72,44,34,34,50,42,80,46,64,30,38,65,60,52,79,54,43,81,46,67,56,87,92,61,67,46,48,74,40,49,88,53,77,73,49,54,31,35,38,44,42,78,48,40,44,56,27,51,66,79,45,49,73,71,40,50,50,40,43,66,73,67,62,39,71,26,77,43,42,43,44,44,78,43,64,63,49,64,71,73,58,32,57,51,45,60,68,31,50,44,60,42,49,39,60,39,79,89,65,50,41,39,28,34,36,35,41,44,46,80,74,56,73,67,53,41,52,62,45,7,63,50,90,59,47,42,31,41,33,49,49,46,58,74,70,53,68,66,74,77,70,62,67,57,86,79,62,74,76,64,83,61,46,62,43,76,52,64,57,49,49,37,68,29,59,85,72,65,72,48,78,59,45,94,90,43,79,74,84,89,82,67,75,43,38,30,74,72,50,56,75,70,63,75,85,46,79,47,83,50,99,73,34,41,39,71,88

pLDDT: mean 83.99, std 12.47, range [37.28, 96.19]

Sequence (1122 aa):
MPVYVMGSDSSQNPLSLGSVESGLSFHWSLSKAGVLEIKPRHAQVGVSVSPSHSFSVLVRARAPGRTSLKVCVQLQQIDTSNTSLSDHLTDEIQILVFEEMQLTAGSSESILMSPLSQYLLRSNKDSVCPVHYTFSRCVSGAGLVTIDNEGVLKTGPDTGLAVLEVYAMDICGINQTLLISVEVSTAWFVRILTVSSVNSDSDRALPAFPLGWSIRIRALYYDNMGRQFQSHNIQTLVTANRDDLVQLIVDKDSRSFLVQTASPGLTVLRVQGDTTNPFLSDYTPLFVMPAIPEPTGCLRSGDVICFSSPITDQQGQRGRWDVSSSEILQMNSETGVAFAKNSGTVVVYYRLEGGQQTFKEVTVEPASIPVFIPPADRLLINWPEASEYTVRVDLNTSAANTAQCSLDQWEVIEKKLHPEAELLCSLHFGAPYPEMRILQAIFNATPFYNSATAQYSCRISVQPQSDSILHLLSTRSLSIHLSACLRTQLAPAALLSLPQTPHSFQSSLQLPYVPAFHCPVTKIKLSSQQPEAEITVFGTTDMLSTLRVRMRRIMGEMHLKMPVYVMGSDSSQNPLSLGSVESGLSFHWSLSKAGVLEIKPRHAQVGVSVSPSHSFSVLVRARAPGRTSLKVCVQLQQIDTSNTSLSDHLTDEIQILVFEEMQLTAGSSESILMSPLSQYLLRSNKDSVCPVHYTFSRCVSGAGLVTIDNEGVLKTGPDTGLAVLEVYAMDICGINQTLLISVEVSTAWFVRILTVSSVNSDSDRALPAFPLGWSIRIRALYYDNMGRQFQSHNIQTLVTANRDDLVQLIVDKDSRSFLVQTASPGLTVLRVQGDTTNPFLSDYTPLFVMPAIPEPTGCLRSGDVICFSSPITDQQGQRGRWDVSSSEILQMNSETGVAFAKNSGTVVVYYRLEGGQQTFKEVTVEPASIPVFIPPADRLLINWPEASEYTVRVDLNTSAANTAQCSLDQWEVIEKKLHPEAELLCSLHFGAPYPEMRILQAIFNATPFYNSATAQYSCRISVQPQSDSILHLLSTRSLSIHLSACLRTQLAPAALLSLPQTPHSFQSSLQLPYVPAFHCPVTKIKLSSQQPEAEITVFGTTDMLSTLRVRMRRIMGEMHLK